Protein AF-A0A495QZJ5-F1 (afdb_monomer)

Foldseek 3Di:
DDWAFKWKWKWWDDFADPDDIDTDFIAPDADPVQVVVVVVVVPLLDDQDPDCDFQRHDFKKKWAWGDDPPFIKIKIKTKHWDPGAYNVRHTMIMIMMIMDTLLVCLVQQDAPVQVCVQPVPDDDDHGHGTDTGDGRHDQLVVLLVLCVVLDVLLLLQLLLQLLVFAEEEAPCRPDDLVNLSSSRRNNCLLFQVQCSNAAMAMSAGDGLDRRHRHHYYHDARVVHHYQYSVDGDQPDPPDLSNLSSVLVCCVCPVVVHRSSLSSVQSSVRRHHCNPPHSVVRSVSSCPSPLLVVQLVCLVVVNHDLVSLLCCLVVVVLVVVVDLVSLLSSLLVNLLPPDLVCLVSCLVCCVVNVHDLVSNLNNQQLQQFDQDHDLSCLSSLVSCVSVPNNQVSLLSSLDDADPDSGHHHNLLSNLVSCVVVAQDAPGSNLLSLQLQLQSVLSNLLVCLVPDPVSSVSNCVSNVVRHDPLLSCLSVQLSDVVRDHRLPVVVLVVSDLNSLLSSLQSLLVGPPRNLVNLVSVLVCCLAPDDLVCLVVVLVSLVPHDHDDLLSLLSSQLSNLLSLAHSDCLLVCLPPPNSLVNSVVSCPDPSSVVSNVSSLNSLLVRLLVLPCVVSVSLLSNCSNCVVVLVPPSNVVSNLLNLLQPVCSCVVVNSVVSVVVSCVVVVVCVLCSLLVNLLQHAQAHQLLSNLLSLLVCVLSPHDLLSSLVSNVNSNHDDDLVSLVSNLVNNLVNNVVVPDDSVVSNVSSVVSSVSNLVPDDPVRNVNNVVSVVVVVVVVVVVVVVVQCVVQPDPVDPPDGPDDPVRVVVVVVVVVVVVVVVVVPPDDPPDD

Radius of gyration: 49.02 Å; Cα contacts (8 Å, |Δi|>4): 1228; chains: 1; bounding box: 82×107×130 Å

Structure (mmCIF, N/CA/C/O backbone):
data_AF-A0A495QZJ5-F1
#
_entry.id   AF-A0A495QZJ5-F1
#
loop_
_atom_site.group_PDB
_atom_site.id
_atom_site.type_symbol
_atom_site.label_atom_id
_atom_site.label_alt_id
_atom_site.label_comp_id
_atom_site.label_asym_id
_atom_site.label_entity_id
_atom_site.label_seq_id
_atom_site.pdbx_PDB_ins_code
_atom_site.Cartn_x
_atom_site.Cartn_y
_atom_site.Cartn_z
_atom_site.occupancy
_atom_site.B_iso_or_equiv
_atom_site.auth_seq_id
_atom_site.auth_comp_id
_atom_site.auth_asym_id
_atom_site.auth_atom_id
_atom_site.pdbx_PDB_model_num
ATOM 1 N N . MET A 1 1 ? 4.589 -28.863 -53.890 1.00 71.50 1 MET A N 1
ATOM 2 C CA . MET A 1 1 ? 5.436 -28.215 -54.907 1.00 71.50 1 MET A CA 1
ATOM 3 C C . MET A 1 1 ? 4.625 -27.138 -55.583 1.00 71.50 1 MET A C 1
ATOM 5 O O . MET A 1 1 ? 3.559 -27.439 -56.106 1.00 71.50 1 MET A O 1
ATOM 9 N N . THR A 1 2 ? 5.097 -25.903 -55.487 1.00 86.25 2 THR A N 1
ATOM 10 C CA . THR A 1 2 ? 4.448 -24.689 -55.974 1.00 86.25 2 THR A CA 1
ATOM 11 C C . THR A 1 2 ? 5.413 -24.014 -56.936 1.00 86.25 2 THR A C 1
ATOM 13 O O . THR A 1 2 ? 6.570 -23.792 -56.599 1.00 86.25 2 THR A O 1
ATOM 16 N N . THR A 1 3 ? 4.963 -23.704 -58.144 1.00 88.62 3 THR A N 1
ATOM 17 C CA . THR A 1 3 ? 5.791 -22.983 -59.114 1.00 88.62 3 THR A CA 1
ATOM 18 C C . THR A 1 3 ? 5.663 -21.486 -58.864 1.00 88.62 3 THR A C 1
ATOM 20 O O . THR A 1 3 ? 4.551 -20.958 -58.885 1.00 88.62 3 THR A O 1
ATOM 23 N N . VAL A 1 4 ? 6.786 -20.810 -58.620 1.00 90.12 4 VAL A N 1
ATOM 24 C CA . VAL A 1 4 ? 6.829 -19.377 -58.301 1.00 90.12 4 VAL A CA 1
ATOM 25 C C . VAL A 1 4 ? 7.597 -18.630 -59.398 1.00 90.12 4 VAL A C 1
ATOM 27 O O . VAL A 1 4 ? 8.674 -19.081 -59.792 1.00 90.12 4 VAL A O 1
ATOM 30 N N . PRO A 1 5 ? 7.079 -17.498 -59.913 1.00 90.50 5 PRO A N 1
ATOM 31 C CA . PRO A 1 5 ? 7.809 -16.684 -60.876 1.00 90.50 5 PRO A CA 1
ATOM 32 C C . PRO A 1 5 ? 8.978 -15.957 -60.194 1.00 90.50 5 PRO A C 1
ATOM 34 O O . PRO A 1 5 ? 8.784 -15.125 -59.309 1.00 90.50 5 PRO A O 1
ATOM 37 N N . VAL A 1 6 ? 10.190 -16.245 -60.654 1.00 91.19 6 VAL A N 1
ATOM 38 C CA . VAL A 1 6 ? 11.457 -15.648 -60.232 1.00 91.19 6 VAL A CA 1
ATOM 39 C C . VAL A 1 6 ? 11.963 -14.746 -61.354 1.00 91.19 6 VAL A C 1
ATOM 41 O O . VAL A 1 6 ? 12.170 -15.173 -62.491 1.00 91.19 6 VAL A O 1
ATOM 44 N N . ALA A 1 7 ? 12.138 -13.463 -61.060 1.00 91.62 7 ALA A N 1
ATOM 45 C CA . ALA A 1 7 ? 12.757 -12.533 -61.992 1.00 91.62 7 ALA A CA 1
ATOM 46 C C . ALA A 1 7 ? 14.284 -12.681 -61.940 1.00 91.62 7 ALA A C 1
ATOM 48 O O . ALA A 1 7 ? 14.835 -13.131 -60.938 1.00 91.62 7 ALA A O 1
ATOM 49 N N . TRP A 1 8 ? 14.972 -12.317 -63.020 1.00 92.94 8 TRP A N 1
ATOM 50 C CA . TRP A 1 8 ? 16.417 -12.509 -63.135 1.00 92.94 8 TRP A CA 1
ATOM 51 C C . TRP A 1 8 ? 17.084 -11.370 -63.915 1.00 92.94 8 TRP A C 1
ATOM 53 O O . TRP A 1 8 ? 16.419 -10.665 -64.676 1.00 92.94 8 TRP A O 1
ATOM 63 N N . ALA A 1 9 ? 18.383 -11.165 -63.719 1.00 92.56 9 ALA A N 1
ATOM 64 C CA . ALA A 1 9 ? 19.215 -10.239 -64.486 1.00 92.56 9 ALA A CA 1
ATOM 65 C C . ALA A 1 9 ? 20.663 -10.739 -64.531 1.00 92.56 9 ALA A C 1
ATOM 67 O O . ALA A 1 9 ? 21.150 -11.283 -63.544 1.00 92.56 9 ALA A O 1
ATOM 68 N N . VAL A 1 10 ? 21.365 -10.521 -65.643 1.00 91.81 10 VAL A N 1
ATOM 69 C CA . VAL A 1 10 ? 22.763 -10.948 -65.813 1.00 91.81 10 VAL A CA 1
ATOM 70 C C . VAL A 1 10 ? 23.659 -9.736 -66.002 1.00 91.81 10 VAL A C 1
ATOM 72 O O . VAL A 1 10 ? 23.467 -8.951 -66.934 1.00 91.81 10 VAL A O 1
ATOM 75 N N . ARG A 1 11 ? 24.681 -9.606 -65.156 1.00 91.00 11 ARG A N 1
ATOM 76 C CA . ARG A 1 11 ? 25.783 -8.661 -65.345 1.00 91.00 11 ARG A CA 1
ATOM 77 C C . ARG A 1 11 ? 27.011 -9.390 -65.873 1.00 91.00 11 ARG A C 1
ATOM 79 O O . ARG A 1 11 ? 27.448 -10.381 -65.296 1.00 91.00 11 ARG A O 1
ATOM 86 N N . GLY A 1 12 ? 27.585 -8.866 -66.945 1.00 89.94 12 GLY A N 1
ATOM 87 C CA . GLY A 1 12 ? 28.735 -9.458 -67.613 1.00 89.94 12 GLY A CA 1
ATOM 88 C C . GLY A 1 12 ? 29.429 -8.460 -68.528 1.00 89.94 12 GLY A C 1
ATOM 89 O O . GLY A 1 12 ? 29.176 -7.254 -68.474 1.00 89.94 12 GLY A O 1
ATOM 90 N N . LYS A 1 13 ? 30.316 -8.980 -69.370 1.00 89.06 13 LYS A N 1
ATOM 91 C CA . LYS A 1 13 ? 31.073 -8.218 -70.360 1.00 89.06 13 LYS A CA 1
ATOM 92 C C . LYS A 1 13 ? 31.144 -9.025 -71.653 1.00 89.06 13 LYS A C 1
ATOM 94 O O . LYS A 1 13 ? 31.307 -10.240 -71.606 1.00 89.06 13 LYS A O 1
ATOM 99 N N . GLU A 1 14 ? 31.023 -8.359 -72.798 1.00 84.75 14 GLU A N 1
ATOM 100 C CA . GLU A 1 14 ? 31.160 -9.018 -74.099 1.00 84.75 14 GLU A CA 1
ATOM 101 C C . GLU A 1 14 ? 32.603 -9.496 -74.330 1.00 84.75 14 GLU A C 1
ATOM 103 O O . GLU A 1 14 ? 33.571 -8.783 -74.034 1.00 84.75 14 GLU A O 1
ATOM 108 N N . SER A 1 15 ? 32.750 -10.697 -74.894 1.00 86.19 15 SER A N 1
ATOM 109 C CA . SER A 1 15 ? 34.058 -11.254 -75.248 1.00 86.19 15 SER A CA 1
ATOM 110 C C . SER A 1 15 ? 34.818 -10.326 -76.200 1.00 86.19 15 SER A C 1
ATOM 112 O O . SER A 1 15 ? 34.253 -9.798 -77.157 1.00 86.19 15 SER A O 1
ATOM 114 N N . GLY A 1 16 ? 36.106 -10.100 -75.925 1.00 80.12 16 GLY A N 1
ATOM 115 C CA . GLY A 1 16 ? 36.947 -9.221 -76.745 1.00 80.12 16 GLY A CA 1
ATOM 116 C C . GLY A 1 16 ? 36.602 -7.725 -76.679 1.00 80.12 16 GLY A C 1
ATOM 117 O O . GLY A 1 16 ? 37.170 -6.949 -77.445 1.00 80.12 16 GLY A O 1
ATOM 118 N N . SER A 1 17 ? 35.709 -7.293 -75.779 1.00 82.94 17 SER A N 1
ATOM 119 C CA . SER A 1 17 ? 35.335 -5.881 -75.624 1.00 82.94 17 SER A CA 1
ATOM 120 C C . SER A 1 17 ? 36.266 -5.112 -74.675 1.00 82.94 17 SER A C 1
ATOM 122 O O . SER A 1 17 ? 36.803 -5.663 -73.707 1.00 82.94 17 SER A O 1
ATOM 124 N N . TYR A 1 18 ? 36.426 -3.807 -74.925 1.00 79.81 18 TYR A N 1
ATOM 125 C CA . TYR A 1 18 ? 37.051 -2.853 -73.996 1.00 79.81 18 TYR A CA 1
ATOM 126 C C . TYR A 1 18 ? 36.050 -2.232 -73.010 1.00 79.81 18 TYR A C 1
ATOM 128 O O . TYR A 1 18 ? 36.479 -1.541 -72.092 1.00 79.81 18 TYR A O 1
ATOM 136 N N . ALA A 1 19 ? 34.743 -2.461 -73.187 1.00 84.12 19 ALA A N 1
ATOM 137 C CA . ALA A 1 19 ? 33.707 -1.897 -72.326 1.00 84.12 19 ALA A CA 1
ATOM 138 C C . ALA A 1 19 ? 33.769 -2.460 -70.895 1.00 84.12 19 ALA A C 1
ATOM 140 O O . ALA A 1 19 ? 34.211 -3.590 -70.677 1.00 84.12 19 ALA A O 1
ATOM 141 N N . ASP A 1 20 ? 33.308 -1.679 -69.921 1.00 84.38 20 ASP A N 1
ATOM 142 C CA . ASP A 1 20 ? 33.162 -2.140 -68.540 1.00 84.38 20 ASP A CA 1
ATOM 143 C C . ASP A 1 20 ? 31.966 -3.096 -68.381 1.00 84.38 20 ASP A C 1
ATOM 145 O O . ASP A 1 20 ? 31.115 -3.223 -69.263 1.00 84.38 20 ASP A O 1
ATOM 149 N N . TYR A 1 21 ? 31.904 -3.786 -67.240 1.00 86.31 21 TYR A N 1
ATOM 150 C CA . TYR A 1 21 ? 30.826 -4.724 -66.917 1.00 86.31 21 TYR A CA 1
ATOM 151 C C . TYR A 1 21 ? 29.466 -4.022 -66.825 1.00 86.31 21 TYR A C 1
ATOM 153 O O . TYR A 1 21 ? 29.293 -3.115 -66.008 1.00 86.31 21 TYR A O 1
ATOM 161 N N . GLY A 1 22 ? 28.477 -4.519 -67.568 1.00 87.06 22 GLY A N 1
ATOM 162 C CA . GLY A 1 22 ? 27.113 -3.987 -67.612 1.00 87.06 22 GLY A CA 1
ATOM 163 C C . GLY A 1 22 ? 26.046 -5.078 -67.535 1.00 87.06 22 GLY A C 1
ATOM 164 O O . GLY A 1 22 ? 26.350 -6.270 -67.569 1.00 87.06 22 GLY A O 1
ATOM 165 N N . ILE A 1 23 ? 24.781 -4.673 -67.406 1.00 88.44 23 ILE A N 1
ATOM 166 C CA . ILE A 1 23 ? 23.644 -5.600 -67.482 1.00 88.44 23 ILE A CA 1
ATOM 167 C C . ILE A 1 23 ? 23.473 -6.012 -68.948 1.00 88.44 23 ILE A C 1
ATOM 169 O O . ILE A 1 23 ? 23.296 -5.153 -69.809 1.00 88.44 23 ILE A O 1
ATOM 173 N N . THR A 1 24 ? 23.550 -7.313 -69.215 1.00 87.44 24 THR A N 1
ATOM 174 C CA . THR A 1 24 ? 23.570 -7.902 -70.568 1.00 87.44 24 THR A CA 1
ATOM 175 C C . THR A 1 24 ? 22.238 -8.533 -70.969 1.00 87.44 24 THR A C 1
ATOM 177 O O . THR A 1 24 ? 21.909 -8.534 -72.149 1.00 87.44 24 THR A O 1
ATOM 180 N N . ALA A 1 25 ? 21.470 -9.034 -69.997 1.00 86.81 25 ALA A N 1
ATOM 181 C CA . ALA A 1 25 ? 20.182 -9.699 -70.188 1.00 86.81 25 ALA A CA 1
ATOM 182 C C . ALA A 1 25 ? 19.331 -9.587 -68.909 1.00 86.81 25 ALA A C 1
ATOM 184 O O . ALA A 1 25 ? 19.873 -9.352 -67.819 1.00 86.81 25 ALA A O 1
ATOM 185 N N . GLY A 1 26 ? 18.012 -9.760 -69.010 1.00 85.62 26 GLY A N 1
ATOM 186 C CA . GLY A 1 26 ? 17.148 -9.758 -67.828 1.00 85.62 26 GLY A CA 1
ATOM 187 C C . GLY A 1 26 ? 15.654 -9.958 -68.077 1.00 85.62 26 GLY A C 1
ATOM 188 O O . GLY A 1 26 ? 15.089 -9.580 -69.103 1.00 85.62 26 GLY A O 1
ATOM 189 N N . GLY A 1 27 ? 14.988 -10.529 -67.075 1.00 80.62 27 GLY A N 1
ATOM 190 C CA . GLY A 1 27 ? 13.542 -10.716 -67.018 1.00 80.62 27 GLY A CA 1
ATOM 191 C C . GLY A 1 27 ? 12.775 -9.462 -66.577 1.00 80.62 27 GLY A C 1
ATOM 192 O O . GLY A 1 27 ? 13.337 -8.467 -66.115 1.00 80.62 27 GLY A O 1
ATOM 193 N N . ARG A 1 28 ? 11.441 -9.506 -66.688 1.00 73.19 28 ARG A N 1
ATOM 194 C CA . ARG A 1 28 ? 10.558 -8.422 -66.225 1.00 73.19 28 ARG A CA 1
ATOM 195 C C . ARG A 1 28 ? 10.514 -8.385 -64.693 1.00 73.19 28 ARG A C 1
ATOM 197 O O . ARG A 1 28 ? 10.073 -9.343 -64.069 1.00 73.19 28 ARG A O 1
ATOM 204 N N . GLY A 1 29 ? 10.896 -7.257 -64.095 1.00 75.50 29 GLY A N 1
ATOM 205 C CA . GLY A 1 29 ? 10.859 -7.068 -62.642 1.00 75.50 29 GLY A CA 1
ATOM 206 C C . GLY A 1 29 ? 11.310 -5.669 -62.217 1.00 75.50 29 GLY A C 1
ATOM 207 O O . GLY A 1 29 ? 10.636 -4.685 -62.522 1.00 75.50 29 GLY A O 1
ATOM 208 N N . LEU A 1 30 ? 12.431 -5.581 -61.499 1.00 79.88 30 LEU A N 1
ATOM 209 C CA . LEU A 1 30 ? 13.058 -4.329 -61.071 1.00 79.88 30 LEU A CA 1
ATOM 210 C C . LEU A 1 30 ? 13.331 -3.396 -62.259 1.00 79.88 30 LEU A C 1
ATOM 212 O O . LEU A 1 30 ? 13.687 -3.828 -63.354 1.00 79.88 30 LEU A O 1
ATOM 216 N N . SER A 1 31 ? 13.172 -2.091 -62.035 1.00 76.12 31 SER A N 1
ATOM 217 C CA . SER A 1 31 ? 13.405 -1.084 -63.074 1.00 76.12 31 SER A CA 1
ATOM 218 C C . SER A 1 31 ? 14.888 -0.961 -63.442 1.00 76.12 31 SER A C 1
ATOM 220 O O . SER A 1 31 ? 15.776 -1.242 -62.635 1.00 76.12 31 SER A O 1
ATOM 222 N N . ALA A 1 32 ? 15.159 -0.402 -64.626 1.00 69.62 32 ALA A N 1
ATOM 223 C CA . ALA A 1 32 ? 16.512 -0.085 -65.097 1.00 69.62 32 ALA A CA 1
ATOM 224 C C . ALA A 1 32 ? 17.297 0.878 -64.177 1.00 69.62 32 ALA A C 1
ATOM 226 O O . ALA A 1 32 ? 18.505 1.014 -64.326 1.00 69.62 32 ALA A O 1
ATOM 227 N N . ARG A 1 33 ? 16.633 1.544 -63.217 1.00 71.88 33 ARG A N 1
ATOM 228 C CA . ARG A 1 33 ? 17.282 2.366 -62.179 1.00 71.88 33 ARG A CA 1
ATOM 229 C C . ARG A 1 33 ? 17.594 1.594 -60.893 1.00 71.88 33 ARG A C 1
ATOM 231 O O . ARG A 1 33 ? 18.437 2.035 -60.127 1.00 71.88 33 ARG A O 1
ATOM 238 N N . GLN A 1 34 ? 16.910 0.478 -60.642 1.00 79.31 34 GLN A N 1
ATOM 239 C CA . GLN A 1 34 ? 17.046 -0.319 -59.417 1.00 79.31 34 GLN A CA 1
ATOM 240 C C . GLN A 1 34 ? 18.088 -1.428 -59.561 1.00 79.31 34 GLN A C 1
ATOM 242 O O . GLN A 1 34 ? 18.850 -1.658 -58.630 1.00 79.31 34 GLN A O 1
ATOM 247 N N . LEU A 1 35 ? 18.157 -2.082 -60.726 1.00 82.50 35 LEU A N 1
ATOM 248 C CA . LEU A 1 35 ? 19.139 -3.143 -60.974 1.00 82.50 35 LEU A CA 1
ATOM 249 C C . LEU A 1 35 ? 20.600 -2.672 -60.822 1.00 82.50 35 LEU A C 1
ATOM 251 O O . LEU A 1 35 ? 21.358 -3.394 -60.180 1.00 82.50 35 LEU A O 1
ATOM 255 N N . PRO A 1 36 ? 21.013 -1.481 -61.312 1.00 82.81 36 PRO A N 1
ATOM 256 C CA . PRO A 1 36 ? 22.373 -0.991 -61.082 1.00 82.81 36 PRO A CA 1
ATOM 257 C C . PRO A 1 36 ? 22.724 -0.867 -59.597 1.00 82.81 36 PRO A C 1
ATOM 259 O O . PRO A 1 36 ? 23.777 -1.336 -59.194 1.00 82.81 36 PRO A O 1
ATOM 262 N N . ALA A 1 37 ? 21.815 -0.350 -58.763 1.00 79.56 37 ALA A N 1
ATOM 263 C CA . ALA A 1 37 ? 22.058 -0.203 -57.326 1.00 79.56 37 ALA A CA 1
ATOM 264 C C . ALA A 1 37 ? 22.241 -1.555 -56.609 1.00 79.56 37 ALA A C 1
ATOM 266 O O . ALA A 1 37 ? 23.065 -1.663 -55.703 1.00 79.56 37 ALA A O 1
ATOM 267 N N . VAL A 1 38 ? 21.505 -2.591 -57.033 1.00 82.00 38 VAL A N 1
ATOM 268 C CA . VAL A 1 38 ? 21.702 -3.964 -56.536 1.00 82.00 38 VAL A CA 1
ATOM 269 C C . VAL A 1 38 ? 23.069 -4.491 -56.967 1.00 82.00 38 VAL A C 1
ATOM 271 O O . VAL A 1 38 ? 23.819 -5.018 -56.154 1.00 82.00 38 VAL A O 1
ATOM 274 N N . PHE A 1 39 ? 23.441 -4.309 -58.234 1.00 84.69 39 PHE A N 1
ATOM 275 C CA . PHE A 1 39 ? 24.744 -4.750 -58.725 1.00 84.69 39 PHE A CA 1
ATOM 276 C C . PHE A 1 39 ? 25.925 -3.943 -58.158 1.00 84.69 39 PHE A C 1
ATOM 278 O O . PHE A 1 39 ? 27.023 -4.488 -58.086 1.00 84.69 39 PHE A O 1
ATOM 285 N N . ASP A 1 40 ? 25.720 -2.705 -57.707 1.00 81.06 40 ASP A N 1
ATOM 286 C CA . ASP A 1 40 ? 26.714 -1.924 -56.957 1.00 81.06 40 ASP A CA 1
ATOM 287 C C . ASP A 1 40 ? 26.930 -2.478 -55.535 1.00 81.06 40 ASP A C 1
ATOM 289 O O . ASP A 1 40 ? 28.022 -2.365 -54.977 1.00 81.06 40 ASP A O 1
ATOM 293 N N . GLU A 1 41 ? 25.908 -3.091 -54.926 1.00 77.50 41 GLU A N 1
ATOM 294 C CA . GLU A 1 41 ? 26.063 -3.897 -53.704 1.00 77.50 41 GLU A CA 1
ATOM 295 C C . GLU A 1 41 ? 26.801 -5.205 -53.989 1.00 77.50 41 GLU A C 1
ATOM 297 O O . GLU A 1 41 ? 27.736 -5.552 -53.282 1.00 77.50 41 GLU A O 1
ATOM 302 N N . LEU A 1 42 ? 26.458 -5.903 -55.069 1.00 80.62 42 LEU A N 1
ATOM 303 C CA . LEU A 1 42 ? 27.121 -7.161 -55.430 1.00 80.62 42 LEU A CA 1
ATOM 304 C C . LEU A 1 42 ? 28.569 -6.964 -55.910 1.00 80.62 42 LEU A C 1
ATOM 306 O O . LEU A 1 42 ? 29.379 -7.878 -55.822 1.00 80.62 42 LEU A O 1
ATOM 310 N N . SER A 1 43 ? 28.931 -5.783 -56.409 1.00 76.44 43 SER A N 1
ATOM 311 C CA . SER A 1 43 ? 30.314 -5.475 -56.794 1.00 76.44 43 SER A CA 1
ATOM 312 C C . SER A 1 43 ? 31.223 -5.092 -55.635 1.00 76.44 43 SER A C 1
ATOM 314 O O . SER A 1 43 ? 32.436 -5.057 -55.825 1.00 76.44 43 SER A O 1
ATOM 316 N N . SER A 1 44 ? 30.690 -4.817 -54.443 1.00 75.00 44 SER A N 1
ATOM 317 C CA . SER A 1 44 ? 31.523 -4.477 -53.284 1.00 75.00 44 SER A CA 1
ATOM 318 C C . SER A 1 44 ? 32.132 -5.698 -52.581 1.00 75.00 44 SER A C 1
ATOM 320 O O . SER A 1 44 ? 32.937 -5.526 -51.664 1.00 75.00 44 SER A O 1
ATOM 322 N N . LEU A 1 45 ? 31.816 -6.916 -53.052 1.00 73.44 45 LEU A N 1
ATOM 323 C CA . LEU A 1 45 ? 32.363 -8.189 -52.562 1.00 73.44 45 LEU A CA 1
ATOM 324 C C . LEU A 1 45 ? 33.893 -8.277 -52.667 1.00 73.44 45 LEU A C 1
ATOM 326 O O . LEU A 1 45 ? 34.529 -8.963 -51.861 1.00 73.44 45 LEU A O 1
ATOM 330 N N . GLY A 1 46 ? 34.470 -7.568 -53.640 1.00 75.94 46 GLY A N 1
ATOM 331 C CA . GLY A 1 46 ? 35.883 -7.620 -54.007 1.00 75.94 46 GLY A CA 1
ATOM 332 C C . GLY A 1 46 ? 36.094 -8.183 -55.414 1.00 75.94 46 GLY A C 1
ATOM 333 O O . GLY A 1 46 ? 35.143 -8.512 -56.121 1.00 75.94 46 GLY A O 1
ATOM 334 N N . GLU A 1 47 ? 37.357 -8.282 -55.825 1.00 80.69 47 GLU A N 1
ATOM 335 C CA . GLU A 1 47 ? 37.738 -8.921 -57.087 1.00 80.69 47 GLU A CA 1
ATOM 336 C C . GLU A 1 47 ? 38.069 -10.399 -56.832 1.00 80.69 47 GLU A C 1
ATOM 338 O O . GLU A 1 47 ? 38.924 -10.686 -55.986 1.00 80.69 47 GLU A O 1
ATOM 343 N N . PRO A 1 48 ? 37.420 -11.351 -57.527 1.00 84.12 48 PRO A N 1
ATOM 344 C CA . PRO A 1 48 ? 37.717 -12.759 -57.329 1.00 84.12 48 PRO A CA 1
ATOM 345 C C . PRO A 1 48 ? 39.128 -13.100 -57.839 1.00 84.12 48 PRO A C 1
ATOM 347 O O . PRO A 1 48 ? 39.531 -12.628 -58.907 1.00 84.12 48 PRO A O 1
ATOM 350 N N . PRO A 1 49 ? 39.884 -13.942 -57.114 1.00 84.25 49 PRO A N 1
ATOM 351 C CA . PRO A 1 49 ? 41.194 -14.405 -57.557 1.00 84.25 49 PRO A CA 1
ATOM 352 C C . PRO A 1 49 ? 41.087 -15.275 -58.813 1.00 84.25 49 PRO A C 1
ATOM 354 O O . PRO A 1 49 ? 40.129 -16.030 -58.975 1.00 84.25 49 PRO A O 1
ATOM 357 N N . VAL A 1 50 ? 42.093 -15.199 -59.692 1.00 82.06 50 VAL A N 1
ATOM 358 C CA . VAL A 1 50 ? 42.145 -15.961 -60.959 1.00 82.06 50 VAL A CA 1
ATOM 359 C C . VAL A 1 50 ? 42.209 -17.475 -60.706 1.00 82.06 50 VAL A C 1
ATOM 361 O O . VAL A 1 50 ? 41.823 -18.280 -61.556 1.00 82.06 50 VAL A O 1
ATOM 364 N N . GLU A 1 51 ? 42.687 -17.879 -59.531 1.00 84.44 51 GLU A N 1
ATOM 365 C CA . GLU A 1 51 ? 42.716 -19.255 -59.063 1.00 84.44 51 GLU A CA 1
ATOM 366 C C . GLU A 1 51 ? 41.312 -19.883 -59.065 1.00 84.44 51 GLU A C 1
ATOM 368 O O . GLU A 1 51 ? 40.392 -19.438 -58.382 1.00 84.44 51 GLU A O 1
ATOM 373 N N . ARG A 1 52 ? 41.157 -20.988 -59.807 1.00 83.94 52 ARG A N 1
ATOM 374 C CA . ARG A 1 52 ? 39.880 -21.718 -59.922 1.00 83.94 52 ARG A CA 1
ATOM 375 C C . ARG A 1 52 ? 39.595 -22.681 -58.762 1.00 83.94 52 ARG A C 1
ATOM 377 O O . ARG A 1 52 ? 38.579 -23.362 -58.778 1.00 83.94 52 ARG A O 1
ATOM 384 N N . ALA A 1 53 ? 40.489 -22.773 -57.780 1.00 81.75 53 ALA A N 1
ATOM 385 C CA . ALA A 1 53 ? 40.346 -23.653 -56.625 1.00 81.75 53 ALA A CA 1
ATOM 386 C C . ALA A 1 53 ? 40.812 -22.958 -55.342 1.00 81.75 53 ALA A C 1
ATOM 388 O O . ALA A 1 53 ? 41.680 -22.086 -55.371 1.00 81.75 53 ALA A O 1
ATOM 389 N N . GLY A 1 54 ? 40.257 -23.390 -54.210 1.00 83.38 54 GLY A N 1
ATOM 390 C CA . GLY A 1 54 ? 40.550 -22.837 -52.891 1.00 83.38 54 GLY A CA 1
ATOM 391 C C . GLY A 1 54 ? 39.406 -21.986 -52.330 1.00 83.38 54 GLY A C 1
ATOM 392 O O . GLY A 1 54 ? 38.385 -21.792 -52.983 1.00 83.38 54 GLY A O 1
ATOM 393 N N . PRO A 1 55 ? 39.560 -21.467 -51.103 1.00 80.38 55 PRO A N 1
ATOM 394 C CA . PRO A 1 55 ? 38.462 -20.869 -50.342 1.00 80.38 55 PRO A CA 1
ATOM 395 C C . PRO A 1 55 ? 37.870 -19.601 -50.960 1.00 80.38 55 PRO A C 1
ATOM 397 O O . PRO A 1 55 ? 36.702 -19.307 -50.712 1.00 80.38 55 PRO A O 1
ATOM 400 N N . ARG A 1 56 ? 38.696 -18.876 -51.721 1.00 85.50 56 ARG A N 1
ATOM 401 C CA . ARG A 1 56 ? 38.391 -17.600 -52.375 1.00 85.50 56 ARG A CA 1
ATOM 402 C C . ARG A 1 56 ? 37.886 -17.777 -53.811 1.00 85.50 56 ARG A C 1
ATOM 404 O O . ARG A 1 56 ? 37.475 -16.797 -54.423 1.00 85.50 56 ARG A O 1
ATOM 411 N N . ALA A 1 57 ? 37.969 -18.988 -54.366 1.00 87.25 57 ALA A N 1
ATOM 412 C CA . ALA A 1 57 ? 37.595 -19.248 -55.749 1.00 87.25 57 ALA A CA 1
ATOM 413 C C . ALA A 1 57 ? 36.080 -19.080 -55.953 1.00 87.25 57 ALA A C 1
ATOM 415 O O . ALA A 1 57 ? 35.291 -19.306 -55.035 1.00 87.25 57 ALA A O 1
ATOM 416 N N . LEU A 1 58 ? 35.683 -18.692 -57.166 1.00 87.75 58 LEU A N 1
ATOM 417 C CA . LEU A 1 58 ? 34.279 -18.707 -57.584 1.00 87.75 58 LEU A CA 1
ATOM 418 C C . LEU A 1 58 ? 33.747 -20.163 -57.620 1.00 87.75 58 LEU A C 1
ATOM 420 O O . LEU A 1 58 ? 34.536 -21.072 -57.896 1.00 87.75 58 LEU A O 1
ATOM 424 N N . PRO A 1 59 ? 32.443 -20.405 -57.372 1.00 91.00 59 PRO A N 1
ATOM 425 C CA . PRO A 1 59 ? 31.364 -19.418 -57.321 1.00 91.00 59 PRO A CA 1
ATOM 426 C C . PRO A 1 59 ? 31.254 -18.648 -56.000 1.00 91.00 59 PRO A C 1
ATOM 428 O O . PRO A 1 59 ? 31.329 -19.220 -54.911 1.00 91.00 59 PRO A O 1
ATOM 431 N N . TRP A 1 60 ? 31.000 -17.341 -56.101 1.00 91.94 60 TRP A N 1
ATOM 432 C CA . TRP A 1 60 ? 30.538 -16.533 -54.968 1.00 91.94 60 TRP A CA 1
ATOM 433 C C . TRP A 1 60 ? 29.023 -16.405 -55.042 1.00 91.94 60 TRP A C 1
ATOM 435 O O . TRP A 1 60 ? 28.475 -15.991 -56.063 1.00 91.94 60 TRP A O 1
ATOM 445 N N . ILE A 1 61 ? 28.352 -16.775 -53.957 1.00 93.81 61 ILE A N 1
ATOM 446 C CA . ILE A 1 61 ? 26.895 -16.812 -53.874 1.00 93.81 61 ILE A CA 1
ATOM 447 C C . ILE A 1 61 ? 26.462 -15.828 -52.799 1.00 93.81 61 ILE A C 1
ATOM 449 O O . ILE A 1 61 ? 26.968 -15.883 -51.675 1.00 93.81 61 ILE A O 1
ATOM 453 N N . VAL A 1 62 ? 25.536 -14.935 -53.145 1.00 92.81 62 VAL A N 1
ATOM 454 C CA . VAL A 1 62 ? 25.041 -13.886 -52.252 1.00 92.81 62 VAL A CA 1
ATOM 455 C C . VAL A 1 62 ? 23.527 -13.906 -52.187 1.00 92.81 62 VAL A C 1
ATOM 457 O O . VAL A 1 62 ? 22.858 -13.748 -53.200 1.00 92.81 62 VAL A O 1
ATOM 460 N N . PHE A 1 63 ? 22.982 -14.012 -50.984 1.00 92.69 63 PHE A N 1
ATOM 461 C CA . PHE A 1 63 ? 21.572 -13.776 -50.703 1.00 92.69 63 PHE A CA 1
ATOM 462 C C . PHE A 1 63 ? 21.416 -12.345 -50.209 1.00 92.69 63 PHE A C 1
ATOM 464 O O . PHE A 1 63 ? 22.158 -11.925 -49.327 1.00 92.69 63 PHE A O 1
ATOM 471 N N . THR A 1 64 ? 20.485 -11.580 -50.763 1.00 90.12 64 THR A N 1
ATOM 472 C CA . THR A 1 64 ? 20.268 -10.172 -50.390 1.00 90.12 64 THR A CA 1
ATOM 473 C C . THR A 1 64 ? 18.781 -9.854 -50.317 1.00 90.12 64 THR A C 1
ATOM 475 O O . THR A 1 64 ? 17.959 -10.513 -50.954 1.00 90.12 64 THR A O 1
ATOM 478 N N . ALA A 1 65 ? 18.423 -8.844 -49.532 1.00 86.00 65 ALA A N 1
ATOM 479 C CA . ALA A 1 65 ? 17.077 -8.301 -49.489 1.00 86.00 65 ALA A CA 1
ATOM 480 C C . ALA A 1 65 ? 17.043 -6.968 -50.244 1.00 86.00 65 ALA A C 1
ATOM 482 O O . ALA A 1 65 ? 17.726 -6.014 -49.880 1.00 86.00 65 ALA A O 1
ATOM 483 N N . VAL A 1 66 ? 16.216 -6.882 -51.287 1.00 81.81 66 VAL A N 1
ATOM 484 C CA . VAL A 1 66 ? 16.094 -5.682 -52.123 1.00 81.81 66 VAL A CA 1
ATOM 485 C C . VAL A 1 66 ? 14.724 -5.060 -51.929 1.00 81.81 66 VAL A C 1
ATOM 487 O O . VAL A 1 66 ? 13.695 -5.711 -52.112 1.00 81.81 66 VAL A O 1
ATOM 490 N N . ARG A 1 67 ? 14.691 -3.761 -51.632 1.00 77.75 67 ARG A N 1
ATOM 491 C CA . ARG A 1 67 ? 13.433 -3.019 -51.558 1.00 77.75 67 ARG A CA 1
ATOM 492 C C . ARG A 1 67 ? 13.130 -2.308 -52.868 1.00 77.75 67 ARG A C 1
ATOM 494 O O . ARG A 1 67 ? 13.912 -1.489 -53.349 1.00 77.75 67 ARG A O 1
ATOM 501 N N . ALA A 1 68 ? 11.952 -2.579 -53.418 1.00 72.50 68 ALA A N 1
ATOM 502 C CA . ALA A 1 68 ? 11.469 -1.950 -54.638 1.00 72.50 68 ALA A CA 1
ATOM 503 C C . ALA A 1 68 ? 10.074 -1.360 -54.411 1.00 72.50 68 ALA A C 1
ATOM 505 O O . ALA A 1 68 ? 9.063 -2.059 -54.487 1.00 72.50 68 ALA A O 1
ATOM 506 N N . GLY A 1 69 ? 10.029 -0.058 -54.113 1.00 73.69 69 GLY A N 1
ATOM 507 C CA . GLY A 1 69 ? 8.803 0.614 -53.675 1.00 73.69 69 GLY A CA 1
ATOM 508 C C . GLY A 1 69 ? 8.339 0.083 -52.315 1.00 73.69 69 GLY A C 1
ATOM 509 O O . GLY A 1 69 ? 9.128 0.017 -51.371 1.00 73.69 69 GLY A O 1
ATOM 510 N N . ASP A 1 70 ? 7.076 -0.342 -52.240 1.00 68.88 70 ASP A N 1
ATOM 511 C CA . ASP A 1 70 ? 6.453 -0.890 -51.024 1.00 68.88 70 ASP A CA 1
ATOM 512 C C . ASP A 1 70 ? 6.595 -2.417 -50.888 1.00 68.88 70 ASP A C 1
ATOM 514 O O . ASP A 1 70 ? 5.942 -3.029 -50.044 1.00 68.88 70 ASP A O 1
ATOM 518 N N . ARG A 1 71 ? 7.410 -3.063 -51.734 1.00 77.88 71 ARG A N 1
ATOM 519 C CA . ARG A 1 71 ? 7.612 -4.518 -51.711 1.00 77.88 71 ARG A CA 1
ATOM 520 C C . ARG A 1 71 ? 9.063 -4.878 -51.420 1.00 77.88 71 ARG A C 1
ATOM 522 O O . ARG A 1 71 ? 9.976 -4.456 -52.136 1.00 77.88 71 ARG A O 1
ATOM 529 N N . ASP A 1 72 ? 9.236 -5.728 -50.417 1.00 85.88 72 ASP A N 1
ATOM 530 C CA . ASP A 1 72 ? 10.501 -6.388 -50.121 1.00 85.88 72 ASP A CA 1
ATOM 531 C C . ASP A 1 72 ? 10.661 -7.601 -51.047 1.00 85.88 72 ASP A C 1
ATOM 533 O O . ASP A 1 72 ? 9.722 -8.378 -51.240 1.00 85.88 72 ASP A O 1
ATOM 537 N N . HIS A 1 73 ? 11.840 -7.752 -51.635 1.00 87.81 73 HIS A N 1
ATOM 538 C CA . HIS A 1 73 ? 12.233 -8.899 -52.444 1.00 87.81 73 HIS A CA 1
ATOM 539 C C . HIS A 1 73 ? 13.403 -9.603 -51.768 1.00 87.81 73 HIS A C 1
ATOM 541 O O . HIS A 1 73 ? 14.241 -8.954 -51.143 1.00 87.81 73 HIS A O 1
ATOM 547 N N . VAL A 1 74 ? 13.475 -10.919 -51.930 1.00 90.19 74 VAL A N 1
ATOM 548 C CA . VAL A 1 74 ? 14.684 -11.690 -51.630 1.00 90.19 74 VAL A CA 1
ATOM 549 C C . VAL A 1 74 ? 15.347 -12.016 -52.949 1.00 90.19 74 VAL A C 1
ATOM 551 O O . VAL A 1 74 ? 14.673 -12.390 -53.911 1.00 90.19 74 VAL A O 1
ATOM 554 N N . GLY A 1 75 ? 16.655 -11.835 -52.990 1.00 90.69 75 GLY A N 1
ATOM 555 C CA . GLY A 1 75 ? 17.482 -12.085 -54.145 1.00 90.69 75 GLY A CA 1
ATOM 556 C C . GLY A 1 75 ? 18.619 -13.049 -53.847 1.00 90.69 75 GLY A C 1
ATOM 557 O O . GLY A 1 75 ? 19.051 -13.191 -52.706 1.00 90.69 75 GLY A O 1
ATOM 558 N N . LEU A 1 76 ? 19.092 -13.684 -54.906 1.00 93.75 76 LEU A N 1
ATOM 559 C CA . LEU A 1 76 ? 20.194 -14.624 -54.970 1.00 93.75 76 LEU A CA 1
ATOM 560 C C . LEU A 1 76 ? 21.073 -14.214 -56.154 1.00 93.75 76 LEU A C 1
ATOM 562 O O . LEU A 1 76 ? 20.622 -14.243 -57.293 1.00 93.75 76 LEU A O 1
ATOM 566 N N . ALA A 1 77 ? 22.317 -13.836 -55.896 1.00 93.50 77 ALA A N 1
ATOM 567 C CA . ALA A 1 77 ? 23.328 -13.601 -56.912 1.00 93.50 77 ALA A CA 1
ATOM 568 C C . ALA A 1 77 ? 24.323 -14.759 -56.948 1.00 93.50 77 ALA A C 1
ATOM 570 O O . ALA A 1 77 ? 24.810 -15.181 -55.901 1.00 93.50 77 ALA A O 1
ATOM 571 N N . VAL A 1 78 ? 24.654 -15.228 -58.147 1.00 93.75 78 VAL A N 1
ATOM 572 C CA . VAL A 1 78 ? 25.681 -16.245 -58.387 1.00 93.75 78 VAL A CA 1
ATOM 573 C C . VAL A 1 78 ? 26.723 -15.645 -59.320 1.00 93.75 78 VAL A C 1
ATOM 575 O O . VAL A 1 78 ? 26.406 -15.295 -60.458 1.00 93.75 78 VAL A O 1
ATOM 578 N N . GLN A 1 79 ? 27.950 -15.479 -58.825 1.00 91.94 79 GLN A N 1
ATOM 579 C CA . GLN A 1 79 ? 29.086 -14.998 -59.603 1.00 91.94 79 GLN A CA 1
ATOM 580 C C . GLN A 1 79 ? 30.016 -16.154 -59.964 1.00 91.94 79 GLN A C 1
ATOM 582 O O . GLN A 1 79 ? 30.515 -16.845 -59.079 1.00 91.94 79 GLN A O 1
ATOM 587 N N . GLU A 1 80 ? 30.290 -16.322 -61.255 1.00 91.75 80 GLU A N 1
ATOM 588 C CA . GLU A 1 80 ? 31.050 -17.446 -61.811 1.00 91.75 80 GLU A CA 1
ATOM 589 C C . GLU A 1 80 ? 32.073 -16.997 -62.860 1.00 91.75 80 GLU A C 1
ATOM 591 O O . GLU A 1 80 ? 31.989 -15.898 -63.418 1.00 91.75 80 GLU A O 1
ATOM 596 N N . TRP A 1 81 ? 33.060 -17.859 -63.120 1.00 91.00 81 TRP A N 1
ATOM 597 C CA . TRP A 1 81 ? 33.986 -17.694 -64.238 1.00 91.00 81 TRP A CA 1
ATOM 598 C C . TRP A 1 81 ? 33.321 -18.111 -65.546 1.00 91.00 81 TRP A C 1
ATOM 600 O O . TRP A 1 81 ? 32.691 -19.161 -65.617 1.00 91.00 81 TRP A O 1
ATOM 610 N N . THR A 1 82 ? 33.551 -17.337 -66.603 1.00 88.94 82 THR A N 1
ATOM 611 C CA . THR A 1 82 ? 33.270 -17.778 -67.973 1.00 88.94 82 THR A CA 1
ATOM 612 C C . THR A 1 82 ? 34.517 -18.403 -68.603 1.00 88.94 82 THR A C 1
ATOM 614 O O . THR A 1 82 ? 35.645 -18.184 -68.149 1.00 88.94 82 THR A O 1
ATOM 617 N N . ASP A 1 83 ? 34.337 -19.132 -69.704 1.00 86.56 83 ASP A N 1
ATOM 618 C CA . ASP A 1 83 ? 35.448 -19.588 -70.555 1.00 86.56 83 ASP A CA 1
ATOM 619 C C . ASP A 1 83 ? 35.946 -18.498 -71.525 1.00 86.56 83 ASP A C 1
ATOM 621 O O . ASP A 1 83 ? 36.727 -18.769 -72.438 1.00 86.56 83 ASP A O 1
ATOM 625 N N . GLN A 1 84 ? 35.491 -17.255 -71.347 1.00 88.62 84 GLN A N 1
ATOM 626 C CA . GLN A 1 84 ? 35.807 -16.125 -72.211 1.00 88.62 84 GLN A CA 1
ATOM 627 C C . GLN A 1 84 ? 36.796 -15.164 -71.545 1.00 88.62 84 GLN A C 1
ATOM 629 O O . GLN A 1 84 ? 36.854 -15.027 -70.321 1.00 88.62 84 GLN A O 1
ATOM 634 N N . SER A 1 85 ? 37.540 -14.444 -72.386 1.00 87.19 85 SER A N 1
ATOM 635 C CA . SER A 1 85 ? 38.439 -13.368 -71.970 1.00 87.19 85 SER A CA 1
ATOM 636 C C . SER A 1 85 ? 38.073 -12.045 -72.639 1.00 87.19 85 SER A C 1
ATOM 638 O O . SER A 1 85 ? 37.475 -12.009 -73.723 1.00 87.19 85 SER A O 1
ATOM 640 N N . ASP A 1 86 ? 38.439 -10.944 -71.989 1.00 86.69 86 ASP A N 1
ATOM 641 C CA . ASP A 1 86 ? 38.288 -9.604 -72.547 1.00 86.69 86 ASP A CA 1
ATOM 642 C C . ASP A 1 86 ? 39.387 -9.262 -73.570 1.00 86.69 86 ASP A C 1
ATOM 644 O O . ASP A 1 86 ? 40.299 -10.051 -73.827 1.00 86.69 86 ASP A O 1
ATOM 648 N N . ALA A 1 87 ? 39.318 -8.061 -74.159 1.00 84.50 87 ALA A N 1
ATOM 649 C CA . ALA A 1 87 ? 40.300 -7.578 -75.137 1.00 84.50 87 ALA A CA 1
ATOM 650 C C . ALA A 1 87 ? 41.753 -7.537 -74.615 1.00 84.50 87 ALA A C 1
ATOM 652 O O . ALA A 1 87 ? 42.689 -7.434 -75.405 1.00 84.50 87 ALA A O 1
ATOM 653 N N . MET A 1 88 ? 41.946 -7.590 -73.293 1.00 85.38 88 MET A N 1
ATOM 654 C CA . MET A 1 88 ? 43.245 -7.566 -72.619 1.00 85.38 88 MET A CA 1
ATOM 655 C C . MET A 1 88 ? 43.675 -8.962 -72.138 1.00 85.38 88 MET A C 1
ATOM 657 O O . MET A 1 88 ? 44.653 -9.075 -71.399 1.00 85.38 88 MET A O 1
ATOM 661 N N . GLY A 1 89 ? 42.954 -10.018 -72.530 1.00 81.56 89 GLY A N 1
ATOM 662 C CA . GLY A 1 89 ? 43.243 -11.404 -72.163 1.00 81.56 89 GLY A CA 1
ATOM 663 C C . GLY A 1 89 ? 42.862 -11.772 -70.727 1.00 81.56 89 GLY A C 1
ATOM 664 O O . GLY A 1 89 ? 43.214 -12.861 -70.275 1.00 81.56 89 GLY A O 1
ATOM 665 N N . ARG A 1 90 ? 42.148 -10.900 -70.003 1.00 85.69 90 ARG A N 1
ATOM 666 C CA . ARG A 1 90 ? 41.721 -11.165 -68.622 1.00 85.69 90 ARG A CA 1
ATOM 667 C C . ARG A 1 90 ? 40.469 -12.046 -68.635 1.00 85.69 90 ARG A C 1
ATOM 669 O O . ARG A 1 90 ? 39.575 -11.763 -69.437 1.00 85.69 90 ARG A O 1
ATOM 676 N N . PRO A 1 91 ? 40.368 -13.068 -67.768 1.00 87.81 91 PRO A N 1
ATOM 677 C CA . PRO A 1 91 ? 39.159 -13.880 -67.663 1.00 87.81 91 PRO A CA 1
ATOM 678 C C . PRO A 1 91 ? 37.928 -13.029 -67.318 1.00 87.81 91 PRO A C 1
ATOM 680 O O . PRO A 1 91 ? 38.005 -12.118 -66.490 1.00 87.81 91 PRO A O 1
ATOM 683 N N . ILE A 1 92 ? 36.794 -13.317 -67.958 1.00 89.69 92 ILE A N 1
ATOM 684 C CA . ILE A 1 92 ? 35.520 -12.629 -67.717 1.00 89.69 92 ILE A CA 1
ATOM 685 C C . ILE A 1 92 ? 34.716 -13.395 -66.660 1.00 89.69 92 ILE A C 1
ATOM 687 O O . ILE A 1 92 ? 34.618 -14.623 -66.719 1.00 89.69 92 ILE A O 1
ATOM 691 N N . THR A 1 93 ? 34.105 -12.669 -65.721 1.00 91.25 93 THR A N 1
ATOM 692 C CA . THR A 1 93 ? 33.101 -13.221 -64.795 1.00 91.25 93 THR A CA 1
ATOM 693 C C . THR A 1 93 ? 31.682 -12.911 -65.265 1.00 91.25 93 THR A C 1
ATOM 695 O O . THR A 1 93 ? 31.448 -11.976 -66.028 1.00 91.25 93 THR A O 1
ATOM 698 N N . THR A 1 94 ? 30.706 -13.674 -64.798 1.00 91.75 94 THR A N 1
ATOM 699 C CA . THR A 1 94 ? 29.281 -13.354 -64.955 1.00 91.75 94 THR A CA 1
ATOM 700 C C . THR A 1 94 ? 28.611 -13.402 -63.599 1.00 91.75 94 THR A C 1
ATOM 702 O O . THR A 1 94 ? 28.916 -14.283 -62.803 1.00 91.75 94 THR A O 1
ATOM 705 N N . CYS A 1 95 ? 27.713 -12.457 -63.331 1.00 92.12 95 CYS A N 1
ATOM 706 C CA . CYS A 1 95 ? 26.907 -12.423 -62.117 1.00 92.12 95 CYS A CA 1
ATOM 707 C C . CYS A 1 95 ? 25.427 -12.479 -62.495 1.00 92.12 95 CYS A C 1
ATOM 709 O O . CYS A 1 95 ? 24.887 -11.516 -63.051 1.00 92.12 95 CYS A O 1
ATOM 711 N N . THR A 1 96 ? 24.783 -13.606 -62.201 1.00 93.56 96 THR A N 1
ATOM 712 C CA . THR A 1 96 ? 23.348 -13.798 -62.423 1.00 93.56 96 THR A CA 1
ATOM 713 C C . THR A 1 96 ? 22.606 -13.542 -61.122 1.00 93.56 96 THR A C 1
ATOM 715 O O . THR A 1 96 ? 22.876 -14.191 -60.117 1.00 93.56 96 THR A O 1
ATOM 718 N N . PHE A 1 97 ? 21.677 -12.593 -61.136 1.00 93.00 97 PHE A N 1
ATOM 719 C CA . PHE A 1 97 ? 20.864 -12.208 -59.992 1.00 93.00 97 PHE A CA 1
ATOM 720 C C . PHE A 1 97 ? 19.415 -12.643 -60.193 1.00 93.00 97 PHE A C 1
ATOM 722 O O . PHE A 1 97 ? 18.731 -12.102 -61.057 1.00 93.00 97 PHE A O 1
ATOM 729 N N . TYR A 1 98 ? 18.948 -13.580 -59.376 1.00 92.94 98 TYR A N 1
ATOM 730 C CA . TYR A 1 98 ? 17.574 -14.066 -59.281 1.00 92.94 98 TYR A CA 1
ATOM 731 C C . TYR A 1 98 ? 16.859 -13.389 -58.115 1.00 92.94 98 TYR A C 1
ATOM 733 O O . TYR A 1 98 ? 17.467 -13.189 -57.071 1.00 92.94 98 TYR A O 1
ATOM 741 N N . TYR A 1 99 ? 15.578 -13.047 -58.236 1.00 91.81 99 TYR A N 1
ATOM 742 C CA . TYR A 1 99 ? 14.818 -12.459 -57.130 1.00 91.81 99 TYR A CA 1
ATOM 743 C C . TYR A 1 99 ? 13.308 -12.675 -57.252 1.00 91.81 99 TYR A C 1
ATOM 745 O O . TYR A 1 99 ? 12.743 -12.755 -58.344 1.00 91.81 99 TYR A O 1
ATOM 753 N N . LEU A 1 100 ? 12.643 -12.722 -56.100 1.00 91.50 100 LEU A N 1
ATOM 754 C CA . LEU A 1 100 ? 11.195 -12.875 -55.959 1.00 91.50 100 LEU A CA 1
ATOM 755 C C . LEU A 1 100 ? 10.667 -12.056 -54.769 1.00 91.50 100 LEU A C 1
ATOM 757 O O . LEU A 1 100 ? 11.448 -11.697 -53.881 1.00 91.50 100 LEU A O 1
ATOM 761 N N . PRO A 1 101 ? 9.363 -11.726 -54.718 1.00 90.50 101 PRO A N 1
ATOM 762 C CA . PRO A 1 101 ? 8.779 -11.050 -53.564 1.00 90.50 101 PRO A CA 1
ATOM 763 C C . PRO A 1 101 ? 9.002 -11.851 -52.273 1.00 90.50 101 PRO A C 1
ATOM 765 O O . PRO A 1 101 ? 8.758 -13.056 -52.229 1.00 90.50 101 PRO A O 1
ATOM 768 N N . TYR A 1 102 ? 9.413 -11.178 -51.195 1.00 90.75 102 TYR A N 1
ATOM 769 C CA . TYR A 1 102 ? 9.686 -11.827 -49.907 1.00 90.75 102 TYR A CA 1
ATOM 770 C C . TYR A 1 102 ? 8.478 -12.598 -49.380 1.00 90.75 102 TYR A C 1
ATOM 772 O O . TYR A 1 102 ? 8.640 -13.677 -48.826 1.00 90.75 102 TYR A O 1
ATOM 780 N N . ARG A 1 103 ? 7.264 -12.071 -49.576 1.00 89.50 103 ARG A N 1
ATOM 781 C CA . ARG A 1 103 ? 6.035 -12.733 -49.130 1.00 89.50 103 ARG A CA 1
ATOM 782 C C . ARG A 1 103 ? 5.907 -14.148 -49.696 1.00 89.50 103 ARG A C 1
ATOM 784 O O . ARG A 1 103 ? 5.579 -15.056 -48.945 1.00 89.50 103 ARG A O 1
ATOM 791 N N . ASP A 1 104 ? 6.229 -14.338 -50.973 1.00 90.50 104 ASP A N 1
ATOM 792 C CA . ASP A 1 104 ? 6.094 -15.635 -51.640 1.00 90.50 104 ASP A CA 1
ATOM 793 C C . ASP A 1 104 ? 7.128 -16.638 -51.099 1.00 90.50 104 ASP A C 1
ATOM 795 O O . ASP A 1 104 ? 6.797 -17.786 -50.805 1.00 90.50 104 ASP A O 1
ATOM 799 N N . ALA A 1 105 ? 8.368 -16.186 -50.874 1.00 89.56 105 ALA A N 1
ATOM 800 C CA . ALA A 1 105 ? 9.418 -17.000 -50.258 1.00 89.56 105 ALA A CA 1
ATOM 801 C C . ALA A 1 105 ? 9.148 -17.296 -48.767 1.00 89.56 105 ALA A C 1
ATOM 803 O O . ALA A 1 105 ? 9.391 -18.404 -48.286 1.00 89.56 105 ALA A O 1
ATOM 804 N N . GLY A 1 106 ? 8.645 -16.307 -48.024 1.00 88.88 106 GLY A N 1
ATOM 805 C CA . GLY A 1 106 ? 8.362 -16.376 -46.591 1.00 88.88 106 GLY A CA 1
ATOM 806 C C . GLY A 1 106 ? 7.142 -17.231 -46.256 1.00 88.88 106 GLY A C 1
ATOM 807 O O . GLY A 1 106 ? 7.189 -17.991 -45.291 1.00 88.88 106 GLY A O 1
ATOM 808 N N . ASP A 1 107 ? 6.084 -17.174 -47.072 1.00 88.69 107 ASP A N 1
ATOM 809 C CA . ASP A 1 107 ? 4.885 -18.005 -46.904 1.00 88.69 107 ASP A CA 1
ATOM 810 C C . ASP A 1 107 ? 5.173 -19.497 -47.124 1.00 88.69 107 ASP A C 1
ATOM 812 O O . ASP A 1 107 ? 4.561 -20.347 -46.468 1.00 88.69 107 ASP A O 1
ATOM 816 N N . LEU A 1 108 ? 6.132 -19.804 -48.000 1.00 89.69 108 LEU A N 1
ATOM 817 C CA . LEU A 1 108 ? 6.618 -21.159 -48.249 1.00 89.69 108 LEU A CA 1
ATOM 818 C C . LEU A 1 108 ? 7.724 -21.595 -47.270 1.00 89.69 108 LEU A C 1
ATOM 820 O O . LEU A 1 108 ? 7.923 -22.789 -47.093 1.00 89.69 108 LEU A O 1
ATOM 824 N N . GLY A 1 109 ? 8.422 -20.666 -46.608 1.00 89.69 109 GLY A N 1
ATOM 825 C CA . GLY A 1 109 ? 9.532 -20.997 -45.703 1.00 89.69 109 GLY A CA 1
ATOM 826 C C . GLY A 1 109 ? 10.770 -21.526 -46.437 1.00 89.69 109 GLY A C 1
ATOM 827 O O . GLY A 1 109 ? 11.426 -22.449 -45.964 1.00 89.69 109 GLY A O 1
ATOM 828 N N . VAL A 1 110 ? 11.066 -20.965 -47.610 1.00 91.50 110 VAL A N 1
ATOM 829 C CA . VAL A 1 110 ? 12.161 -21.406 -48.493 1.00 91.50 110 VAL A CA 1
ATOM 830 C C . VAL A 1 110 ? 13.525 -21.088 -47.869 1.00 91.50 110 VAL A C 1
ATOM 832 O O . VAL A 1 110 ? 13.731 -19.986 -47.342 1.00 91.50 110 VAL A O 1
ATOM 835 N N . SER A 1 111 ? 14.454 -22.046 -47.911 1.00 92.25 111 SER A N 1
ATOM 836 C CA . SER A 1 111 ? 15.857 -21.852 -47.526 1.00 92.25 111 SER A CA 1
ATOM 837 C C . SER A 1 111 ? 16.701 -21.311 -48.684 1.00 92.25 111 SER A C 1
ATOM 839 O O . SER A 1 111 ? 16.295 -21.316 -49.847 1.00 92.25 111 SER A O 1
ATOM 841 N N . TYR A 1 112 ? 17.901 -20.837 -48.373 1.00 92.88 112 TYR A N 1
ATOM 842 C CA . TYR A 1 112 ? 18.865 -20.363 -49.355 1.00 92.88 112 TYR A CA 1
ATOM 843 C C . TYR A 1 112 ? 19.287 -21.467 -50.329 1.00 92.88 112 TYR A C 1
ATOM 845 O O . TYR A 1 112 ? 19.338 -21.229 -51.537 1.00 92.88 112 TYR A O 1
ATOM 853 N N . ARG A 1 113 ? 19.518 -22.687 -49.831 1.00 93.31 113 ARG A N 1
ATOM 854 C CA . ARG A 1 113 ? 19.869 -23.839 -50.677 1.00 93.31 113 ARG A CA 1
ATOM 855 C C . ARG A 1 113 ? 18.716 -24.292 -51.561 1.00 93.31 113 ARG A C 1
ATOM 857 O O . ARG A 1 113 ? 18.953 -24.600 -52.723 1.00 93.31 113 ARG A O 1
ATOM 864 N N . GLU A 1 114 ? 17.481 -24.286 -51.055 1.00 93.12 114 GLU A N 1
ATOM 865 C CA . GLU A 1 114 ? 16.307 -24.606 -51.878 1.00 93.12 114 GLU A CA 1
ATOM 866 C C . GLU A 1 114 ? 16.135 -23.589 -53.015 1.00 93.12 114 GLU A C 1
ATOM 868 O O . GLU A 1 114 ? 15.911 -23.983 -54.158 1.00 93.12 114 GLU A O 1
ATOM 873 N N . LEU A 1 115 ? 16.303 -22.290 -52.731 1.00 93.06 115 LEU A N 1
ATOM 874 C CA . LEU A 1 115 ? 16.232 -21.254 -53.762 1.00 93.06 115 LEU A CA 1
ATOM 875 C C . LEU A 1 115 ? 17.332 -21.419 -54.817 1.00 93.06 115 LEU A C 1
ATOM 877 O O . LEU A 1 115 ? 17.037 -21.311 -56.003 1.00 93.06 115 LEU A O 1
ATOM 881 N N . LEU A 1 116 ? 18.573 -21.688 -54.400 1.00 94.19 116 LEU A N 1
ATOM 882 C CA . LEU A 1 116 ? 19.694 -21.917 -55.314 1.00 94.19 116 LEU A CA 1
ATOM 883 C C . LEU A 1 116 ? 19.461 -23.144 -56.200 1.00 94.19 116 LEU A C 1
ATOM 885 O O . LEU A 1 116 ? 19.553 -23.038 -57.421 1.00 94.19 116 LEU A O 1
ATOM 889 N N . ALA A 1 117 ? 19.094 -24.276 -55.598 1.00 93.19 117 ALA A N 1
ATOM 890 C CA . ALA A 1 117 ? 18.831 -25.517 -56.318 1.00 93.19 117 ALA A CA 1
ATOM 891 C C . ALA A 1 117 ? 17.688 -25.375 -57.336 1.00 93.19 117 ALA A C 1
ATOM 893 O O . ALA A 1 117 ? 17.700 -26.032 -58.370 1.00 93.19 117 ALA A O 1
ATOM 894 N N . ALA A 1 118 ? 16.713 -24.501 -57.067 1.00 92.56 118 ALA A N 1
ATOM 895 C CA . ALA A 1 118 ? 15.584 -24.268 -57.960 1.00 92.56 118 ALA A CA 1
ATOM 896 C C . ALA A 1 118 ? 15.907 -23.375 -59.174 1.00 92.56 118 ALA A C 1
ATOM 898 O O . ALA A 1 118 ? 15.047 -23.236 -60.045 1.00 92.56 118 ALA A O 1
ATOM 899 N N . VAL A 1 119 ? 17.084 -22.731 -59.223 1.00 91.62 119 VAL A N 1
ATOM 900 C CA . VAL A 1 119 ? 17.423 -21.762 -60.286 1.00 91.62 119 VAL A CA 1
ATOM 901 C C . VAL A 1 119 ? 18.800 -21.945 -60.929 1.00 91.62 119 VAL A C 1
ATOM 903 O O . VAL A 1 119 ? 18.974 -21.491 -62.053 1.00 91.62 119 VAL A O 1
ATOM 906 N N . GLN A 1 120 ? 19.783 -22.557 -60.257 1.00 86.56 120 GLN A N 1
ATOM 907 C CA . GLN A 1 120 ? 21.182 -22.551 -60.716 1.00 86.56 120 GLN A CA 1
ATOM 908 C C . GLN A 1 120 ? 21.398 -23.317 -62.031 1.00 86.56 120 GLN A C 1
ATOM 910 O O . GLN A 1 120 ? 22.150 -22.846 -62.881 1.00 86.56 120 GLN A O 1
ATOM 915 N N . ASP A 1 121 ? 20.713 -24.447 -62.211 1.00 85.31 121 ASP A N 1
ATOM 916 C CA . ASP A 1 121 ? 20.867 -25.321 -63.384 1.00 85.31 121 ASP A CA 1
ATOM 917 C C . ASP A 1 121 ? 19.769 -25.114 -64.446 1.00 85.31 121 ASP A C 1
ATOM 919 O O . ASP A 1 121 ? 19.737 -25.801 -65.471 1.00 85.31 121 ASP A O 1
ATOM 923 N N . GLU A 1 122 ? 18.856 -24.168 -64.217 1.00 87.25 122 GLU A N 1
ATOM 924 C CA . GLU A 1 122 ? 17.752 -23.895 -65.132 1.00 87.25 122 GLU A CA 1
ATOM 925 C C . GLU A 1 122 ? 18.186 -22.932 -66.250 1.00 87.25 122 GLU A C 1
ATOM 927 O O . GLU A 1 122 ? 18.796 -21.890 -65.985 1.00 87.25 122 GLU A O 1
ATOM 932 N N . PRO A 1 123 ? 17.858 -23.219 -67.524 1.00 87.19 123 PRO A N 1
ATOM 933 C CA . PRO A 1 123 ? 18.197 -22.325 -68.619 1.00 87.19 123 PRO A CA 1
ATOM 934 C C . PRO A 1 123 ? 17.451 -20.994 -68.474 1.00 87.19 123 PRO A C 1
ATOM 936 O O . PRO A 1 123 ? 16.229 -20.960 -68.300 1.00 87.19 123 PRO A O 1
ATOM 939 N N . LEU A 1 124 ? 18.183 -19.883 -68.602 1.00 88.50 124 LEU A N 1
ATOM 940 C CA . LEU A 1 124 ? 17.587 -18.552 -68.522 1.00 88.50 124 LEU A CA 1
ATOM 941 C C . LEU A 1 124 ? 16.544 -18.352 -69.645 1.00 88.50 124 LEU A C 1
ATOM 943 O O . LEU A 1 124 ? 16.845 -18.606 -70.817 1.00 88.50 124 LEU A O 1
ATOM 947 N N . PRO A 1 125 ? 15.316 -17.903 -69.316 1.00 88.31 125 PRO A N 1
ATOM 948 C CA . PRO A 1 125 ? 14.275 -17.607 -70.298 1.00 88.31 125 PRO A CA 1
ATOM 949 C C . PRO A 1 125 ? 14.657 -16.490 -71.280 1.00 88.31 125 PRO A C 1
ATOM 951 O O . PRO A 1 125 ? 15.666 -15.809 -71.131 1.00 88.31 125 PRO A O 1
ATOM 954 N N . GLN A 1 126 ? 13.797 -16.238 -72.271 1.00 86.19 126 GLN A N 1
ATOM 955 C CA . GLN A 1 126 ? 13.937 -15.057 -73.131 1.00 86.19 126 GLN A CA 1
ATOM 956 C C . GLN A 1 126 ? 13.847 -13.757 -72.315 1.00 86.19 126 GLN A C 1
ATOM 958 O O . GLN A 1 126 ? 13.050 -13.666 -71.374 1.00 86.19 126 GLN A O 1
ATOM 963 N N . ASP A 1 127 ? 14.609 -12.740 -72.728 1.00 83.44 127 ASP A N 1
ATOM 964 C CA . ASP A 1 127 ? 14.580 -11.404 -72.127 1.00 83.44 127 ASP A CA 1
ATOM 965 C C . ASP A 1 127 ? 13.145 -10.882 -71.965 1.00 83.44 127 ASP A C 1
ATOM 967 O O . ASP A 1 127 ? 12.294 -10.991 -72.852 1.00 83.44 127 ASP A O 1
ATOM 971 N N . GLY A 1 128 ? 12.866 -10.324 -70.788 1.00 80.44 128 GLY A N 1
ATOM 972 C CA . GLY A 1 128 ? 11.530 -9.878 -70.395 1.00 80.44 128 GLY A CA 1
ATOM 973 C C . GLY A 1 128 ? 10.610 -10.966 -69.821 1.00 80.44 128 GLY A C 1
ATOM 974 O O . GLY A 1 128 ? 9.520 -10.625 -69.357 1.00 80.44 128 GLY A O 1
ATOM 975 N N . SER A 1 129 ? 11.024 -12.237 -69.766 1.00 86.25 129 SER A N 1
ATOM 976 C CA . SER A 1 129 ? 10.245 -13.332 -69.155 1.00 86.25 129 SER A CA 1
ATOM 977 C C . SER A 1 129 ? 10.777 -13.738 -67.775 1.00 86.25 129 SER A C 1
ATOM 979 O O . SER A 1 129 ? 11.975 -13.648 -67.514 1.00 86.25 129 SER A O 1
ATOM 981 N N . ALA A 1 130 ? 9.889 -14.178 -66.877 1.00 87.44 130 ALA A N 1
ATOM 982 C CA . ALA A 1 130 ? 10.270 -14.724 -65.570 1.00 87.44 130 ALA A CA 1
ATOM 983 C C . ALA A 1 130 ? 10.667 -16.207 -65.681 1.00 87.44 130 ALA A C 1
ATOM 985 O O . ALA A 1 130 ? 10.123 -16.933 -66.515 1.00 87.44 130 ALA A O 1
ATOM 986 N N . LEU A 1 131 ? 11.583 -16.648 -64.819 1.00 90.69 131 LEU A N 1
ATOM 987 C CA . LEU A 1 131 ? 11.918 -18.055 -64.611 1.00 90.69 131 LEU A CA 1
ATOM 988 C C . LEU A 1 131 ? 10.884 -18.675 -63.664 1.00 90.69 131 LEU A C 1
ATOM 990 O O . LEU A 1 131 ? 10.545 -18.085 -62.646 1.00 90.69 131 LEU A O 1
ATOM 994 N N . ASN A 1 132 ? 10.363 -19.854 -63.981 1.00 90.38 132 ASN A N 1
ATOM 995 C CA . ASN A 1 132 ? 9.361 -20.523 -63.152 1.00 90.38 132 ASN A CA 1
ATOM 996 C C . ASN A 1 132 ? 10.040 -21.567 -62.259 1.00 90.38 132 ASN A C 1
ATOM 998 O O . ASN A 1 132 ? 10.226 -22.703 -62.684 1.00 90.38 132 ASN A O 1
ATOM 1002 N N . ALA A 1 133 ? 10.394 -21.184 -61.033 1.00 90.31 133 ALA A N 1
ATOM 1003 C CA . ALA A 1 133 ? 11.138 -22.040 -60.113 1.00 90.31 133 ALA A CA 1
ATOM 1004 C C . ALA A 1 133 ? 10.195 -22.963 -59.310 1.00 90.31 133 ALA A C 1
ATOM 1006 O O . ALA A 1 133 ? 9.199 -22.480 -58.750 1.00 90.31 133 ALA A O 1
ATOM 1007 N N . PRO A 1 134 ? 10.461 -24.280 -59.228 1.00 91.69 134 PRO A N 1
ATOM 1008 C CA . PRO A 1 134 ? 9.703 -25.190 -58.375 1.00 91.69 134 PRO A CA 1
ATOM 1009 C C . PRO A 1 134 ? 10.160 -25.066 -56.914 1.00 91.69 134 PRO A C 1
ATOM 1011 O O . PRO A 1 134 ? 11.252 -25.495 -56.563 1.00 91.69 134 PRO A O 1
ATOM 1014 N N . LEU A 1 135 ? 9.303 -24.521 -56.046 1.00 91.94 135 LEU A N 1
ATOM 1015 C CA . LEU A 1 135 ? 9.579 -24.352 -54.615 1.00 91.94 135 LEU A CA 1
ATOM 1016 C C . LEU A 1 135 ? 8.575 -25.147 -53.773 1.00 91.94 135 LEU A C 1
ATOM 1018 O O . LEU A 1 135 ? 7.372 -25.183 -54.047 1.00 91.94 135 LEU A O 1
ATOM 1022 N N . THR A 1 136 ? 9.059 -25.834 -52.747 1.00 89.81 136 THR A N 1
ATOM 1023 C CA . THR A 1 136 ? 8.249 -26.683 -51.861 1.00 89.81 136 THR A CA 1
ATOM 1024 C C . THR A 1 136 ? 8.159 -26.166 -50.432 1.00 89.81 136 THR A C 1
ATOM 1026 O O . THR A 1 136 ? 7.172 -26.473 -49.763 1.00 89.81 136 THR A O 1
ATOM 1029 N N . GLY A 1 137 ? 9.119 -25.343 -50.015 1.00 89.75 137 GLY A N 1
ATOM 1030 C CA . GLY A 1 137 ? 9.327 -24.984 -48.624 1.00 89.75 137 GLY A CA 1
ATOM 1031 C C . GLY A 1 137 ? 10.234 -25.995 -47.935 1.00 89.75 137 GLY A C 1
ATOM 1032 O O . GLY A 1 137 ? 10.137 -27.203 -48.163 1.00 89.75 137 GLY A O 1
ATOM 1033 N N . THR A 1 138 ? 11.111 -25.505 -47.065 1.00 92.38 138 THR A N 1
ATOM 1034 C CA . THR A 1 138 ? 12.111 -26.350 -46.418 1.00 92.38 138 THR A CA 1
ATOM 1035 C C . THR A 1 138 ? 11.550 -26.962 -45.136 1.00 92.38 138 THR A C 1
ATOM 1037 O O . THR A 1 138 ? 11.006 -26.253 -44.289 1.00 92.38 138 THR A O 1
ATOM 1040 N N . ASP A 1 139 ? 11.694 -28.281 -44.965 1.00 94.06 139 ASP A N 1
ATOM 1041 C CA . ASP A 1 139 ? 11.240 -28.977 -43.754 1.00 94.06 139 ASP A CA 1
ATOM 1042 C C . ASP A 1 139 ? 12.020 -28.478 -42.514 1.00 94.06 139 ASP A C 1
ATOM 1044 O O . ASP A 1 139 ? 13.251 -28.590 -42.478 1.00 94.06 139 ASP A O 1
ATOM 1048 N N . PRO A 1 140 ? 11.344 -27.976 -41.459 1.00 94.88 140 PRO A N 1
ATOM 1049 C CA . PRO A 1 140 ? 11.992 -27.596 -40.205 1.00 94.88 140 PRO A CA 1
ATOM 1050 C C . PRO A 1 140 ? 12.844 -28.697 -39.562 1.00 94.88 140 PRO A C 1
ATOM 1052 O O . PRO A 1 140 ? 13.797 -28.382 -38.851 1.00 94.88 140 PRO A O 1
ATOM 1055 N N . ARG A 1 141 ? 12.529 -29.980 -39.793 1.00 95.56 141 ARG A N 1
ATOM 1056 C CA . ARG A 1 141 ? 13.336 -31.109 -39.297 1.00 95.56 141 ARG A CA 1
ATOM 1057 C C . ARG A 1 141 ? 14.701 -31.152 -39.968 1.00 95.56 141 ARG A C 1
ATOM 1059 O O . ARG A 1 141 ? 15.706 -31.241 -39.277 1.00 95.56 141 ARG A O 1
ATOM 1066 N N . TYR A 1 142 ? 14.728 -30.982 -41.286 1.00 95.56 142 TYR A N 1
ATOM 1067 C CA . TYR A 1 142 ? 15.967 -30.936 -42.055 1.00 95.56 142 TYR A CA 1
ATOM 1068 C C . TYR A 1 142 ? 16.882 -29.790 -41.603 1.00 95.56 142 TYR A C 1
ATOM 1070 O O . TYR A 1 142 ? 18.087 -29.971 -41.423 1.00 95.56 142 TYR A O 1
ATOM 1078 N N . LEU A 1 143 ? 16.307 -28.607 -41.367 1.00 96.31 143 LEU A N 1
ATOM 1079 C CA . LEU A 1 143 ? 17.054 -27.459 -40.850 1.00 96.31 143 LEU A CA 1
ATOM 1080 C C . LEU A 1 143 ? 17.550 -27.695 -39.419 1.00 96.31 143 LEU A C 1
ATOM 1082 O O . LEU A 1 143 ? 18.667 -27.302 -39.099 1.00 96.31 143 LEU A O 1
ATOM 1086 N N . ALA A 1 144 ? 16.766 -28.361 -38.568 1.00 97.00 144 ALA A N 1
ATOM 1087 C CA . ALA A 1 144 ? 17.200 -28.726 -37.222 1.00 97.00 144 ALA A CA 1
ATOM 1088 C C . ALA A 1 144 ? 18.369 -29.724 -37.228 1.00 97.00 144 ALA A C 1
ATOM 1090 O O . ALA A 1 144 ? 19.322 -29.527 -36.475 1.00 97.00 144 ALA A O 1
ATOM 1091 N N . ASP A 1 145 ? 18.329 -30.733 -38.100 1.00 97.06 145 ASP A N 1
ATOM 1092 C CA . ASP A 1 145 ? 19.437 -31.676 -38.295 1.00 97.06 145 ASP A CA 1
ATOM 1093 C C . ASP A 1 145 ? 20.680 -30.937 -38.813 1.00 97.06 145 ASP A C 1
ATOM 1095 O O . ASP A 1 145 ? 21.770 -31.083 -38.265 1.00 97.06 145 ASP A O 1
ATOM 1099 N N . THR A 1 146 ? 20.499 -30.019 -39.770 1.00 96.81 146 THR A N 1
ATOM 1100 C CA . THR A 1 146 ? 21.585 -29.162 -40.273 1.00 96.81 146 THR A CA 1
ATOM 1101 C C . THR A 1 146 ? 22.193 -28.304 -39.155 1.00 96.81 146 THR A C 1
ATOM 1103 O O . THR A 1 146 ? 23.411 -28.181 -39.067 1.00 96.81 146 THR A O 1
ATOM 1106 N N . ILE A 1 147 ? 21.383 -27.725 -38.261 1.00 97.50 147 ILE A N 1
ATOM 1107 C CA . ILE A 1 147 ? 21.875 -26.968 -37.095 1.00 97.50 147 ILE A CA 1
ATOM 1108 C C . ILE A 1 147 ? 22.698 -27.867 -36.162 1.00 97.50 147 ILE A C 1
ATOM 1110 O O . ILE A 1 147 ? 23.724 -27.426 -35.638 1.00 97.50 147 ILE A O 1
ATOM 1114 N N . ALA A 1 148 ? 22.262 -29.110 -35.944 1.00 95.56 148 ALA A N 1
ATOM 1115 C CA . ALA A 1 148 ? 22.982 -30.069 -35.116 1.00 95.56 148 ALA A CA 1
ATOM 1116 C C . ALA A 1 148 ? 24.338 -30.441 -35.739 1.00 95.56 148 ALA A C 1
ATOM 1118 O O . ALA A 1 148 ? 25.359 -30.348 -35.054 1.00 95.56 148 ALA A O 1
ATOM 1119 N N . ASP A 1 149 ? 24.368 -30.745 -37.040 1.00 96.12 149 ASP A N 1
ATOM 1120 C CA . ASP A 1 149 ? 25.585 -31.074 -37.796 1.00 96.12 149 ASP A CA 1
ATOM 1121 C C . ASP A 1 149 ? 26.582 -29.903 -37.817 1.00 96.12 149 ASP A C 1
ATOM 1123 O O . ASP A 1 149 ? 27.791 -30.072 -37.639 1.00 96.12 149 ASP A O 1
ATOM 1127 N N . GLN A 1 150 ? 26.070 -28.679 -37.963 1.00 94.69 150 GLN A N 1
ATOM 1128 C CA . GLN A 1 150 ? 26.859 -27.446 -37.911 1.00 94.69 150 GLN A CA 1
ATOM 1129 C C . GLN A 1 150 ? 27.187 -26.996 -36.476 1.00 94.69 150 GLN A C 1
ATOM 1131 O O . GLN A 1 150 ? 27.907 -26.019 -36.282 1.00 94.69 150 GLN A O 1
ATOM 1136 N N . GLY A 1 151 ? 26.727 -27.717 -35.452 1.00 94.69 151 GLY A N 1
ATOM 1137 C CA . GLY A 1 151 ? 26.941 -27.416 -34.039 1.00 94.69 151 GLY A CA 1
ATOM 1138 C C . GLY A 1 151 ? 26.136 -26.211 -33.541 1.00 94.69 151 GLY A C 1
ATOM 1139 O O . GLY A 1 151 ? 26.476 -25.060 -33.820 1.00 94.69 151 GLY A O 1
ATOM 1140 N N . PHE A 1 152 ? 25.139 -26.477 -32.690 1.00 94.88 152 PHE A N 1
ATOM 1141 C CA . PHE A 1 152 ? 24.199 -25.475 -32.166 1.00 94.88 152 PHE A CA 1
ATOM 1142 C C . PHE A 1 152 ? 24.876 -24.208 -31.624 1.00 94.88 152 PHE A C 1
ATOM 1144 O O . PHE A 1 152 ? 24.450 -23.109 -31.958 1.00 94.88 152 PHE A O 1
ATOM 1151 N N . ALA A 1 153 ? 25.974 -24.340 -30.872 1.00 93.50 153 ALA A N 1
ATOM 1152 C CA . ALA A 1 153 ? 26.704 -23.198 -30.313 1.00 93.50 153 ALA A CA 1
ATOM 1153 C C . ALA A 1 153 ? 27.212 -22.211 -31.379 1.00 93.50 153 ALA A C 1
ATOM 1155 O O . ALA A 1 153 ? 27.085 -20.999 -31.216 1.00 93.50 153 ALA A O 1
ATOM 1156 N N . ARG A 1 154 ? 27.750 -22.720 -32.498 1.00 95.19 154 ARG A N 1
ATOM 1157 C CA . ARG A 1 154 ? 28.243 -21.885 -33.609 1.00 95.19 154 ARG A CA 1
ATOM 1158 C C . ARG A 1 154 ? 27.092 -21.151 -34.277 1.00 95.19 154 ARG A C 1
ATOM 1160 O O . ARG A 1 154 ? 27.166 -19.945 -34.500 1.00 95.19 154 ARG A O 1
ATOM 1167 N N . VAL A 1 155 ? 26.024 -21.888 -34.564 1.00 97.25 155 VAL A N 1
ATOM 1168 C CA . VAL A 1 155 ? 24.858 -21.368 -35.277 1.00 97.25 155 VAL A CA 1
ATOM 1169 C C . VAL A 1 155 ? 24.104 -20.340 -34.427 1.00 97.25 155 VAL A C 1
ATOM 1171 O O . VAL A 1 155 ? 23.825 -19.240 -34.902 1.00 97.25 155 VAL A O 1
ATOM 1174 N N . ALA A 1 156 ? 23.828 -20.657 -33.159 1.00 96.50 156 ALA A N 1
ATOM 1175 C CA . ALA A 1 156 ? 23.161 -19.762 -32.216 1.00 96.50 156 ALA A CA 1
ATOM 1176 C C . ALA A 1 156 ? 24.000 -18.505 -31.938 1.00 96.50 156 ALA A C 1
ATOM 1178 O O . ALA A 1 156 ? 23.450 -17.407 -31.863 1.00 96.50 156 ALA A O 1
ATOM 1179 N N . GLY A 1 157 ? 25.328 -18.647 -31.844 1.00 95.50 157 GLY A N 1
ATOM 1180 C CA . GLY A 1 157 ? 26.259 -17.525 -31.730 1.00 95.50 157 GLY A CA 1
ATOM 1181 C C . GLY A 1 157 ? 26.175 -16.572 -32.924 1.00 95.50 157 GLY A C 1
ATOM 1182 O O . GLY A 1 157 ? 25.996 -15.369 -32.731 1.00 95.50 157 GLY A O 1
ATOM 1183 N N . ALA A 1 158 ? 26.228 -17.095 -34.155 1.00 96.00 158 ALA A N 1
ATOM 1184 C CA . ALA A 1 158 ? 26.071 -16.279 -35.365 1.00 96.00 158 ALA A CA 1
ATOM 1185 C C . ALA A 1 158 ? 24.700 -15.592 -35.429 1.00 96.00 158 ALA A C 1
ATOM 1187 O O . ALA A 1 158 ? 24.635 -14.388 -35.670 1.00 96.00 158 ALA A O 1
ATOM 1188 N N . ALA A 1 159 ? 23.617 -16.340 -35.188 1.00 96.69 159 ALA A N 1
ATOM 1189 C CA . ALA A 1 159 ? 22.256 -15.808 -35.200 1.00 96.69 159 ALA A CA 1
ATOM 1190 C C . ALA A 1 159 ? 22.096 -14.660 -34.193 1.00 96.69 159 ALA A C 1
ATOM 1192 O O . ALA A 1 159 ? 21.590 -13.594 -34.535 1.00 96.69 159 ALA A O 1
ATOM 1193 N N . ALA A 1 160 ? 22.601 -14.838 -32.972 1.00 96.19 160 ALA A N 1
ATOM 1194 C CA . ALA A 1 160 ? 22.583 -13.802 -31.953 1.00 96.19 160 ALA A CA 1
ATOM 1195 C C . ALA A 1 160 ? 23.393 -12.560 -32.361 1.00 96.19 160 ALA A C 1
ATOM 1197 O O . ALA A 1 160 ? 22.880 -11.447 -32.261 1.00 96.19 160 ALA A O 1
ATOM 1198 N N . LEU A 1 161 ? 24.630 -12.725 -32.846 1.00 94.94 161 LEU A N 1
ATOM 1199 C CA . LEU A 1 161 ? 25.481 -11.601 -33.263 1.00 94.94 161 LEU A CA 1
ATOM 1200 C C . LEU A 1 161 ? 24.875 -10.806 -34.433 1.00 94.94 161 LEU A C 1
ATOM 1202 O O . LEU A 1 161 ? 24.989 -9.581 -34.450 1.00 94.94 161 LEU A O 1
ATOM 1206 N N . LEU A 1 162 ? 24.163 -11.472 -35.350 1.00 94.38 162 LEU A N 1
ATOM 1207 C CA . LEU A 1 162 ? 23.447 -10.823 -36.457 1.00 94.38 162 LEU A CA 1
ATOM 1208 C C . LEU A 1 162 ? 22.326 -9.878 -36.005 1.00 94.38 162 LEU A C 1
ATOM 1210 O O . LEU A 1 162 ? 21.882 -9.043 -36.796 1.00 94.38 162 LEU A O 1
ATOM 1214 N N . LEU A 1 163 ? 21.857 -9.983 -34.758 1.00 93.56 163 LEU A N 1
ATOM 1215 C CA . LEU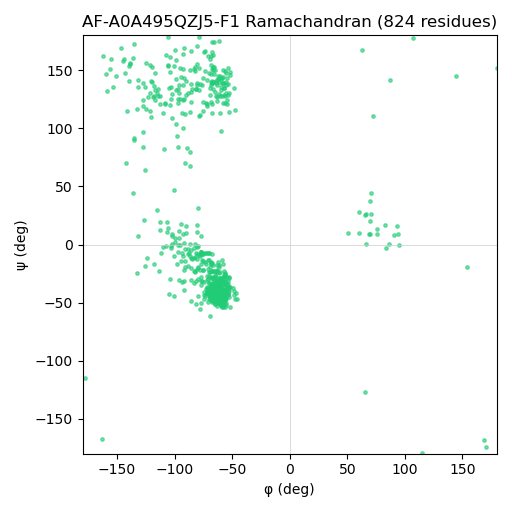 A 1 163 ? 20.919 -9.006 -34.208 1.00 93.56 163 LEU A CA 1
ATOM 1216 C C . LEU A 1 163 ? 21.588 -7.657 -33.915 1.00 93.56 163 LEU A C 1
ATOM 1218 O O . LEU A 1 163 ? 20.911 -6.634 -33.943 1.00 93.56 163 LEU A O 1
ATOM 1222 N N . GLU A 1 164 ? 22.893 -7.651 -33.641 1.00 90.12 164 GLU A N 1
ATOM 1223 C CA . GLU A 1 164 ? 23.661 -6.451 -33.285 1.00 90.12 164 GLU A CA 1
ATOM 1224 C C . GLU A 1 164 ? 24.329 -5.811 -34.504 1.00 90.12 164 GLU A C 1
ATOM 1226 O O . GLU A 1 164 ? 24.482 -4.591 -34.563 1.00 90.12 164 GLU A O 1
ATOM 1231 N N . GLY A 1 165 ? 24.729 -6.613 -35.492 1.00 91.50 165 GLY A N 1
ATOM 1232 C CA . GLY A 1 165 ? 25.355 -6.102 -36.705 1.00 91.50 165 GLY A CA 1
ATOM 1233 C C . GLY A 1 165 ? 25.979 -7.185 -37.583 1.00 91.50 165 GLY A C 1
ATOM 1234 O O . GLY A 1 165 ? 25.743 -8.373 -37.368 1.00 91.50 165 GLY A O 1
ATOM 1235 N N . PRO A 1 166 ? 26.783 -6.788 -38.585 1.00 93.19 166 PRO A N 1
ATOM 1236 C CA . PRO A 1 166 ? 27.426 -7.723 -39.499 1.00 93.19 166 PRO A CA 1
ATOM 1237 C C . PRO A 1 166 ? 28.371 -8.692 -38.782 1.00 93.19 166 PRO A C 1
ATOM 1239 O O . PRO A 1 166 ? 29.092 -8.312 -37.862 1.00 93.19 166 PRO A O 1
ATOM 1242 N N . VAL A 1 167 ? 28.413 -9.933 -39.248 1.00 94.88 167 VAL A N 1
ATOM 1243 C CA . VAL A 1 167 ? 29.192 -11.058 -38.741 1.00 94.88 167 VAL A CA 1
ATOM 1244 C C . VAL A 1 167 ? 30.106 -11.579 -39.847 1.00 94.88 167 VAL A C 1
ATOM 1246 O O . VAL A 1 167 ? 29.676 -11.837 -40.973 1.00 94.88 167 VAL A O 1
ATOM 1249 N N . THR A 1 168 ? 31.382 -11.743 -39.511 1.00 95.00 168 THR A N 1
ATOM 1250 C CA . THR A 1 168 ? 32.391 -12.372 -40.360 1.00 95.00 168 THR A CA 1
ATOM 1251 C C . THR A 1 168 ? 32.804 -13.686 -39.713 1.00 95.00 168 THR A C 1
ATOM 1253 O O . THR A 1 168 ? 33.272 -13.701 -38.575 1.00 95.00 168 THR A O 1
ATOM 1256 N N . VAL A 1 169 ? 32.614 -14.782 -40.439 1.00 96.19 169 VAL A N 1
ATOM 1257 C CA . VAL A 1 169 ? 33.016 -16.127 -40.038 1.00 96.19 169 VAL A CA 1
ATOM 1258 C C . VAL A 1 169 ? 34.461 -16.353 -40.471 1.00 96.19 169 VAL A C 1
ATOM 1260 O O . VAL A 1 169 ? 34.748 -16.376 -41.671 1.00 96.19 169 VAL A O 1
ATOM 1263 N N . THR A 1 170 ? 35.361 -16.500 -39.500 1.00 94.62 170 THR A N 1
ATOM 1264 C CA . THR A 1 170 ? 36.809 -16.664 -39.713 1.00 94.62 170 THR A CA 1
ATOM 1265 C C . THR A 1 170 ? 37.260 -18.095 -39.425 1.00 94.62 170 THR A C 1
ATOM 1267 O O . THR A 1 170 ? 36.546 -18.873 -38.787 1.00 94.62 170 THR A O 1
ATOM 1270 N N . ARG A 1 171 ? 38.457 -18.469 -39.905 1.00 93.38 171 ARG A N 1
ATOM 1271 C CA . ARG A 1 171 ? 39.056 -19.813 -39.732 1.00 93.38 171 ARG A CA 1
ATOM 1272 C C . ARG A 1 171 ? 38.223 -20.963 -40.323 1.00 93.38 171 ARG A C 1
ATOM 1274 O O . ARG A 1 171 ? 38.266 -22.104 -39.851 1.00 93.38 171 ARG A O 1
ATOM 1281 N N . ALA A 1 172 ? 37.451 -20.641 -41.358 1.00 93.81 172 ALA A N 1
ATOM 1282 C CA . ALA A 1 172 ? 36.523 -21.518 -42.071 1.00 93.81 172 ALA A CA 1
ATOM 1283 C C . ALA A 1 172 ? 36.968 -21.802 -43.523 1.00 93.81 172 ALA A C 1
ATOM 1285 O O . ALA A 1 172 ? 36.173 -22.202 -44.369 1.00 93.81 172 ALA A O 1
ATOM 1286 N N . GLU A 1 173 ? 38.247 -21.594 -43.844 1.00 91.38 173 GLU A N 1
ATOM 1287 C CA . GLU A 1 173 ? 38.791 -21.692 -45.206 1.00 91.38 173 GLU A CA 1
ATOM 1288 C C . GLU A 1 173 ? 38.747 -23.119 -45.770 1.00 91.38 173 GLU A C 1
ATOM 1290 O O . GLU A 1 173 ? 38.763 -23.318 -46.980 1.00 91.38 173 GLU A O 1
ATOM 1295 N N . HIS A 1 174 ? 38.690 -24.118 -44.895 1.00 91.38 174 HIS A N 1
ATOM 1296 C CA . HIS A 1 174 ? 38.585 -25.525 -45.270 1.00 91.38 174 HIS A CA 1
ATOM 1297 C C . HIS A 1 174 ? 37.176 -25.919 -45.737 1.00 91.38 174 HIS A C 1
ATOM 1299 O O . HIS A 1 174 ? 37.025 -26.991 -46.314 1.00 91.38 174 HIS A O 1
ATOM 1305 N N . LEU A 1 175 ? 36.165 -25.074 -45.500 1.00 93.69 175 LEU A N 1
ATOM 1306 C CA . LEU A 1 175 ? 34.789 -25.366 -45.886 1.00 93.69 175 LEU A CA 1
ATOM 1307 C C . LEU A 1 175 ? 34.573 -25.177 -47.382 1.00 93.69 175 LEU A C 1
ATOM 1309 O O . LEU A 1 175 ? 34.970 -24.161 -47.968 1.00 93.69 175 LEU A O 1
ATOM 1313 N N . THR A 1 176 ? 33.847 -26.126 -47.954 1.00 92.56 176 THR A N 1
ATOM 1314 C CA . THR A 1 176 ? 33.269 -26.064 -49.294 1.00 92.56 176 THR A CA 1
ATOM 1315 C C . THR A 1 176 ? 32.158 -25.015 -49.375 1.00 92.56 176 THR A C 1
ATOM 1317 O O . THR A 1 176 ? 31.598 -24.586 -48.365 1.00 92.56 176 THR A O 1
ATOM 1320 N N . VAL A 1 177 ? 31.803 -24.602 -50.596 1.00 91.12 177 VAL A N 1
ATOM 1321 C CA . VAL A 1 177 ? 30.668 -23.690 -50.829 1.00 91.12 177 VAL A CA 1
ATOM 1322 C C . VAL A 1 177 ? 29.372 -24.275 -50.257 1.00 91.12 177 VAL A C 1
ATOM 1324 O O . VAL A 1 177 ? 28.623 -23.557 -49.602 1.00 91.12 177 VAL A O 1
ATOM 1327 N N . GLU A 1 178 ? 29.157 -25.582 -50.415 1.00 92.25 178 GLU A N 1
ATOM 1328 C CA . GLU A 1 178 ? 27.968 -26.273 -49.909 1.00 92.25 178 GLU A CA 1
ATOM 1329 C C . GLU A 1 178 ? 27.875 -26.239 -48.376 1.00 92.25 178 GLU A C 1
ATOM 1331 O O . GLU A 1 178 ? 26.819 -25.939 -47.823 1.00 92.25 178 GLU A O 1
ATOM 1336 N N . GLU A 1 179 ? 28.986 -26.465 -47.668 1.00 94.69 179 GLU A N 1
ATOM 1337 C CA . GLU A 1 179 ? 29.022 -26.373 -46.201 1.00 94.69 179 GLU A CA 1
ATOM 1338 C C . GLU A 1 179 ? 28.759 -24.945 -45.709 1.00 94.69 179 GLU A C 1
ATOM 1340 O O . GLU A 1 179 ? 28.061 -24.745 -44.713 1.00 94.69 179 GLU A O 1
ATOM 1345 N N . ARG A 1 180 ? 29.263 -23.933 -46.427 1.00 95.81 180 ARG A N 1
ATOM 1346 C CA . ARG A 1 180 ? 28.990 -22.522 -46.114 1.00 95.81 180 ARG A CA 1
ATOM 1347 C C . ARG A 1 180 ? 27.516 -22.180 -46.304 1.00 95.81 180 ARG A C 1
ATOM 1349 O O . ARG A 1 180 ? 26.941 -21.501 -45.455 1.00 95.81 180 ARG A O 1
ATOM 1356 N N . LEU A 1 181 ? 26.897 -22.673 -47.376 1.00 94.94 181 LEU A N 1
ATOM 1357 C CA . LEU A 1 181 ? 25.463 -22.515 -47.619 1.00 94.94 181 LEU A CA 1
ATOM 1358 C C . LEU A 1 181 ? 24.628 -23.222 -46.544 1.00 94.94 181 LEU A C 1
ATOM 1360 O O . LEU A 1 181 ? 23.673 -22.641 -46.031 1.00 94.94 181 LEU A O 1
ATOM 1364 N N . ALA A 1 182 ? 25.010 -24.440 -46.149 1.00 96.19 182 ALA A N 1
ATOM 1365 C CA . ALA A 1 182 ? 24.338 -25.178 -45.081 1.00 96.19 182 ALA A CA 1
ATOM 1366 C C . ALA A 1 182 ? 24.410 -24.428 -43.742 1.00 96.19 182 ALA A C 1
ATOM 1368 O O . ALA A 1 182 ? 23.413 -24.334 -43.025 1.00 96.19 182 ALA A O 1
ATOM 1369 N N . PHE A 1 183 ? 25.561 -23.825 -43.431 1.00 97.31 183 PHE A N 1
ATOM 1370 C CA . PHE A 1 183 ? 25.709 -22.976 -42.254 1.00 97.31 183 PHE A CA 1
ATOM 1371 C C . PHE A 1 183 ? 24.824 -21.723 -42.315 1.00 97.31 183 PHE A C 1
ATOM 1373 O O . PHE A 1 183 ? 24.184 -21.379 -41.323 1.00 97.31 183 PHE A O 1
ATOM 1380 N N . MET A 1 184 ? 24.737 -21.050 -43.466 1.00 96.50 184 MET A N 1
ATOM 1381 C CA . MET A 1 184 ? 23.849 -19.890 -43.627 1.00 96.50 184 MET A CA 1
ATOM 1382 C C . MET A 1 184 ? 22.380 -20.248 -43.418 1.00 96.50 184 MET A C 1
ATOM 1384 O O . MET A 1 184 ? 21.671 -19.502 -42.744 1.00 96.50 184 MET A O 1
ATOM 1388 N N . ASP A 1 185 ? 21.938 -21.387 -43.955 1.00 96.06 185 ASP A N 1
ATOM 1389 C CA . ASP A 1 185 ? 20.583 -21.898 -43.743 1.00 96.06 185 ASP A CA 1
ATOM 1390 C C . ASP A 1 185 ? 20.318 -22.192 -42.266 1.00 96.06 185 ASP A C 1
ATOM 1392 O O . ASP A 1 185 ? 19.290 -21.777 -41.732 1.00 96.06 185 ASP A O 1
ATOM 1396 N N . ALA A 1 186 ? 21.269 -22.831 -41.580 1.00 97.75 186 ALA A N 1
ATOM 1397 C CA . ALA A 1 186 ? 21.175 -23.095 -40.149 1.00 97.75 186 ALA A CA 1
ATOM 1398 C C . ALA A 1 186 ? 21.054 -21.794 -39.333 1.00 97.75 186 ALA A C 1
ATOM 1400 O O . ALA A 1 186 ? 20.188 -21.681 -38.463 1.00 97.75 186 ALA A O 1
ATOM 1401 N N . VAL A 1 187 ? 21.876 -20.782 -39.636 1.00 97.50 187 VAL A N 1
ATOM 1402 C CA . VAL A 1 187 ? 21.836 -19.477 -38.952 1.00 97.50 187 VAL A CA 1
ATOM 1403 C C . VAL A 1 187 ? 20.507 -18.772 -39.209 1.00 97.50 187 VAL A C 1
ATOM 1405 O O . VAL A 1 187 ? 19.873 -18.277 -38.278 1.00 97.50 187 VAL A O 1
ATOM 1408 N N . ALA A 1 188 ? 20.045 -18.768 -40.458 1.00 95.75 188 ALA A N 1
ATOM 1409 C CA . ALA A 1 188 ? 18.781 -18.154 -40.841 1.00 95.75 188 ALA A CA 1
ATOM 1410 C C . ALA A 1 188 ? 17.550 -18.910 -40.305 1.00 95.75 188 ALA A C 1
ATOM 1412 O O . ALA A 1 188 ? 16.459 -18.338 -40.270 1.00 95.75 188 ALA A O 1
ATOM 1413 N N . ALA A 1 189 ? 17.694 -20.181 -39.921 1.00 96.88 189 ALA A N 1
ATOM 1414 C CA . ALA A 1 189 ? 16.659 -20.991 -39.277 1.00 96.88 189 ALA A CA 1
ATOM 1415 C C . ALA A 1 189 ? 16.555 -20.744 -37.761 1.00 96.88 189 ALA A C 1
ATOM 1417 O O . ALA A 1 189 ? 15.486 -20.947 -37.186 1.00 96.88 189 ALA A O 1
ATOM 1418 N N . LEU A 1 190 ? 17.631 -20.267 -37.122 1.00 97.56 190 LEU A N 1
ATOM 1419 C CA . LEU A 1 190 ? 17.633 -19.801 -35.728 1.00 97.56 190 LEU A CA 1
ATOM 1420 C C . LEU A 1 190 ? 17.312 -18.308 -35.587 1.00 97.56 190 LEU A C 1
ATOM 1422 O O . LEU A 1 190 ? 17.541 -17.730 -34.532 1.00 97.56 190 LEU A O 1
ATOM 1426 N N . LEU A 1 191 ? 16.768 -17.686 -36.630 1.00 96.56 191 LEU A N 1
ATOM 1427 C CA . LEU A 1 191 ? 16.229 -16.332 -36.609 1.00 96.56 191 LEU A CA 1
ATOM 1428 C C . LEU A 1 191 ? 14.742 -16.384 -36.985 1.00 96.56 191 LEU A C 1
ATOM 1430 O O . LEU A 1 191 ? 14.342 -17.282 -37.731 1.00 96.56 191 LEU A O 1
ATOM 1434 N N . PRO A 1 192 ? 13.901 -15.433 -36.529 1.00 96.00 192 PRO A N 1
ATOM 1435 C CA . PRO A 1 192 ? 12.540 -15.318 -37.048 1.00 96.00 192 PRO A CA 1
ATOM 1436 C C . PRO A 1 192 ? 12.575 -15.209 -38.579 1.00 96.00 192 PRO A C 1
ATOM 1438 O O . PRO A 1 192 ? 13.411 -14.475 -39.108 1.00 96.00 192 P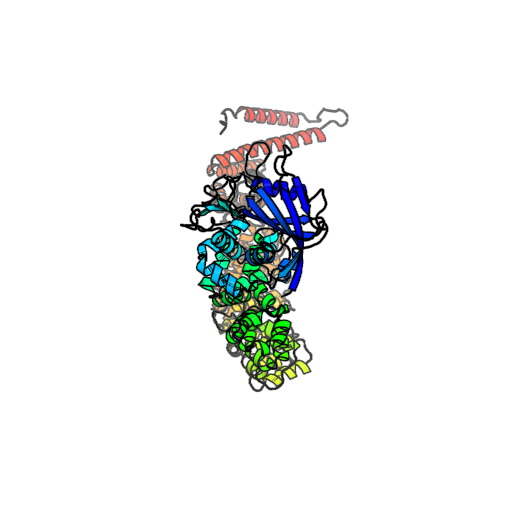RO A O 1
ATOM 1441 N N . GLN A 1 193 ? 11.677 -15.888 -39.304 1.00 93.19 193 GLN A N 1
ATOM 1442 C CA . GLN A 1 193 ? 11.678 -15.889 -40.782 1.00 93.19 193 GLN A CA 1
ATOM 1443 C C . GLN A 1 193 ? 11.698 -14.465 -41.369 1.00 93.19 193 GLN A C 1
ATOM 1445 O O . GLN A 1 193 ? 12.366 -14.196 -42.372 1.00 93.19 193 GLN A O 1
ATOM 1450 N N . GLY A 1 194 ? 10.993 -13.543 -40.711 1.00 91.62 194 GLY A N 1
ATOM 1451 C CA . GLY A 1 194 ? 10.970 -12.103 -40.960 1.00 91.62 194 GLY A CA 1
ATOM 1452 C C . GLY A 1 194 ? 12.330 -11.417 -40.981 1.00 91.62 194 GLY A C 1
ATOM 1453 O O . GLY A 1 194 ? 12.525 -10.444 -41.706 1.00 91.62 194 GLY A O 1
ATOM 1454 N N . TRP A 1 195 ? 13.287 -11.915 -40.199 1.00 92.19 195 TRP A N 1
ATOM 1455 C CA . TRP A 1 195 ? 14.599 -11.302 -40.009 1.00 92.19 195 TRP A CA 1
ATOM 1456 C C . TRP A 1 195 ? 15.502 -11.412 -41.238 1.00 92.19 195 TRP A C 1
ATOM 1458 O O . TRP A 1 195 ? 16.407 -10.598 -41.409 1.00 92.19 195 TRP A O 1
ATOM 1468 N N . ARG A 1 196 ? 15.236 -12.367 -42.136 1.00 89.50 196 ARG A N 1
ATOM 1469 C CA . ARG A 1 196 ? 16.001 -12.546 -43.384 1.00 89.50 196 ARG A CA 1
ATOM 1470 C C . ARG A 1 196 ? 15.927 -11.331 -44.312 1.00 89.50 196 ARG A C 1
ATOM 1472 O O . ARG A 1 196 ? 16.780 -11.170 -45.169 1.00 89.50 196 ARG A O 1
ATOM 1479 N N . THR A 1 197 ? 14.956 -10.436 -44.122 1.00 89.88 197 THR A N 1
ATOM 1480 C CA . THR A 1 197 ? 14.879 -9.180 -44.882 1.00 89.88 197 THR A CA 1
ATOM 1481 C C . THR A 1 197 ? 15.872 -8.118 -44.401 1.00 89.88 197 THR A C 1
ATOM 1483 O O . THR A 1 197 ? 15.946 -7.053 -45.002 1.00 89.88 197 THR A O 1
ATOM 1486 N N . ARG A 1 198 ? 16.599 -8.342 -43.298 1.00 89.00 198 ARG A N 1
ATOM 1487 C CA . ARG A 1 198 ? 17.471 -7.330 -42.675 1.00 89.00 198 ARG A CA 1
ATOM 1488 C C . ARG A 1 198 ? 18.939 -7.425 -43.043 1.00 89.00 198 ARG A C 1
ATOM 1490 O O . ARG A 1 198 ? 19.681 -6.489 -42.755 1.00 89.00 198 ARG A O 1
ATOM 1497 N N . PHE A 1 199 ? 19.365 -8.553 -43.587 1.00 88.50 199 PHE A N 1
ATOM 1498 C CA . PHE A 1 199 ? 20.770 -8.799 -43.845 1.00 88.50 199 PHE A CA 1
ATOM 1499 C C . PHE A 1 199 ? 20.955 -9.577 -45.138 1.00 88.50 199 PHE A C 1
ATOM 1501 O O . PHE A 1 199 ? 20.144 -10.434 -45.480 1.00 88.50 199 PHE A O 1
ATOM 1508 N N . SER A 1 200 ? 22.061 -9.295 -45.817 1.00 90.94 200 SER A N 1
ATOM 1509 C CA . SER A 1 200 ? 22.562 -10.115 -46.918 1.00 90.94 200 SER A CA 1
ATOM 1510 C C . SER A 1 200 ? 23.565 -11.147 -46.381 1.00 90.94 200 SER A C 1
ATOM 1512 O O . SER A 1 200 ? 24.251 -10.884 -45.388 1.00 90.94 200 SER A O 1
ATOM 1514 N N . ALA A 1 201 ? 23.684 -12.304 -47.027 1.00 93.38 201 ALA A N 1
ATOM 1515 C CA . ALA A 1 201 ? 24.647 -13.350 -46.690 1.00 93.38 201 ALA A CA 1
ATOM 1516 C C . ALA A 1 201 ? 25.490 -13.733 -47.914 1.00 93.38 201 ALA A C 1
ATOM 1518 O O . ALA A 1 201 ? 24.921 -13.909 -48.985 1.00 93.38 201 ALA A O 1
ATOM 1519 N N . ALA A 1 202 ? 26.812 -13.877 -47.779 1.00 93.25 202 ALA A N 1
ATOM 1520 C CA . ALA A 1 202 ? 27.711 -14.213 -48.893 1.00 93.25 202 ALA A CA 1
ATOM 1521 C C . ALA A 1 202 ? 28.679 -15.359 -48.564 1.00 93.25 202 ALA A C 1
ATOM 1523 O O . ALA A 1 202 ? 29.287 -15.380 -47.489 1.00 93.25 202 ALA A O 1
ATOM 1524 N N . THR A 1 203 ? 28.849 -16.316 -49.488 1.00 93.88 203 THR A N 1
ATOM 1525 C CA . THR A 1 203 ? 29.725 -17.497 -49.291 1.00 93.88 203 THR A CA 1
ATOM 1526 C C . THR A 1 203 ? 31.204 -17.145 -49.244 1.00 93.88 203 THR A C 1
ATOM 1528 O O . THR A 1 203 ? 32.013 -17.958 -48.789 1.00 93.88 203 THR A O 1
ATOM 1531 N N . TRP A 1 204 ? 31.557 -15.937 -49.677 1.00 91.06 204 TRP A N 1
ATOM 1532 C CA . TRP A 1 204 ? 32.870 -15.342 -49.505 1.00 91.06 204 TRP A CA 1
ATOM 1533 C C . TRP A 1 204 ? 32.798 -13.817 -49.660 1.00 91.06 204 TRP A C 1
ATOM 1535 O O . TRP A 1 204 ? 31.977 -13.318 -50.430 1.00 91.06 204 TRP A O 1
ATOM 1545 N N . HIS A 1 205 ? 33.635 -13.074 -48.932 1.00 84.06 205 HIS A N 1
ATOM 1546 C CA . HIS A 1 205 ? 33.751 -11.619 -49.064 1.00 84.06 205 HIS A CA 1
ATOM 1547 C C . HIS A 1 205 ? 35.130 -11.114 -48.639 1.00 84.06 205 HIS A C 1
ATOM 1549 O O . HIS A 1 205 ? 35.620 -11.465 -47.565 1.00 84.06 205 HIS A O 1
ATOM 1555 N N . GLU A 1 206 ? 35.714 -10.208 -49.424 1.00 75.94 206 GLU A N 1
ATOM 1556 C CA . GLU A 1 206 ? 37.038 -9.627 -49.144 1.00 75.94 206 GLU A CA 1
ATOM 1557 C C . GLU A 1 206 ? 37.050 -8.106 -49.060 1.00 75.94 206 GLU A C 1
ATOM 1559 O O . GLU A 1 206 ? 38.023 -7.518 -48.588 1.00 75.94 206 GLU A O 1
ATOM 1564 N N . GLY A 1 207 ? 35.963 -7.456 -49.471 1.00 72.44 207 GLY A N 1
ATOM 1565 C CA . GLY A 1 207 ? 35.793 -6.023 -49.290 1.00 72.44 207 GLY A CA 1
ATOM 1566 C C . GLY A 1 207 ? 35.648 -5.603 -47.820 1.00 72.44 207 GLY A C 1
ATOM 1567 O O . GLY A 1 207 ? 35.485 -6.411 -46.901 1.00 72.44 207 GLY A O 1
ATOM 1568 N N . THR A 1 208 ? 35.605 -4.291 -47.605 1.00 74.75 208 THR A N 1
ATOM 1569 C CA . THR A 1 208 ? 35.304 -3.671 -46.302 1.00 74.75 208 THR A CA 1
ATOM 1570 C C . THR A 1 208 ? 33.833 -3.270 -46.152 1.00 74.75 208 THR A C 1
ATOM 1572 O O . THR A 1 208 ? 33.480 -2.607 -45.181 1.00 74.75 208 THR A O 1
ATOM 1575 N N . ASP A 1 209 ? 32.976 -3.618 -47.116 1.00 73.81 209 ASP A N 1
ATOM 1576 C CA . ASP A 1 209 ? 31.560 -3.255 -47.096 1.00 73.81 209 ASP A CA 1
ATOM 1577 C C . ASP A 1 209 ? 30.800 -4.006 -45.992 1.00 73.81 209 ASP A C 1
ATOM 1579 O O . ASP A 1 209 ? 30.876 -5.230 -45.881 1.00 73.81 209 ASP A O 1
ATOM 1583 N N . LEU A 1 210 ? 30.061 -3.255 -45.176 1.00 75.88 210 LEU A N 1
ATOM 1584 C CA . LEU A 1 210 ? 29.269 -3.754 -44.053 1.00 75.88 210 LEU A CA 1
ATOM 1585 C C . LEU A 1 210 ? 27.794 -3.990 -44.413 1.00 75.88 210 LEU A C 1
ATOM 1587 O O . LEU A 1 210 ? 27.036 -4.440 -43.556 1.00 75.88 210 LEU A O 1
ATOM 1591 N N . ARG A 1 211 ? 27.376 -3.725 -45.661 1.00 78.69 211 ARG A N 1
ATOM 1592 C CA . ARG A 1 211 ? 26.010 -4.013 -46.140 1.00 78.69 211 ARG A CA 1
ATOM 1593 C C . ARG A 1 211 ? 25.664 -5.504 -46.078 1.00 78.69 211 ARG A C 1
ATOM 1595 O O . ARG A 1 211 ? 24.506 -5.855 -45.867 1.00 78.69 211 ARG A O 1
ATOM 1602 N N . ILE A 1 212 ? 26.662 -6.381 -46.204 1.00 85.50 212 ILE A N 1
ATOM 1603 C CA . ILE A 1 212 ? 26.462 -7.830 -46.120 1.00 85.50 212 ILE A CA 1
ATOM 1604 C C . ILE A 1 212 ? 26.640 -8.284 -44.682 1.00 85.50 212 ILE A C 1
ATOM 1606 O O . ILE A 1 212 ? 27.745 -8.242 -44.135 1.00 85.50 212 ILE A O 1
ATOM 1610 N N . GLY A 1 213 ? 25.536 -8.717 -44.083 1.00 90.12 213 GLY A N 1
ATOM 1611 C CA . GLY A 1 213 ? 25.460 -9.037 -42.671 1.00 90.12 213 GLY A CA 1
ATOM 1612 C C . GLY A 1 213 ? 26.104 -10.363 -42.290 1.00 90.12 213 GLY A C 1
ATOM 1613 O O . GLY A 1 213 ? 26.649 -10.417 -41.207 1.00 90.12 213 GLY A O 1
ATOM 1614 N N . LEU A 1 214 ? 26.123 -11.403 -43.127 1.00 94.88 214 LEU A N 1
ATOM 1615 C CA . LEU A 1 214 ? 26.805 -12.668 -42.802 1.00 94.88 214 LEU A CA 1
ATOM 1616 C C . LEU A 1 214 ? 27.776 -13.064 -43.911 1.00 94.88 214 LEU A C 1
ATOM 1618 O O . LEU A 1 214 ? 27.348 -13.310 -45.034 1.00 94.88 214 LEU A O 1
ATOM 1622 N N . VAL A 1 215 ? 29.072 -13.169 -43.621 1.00 94.50 215 VAL A N 1
ATOM 1623 C CA . VAL A 1 215 ? 30.061 -13.571 -44.638 1.00 94.50 215 VAL A CA 1
ATOM 1624 C C . VAL A 1 215 ? 31.096 -14.539 -44.103 1.00 94.50 215 VAL A C 1
ATOM 1626 O O . VAL A 1 215 ? 31.401 -14.527 -42.915 1.00 94.50 215 VAL A O 1
ATOM 1629 N N . PHE A 1 216 ? 31.700 -15.306 -45.005 1.00 94.50 216 PHE A N 1
ATOM 1630 C CA . PHE A 1 216 ? 32.944 -16.027 -44.750 1.00 94.50 216 PHE A CA 1
ATOM 1631 C C . PHE A 1 216 ? 34.137 -15.214 -45.258 1.00 94.50 216 PHE A C 1
ATOM 1633 O O . PHE A 1 216 ? 34.085 -14.654 -46.355 1.00 94.50 216 PHE A O 1
ATOM 1640 N N . GLY A 1 217 ? 35.213 -15.161 -44.475 1.00 91.50 217 GLY A N 1
ATOM 1641 C CA . GLY A 1 217 ? 36.439 -14.467 -44.862 1.00 91.50 217 GLY A CA 1
ATOM 1642 C C . GLY A 1 217 ? 37.639 -14.895 -44.022 1.00 91.50 217 GLY A C 1
ATOM 1643 O O . GLY A 1 217 ? 37.490 -15.463 -42.944 1.00 91.50 217 GLY A O 1
ATOM 1644 N N . GLN A 1 218 ? 38.846 -14.615 -44.515 1.00 88.56 218 GLN A N 1
ATOM 1645 C CA . GLN A 1 218 ? 40.089 -14.957 -43.803 1.00 88.56 218 GLN A CA 1
ATOM 1646 C C . GLN A 1 218 ? 40.307 -14.103 -42.550 1.00 88.56 218 GLN A C 1
ATOM 1648 O O . GLN A 1 218 ? 40.894 -14.558 -41.572 1.00 88.56 218 GLN A O 1
ATOM 1653 N N . VAL A 1 219 ? 39.857 -12.848 -42.587 1.00 88.44 219 VAL A N 1
ATOM 1654 C CA . VAL A 1 219 ? 40.044 -11.870 -41.513 1.00 88.44 219 VAL A CA 1
ATOM 1655 C C . VAL A 1 219 ? 38.705 -11.214 -41.216 1.00 88.44 219 VAL A C 1
ATOM 1657 O O . VAL A 1 219 ? 37.934 -10.925 -42.132 1.00 88.44 219 VAL A O 1
ATOM 1660 N N . CYS A 1 220 ? 38.435 -10.957 -39.936 1.00 90.62 220 CYS A N 1
ATOM 1661 C CA . CYS A 1 220 ? 37.252 -10.213 -39.531 1.00 90.62 220 CYS A CA 1
ATOM 1662 C C . CYS A 1 220 ? 37.265 -8.801 -40.138 1.00 90.62 220 CYS A C 1
ATOM 1664 O O . CYS A 1 220 ? 38.244 -8.059 -40.009 1.00 90.62 220 CYS A O 1
ATOM 1666 N N . ARG A 1 221 ? 36.170 -8.420 -40.807 1.00 90.12 221 ARG A N 1
ATOM 1667 C CA . ARG A 1 221 ? 36.050 -7.098 -41.431 1.00 90.12 221 ARG A CA 1
ATOM 1668 C C . ARG A 1 221 ? 35.987 -6.003 -40.355 1.00 90.12 221 ARG A C 1
ATOM 1670 O O . ARG A 1 221 ? 35.275 -6.176 -39.364 1.00 90.12 221 ARG A O 1
ATOM 1677 N N . PRO A 1 222 ? 36.657 -4.849 -40.538 1.00 87.00 222 PRO A N 1
ATOM 1678 C CA . PRO A 1 222 ? 36.535 -3.727 -39.608 1.00 87.00 222 PRO A CA 1
ATOM 1679 C C . PRO A 1 222 ? 35.070 -3.311 -39.412 1.00 87.00 222 PRO A C 1
ATOM 1681 O O . PRO A 1 222 ? 34.385 -3.000 -40.379 1.00 87.00 222 PRO A O 1
ATOM 1684 N N . GLY A 1 223 ? 34.589 -3.297 -38.164 1.00 87.56 223 GLY A N 1
ATOM 1685 C CA . GLY A 1 223 ? 33.191 -2.973 -37.837 1.00 87.56 223 GLY A CA 1
ATOM 1686 C C . GLY A 1 223 ? 32.212 -4.155 -37.899 1.00 87.56 223 GLY A C 1
ATOM 1687 O O . GLY A 1 223 ? 31.034 -3.969 -37.608 1.00 87.56 223 GLY A O 1
ATOM 1688 N N . SER A 1 224 ? 32.688 -5.359 -38.229 1.00 92.00 224 SER A N 1
ATOM 1689 C CA . SER A 1 224 ? 31.948 -6.620 -38.118 1.00 92.00 224 SER A CA 1
ATOM 1690 C C . SER A 1 224 ? 32.275 -7.317 -36.791 1.00 92.00 224 SER A C 1
ATOM 1692 O O . SER A 1 224 ? 33.378 -7.192 -36.260 1.00 92.00 224 SER A O 1
ATOM 1694 N N . PHE A 1 225 ? 31.334 -8.098 -36.269 1.00 93.38 225 PHE A N 1
ATOM 1695 C CA . PHE A 1 225 ? 31.601 -9.090 -35.232 1.00 93.38 225 PHE A CA 1
ATOM 1696 C C . PHE A 1 225 ? 32.299 -10.311 -35.834 1.00 93.38 225 PHE A C 1
ATOM 1698 O O . PHE A 1 225 ? 31.981 -10.725 -36.948 1.00 93.38 225 PHE A O 1
ATOM 1705 N N . GLU A 1 226 ? 33.234 -10.897 -35.093 1.00 93.56 226 GLU A N 1
ATOM 1706 C CA . GLU A 1 226 ? 33.902 -12.137 -35.485 1.00 93.56 226 GLU A CA 1
ATOM 1707 C C . GLU A 1 226 ? 33.152 -13.339 -34.907 1.00 93.56 226 GLU A C 1
ATOM 1709 O O . GLU A 1 226 ? 32.957 -13.420 -33.692 1.00 93.56 226 GLU A O 1
ATOM 1714 N N . LEU A 1 227 ? 32.762 -14.280 -35.771 1.00 95.44 227 LEU A N 1
ATOM 1715 C CA . LEU A 1 227 ? 32.456 -15.645 -35.361 1.00 95.44 227 LEU A CA 1
ATOM 1716 C C . LEU A 1 227 ? 33.638 -16.532 -35.739 1.00 95.44 227 LEU A C 1
ATOM 1718 O O . LEU A 1 227 ? 33.850 -16.859 -36.905 1.00 95.44 227 LEU A O 1
ATOM 1722 N N . ASP A 1 228 ? 34.371 -16.967 -34.730 1.00 93.94 228 ASP A N 1
ATOM 1723 C CA . ASP A 1 228 ? 35.445 -17.922 -34.910 1.00 93.94 228 ASP A CA 1
ATOM 1724 C C . ASP A 1 228 ? 34.875 -19.337 -35.131 1.00 93.94 228 ASP A C 1
ATOM 1726 O O . ASP A 1 228 ? 34.268 -19.922 -34.229 1.00 93.94 228 ASP A O 1
ATOM 1730 N N . TRP A 1 229 ? 35.095 -19.907 -36.321 1.00 94.25 229 TRP A N 1
ATOM 1731 C CA . TRP A 1 229 ? 34.553 -21.217 -36.697 1.00 94.25 229 TRP A CA 1
ATOM 1732 C C . TRP A 1 229 ? 34.998 -22.367 -35.790 1.00 94.25 229 TRP A C 1
ATOM 1734 O O . TRP A 1 229 ? 34.218 -23.283 -35.537 1.00 94.25 229 TRP A O 1
ATOM 1744 N N . GLN A 1 230 ? 36.244 -22.351 -35.308 1.00 90.12 230 GLN A N 1
ATOM 1745 C CA . GLN A 1 230 ? 36.793 -23.455 -34.507 1.00 90.12 230 GLN A CA 1
ATOM 1746 C C . GLN A 1 230 ? 36.558 -23.256 -33.003 1.00 90.12 230 GLN A C 1
ATOM 1748 O O . GLN A 1 230 ? 36.636 -24.217 -32.241 1.00 90.12 230 GLN A O 1
ATOM 1753 N N . ALA A 1 231 ? 36.284 -22.024 -32.570 1.00 88.75 231 ALA A N 1
ATOM 1754 C CA . ALA A 1 231 ? 36.084 -21.675 -31.167 1.00 88.75 231 ALA A CA 1
ATOM 1755 C C . ALA A 1 231 ? 34.971 -20.621 -31.024 1.00 88.75 231 ALA A C 1
ATOM 1757 O O . ALA A 1 231 ? 35.260 -19.468 -30.698 1.00 88.75 231 ALA A O 1
ATOM 1758 N N . PRO A 1 232 ? 33.698 -20.987 -31.267 1.00 84.19 232 PRO A N 1
ATOM 1759 C CA . PRO A 1 232 ? 32.588 -20.046 -31.158 1.00 84.19 232 PRO A CA 1
ATOM 1760 C C . PRO A 1 232 ? 32.490 -19.487 -29.737 1.00 84.19 232 PRO A C 1
ATOM 1762 O O . PRO A 1 232 ? 32.187 -20.206 -28.784 1.00 84.19 232 PRO A O 1
ATOM 1765 N N . GLY A 1 233 ? 32.757 -18.192 -29.588 1.00 77.25 233 GLY A N 1
ATOM 1766 C CA . GLY A 1 233 ? 32.534 -17.478 -28.337 1.00 77.25 233 GLY A CA 1
ATOM 1767 C C . GLY A 1 233 ? 31.058 -17.125 -28.146 1.00 77.25 233 GLY A C 1
ATOM 1768 O O . GLY A 1 233 ? 30.332 -16.900 -29.114 1.00 77.25 233 GLY A O 1
ATOM 1769 N N . ALA A 1 234 ? 30.622 -17.017 -26.890 1.00 79.25 234 ALA A N 1
ATOM 1770 C CA . ALA A 1 234 ? 29.318 -16.438 -26.580 1.00 79.25 234 ALA A CA 1
ATOM 1771 C C . ALA A 1 234 ? 29.318 -14.919 -26.862 1.00 79.25 234 ALA A C 1
ATOM 1773 O O . ALA A 1 234 ? 30.344 -14.256 -26.649 1.00 79.25 234 ALA A O 1
ATOM 1774 N N . PRO A 1 235 ? 28.181 -14.332 -27.283 1.00 84.12 235 PRO A N 1
ATOM 1775 C CA . PRO A 1 235 ? 28.053 -12.884 -27.400 1.00 84.12 235 PRO A CA 1
ATOM 1776 C C . PRO A 1 235 ? 28.364 -12.174 -26.075 1.00 84.12 235 PRO A C 1
ATOM 1778 O O . PRO A 1 235 ? 28.112 -12.699 -24.988 1.00 84.12 235 PRO A O 1
ATOM 1781 N N . ARG A 1 236 ? 28.886 -10.944 -26.150 1.00 81.12 236 ARG A N 1
ATOM 1782 C CA . ARG A 1 236 ? 29.176 -10.138 -24.952 1.00 81.12 236 ARG A CA 1
ATOM 1783 C C . ARG A 1 236 ? 27.900 -9.895 -24.144 1.00 81.12 236 ARG A C 1
ATOM 1785 O O . ARG A 1 236 ? 26.884 -9.479 -24.703 1.00 81.12 236 ARG A O 1
ATOM 1792 N N . ALA A 1 237 ? 27.984 -10.098 -22.828 1.00 68.19 237 ALA A N 1
ATOM 1793 C CA . ALA A 1 237 ? 26.889 -9.848 -21.893 1.00 68.19 237 ALA A CA 1
ATOM 1794 C C . ALA A 1 237 ? 26.333 -8.416 -22.033 1.00 68.19 237 ALA A C 1
ATOM 1796 O O . ALA A 1 237 ? 27.081 -7.504 -22.381 1.00 68.19 237 ALA A O 1
ATOM 1797 N N . SER A 1 238 ? 25.045 -8.222 -21.716 1.00 67.75 238 SER A N 1
ATOM 1798 C CA . SER A 1 238 ? 24.276 -6.955 -21.794 1.00 67.75 238 SER A CA 1
ATOM 1799 C C . SER A 1 238 ? 23.834 -6.464 -23.186 1.00 67.75 238 SER A C 1
ATOM 1801 O O . SER A 1 238 ? 23.353 -5.343 -23.315 1.00 67.75 238 SER A O 1
ATOM 1803 N N . THR A 1 239 ? 23.924 -7.312 -24.210 1.00 84.94 239 THR A N 1
ATOM 1804 C CA . THR A 1 239 ? 23.437 -7.034 -25.576 1.00 84.94 239 THR A CA 1
ATOM 1805 C C . THR A 1 239 ? 22.117 -7.764 -25.869 1.00 84.94 239 THR A C 1
ATOM 1807 O O . THR A 1 239 ? 21.785 -8.745 -25.193 1.00 84.94 239 THR A O 1
ATOM 1810 N N . ALA A 1 240 ? 21.363 -7.331 -26.887 1.00 91.25 240 ALA A N 1
ATOM 1811 C CA . ALA A 1 240 ? 20.205 -8.081 -27.378 1.00 91.25 240 ALA A CA 1
ATOM 1812 C C . ALA A 1 240 ? 20.640 -9.445 -27.941 1.00 91.25 240 ALA A C 1
ATOM 1814 O O . ALA A 1 240 ? 19.931 -10.432 -27.747 1.00 91.25 240 ALA A O 1
ATOM 1815 N N . ALA A 1 241 ? 21.843 -9.527 -28.526 1.00 92.56 241 ALA A N 1
ATOM 1816 C CA . ALA A 1 241 ? 22.482 -10.796 -28.887 1.00 92.56 241 ALA A CA 1
ATOM 1817 C C . ALA A 1 241 ? 22.602 -11.750 -27.691 1.00 92.56 241 ALA A C 1
ATOM 1819 O O . ALA A 1 241 ? 22.187 -12.903 -27.781 1.00 92.56 241 ALA A O 1
ATOM 1820 N N . ALA A 1 242 ? 23.133 -11.289 -26.554 1.00 93.50 242 ALA A N 1
ATOM 1821 C CA . ALA A 1 242 ? 23.269 -12.139 -25.373 1.00 93.50 242 ALA A CA 1
ATOM 1822 C C . ALA A 1 242 ? 21.904 -12.625 -24.855 1.00 93.50 242 ALA A C 1
ATOM 1824 O O . ALA A 1 242 ? 21.761 -13.801 -24.515 1.00 93.50 242 ALA A O 1
ATOM 1825 N N . ALA A 1 243 ? 20.890 -11.751 -24.840 1.00 94.12 243 ALA A N 1
ATOM 1826 C CA . ALA A 1 243 ? 19.532 -12.120 -24.440 1.00 94.12 243 ALA A CA 1
ATOM 1827 C C . ALA A 1 243 ? 18.919 -13.166 -25.386 1.00 94.12 243 ALA A C 1
ATOM 1829 O O . ALA A 1 243 ? 18.397 -14.178 -24.922 1.00 94.12 243 ALA A O 1
ATOM 1830 N N . TYR A 1 244 ? 19.033 -12.960 -26.701 1.00 96.00 244 TYR A N 1
ATOM 1831 C CA . TYR A 1 244 ? 18.551 -13.902 -27.712 1.00 96.00 244 TYR A CA 1
ATOM 1832 C C . TYR A 1 244 ? 19.244 -15.262 -27.603 1.00 96.00 244 TYR A C 1
ATOM 1834 O O . TYR A 1 244 ? 18.584 -16.295 -27.536 1.00 96.00 244 TYR A O 1
ATOM 1842 N N . HIS A 1 245 ? 20.575 -15.254 -27.496 1.00 95.56 245 HIS A N 1
ATOM 1843 C CA . HIS A 1 245 ? 21.383 -16.453 -27.294 1.00 95.56 245 HIS A CA 1
ATOM 1844 C C . HIS A 1 245 ? 20.948 -17.218 -26.039 1.00 95.56 245 HIS A C 1
ATOM 1846 O O . HIS A 1 245 ? 20.751 -18.428 -26.084 1.00 95.56 245 HIS A O 1
ATOM 1852 N N . THR A 1 246 ? 20.741 -16.508 -24.926 1.00 94.38 246 THR A N 1
ATOM 1853 C CA . THR A 1 246 ? 20.279 -17.106 -23.664 1.00 94.38 246 THR A CA 1
ATOM 1854 C C . THR A 1 246 ? 18.926 -17.780 -23.841 1.00 94.38 246 THR A C 1
ATOM 1856 O O . THR A 1 246 ? 18.746 -18.906 -23.395 1.00 94.38 246 THR A O 1
ATOM 1859 N N . TRP A 1 247 ? 17.992 -17.132 -24.536 1.00 94.56 247 TRP A N 1
ATOM 1860 C CA . TRP A 1 247 ? 16.672 -17.692 -24.803 1.00 94.56 247 TRP A CA 1
ATOM 1861 C C . TRP A 1 247 ? 16.703 -18.939 -25.690 1.00 94.56 247 TRP A C 1
ATOM 1863 O O . TRP A 1 247 ? 15.986 -19.896 -25.404 1.00 94.56 247 TRP A O 1
ATOM 1873 N N . LEU A 1 248 ? 17.547 -18.968 -26.725 1.00 95.88 248 LEU A N 1
ATOM 1874 C CA . LEU A 1 248 ? 17.721 -20.159 -27.565 1.00 95.88 248 LEU A CA 1
ATOM 1875 C C . LEU A 1 248 ? 18.211 -21.359 -26.741 1.00 95.88 248 LEU A C 1
ATOM 1877 O O . LEU A 1 248 ? 17.657 -22.453 -26.851 1.00 95.88 248 LEU A O 1
ATOM 1881 N N . TYR A 1 249 ? 19.212 -21.140 -25.887 1.00 94.81 249 TYR A N 1
ATOM 1882 C CA . TYR A 1 249 ? 19.738 -22.163 -24.981 1.00 94.81 249 TYR A CA 1
ATOM 1883 C C . TYR A 1 249 ? 18.715 -22.581 -23.925 1.00 94.81 249 TYR A C 1
ATOM 1885 O O . TYR A 1 249 ? 18.526 -23.768 -23.686 1.00 94.81 249 TYR A O 1
ATOM 1893 N N . GLU A 1 250 ? 17.994 -21.628 -23.344 1.00 92.44 250 GLU A N 1
ATOM 1894 C CA . GLU A 1 250 ? 16.936 -21.899 -22.374 1.00 92.44 250 GLU A CA 1
ATOM 1895 C C . GLU A 1 250 ? 15.827 -22.781 -22.977 1.00 92.44 250 GLU A C 1
ATOM 1897 O O . GLU A 1 250 ? 15.327 -23.688 -22.311 1.00 92.44 250 GLU A O 1
ATOM 1902 N N . LEU A 1 251 ? 15.445 -22.554 -24.239 1.00 93.94 251 LEU A N 1
ATOM 1903 C CA . LEU A 1 251 ? 14.467 -23.388 -24.948 1.00 93.94 251 LEU A CA 1
ATOM 1904 C C . LEU A 1 251 ? 14.985 -24.811 -25.177 1.00 93.94 251 LEU A C 1
ATOM 1906 O O . LEU A 1 251 ? 14.266 -25.771 -24.903 1.00 93.94 251 LEU A O 1
ATOM 1910 N N . VAL A 1 252 ? 16.220 -24.966 -25.647 1.00 93.88 252 VAL A N 1
ATOM 1911 C CA . VAL A 1 252 ? 16.756 -26.283 -26.023 1.00 93.88 252 VAL A CA 1
ATOM 1912 C C . VAL A 1 252 ? 17.253 -27.075 -24.812 1.00 93.88 252 VAL A C 1
ATOM 1914 O O . VAL A 1 252 ? 16.847 -28.219 -24.630 1.00 93.88 252 VAL A O 1
ATOM 1917 N N . GLU A 1 253 ? 18.101 -26.489 -23.970 1.00 91.75 253 GLU A N 1
ATOM 1918 C CA . GLU A 1 253 ? 18.780 -27.195 -22.878 1.00 91.75 253 GLU A CA 1
ATOM 1919 C C . GLU A 1 253 ? 17.929 -27.262 -21.606 1.00 91.75 253 GLU A C 1
ATOM 1921 O O . GLU A 1 253 ? 17.756 -28.342 -21.041 1.00 91.75 253 GLU A O 1
ATOM 1926 N N . THR A 1 254 ? 17.358 -26.136 -21.163 1.00 87.56 254 THR A N 1
ATOM 1927 C CA . THR A 1 254 ? 16.573 -26.091 -19.915 1.00 87.56 254 THR A CA 1
ATOM 1928 C C . THR A 1 254 ? 15.159 -26.632 -20.116 1.00 87.56 254 THR A C 1
ATOM 1930 O O . THR A 1 254 ? 14.645 -27.382 -19.285 1.00 87.56 254 THR A O 1
ATOM 1933 N N . ARG A 1 255 ? 14.498 -26.239 -21.213 1.00 86.50 255 ARG A N 1
ATOM 1934 C CA . ARG A 1 255 ? 13.099 -26.605 -21.506 1.00 86.50 255 ARG A CA 1
ATOM 1935 C C . ARG A 1 255 ? 12.975 -27.854 -22.380 1.00 86.50 255 ARG A C 1
ATOM 1937 O O . ARG A 1 255 ? 11.861 -28.341 -22.568 1.00 86.50 255 ARG A O 1
ATOM 1944 N N . GLY A 1 256 ? 14.085 -28.379 -22.902 1.00 90.25 256 GLY A N 1
ATOM 1945 C CA . GLY A 1 256 ? 14.108 -29.624 -23.669 1.00 90.25 256 GLY A CA 1
ATOM 1946 C C . GLY A 1 256 ? 13.359 -29.551 -25.001 1.00 90.25 256 GLY A C 1
ATOM 1947 O O . GLY A 1 256 ? 12.840 -30.570 -25.461 1.00 90.25 256 GLY A O 1
ATOM 1948 N N . TRP A 1 257 ? 13.231 -28.366 -25.612 1.00 92.50 257 TRP A N 1
ATOM 1949 C CA . TRP A 1 257 ? 12.572 -28.241 -26.910 1.00 92.50 257 TRP A CA 1
ATOM 1950 C C . TRP A 1 257 ? 13.359 -29.002 -27.984 1.00 92.50 257 TRP A C 1
ATOM 1952 O O . TRP A 1 257 ? 14.545 -28.727 -28.180 1.00 92.50 257 TRP A O 1
ATOM 1962 N N . PRO A 1 258 ? 12.712 -29.899 -28.754 1.00 94.12 258 PRO A N 1
ATOM 1963 C CA . PRO A 1 258 ? 13.337 -30.470 -29.939 1.00 94.12 258 PRO A CA 1
ATOM 1964 C C . PRO A 1 258 ? 13.710 -29.357 -30.925 1.00 94.12 258 PRO A C 1
ATOM 1966 O O . PRO A 1 258 ? 12.895 -28.464 -31.171 1.00 94.12 258 PRO A O 1
ATOM 1969 N N . GLY A 1 259 ? 14.888 -29.434 -31.553 1.00 94.00 259 GLY A N 1
ATOM 1970 C CA . GLY A 1 259 ? 15.348 -28.416 -32.510 1.00 94.00 259 GLY A CA 1
ATOM 1971 C C . GLY A 1 259 ? 14.326 -28.125 -33.617 1.00 94.00 259 GLY A C 1
ATOM 1972 O O . GLY A 1 259 ? 14.050 -26.968 -33.919 1.00 94.00 259 GLY A O 1
ATOM 1973 N N . ALA A 1 260 ? 13.653 -29.160 -34.133 1.00 95.88 260 ALA A N 1
ATOM 1974 C CA . ALA A 1 260 ? 12.604 -29.010 -35.145 1.00 95.88 260 ALA A CA 1
ATOM 1975 C C . ALA A 1 260 ? 11.406 -28.167 -34.667 1.00 95.88 260 ALA A C 1
ATOM 1977 O O . ALA A 1 260 ? 10.821 -27.434 -35.462 1.00 95.88 260 ALA A O 1
ATOM 1978 N N . ARG A 1 261 ? 11.048 -28.234 -33.374 1.00 95.12 261 ARG A N 1
ATOM 1979 C CA . ARG A 1 261 ? 9.986 -27.400 -32.783 1.00 95.12 261 ARG A CA 1
ATOM 1980 C C . ARG A 1 261 ? 10.415 -25.935 -32.746 1.00 95.12 261 ARG A C 1
ATOM 1982 O O . ARG A 1 261 ? 9.626 -25.076 -33.128 1.00 95.12 261 ARG A O 1
ATOM 1989 N N . LEU A 1 262 ? 11.649 -25.661 -32.319 1.00 96.31 262 LEU A N 1
ATOM 1990 C CA . LEU A 1 262 ? 12.208 -24.307 -32.288 1.00 96.31 262 LEU A CA 1
ATOM 1991 C C . LEU A 1 262 ? 12.249 -23.690 -33.693 1.00 96.31 262 LEU A C 1
ATOM 1993 O O . LEU A 1 262 ? 11.727 -22.595 -33.896 1.00 96.31 262 LEU A O 1
ATOM 1997 N N . VAL A 1 263 ? 12.796 -24.420 -34.668 1.00 96.94 263 VAL A N 1
ATOM 1998 C CA . VAL A 1 263 ? 12.877 -23.959 -36.061 1.00 96.94 263 VAL A CA 1
ATOM 1999 C C . VAL A 1 263 ? 11.486 -23.714 -36.639 1.00 96.94 263 VAL A C 1
ATOM 2001 O O . VAL A 1 263 ? 11.248 -22.664 -37.226 1.00 96.94 263 VAL A O 1
ATOM 2004 N N . ALA A 1 264 ? 10.535 -24.632 -36.434 1.00 95.62 264 ALA A N 1
ATOM 2005 C CA . ALA A 1 264 ? 9.165 -24.449 -36.912 1.00 95.62 264 ALA A CA 1
ATOM 2006 C C . ALA A 1 264 ? 8.492 -23.209 -36.294 1.00 95.62 264 ALA A C 1
ATOM 2008 O O . ALA A 1 264 ? 7.798 -22.468 -36.991 1.00 95.62 264 ALA A O 1
ATOM 2009 N N . ALA A 1 265 ? 8.720 -22.955 -35.002 1.00 94.56 265 ALA A N 1
ATOM 2010 C CA . ALA A 1 265 ? 8.161 -21.805 -34.299 1.00 94.56 265 ALA A CA 1
ATOM 2011 C C . ALA A 1 265 ? 8.741 -20.466 -34.792 1.00 94.56 265 ALA A C 1
ATOM 2013 O O . ALA A 1 265 ? 7.997 -19.497 -34.952 1.00 94.56 265 ALA A O 1
ATOM 2014 N N . LEU A 1 266 ? 10.043 -20.412 -35.091 1.00 96.50 266 LEU A N 1
ATOM 2015 C CA . LEU A 1 266 ? 10.693 -19.238 -35.687 1.00 96.50 266 LEU A CA 1
ATOM 2016 C C . LEU A 1 266 ? 10.300 -19.046 -37.161 1.00 96.50 266 LEU A C 1
ATOM 2018 O O . LEU A 1 266 ? 10.073 -17.916 -37.600 1.00 96.50 266 LEU A O 1
ATOM 2022 N N . ALA A 1 267 ? 10.130 -20.140 -37.907 1.00 94.50 267 ALA A N 1
ATOM 2023 C CA . ALA A 1 267 ? 9.658 -20.125 -39.292 1.00 94.50 267 ALA A CA 1
ATOM 2024 C C . ALA A 1 267 ? 8.216 -19.595 -39.425 1.00 94.50 267 ALA A C 1
ATOM 2026 O O . ALA A 1 267 ? 7.853 -19.007 -40.446 1.00 94.50 267 ALA A O 1
ATOM 2027 N N . ALA A 1 268 ? 7.386 -19.753 -38.388 1.00 94.19 268 ALA A N 1
ATOM 2028 C CA . ALA A 1 268 ? 6.030 -19.204 -38.350 1.00 94.19 268 ALA A CA 1
ATOM 2029 C C . ALA A 1 268 ? 5.994 -17.660 -38.292 1.00 94.19 268 ALA A C 1
ATOM 2031 O O . ALA A 1 268 ? 4.966 -17.053 -38.598 1.00 94.19 268 ALA A O 1
ATOM 2032 N N . GLN A 1 269 ? 7.111 -17.005 -37.959 1.00 94.44 269 GLN A N 1
ATOM 2033 C CA . GLN A 1 269 ? 7.220 -15.549 -37.818 1.00 94.44 269 GLN A CA 1
ATOM 2034 C C . GLN A 1 269 ? 7.520 -14.876 -39.166 1.00 94.44 269 GLN A C 1
ATOM 2036 O O . GLN A 1 269 ? 8.611 -14.360 -39.396 1.00 94.44 269 GLN A O 1
ATOM 2041 N N . ARG A 1 270 ? 6.547 -14.924 -40.084 1.00 90.75 270 ARG A N 1
ATOM 2042 C CA . ARG A 1 270 ? 6.709 -14.606 -41.521 1.00 90.75 270 ARG A CA 1
ATOM 2043 C C . ARG A 1 270 ? 6.647 -13.123 -41.893 1.00 90.75 270 ARG A C 1
ATOM 2045 O O . ARG A 1 270 ? 6.894 -12.773 -43.042 1.00 90.75 270 ARG A O 1
ATOM 2052 N N . GLY A 1 271 ? 6.248 -12.247 -40.973 1.00 88.88 271 GLY A N 1
ATOM 2053 C CA . GLY A 1 271 ? 6.151 -10.813 -41.257 1.00 88.88 271 GLY A CA 1
ATOM 2054 C C . GLY A 1 271 ? 7.534 -10.204 -41.500 1.00 88.88 271 GLY A C 1
ATOM 2055 O O . GLY A 1 271 ? 8.442 -10.464 -40.720 1.00 88.88 271 GLY A O 1
ATOM 2056 N N . SER A 1 272 ? 7.696 -9.385 -42.548 1.00 88.50 272 SER A N 1
ATOM 2057 C CA . SER A 1 272 ? 8.960 -8.669 -42.807 1.00 88.50 272 SER A CA 1
ATOM 2058 C C . SER A 1 272 ? 9.381 -7.868 -41.573 1.00 88.50 272 SER A C 1
ATOM 2060 O O . SER A 1 272 ? 8.594 -7.092 -41.027 1.00 88.50 272 SER A O 1
ATOM 2062 N N . MET A 1 273 ? 10.631 -8.044 -41.139 1.00 91.00 273 MET A N 1
ATOM 2063 C CA . MET A 1 273 ? 11.197 -7.350 -39.978 1.00 91.00 273 MET A CA 1
ATOM 2064 C C . MET A 1 273 ? 12.198 -6.266 -40.386 1.00 91.00 273 MET A C 1
ATOM 2066 O O . MET A 1 273 ? 12.991 -5.826 -39.557 1.00 91.00 273 MET A O 1
ATOM 2070 N N . PHE A 1 274 ? 12.151 -5.796 -41.639 1.00 86.88 274 PHE A N 1
ATOM 2071 C CA . PHE A 1 274 ? 13.096 -4.818 -42.196 1.00 86.88 274 PHE A CA 1
ATOM 2072 C C . PHE A 1 274 ? 13.325 -3.590 -41.286 1.00 86.88 274 PHE A C 1
ATOM 2074 O O . PHE A 1 274 ? 14.456 -3.140 -41.122 1.00 86.88 274 PHE A O 1
ATOM 2081 N N . HIS A 1 275 ? 12.262 -3.079 -40.649 1.00 85.94 275 HIS A N 1
ATOM 2082 C CA . HIS A 1 275 ? 12.306 -1.912 -39.751 1.00 85.94 275 HIS A CA 1
ATOM 2083 C C . HIS A 1 275 ? 12.278 -2.250 -38.252 1.00 85.94 275 HIS A C 1
ATOM 2085 O O . HIS A 1 275 ? 12.260 -1.336 -37.428 1.00 85.94 275 HIS A O 1
ATOM 2091 N N . ALA A 1 276 ? 12.225 -3.529 -37.876 1.00 88.88 276 ALA A N 1
ATOM 2092 C CA . ALA A 1 276 ? 12.173 -3.917 -36.469 1.00 88.88 276 ALA A CA 1
ATOM 2093 C C . ALA A 1 276 ? 13.491 -3.565 -35.753 1.00 88.88 276 ALA A C 1
ATOM 2095 O O . ALA A 1 276 ? 14.514 -3.338 -36.390 1.00 88.88 276 ALA A O 1
ATOM 2096 N N . GLY A 1 277 ? 13.508 -3.527 -34.423 1.00 90.88 277 GLY A N 1
ATOM 2097 C CA . GLY A 1 277 ? 14.751 -3.483 -33.638 1.00 90.88 277 GLY A CA 1
ATOM 2098 C C . GLY A 1 277 ? 15.242 -4.893 -33.261 1.00 90.88 277 GLY A C 1
ATOM 2099 O O . GLY A 1 277 ? 14.470 -5.843 -33.388 1.00 90.88 277 GLY A O 1
ATOM 2100 N N . PRO A 1 278 ? 16.473 -5.044 -32.735 1.00 90.81 278 PRO A N 1
ATOM 2101 C CA . PRO A 1 278 ? 16.979 -6.303 -32.156 1.00 90.81 278 PRO A CA 1
ATOM 2102 C C . PRO A 1 278 ? 16.047 -6.879 -31.082 1.00 90.81 278 PRO A C 1
ATOM 2104 O O . PRO A 1 278 ? 15.816 -8.085 -31.024 1.00 90.81 278 PRO A O 1
ATOM 2107 N N . GLY A 1 279 ? 15.438 -5.996 -30.279 1.00 93.00 279 GLY A N 1
ATOM 2108 C CA . GLY A 1 279 ? 14.494 -6.369 -29.225 1.00 93.00 279 GLY A CA 1
ATOM 2109 C C . GLY A 1 279 ? 13.280 -7.155 -29.723 1.00 93.00 279 GLY A C 1
ATOM 2110 O O . GLY A 1 279 ? 12.835 -8.057 -29.028 1.00 93.00 279 GLY A O 1
ATOM 2111 N N . ALA A 1 280 ? 12.807 -6.917 -30.951 1.00 93.88 280 ALA A N 1
ATOM 2112 C CA . ALA A 1 280 ? 11.655 -7.640 -31.493 1.00 93.88 280 ALA A CA 1
ATOM 2113 C C . ALA A 1 280 ? 11.945 -9.140 -31.686 1.00 93.88 280 ALA A C 1
ATOM 2115 O O . ALA A 1 280 ? 11.077 -9.974 -31.450 1.00 93.88 280 ALA A O 1
ATOM 2116 N N . ALA A 1 281 ? 13.171 -9.505 -32.081 1.00 94.31 281 ALA A N 1
ATOM 2117 C CA . ALA A 1 281 ? 13.563 -10.911 -32.179 1.00 94.31 281 ALA A CA 1
ATOM 2118 C C . ALA A 1 281 ? 13.657 -11.560 -30.787 1.00 94.31 281 ALA A C 1
ATOM 2120 O O . ALA A 1 281 ? 13.210 -12.692 -30.607 1.00 94.31 281 ALA A O 1
ATOM 2121 N N . VAL A 1 282 ? 14.183 -10.826 -29.797 1.00 95.12 282 VAL A N 1
ATOM 2122 C CA . VAL A 1 282 ? 14.238 -11.266 -28.391 1.00 95.12 282 VAL A CA 1
ATOM 2123 C C . VAL A 1 282 ? 12.834 -11.497 -27.827 1.00 95.12 282 VAL A C 1
ATOM 2125 O O . VAL A 1 282 ? 12.590 -12.527 -27.207 1.00 95.12 282 VAL A O 1
ATOM 2128 N N . GLU A 1 283 ? 11.901 -10.581 -28.076 1.00 94.00 283 GLU A N 1
ATOM 2129 C CA . GLU A 1 283 ? 10.502 -10.709 -27.655 1.00 94.00 283 GLU A CA 1
ATOM 2130 C C . GLU A 1 283 ? 9.831 -11.935 -28.279 1.00 94.00 283 GLU A C 1
ATOM 2132 O O . GLU A 1 283 ? 9.178 -12.695 -27.568 1.00 94.00 283 GLU A O 1
ATOM 2137 N N . ILE A 1 284 ? 10.050 -12.174 -29.576 1.00 95.00 284 ILE A N 1
ATOM 2138 C CA . ILE A 1 284 ? 9.533 -13.357 -30.273 1.00 95.00 284 ILE A CA 1
ATOM 2139 C C . ILE A 1 284 ? 10.023 -14.641 -29.602 1.00 95.00 284 ILE A C 1
ATOM 2141 O O . ILE A 1 284 ? 9.200 -15.484 -29.254 1.00 95.00 284 ILE A O 1
ATOM 2145 N N . VAL A 1 285 ? 11.341 -14.802 -29.411 1.00 94.75 285 VAL A N 1
ATOM 2146 C CA . VAL A 1 285 ? 11.894 -16.046 -28.842 1.00 94.75 285 VAL A CA 1
ATOM 2147 C C . VAL A 1 285 ? 11.470 -16.241 -27.383 1.00 94.75 285 VAL A C 1
ATOM 2149 O O . VAL A 1 285 ? 11.171 -17.363 -26.981 1.00 94.75 285 VAL A O 1
ATOM 2152 N N . ALA A 1 286 ? 11.368 -15.155 -26.611 1.00 91.81 286 ALA A N 1
ATOM 2153 C CA . ALA A 1 286 ? 10.881 -15.189 -25.236 1.00 91.81 286 ALA A CA 1
ATOM 2154 C C . ALA A 1 286 ? 9.394 -15.582 -25.147 1.00 91.81 286 ALA A C 1
ATOM 2156 O O . ALA A 1 286 ? 8.989 -16.249 -24.190 1.00 91.81 286 ALA A O 1
ATOM 2157 N N . ASP A 1 287 ? 8.579 -15.194 -26.134 1.00 92.62 287 ASP A N 1
ATOM 2158 C CA . ASP A 1 287 ? 7.141 -15.483 -26.152 1.00 92.62 287 ASP A CA 1
ATOM 2159 C C . ASP A 1 287 ? 6.798 -16.916 -26.609 1.00 92.62 287 ASP A C 1
ATOM 2161 O O . ASP A 1 287 ? 5.731 -17.434 -26.253 1.00 92.62 287 ASP A O 1
ATOM 2165 N N . LEU A 1 288 ? 7.717 -17.592 -27.324 1.00 92.56 288 LEU A N 1
ATOM 2166 C CA . LEU A 1 288 ? 7.506 -18.945 -27.872 1.00 92.56 288 LEU A CA 1
ATOM 2167 C C . LEU A 1 288 ? 7.053 -19.968 -26.824 1.00 92.56 288 LEU A C 1
ATOM 2169 O O . LEU A 1 288 ? 6.274 -20.864 -27.139 1.00 92.56 288 LEU A O 1
ATOM 2173 N N . ASP A 1 289 ? 7.524 -19.835 -25.586 1.00 89.81 289 ASP A N 1
ATOM 2174 C CA . ASP A 1 289 ? 7.092 -20.662 -24.457 1.00 89.81 289 ASP A CA 1
ATOM 2175 C C . ASP A 1 289 ? 6.849 -19.802 -23.213 1.00 89.81 289 ASP A C 1
ATOM 2177 O O . ASP A 1 289 ? 7.273 -20.094 -22.090 1.00 89.81 289 ASP A O 1
ATOM 2181 N N . TRP A 1 290 ? 6.171 -18.676 -23.422 1.00 92.31 290 TRP A N 1
ATOM 2182 C CA . TRP A 1 290 ? 5.736 -17.820 -22.328 1.00 92.31 290 TRP A CA 1
ATOM 2183 C C . TRP A 1 290 ? 4.857 -18.557 -21.292 1.00 92.31 290 TRP A C 1
ATOM 2185 O O . TRP A 1 290 ? 5.107 -18.365 -20.100 1.00 92.31 290 TRP A O 1
ATOM 2195 N N . PRO A 1 291 ? 3.925 -19.467 -21.659 1.00 94.00 291 PRO A N 1
ATOM 2196 C CA . PRO A 1 291 ? 3.210 -20.292 -20.679 1.00 94.00 291 PRO A CA 1
ATOM 2197 C C . PRO A 1 291 ? 4.146 -21.102 -19.772 1.00 94.00 291 PRO A C 1
ATOM 2199 O O . PRO A 1 291 ? 3.967 -21.095 -18.552 1.00 94.00 291 PRO A O 1
ATOM 2202 N N . GLY A 1 292 ? 5.192 -21.727 -20.327 1.00 91.69 292 GLY A N 1
ATOM 2203 C CA . GLY A 1 292 ? 6.221 -22.419 -19.550 1.00 91.69 292 GLY A CA 1
ATOM 2204 C C . GLY A 1 292 ? 7.001 -21.494 -18.606 1.00 91.69 292 GLY A C 1
ATOM 2205 O O . GLY A 1 292 ? 7.374 -21.907 -17.503 1.00 91.69 292 GLY A O 1
ATOM 2206 N N . THR A 1 293 ? 7.208 -20.227 -18.986 1.00 91.25 293 THR A N 1
ATOM 2207 C CA . THR A 1 293 ? 7.775 -19.192 -18.099 1.00 91.25 293 THR A CA 1
ATOM 2208 C C . THR A 1 293 ? 6.850 -18.911 -16.913 1.00 91.25 293 THR A C 1
ATOM 2210 O O . THR A 1 293 ? 7.304 -18.927 -15.770 1.00 91.25 293 THR A O 1
ATOM 2213 N N . VAL A 1 294 ? 5.551 -18.705 -17.164 1.00 95.00 294 VAL A N 1
ATOM 2214 C CA . VAL A 1 294 ? 4.557 -18.447 -16.106 1.00 95.00 294 VAL A CA 1
ATOM 2215 C C . VAL A 1 294 ? 4.455 -19.638 -15.154 1.00 95.00 294 VAL A C 1
ATOM 2217 O O . VAL A 1 294 ? 4.435 -19.454 -13.939 1.00 95.00 294 VAL A O 1
ATOM 2220 N N . TRP A 1 295 ? 4.465 -20.864 -15.682 1.00 94.88 295 TRP A N 1
ATOM 2221 C CA . TRP A 1 295 ? 4.480 -22.083 -14.873 1.00 94.88 295 TRP A CA 1
ATOM 2222 C C . TRP A 1 295 ? 5.658 -22.129 -13.893 1.00 94.88 295 TRP A C 1
ATOM 2224 O O . TRP A 1 295 ? 5.466 -22.408 -12.709 1.00 94.88 295 TRP A O 1
ATOM 2234 N N . ARG A 1 296 ? 6.874 -21.818 -14.349 1.00 91.44 296 ARG A N 1
ATOM 2235 C CA . ARG A 1 296 ? 8.043 -21.783 -13.460 1.00 91.44 296 ARG A CA 1
ATOM 2236 C C . ARG A 1 296 ? 7.962 -20.669 -12.435 1.00 91.44 296 ARG A C 1
ATOM 2238 O O . ARG A 1 296 ? 8.217 -20.925 -11.267 1.00 91.44 296 ARG A O 1
ATOM 2245 N N . ALA A 1 297 ? 7.491 -19.489 -12.827 1.00 94.44 297 ALA A N 1
ATOM 2246 C CA . ALA A 1 297 ? 7.250 -18.415 -11.872 1.00 94.44 297 ALA A CA 1
ATOM 2247 C C . ALA A 1 297 ? 6.251 -18.839 -10.773 1.00 94.44 297 ALA A C 1
ATOM 2249 O O . ALA A 1 297 ? 6.395 -18.444 -9.618 1.00 94.44 297 ALA A O 1
ATOM 2250 N N . VAL A 1 298 ? 5.265 -19.689 -11.093 1.00 96.25 298 VAL A N 1
ATOM 2251 C CA . VAL A 1 298 ? 4.357 -20.277 -10.091 1.00 96.25 298 VAL A CA 1
ATOM 2252 C C . VAL A 1 298 ? 5.088 -21.264 -9.175 1.00 96.25 298 VAL A C 1
ATOM 2254 O O . VAL A 1 298 ? 4.853 -21.244 -7.968 1.00 96.25 298 VAL A O 1
ATOM 2257 N N . LEU A 1 299 ? 5.976 -22.110 -9.709 1.00 94.38 299 LEU A N 1
ATOM 2258 C CA . LEU A 1 299 ? 6.795 -23.024 -8.899 1.00 94.38 299 LEU A CA 1
ATOM 2259 C C . LEU A 1 299 ? 7.743 -22.279 -7.952 1.00 94.38 299 LEU A C 1
ATOM 2261 O O . LEU A 1 299 ? 7.876 -22.674 -6.796 1.00 94.38 299 LEU A O 1
ATOM 2265 N N . ASP A 1 300 ? 8.332 -21.186 -8.429 1.00 94.00 300 ASP A N 1
ATOM 2266 C CA . ASP A 1 300 ? 9.284 -20.361 -7.685 1.00 94.00 300 ASP A CA 1
ATOM 2267 C C . ASP A 1 300 ? 8.592 -19.371 -6.728 1.00 94.00 300 ASP A C 1
ATOM 2269 O O . ASP A 1 300 ? 9.255 -18.686 -5.951 1.00 94.00 300 ASP A O 1
ATOM 2273 N N . GLY A 1 301 ? 7.257 -19.263 -6.778 1.00 95.19 301 GLY A N 1
ATOM 2274 C CA . GLY A 1 301 ? 6.484 -18.306 -5.980 1.00 95.19 301 GLY A CA 1
ATOM 2275 C C . GLY A 1 301 ? 6.666 -16.841 -6.403 1.00 95.19 301 GLY A C 1
ATOM 2276 O O . GLY A 1 301 ? 6.395 -15.937 -5.616 1.00 95.19 301 GLY A O 1
ATOM 2277 N N . THR A 1 302 ? 7.129 -16.595 -7.631 1.00 96.25 302 THR A N 1
ATOM 2278 C CA . THR A 1 302 ? 7.416 -15.264 -8.198 1.00 96.25 302 THR A CA 1
ATOM 2279 C C . THR A 1 302 ? 6.400 -14.814 -9.254 1.00 96.25 302 THR A C 1
ATOM 2281 O O . THR A 1 302 ? 6.506 -13.698 -9.773 1.00 96.25 302 THR A O 1
ATOM 2284 N N . ALA A 1 303 ? 5.409 -15.658 -9.567 1.00 96.06 303 ALA A N 1
ATOM 2285 C CA . ALA A 1 303 ? 4.370 -15.372 -10.552 1.00 96.06 303 ALA A CA 1
ATOM 2286 C C . ALA A 1 303 ? 3.629 -14.068 -10.248 1.00 96.06 303 ALA A C 1
ATOM 2288 O O . ALA A 1 303 ? 3.140 -13.843 -9.140 1.00 96.06 303 ALA A O 1
ATOM 2289 N N . GLN A 1 304 ? 3.511 -13.223 -11.270 1.00 95.81 304 GLN A N 1
ATOM 2290 C CA . GLN A 1 304 ? 2.786 -11.965 -11.181 1.00 95.81 304 GLN A CA 1
ATOM 2291 C C . GLN A 1 304 ? 1.330 -12.156 -11.602 1.00 95.81 304 GLN A C 1
ATOM 2293 O O . GLN A 1 304 ? 1.025 -12.877 -12.555 1.00 95.81 304 GLN A O 1
ATOM 2298 N N . ARG A 1 305 ? 0.418 -11.443 -10.931 1.00 96.25 305 ARG A N 1
ATOM 2299 C CA . ARG A 1 305 ? -1.022 -11.464 -11.240 1.00 96.25 305 ARG A CA 1
ATOM 2300 C C . ARG A 1 305 ? -1.302 -11.165 -12.717 1.00 96.25 305 ARG A C 1
ATOM 2302 O O . ARG A 1 305 ? -2.089 -11.872 -13.337 1.00 96.25 305 ARG A O 1
ATOM 2309 N N . ALA A 1 306 ? -0.652 -10.145 -13.283 1.00 96.38 306 ALA A N 1
ATOM 2310 C CA . ALA A 1 306 ? -0.875 -9.731 -14.669 1.00 96.38 306 ALA A CA 1
ATOM 2311 C C . ALA A 1 306 ? -0.568 -10.854 -15.675 1.00 96.38 306 ALA A C 1
ATOM 2313 O O . ALA A 1 306 ? -1.325 -11.047 -16.627 1.00 96.38 306 ALA A O 1
ATOM 2314 N N . ASP A 1 307 ? 0.491 -11.630 -15.434 1.00 95.88 307 ASP A N 1
ATOM 2315 C CA . ASP A 1 307 ? 0.861 -12.753 -16.293 1.00 95.88 307 ASP A CA 1
ATOM 2316 C C . ASP A 1 307 ? -0.154 -13.894 -16.196 1.00 95.88 307 ASP A C 1
ATOM 2318 O O . ASP A 1 307 ? -0.582 -14.434 -17.215 1.00 95.88 307 ASP A O 1
ATOM 2322 N N . LEU A 1 308 ? -0.609 -14.213 -14.982 1.00 97.56 308 LEU A N 1
ATOM 2323 C CA . LEU A 1 308 ? -1.637 -15.230 -14.755 1.00 97.56 308 LEU A CA 1
ATOM 2324 C C . LEU A 1 308 ? -2.951 -14.852 -15.453 1.00 97.56 308 LEU A C 1
ATOM 2326 O O . LEU A 1 308 ? -3.503 -15.647 -16.213 1.00 97.56 308 LEU A O 1
ATOM 2330 N N . VAL A 1 309 ? -3.425 -13.616 -15.271 1.00 97.25 309 VAL A N 1
ATOM 2331 C CA . VAL A 1 309 ? -4.650 -13.124 -15.924 1.00 97.25 309 VAL A CA 1
ATOM 2332 C C . VAL A 1 309 ? -4.510 -13.157 -17.446 1.00 97.25 309 VAL A C 1
ATOM 2334 O O . VAL A 1 309 ? -5.411 -13.644 -18.136 1.00 97.25 309 VAL A O 1
ATOM 2337 N N . ARG A 1 310 ? -3.374 -12.698 -17.989 1.00 96.06 310 ARG A N 1
ATOM 2338 C CA . ARG A 1 310 ? -3.098 -12.719 -19.433 1.00 96.06 310 ARG A CA 1
ATOM 2339 C C . ARG A 1 310 ? -3.106 -14.144 -19.990 1.00 96.06 310 ARG A C 1
ATOM 2341 O O . ARG A 1 310 ? -3.646 -14.360 -21.075 1.00 96.06 310 ARG A O 1
ATOM 2348 N N . LEU A 1 311 ? -2.561 -15.110 -19.250 1.00 96.81 311 LEU A N 1
ATOM 2349 C CA . LEU A 1 311 ? -2.449 -16.506 -19.676 1.00 96.81 311 LEU A CA 1
ATOM 2350 C C . LEU A 1 311 ? -3.823 -17.135 -19.891 1.00 96.81 311 LEU A C 1
ATOM 2352 O O . LEU A 1 311 ? -4.079 -17.724 -20.943 1.00 96.81 311 LEU A O 1
ATOM 2356 N N . PHE A 1 312 ? -4.715 -16.953 -18.920 1.00 96.94 312 PHE A N 1
ATOM 2357 C CA . PHE A 1 312 ? -6.066 -17.504 -18.968 1.00 96.94 312 PHE A CA 1
ATOM 2358 C C . PHE A 1 312 ? -7.002 -16.710 -19.885 1.00 96.94 312 PHE A C 1
ATOM 2360 O O . PHE A 1 312 ? -7.820 -17.302 -20.586 1.00 96.94 312 PHE A O 1
ATOM 2367 N N . THR A 1 313 ? -6.852 -15.383 -19.956 1.00 96.50 313 THR A N 1
ATOM 2368 C CA . THR A 1 313 ? -7.643 -14.547 -20.879 1.00 96.50 313 THR A CA 1
ATOM 2369 C C . THR A 1 313 ? -7.316 -14.866 -22.338 1.00 96.50 313 THR A C 1
ATOM 2371 O O . THR A 1 313 ? -8.220 -14.963 -23.165 1.00 96.50 313 THR A O 1
ATOM 2374 N N . GLY A 1 314 ? -6.033 -15.075 -22.653 1.00 93.69 314 GLY A N 1
ATOM 2375 C CA . GLY A 1 314 ? -5.573 -15.441 -23.994 1.00 93.69 314 GLY A CA 1
ATOM 2376 C C . GLY A 1 314 ? -5.804 -16.909 -24.370 1.00 93.69 314 GLY A C 1
ATOM 2377 O O . GLY A 1 314 ? -5.542 -17.283 -25.508 1.00 93.69 314 GLY A O 1
ATOM 2378 N N . GLY A 1 315 ? -6.260 -17.756 -23.440 1.00 94.69 315 GLY A N 1
ATOM 2379 C CA . GLY A 1 315 ? -6.454 -19.191 -23.675 1.00 94.69 315 GLY A CA 1
ATOM 2380 C C . GLY A 1 315 ? -5.158 -19.995 -23.849 1.00 94.69 315 GLY A C 1
ATOM 2381 O O . GLY A 1 315 ? -5.219 -21.174 -24.202 1.00 94.69 315 GLY A O 1
ATOM 2382 N N . ARG A 1 316 ? -3.998 -19.373 -23.598 1.00 94.81 316 ARG A N 1
ATOM 2383 C CA . ARG A 1 316 ? -2.665 -19.973 -23.764 1.00 94.81 316 ARG A CA 1
ATOM 2384 C C . ARG A 1 316 ? -2.300 -20.933 -22.630 1.00 94.81 316 ARG A C 1
ATOM 2386 O O . ARG A 1 316 ? -1.321 -21.659 -22.736 1.00 94.81 316 ARG A O 1
ATOM 2393 N N . HIS A 1 317 ? -3.106 -21.010 -21.564 1.00 94.81 317 HIS A N 1
ATOM 2394 C CA . HIS A 1 317 ? -2.973 -22.047 -20.529 1.00 94.81 317 HIS A CA 1
ATOM 2395 C C . HIS A 1 317 ? -3.048 -23.465 -21.109 1.00 94.81 317 HIS A C 1
ATOM 2397 O O . HIS A 1 317 ? -2.455 -24.383 -20.551 1.00 94.81 317 HIS A O 1
ATOM 2403 N N . ARG A 1 318 ? -3.725 -23.640 -22.251 1.00 93.88 318 ARG A N 1
ATOM 2404 C CA . ARG A 1 318 ? -3.834 -24.924 -22.959 1.00 93.88 318 ARG A CA 1
ATOM 2405 C C . ARG A 1 318 ? -2.515 -25.401 -23.572 1.00 93.88 318 ARG A C 1
ATOM 2407 O O . ARG A 1 318 ? -2.404 -26.582 -23.857 1.00 93.88 318 ARG A O 1
ATOM 2414 N N . GLU A 1 319 ? -1.524 -24.520 -23.723 1.00 92.31 319 GLU A N 1
ATOM 2415 C CA . GLU A 1 319 ? -0.179 -24.862 -24.216 1.00 92.31 319 GLU A CA 1
ATOM 2416 C C . GLU A 1 319 ? 0.689 -25.572 -23.157 1.00 92.31 319 GLU A C 1
ATOM 2418 O O . GLU A 1 319 ? 1.781 -26.035 -23.470 1.00 92.31 319 GLU A O 1
ATOM 2423 N N . LEU A 1 320 ? 0.249 -25.658 -21.892 1.00 90.56 320 LEU A N 1
ATOM 2424 C CA . LEU A 1 320 ? 1.015 -26.319 -20.823 1.00 90.56 320 LEU A CA 1
ATOM 2425 C C . LEU A 1 320 ? 1.006 -27.859 -20.909 1.00 90.56 320 LEU A C 1
ATOM 2427 O O . LEU A 1 320 ? 1.733 -28.498 -20.142 1.00 90.56 320 LEU A O 1
ATOM 2431 N N . ASP A 1 321 ? 0.201 -28.431 -21.815 1.00 83.94 321 ASP A N 1
ATOM 2432 C CA . ASP A 1 321 ? 0.086 -29.855 -22.182 1.00 83.94 321 ASP A CA 1
ATOM 2433 C C . ASP A 1 321 ? -0.103 -30.857 -21.011 1.00 83.94 321 ASP A C 1
ATOM 2435 O O . ASP A 1 321 ? -0.059 -32.070 -21.207 1.00 83.94 321 ASP A O 1
ATOM 2439 N N . ASP A 1 322 ? -0.351 -30.374 -19.788 1.00 91.06 322 ASP A N 1
ATOM 2440 C CA . ASP A 1 322 ? -0.537 -31.163 -18.565 1.00 91.06 322 ASP A CA 1
ATOM 2441 C C . ASP A 1 322 ? -1.649 -30.543 -17.690 1.00 91.06 322 ASP A C 1
ATOM 2443 O O . ASP A 1 322 ? -1.470 -29.438 -17.158 1.00 91.06 322 ASP A O 1
ATOM 2447 N N . PRO A 1 323 ? -2.787 -31.241 -17.490 1.00 92.19 323 PRO A N 1
ATOM 2448 C CA . PRO A 1 323 ? -3.881 -30.768 -16.642 1.00 92.19 323 PRO A CA 1
ATOM 2449 C C . PRO A 1 323 ? -3.457 -30.428 -15.206 1.00 92.19 323 PRO A C 1
ATOM 2451 O O . PRO A 1 323 ? -3.994 -29.490 -14.620 1.00 92.19 323 PRO A O 1
ATOM 2454 N N . GLY A 1 324 ? -2.469 -31.134 -14.643 1.00 94.44 324 GLY A N 1
ATOM 2455 C CA . GLY A 1 324 ? -1.950 -30.858 -13.302 1.00 94.44 324 GLY A CA 1
ATOM 2456 C C . GLY A 1 324 ? -1.205 -29.523 -13.221 1.00 94.44 324 GLY A C 1
ATOM 2457 O O . GLY A 1 324 ? -1.343 -28.791 -12.237 1.00 94.44 324 GLY A O 1
ATOM 2458 N N . LYS A 1 325 ? -0.469 -29.154 -14.280 1.00 94.94 325 LYS A N 1
ATOM 2459 C CA . LYS A 1 325 ? 0.157 -27.824 -14.385 1.00 94.94 325 LYS A CA 1
ATOM 2460 C C . LYS A 1 325 ? -0.901 -26.741 -14.517 1.00 94.94 325 LYS A C 1
ATOM 2462 O O . LYS A 1 325 ? -0.826 -25.747 -13.800 1.00 94.94 325 LYS A O 1
ATOM 2467 N N . VAL A 1 326 ? -1.897 -26.947 -15.383 1.00 96.62 326 VAL A N 1
ATOM 2468 C CA . VAL A 1 326 ? -2.998 -25.988 -15.571 1.00 96.62 326 VAL A CA 1
ATOM 2469 C C . VAL A 1 326 ? -3.718 -25.735 -14.249 1.00 96.62 326 VAL A C 1
ATOM 2471 O O . VAL A 1 326 ? -3.866 -24.576 -13.870 1.00 96.62 326 VAL A O 1
ATOM 2474 N N . ALA A 1 327 ? -4.075 -26.789 -13.509 1.00 96.00 327 ALA A N 1
ATOM 2475 C CA . ALA A 1 327 ? -4.748 -26.662 -12.218 1.00 96.00 327 ALA A CA 1
ATOM 2476 C C . ALA A 1 327 ? -3.916 -25.906 -11.184 1.00 96.00 327 ALA A C 1
ATOM 2478 O O . ALA A 1 327 ? -4.431 -25.043 -10.476 1.00 96.00 327 ALA A O 1
ATOM 2479 N N . ARG A 1 328 ? -2.605 -26.145 -11.135 1.00 96.31 328 ARG A N 1
ATOM 2480 C CA . ARG A 1 328 ? -1.724 -25.436 -10.204 1.00 96.31 328 ARG A CA 1
ATOM 2481 C C . ARG A 1 328 ? -1.511 -23.968 -10.580 1.00 96.31 328 ARG A C 1
ATOM 2483 O O . ARG A 1 328 ? -1.522 -23.115 -9.694 1.00 96.31 328 ARG A O 1
ATOM 2490 N N . VAL A 1 329 ? -1.358 -23.652 -11.867 1.00 97.06 329 VAL A N 1
ATOM 2491 C CA . VAL A 1 329 ? -1.280 -22.258 -12.347 1.00 97.06 329 VAL A CA 1
ATOM 2492 C C . VAL A 1 329 ? -2.612 -21.537 -12.130 1.00 97.06 329 VAL A C 1
ATOM 2494 O O . VAL A 1 329 ? -2.629 -20.373 -11.735 1.00 97.06 329 VAL A O 1
ATOM 2497 N N . PHE A 1 330 ? -3.734 -22.233 -12.313 1.00 97.75 330 PHE A N 1
ATOM 2498 C CA . PHE A 1 330 ? -5.061 -21.697 -12.027 1.00 97.75 330 PHE A CA 1
ATOM 2499 C C . PHE A 1 330 ? -5.259 -21.463 -10.529 1.00 97.75 330 PHE A C 1
ATOM 2501 O O . PHE A 1 330 ? -5.721 -20.398 -10.136 1.00 97.75 330 PHE A O 1
ATOM 2508 N N . GLY A 1 331 ? -4.822 -22.390 -9.675 1.00 96.75 331 GLY A N 1
ATOM 2509 C CA . GLY A 1 331 ? -4.809 -22.201 -8.227 1.00 96.75 331 GLY A CA 1
ATOM 2510 C C . GLY A 1 331 ? -4.000 -20.971 -7.808 1.00 96.75 331 GLY A C 1
ATOM 2511 O O . GLY A 1 331 ? -4.462 -20.193 -6.978 1.00 96.75 331 GLY A O 1
ATOM 2512 N N . ALA A 1 332 ? -2.846 -20.735 -8.442 1.00 96.88 332 ALA A N 1
ATOM 2513 C CA . ALA A 1 332 ? -2.063 -19.520 -8.226 1.00 96.88 332 ALA A CA 1
ATOM 2514 C C . ALA A 1 332 ? -2.819 -18.251 -8.653 1.00 96.88 332 ALA A C 1
ATOM 2516 O O . ALA A 1 332 ? -2.789 -17.270 -7.914 1.00 96.88 332 ALA A O 1
ATOM 2517 N N . LEU A 1 333 ? -3.541 -18.274 -9.786 1.00 97.62 333 LEU A N 1
ATOM 2518 C CA . LEU A 1 333 ? -4.439 -17.178 -10.180 1.00 97.62 333 LEU A CA 1
ATOM 2519 C C . LEU A 1 333 ? -5.502 -16.937 -9.105 1.00 97.62 333 LEU A C 1
ATOM 2521 O O . LEU A 1 333 ? -5.659 -15.804 -8.667 1.00 97.62 333 LEU A O 1
ATOM 2525 N N . VAL A 1 334 ? -6.210 -17.979 -8.663 1.00 97.12 334 VAL A N 1
ATOM 2526 C CA . VAL A 1 334 ? -7.273 -17.859 -7.651 1.00 97.12 334 VAL A CA 1
ATOM 2527 C C . VAL A 1 334 ? -6.723 -17.318 -6.333 1.00 97.12 334 VAL A C 1
ATOM 2529 O O . VAL A 1 334 ? -7.395 -16.523 -5.686 1.00 97.12 334 VAL A O 1
ATOM 2532 N N . ASP A 1 335 ? -5.503 -17.688 -5.948 1.00 94.88 335 ASP A N 1
ATOM 2533 C CA . ASP A 1 335 ? -4.854 -17.226 -4.718 1.00 94.88 335 ASP A CA 1
ATOM 2534 C C . ASP A 1 335 ? -4.496 -15.730 -4.727 1.00 94.88 335 ASP A C 1
ATOM 2536 O O . ASP A 1 335 ? -4.464 -15.116 -3.658 1.00 94.88 335 ASP A O 1
ATOM 2540 N N . VAL A 1 336 ? -4.242 -15.144 -5.904 1.00 95.19 336 VAL A N 1
ATOM 2541 C CA . VAL A 1 336 ? -3.892 -13.716 -6.067 1.00 95.19 336 VAL A CA 1
ATOM 2542 C C . VAL A 1 336 ? -4.993 -12.885 -6.729 1.00 95.19 336 VAL A C 1
ATOM 2544 O O . VAL A 1 336 ? -4.830 -11.674 -6.878 1.00 95.19 336 VAL A O 1
ATOM 2547 N N . ALA A 1 337 ? -6.098 -13.520 -7.125 1.00 95.44 337 ALA A N 1
ATOM 2548 C CA . ALA A 1 337 ? -7.218 -12.881 -7.801 1.00 95.44 337 ALA A CA 1
ATOM 2549 C C . ALA A 1 337 ? -7.748 -11.703 -6.981 1.00 95.44 337 ALA A C 1
ATOM 2551 O O . ALA A 1 337 ? -7.850 -11.780 -5.754 1.00 95.44 337 ALA A O 1
ATOM 2552 N N . GLU A 1 338 ? -8.086 -10.618 -7.667 1.00 95.25 338 GLU A N 1
ATOM 2553 C CA . GLU A 1 338 ? -8.875 -9.495 -7.162 1.00 95.25 338 GLU A CA 1
ATOM 2554 C C . GLU A 1 338 ? -10.337 -9.620 -7.622 1.00 95.25 338 GLU A C 1
ATOM 2556 O O . GLU A 1 338 ? -10.623 -10.440 -8.497 1.00 95.25 338 GLU A O 1
ATOM 2561 N N . PRO A 1 339 ? -11.279 -8.830 -7.063 1.00 94.69 339 PRO A N 1
ATOM 2562 C CA . PRO A 1 339 ? -12.691 -8.892 -7.453 1.00 94.69 339 PRO A CA 1
ATOM 2563 C C . PRO A 1 339 ? -12.935 -8.843 -8.967 1.00 94.69 339 PRO A C 1
ATOM 2565 O O . PRO A 1 339 ? -13.786 -9.576 -9.468 1.00 94.69 339 PRO A O 1
ATOM 2568 N N . ASP A 1 340 ? -12.145 -8.052 -9.697 1.00 95.44 340 ASP A N 1
ATOM 2569 C CA . ASP A 1 340 ? -12.248 -7.906 -11.154 1.00 95.44 340 ASP A CA 1
ATOM 2570 C C . ASP A 1 340 ? -11.851 -9.178 -11.927 1.00 95.44 340 ASP A C 1
ATOM 2572 O O . ASP A 1 340 ? -12.299 -9.385 -13.055 1.00 95.44 340 ASP A O 1
ATOM 2576 N N . ASP A 1 341 ? -11.054 -10.065 -11.321 1.00 96.56 341 ASP A N 1
ATOM 2577 C CA . ASP A 1 341 ? -10.624 -11.327 -11.933 1.00 96.56 341 ASP A CA 1
ATOM 2578 C C . ASP A 1 341 ? -11.623 -12.465 -11.667 1.00 96.56 341 ASP A C 1
ATOM 2580 O O . ASP A 1 341 ? -11.619 -13.487 -12.359 1.00 96.56 341 ASP A O 1
ATOM 2584 N N . LEU A 1 342 ? -12.500 -12.316 -10.670 1.00 96.81 342 LEU A N 1
ATOM 2585 C CA . LEU A 1 342 ? -13.424 -13.372 -10.254 1.00 96.81 342 LEU A CA 1
ATOM 2586 C C . LEU A 1 342 ? -14.403 -13.831 -11.352 1.00 96.81 342 LEU A C 1
ATOM 2588 O O . LEU A 1 342 ? -14.677 -15.031 -11.417 1.00 96.81 342 LEU A O 1
ATOM 2592 N N . PRO A 1 343 ? -14.897 -12.973 -12.271 1.00 97.25 343 PRO A N 1
ATOM 2593 C CA . PRO A 1 343 ? -15.664 -13.439 -13.426 1.00 97.25 343 PRO A CA 1
ATOM 2594 C C . PRO A 1 343 ? -14.882 -14.410 -14.325 1.00 97.25 343 PRO A C 1
ATOM 2596 O O . PRO A 1 343 ? -15.458 -15.379 -14.825 1.00 97.25 343 PRO A O 1
ATOM 2599 N N . LEU A 1 344 ? -13.575 -14.180 -14.511 1.00 96.88 344 LEU A N 1
ATOM 2600 C CA . LEU A 1 344 ? -12.695 -15.083 -15.260 1.00 96.88 344 LEU A CA 1
ATOM 2601 C C . LEU A 1 344 ? -12.492 -16.397 -14.496 1.00 96.88 344 LEU A C 1
ATOM 2603 O O . LEU A 1 344 ? -12.613 -17.470 -15.090 1.00 96.88 344 LEU A O 1
ATOM 2607 N N . VAL A 1 345 ? -12.247 -16.315 -13.184 1.00 97.25 345 VAL A N 1
ATOM 2608 C CA . VAL A 1 345 ? -12.122 -17.481 -12.295 1.00 97.25 345 VAL A CA 1
ATOM 2609 C C . VAL A 1 345 ? -13.382 -18.346 -12.346 1.00 97.25 345 VAL A C 1
ATOM 2611 O O . VAL A 1 345 ? -13.288 -19.545 -12.586 1.00 97.25 345 VAL A O 1
ATOM 2614 N N . ALA A 1 346 ? -14.566 -17.748 -12.198 1.00 96.75 346 ALA A N 1
ATOM 2615 C CA . ALA A 1 346 ? -15.837 -18.466 -12.244 1.00 96.75 346 ALA A CA 1
ATOM 2616 C C . ALA A 1 346 ? -16.043 -19.177 -13.590 1.00 96.75 346 ALA A C 1
ATOM 2618 O O . ALA A 1 346 ? -16.461 -20.331 -13.631 1.00 96.75 346 ALA A O 1
ATOM 2619 N N . LYS A 1 347 ? -15.711 -18.498 -14.697 1.00 97.00 347 LYS A N 1
ATOM 2620 C CA . LYS A 1 347 ? -15.844 -19.045 -16.053 1.00 97.00 347 LYS A CA 1
ATOM 2621 C C . LYS A 1 347 ? -14.959 -20.273 -16.279 1.00 97.00 347 LYS A C 1
ATOM 2623 O O . LYS A 1 347 ? -15.386 -21.204 -16.955 1.00 97.00 347 LYS A O 1
ATOM 2628 N N . LEU A 1 348 ? -13.731 -20.258 -15.761 1.00 96.81 348 LEU A N 1
ATOM 2629 C CA . LEU A 1 348 ? -12.723 -21.294 -16.016 1.00 96.81 348 LEU A CA 1
ATOM 2630 C C . LEU A 1 348 ? -12.638 -22.357 -14.915 1.00 96.81 348 LEU A C 1
ATOM 2632 O O . LEU A 1 348 ? -11.858 -23.297 -15.046 1.00 96.81 348 LEU A O 1
ATOM 2636 N N . TRP A 1 349 ? -13.447 -22.242 -13.860 1.00 97.00 349 TRP A N 1
ATOM 2637 C CA . TRP A 1 349 ? -13.341 -23.063 -12.655 1.00 97.00 349 TRP A CA 1
ATOM 2638 C C . TRP A 1 349 ? -13.314 -24.568 -12.941 1.00 97.00 349 TRP A C 1
ATOM 2640 O O . TRP A 1 349 ? -12.383 -25.260 -12.540 1.00 97.00 349 TRP A O 1
ATOM 2650 N N . HIS A 1 350 ? -14.301 -25.075 -13.682 1.00 94.75 350 HIS A N 1
ATOM 2651 C CA . HIS A 1 350 ? -14.392 -26.503 -13.993 1.00 94.75 350 HIS A CA 1
ATOM 2652 C C . HIS A 1 350 ? -13.411 -26.947 -15.087 1.00 94.75 350 HIS A C 1
ATOM 2654 O O . HIS A 1 350 ? -12.937 -28.077 -15.038 1.00 94.75 350 HIS A O 1
ATOM 2660 N N . GLU A 1 351 ? -13.085 -26.074 -16.050 1.00 94.44 351 GLU A N 1
ATOM 2661 C CA . GLU A 1 351 ? -12.110 -26.377 -17.112 1.00 94.44 351 GLU A CA 1
ATOM 2662 C C . GLU A 1 351 ? -10.708 -26.582 -16.527 1.00 94.44 351 GLU A C 1
ATOM 2664 O O . GLU A 1 351 ? -9.990 -27.495 -16.926 1.00 94.44 351 GLU A O 1
ATOM 2669 N N . CYS A 1 352 ? -10.333 -25.739 -15.565 1.00 95.25 352 CYS A N 1
ATOM 2670 C CA . CYS A 1 352 ? -8.984 -25.685 -15.022 1.00 95.25 352 CYS A CA 1
ATOM 2671 C C . CYS A 1 352 ? -8.826 -26.429 -13.687 1.00 95.25 352 CYS A C 1
ATOM 2673 O O . CYS A 1 352 ? -7.759 -26.342 -13.096 1.00 95.25 352 CYS A O 1
ATOM 2675 N N . GLY A 1 353 ? -9.843 -27.144 -13.192 1.00 93.06 353 GLY A N 1
ATOM 2676 C CA . GLY A 1 353 ? -9.742 -27.920 -11.948 1.00 93.06 353 GLY A CA 1
ATOM 2677 C C . GLY A 1 353 ? -9.660 -27.066 -10.676 1.00 93.06 353 GLY A C 1
ATOM 2678 O O . GLY A 1 353 ? -8.824 -27.322 -9.815 1.00 93.06 353 GLY A O 1
ATOM 2679 N N . GLY A 1 354 ? -10.499 -26.033 -10.568 1.00 92.69 354 GLY A N 1
ATOM 2680 C CA . GLY A 1 354 ? -10.581 -25.170 -9.389 1.00 92.69 354 GLY A CA 1
ATOM 2681 C C . GLY A 1 354 ? -10.948 -25.921 -8.104 1.00 92.69 354 GLY A C 1
ATOM 2682 O O . GLY A 1 354 ? -11.783 -26.824 -8.107 1.00 92.69 354 GLY A O 1
ATOM 2683 N N . GLU A 1 355 ? -10.335 -25.509 -6.993 1.00 93.69 355 GLU A N 1
ATOM 2684 C CA . GLU A 1 355 ? -10.555 -26.075 -5.659 1.00 93.69 355 GLU A CA 1
ATOM 2685 C C . GLU A 1 355 ? -11.199 -25.043 -4.724 1.00 93.69 355 GLU A C 1
ATOM 2687 O O . GLU A 1 355 ? -10.652 -23.950 -4.533 1.00 93.69 355 GLU A O 1
ATOM 2692 N N . ASP A 1 356 ? -12.309 -25.404 -4.072 1.00 92.19 356 ASP A N 1
ATOM 2693 C CA . ASP A 1 356 ? -13.079 -24.522 -3.174 1.00 92.19 356 ASP A CA 1
ATOM 2694 C C . ASP A 1 356 ? -12.200 -23.891 -2.083 1.00 92.19 356 ASP A C 1
ATOM 2696 O O . ASP A 1 356 ? -12.316 -22.705 -1.754 1.00 92.19 356 ASP A O 1
ATOM 2700 N N . GLY A 1 357 ? -11.256 -24.680 -1.557 1.00 93.00 357 GLY A N 1
ATOM 2701 C CA . GLY A 1 357 ? -10.311 -24.246 -0.533 1.00 93.00 357 GLY A CA 1
ATOM 2702 C C . GLY A 1 357 ? -9.421 -23.086 -0.982 1.00 93.00 357 GLY A C 1
ATOM 2703 O O . GLY A 1 357 ? -9.03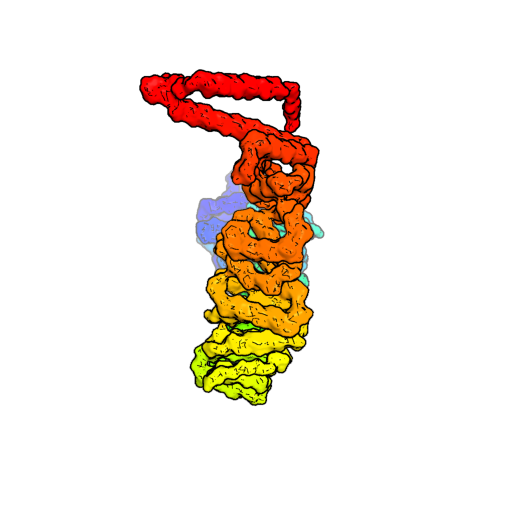3 -22.272 -0.150 1.00 93.00 357 GLY A O 1
ATOM 2704 N N . THR A 1 358 ? -9.119 -22.961 -2.274 1.00 94.12 358 THR A N 1
ATOM 2705 C CA . THR A 1 358 ? -8.253 -21.898 -2.808 1.00 94.12 358 THR A CA 1
ATOM 2706 C C . THR A 1 358 ? -8.972 -20.551 -2.816 1.00 94.12 358 THR A C 1
ATOM 2708 O O . THR A 1 358 ? -8.431 -19.561 -2.318 1.00 94.12 358 THR A O 1
ATOM 2711 N N . LEU A 1 359 ? -10.238 -20.522 -3.253 1.00 95.94 359 LEU A N 1
ATOM 2712 C CA . LEU A 1 359 ? -11.060 -19.310 -3.184 1.00 95.94 359 LEU A CA 1
ATOM 2713 C C . LEU A 1 359 ? -11.270 -18.876 -1.727 1.00 95.94 359 LEU A C 1
ATOM 2715 O O . LEU A 1 359 ? -11.145 -17.692 -1.404 1.00 95.94 359 LEU A O 1
ATOM 2719 N N . LEU A 1 360 ? -11.531 -19.839 -0.833 1.00 96.00 360 LEU A N 1
ATOM 2720 C CA . LEU A 1 360 ? -11.687 -19.574 0.597 1.00 96.00 360 LEU A CA 1
ATOM 2721 C C . LEU A 1 360 ? -10.400 -19.020 1.218 1.00 96.00 360 LEU A C 1
ATOM 2723 O O . LEU A 1 360 ? -10.457 -18.030 1.944 1.00 96.00 360 LEU A O 1
ATOM 2727 N N . ARG A 1 361 ? -9.233 -19.605 0.919 1.00 94.69 361 ARG A N 1
ATOM 2728 C CA . ARG A 1 361 ? -7.936 -19.111 1.415 1.00 94.69 361 ARG A CA 1
ATOM 2729 C C . ARG A 1 361 ? -7.647 -17.680 0.964 1.00 94.69 361 ARG A C 1
ATOM 2731 O O . ARG A 1 361 ? -7.111 -16.911 1.759 1.00 94.69 361 ARG A O 1
ATOM 2738 N N . ASN A 1 362 ? -7.971 -17.303 -0.275 1.00 94.81 362 ASN A N 1
ATOM 2739 C CA . ASN A 1 362 ? -7.821 -15.912 -0.724 1.00 94.81 362 ASN A CA 1
ATOM 2740 C C . ASN A 1 362 ? -8.745 -14.981 0.083 1.00 94.81 362 ASN A C 1
ATOM 2742 O O . ASN A 1 362 ? -8.270 -14.051 0.738 1.00 94.81 362 ASN A O 1
ATOM 2746 N N . ALA A 1 363 ? -10.043 -15.287 0.147 1.00 95.56 363 ALA A N 1
ATOM 2747 C CA . ALA A 1 363 ? -11.001 -14.463 0.882 1.00 95.56 363 ALA A CA 1
ATOM 2748 C C . ALA A 1 363 ? -10.651 -14.328 2.376 1.00 95.56 363 ALA A C 1
ATOM 2750 O O . ALA A 1 363 ? -10.695 -13.229 2.932 1.00 95.56 363 ALA A O 1
ATOM 2751 N N . ARG A 1 364 ? -10.206 -15.413 3.024 1.00 95.06 364 ARG A N 1
ATOM 2752 C CA . ARG A 1 364 ? -9.750 -15.388 4.422 1.00 95.06 364 ARG A CA 1
ATOM 2753 C C . ARG A 1 364 ? -8.519 -14.505 4.631 1.00 95.06 364 ARG A C 1
ATOM 2755 O O . ARG A 1 364 ? -8.503 -13.745 5.594 1.00 95.06 364 ARG A O 1
ATOM 2762 N N . ARG A 1 365 ? -7.538 -14.516 3.717 1.00 92.69 365 ARG A N 1
ATOM 2763 C CA . ARG A 1 365 ? -6.367 -13.610 3.764 1.00 92.69 365 ARG A CA 1
ATOM 2764 C C . ARG A 1 365 ? -6.759 -12.130 3.691 1.00 92.69 365 ARG A C 1
ATOM 2766 O O . ARG A 1 365 ? -6.063 -11.279 4.245 1.00 92.69 365 ARG A O 1
ATOM 2773 N N . ARG A 1 366 ? -7.870 -11.810 3.021 1.00 92.50 366 ARG A N 1
ATOM 2774 C CA . ARG A 1 366 ? -8.415 -10.444 2.918 1.00 92.50 366 ARG A CA 1
ATOM 2775 C C . ARG A 1 366 ? -9.259 -10.046 4.128 1.00 92.50 366 ARG A C 1
ATOM 2777 O O . ARG A 1 366 ? -9.245 -8.877 4.515 1.00 92.50 366 ARG A O 1
ATOM 2784 N N . LEU A 1 367 ? -9.956 -11.013 4.723 1.00 95.00 367 LEU A N 1
ATOM 2785 C CA . LEU A 1 367 ? -10.813 -10.842 5.895 1.00 95.00 367 LEU A CA 1
ATOM 2786 C C . LEU A 1 367 ? -10.009 -10.748 7.201 1.00 95.00 367 LEU A C 1
ATOM 2788 O O . LEU A 1 367 ? -10.147 -9.788 7.955 1.00 95.00 367 LEU A O 1
ATOM 2792 N N . TRP A 1 368 ? -9.165 -11.739 7.488 1.00 94.00 368 TRP A N 1
ATOM 2793 C CA . TRP A 1 368 ? -8.518 -11.904 8.791 1.00 94.00 368 TRP A CA 1
ATOM 2794 C C . TRP A 1 368 ? -7.172 -11.187 8.864 1.00 94.00 368 TRP A C 1
ATOM 2796 O O . TRP A 1 368 ? -6.101 -11.794 8.920 1.00 94.00 368 TRP A O 1
ATOM 2806 N N . ARG A 1 369 ? -7.242 -9.856 8.875 1.00 90.94 3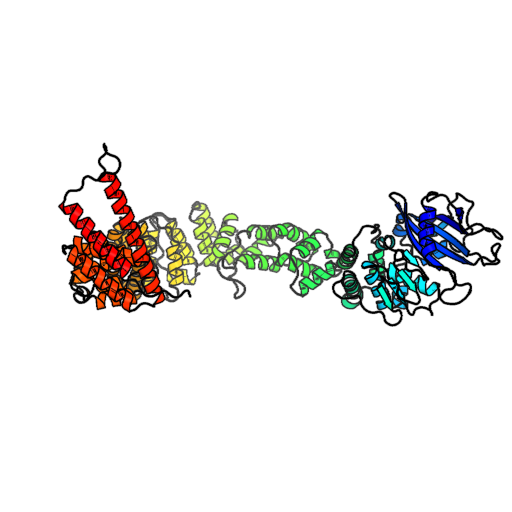69 ARG A N 1
ATOM 2807 C CA . ARG A 1 369 ? -6.102 -8.945 9.025 1.00 90.94 369 ARG A CA 1
ATOM 2808 C C . ARG A 1 369 ? -6.528 -7.689 9.785 1.00 90.94 369 ARG A C 1
ATOM 2810 O O . ARG A 1 369 ? -7.715 -7.437 9.954 1.00 90.94 369 ARG A O 1
ATOM 2817 N N . GLU A 1 370 ? -5.567 -6.864 10.201 1.00 84.44 370 GLU A N 1
ATOM 2818 C CA . GLU A 1 370 ? -5.844 -5.642 10.984 1.00 84.44 370 GLU A CA 1
ATOM 2819 C C . GLU A 1 370 ? -6.798 -4.663 10.283 1.00 84.44 370 GLU A C 1
ATOM 2821 O O . GLU A 1 370 ? -7.559 -3.956 10.938 1.00 84.44 370 GLU A O 1
ATOM 2826 N N . ARG A 1 371 ? -6.758 -4.617 8.945 1.00 87.25 371 ARG A N 1
ATOM 2827 C CA . ARG A 1 371 ? -7.636 -3.787 8.110 1.00 87.25 371 ARG A CA 1
ATOM 2828 C C . ARG A 1 371 ? -8.312 -4.641 7.034 1.00 87.25 371 ARG A C 1
ATOM 2830 O O . ARG A 1 371 ? -7.764 -4.726 5.929 1.00 87.25 371 ARG A O 1
ATOM 2837 N N . PRO A 1 372 ? -9.433 -5.316 7.336 1.00 89.56 372 PRO A N 1
ATOM 2838 C CA . PRO A 1 372 ? -10.143 -6.169 6.378 1.00 89.56 372 PRO A CA 1
ATOM 2839 C C . PRO A 1 372 ? -10.511 -5.414 5.093 1.00 89.56 372 PRO A C 1
ATOM 2841 O O . PRO A 1 372 ? -10.745 -4.205 5.127 1.00 89.56 372 PRO A O 1
ATOM 2844 N N . GLN A 1 373 ? -10.539 -6.108 3.951 1.00 87.19 373 GLN A N 1
ATOM 2845 C CA . GLN A 1 373 ? -11.068 -5.526 2.706 1.00 87.19 373 GLN A CA 1
ATOM 2846 C C . GLN A 1 373 ? -12.585 -5.722 2.634 1.00 87.19 373 GLN A C 1
ATOM 2848 O O . GLN A 1 373 ? -13.069 -6.795 2.995 1.00 87.19 373 GLN A O 1
ATOM 2853 N N . PRO A 1 374 ? -13.346 -4.707 2.191 1.00 80.38 374 PRO A N 1
ATOM 2854 C CA . PRO A 1 374 ? -14.807 -4.771 2.167 1.00 80.38 374 PRO A CA 1
ATOM 2855 C C . PRO A 1 374 ? -15.376 -5.567 0.978 1.00 80.38 374 PRO A C 1
ATOM 2857 O O . PRO A 1 374 ? -16.566 -5.848 0.944 1.00 80.38 374 PRO A O 1
ATOM 2860 N N . ASP A 1 375 ? -14.553 -5.949 0.004 1.00 88.62 375 ASP A N 1
ATOM 2861 C CA . ASP A 1 375 ? -14.931 -6.540 -1.289 1.00 88.62 375 ASP A CA 1
ATOM 2862 C C . ASP A 1 375 ? -15.248 -8.050 -1.244 1.00 88.62 375 ASP A C 1
ATOM 2864 O O . ASP A 1 375 ? -15.324 -8.716 -2.279 1.00 88.62 375 ASP A O 1
ATOM 2868 N N . LEU A 1 376 ? -15.490 -8.608 -0.054 1.00 93.00 376 LEU A N 1
ATOM 2869 C CA . LEU A 1 376 ? -15.781 -10.034 0.133 1.00 93.00 376 LEU A CA 1
ATOM 2870 C C . LEU A 1 376 ? -17.084 -10.485 -0.544 1.00 93.00 376 LEU A C 1
ATOM 2872 O O . LEU A 1 376 ? -17.216 -11.666 -0.867 1.00 93.00 376 LEU A O 1
ATOM 2876 N N . GLY A 1 377 ? -18.018 -9.565 -0.810 1.00 93.44 377 GLY A N 1
ATOM 2877 C CA . GLY A 1 377 ? -19.265 -9.859 -1.523 1.00 93.44 377 GLY A CA 1
ATOM 2878 C C . GLY A 1 377 ? -19.030 -10.545 -2.870 1.00 93.44 377 GLY A C 1
ATOM 2879 O O . GLY A 1 377 ? -19.651 -11.569 -3.149 1.00 93.44 377 GLY A O 1
ATOM 2880 N N . ALA A 1 378 ? -18.042 -10.076 -3.640 1.00 95.12 378 ALA A N 1
ATOM 2881 C CA . ALA A 1 378 ? -17.709 -10.642 -4.947 1.00 95.12 378 ALA A CA 1
ATOM 2882 C C . ALA A 1 378 ? -17.226 -12.104 -4.853 1.00 95.12 378 ALA A C 1
ATOM 2884 O O . ALA A 1 378 ? -17.524 -12.926 -5.724 1.00 95.12 378 ALA A O 1
ATOM 2885 N N . TYR A 1 379 ? -16.532 -12.463 -3.768 1.00 96.00 379 TYR A N 1
ATOM 2886 C CA . TYR A 1 379 ? -16.099 -13.840 -3.519 1.00 96.00 379 TYR A CA 1
ATOM 2887 C C . TYR A 1 379 ? -17.269 -14.748 -3.164 1.00 96.00 379 TYR A C 1
ATOM 2889 O O . TYR A 1 379 ? -17.349 -15.862 -3.680 1.00 96.00 379 TYR A O 1
ATOM 2897 N N . VAL A 1 380 ? -18.196 -14.280 -2.321 1.00 95.31 380 VAL A N 1
ATOM 2898 C CA . VAL A 1 380 ? -19.384 -15.075 -1.988 1.00 95.31 380 VAL A CA 1
ATOM 2899 C C . VAL A 1 380 ? -20.283 -15.242 -3.212 1.00 95.31 380 VAL A C 1
ATOM 2901 O O . VAL A 1 380 ? -20.769 -16.340 -3.443 1.00 95.31 380 VAL A O 1
ATOM 2904 N N . GLU A 1 381 ? -20.479 -14.202 -4.027 1.00 95.44 381 GLU A N 1
ATOM 2905 C CA . GLU A 1 381 ? -21.195 -14.317 -5.308 1.00 95.44 381 GLU A CA 1
ATOM 2906 C C . GLU A 1 381 ? -20.531 -15.320 -6.253 1.00 95.44 381 GLU A C 1
ATOM 2908 O O . GLU A 1 381 ? -21.209 -16.075 -6.947 1.00 95.44 381 GLU A O 1
ATOM 2913 N N . THR A 1 382 ? -19.200 -15.351 -6.276 1.00 96.81 382 THR A N 1
ATOM 2914 C CA . THR A 1 382 ? -18.449 -16.329 -7.068 1.00 96.81 382 THR A CA 1
ATOM 2915 C C . THR A 1 382 ? -18.676 -17.744 -6.542 1.00 96.81 382 THR A C 1
ATOM 2917 O O . THR A 1 382 ? -19.016 -18.626 -7.324 1.00 96.81 382 THR A O 1
ATOM 2920 N N . ALA A 1 383 ? -18.586 -17.960 -5.227 1.00 96.38 383 ALA A N 1
ATOM 2921 C CA . ALA A 1 383 ? -18.900 -19.246 -4.601 1.00 96.38 383 ALA A CA 1
ATOM 2922 C C . ALA A 1 383 ? -20.367 -19.672 -4.819 1.00 96.38 383 ALA A C 1
ATOM 2924 O O . ALA A 1 383 ? -20.655 -20.861 -4.942 1.00 96.38 383 ALA A O 1
ATOM 2925 N N . ASP A 1 384 ? -21.290 -18.711 -4.896 1.00 94.75 384 ASP A N 1
ATOM 2926 C CA . ASP A 1 384 ? -22.711 -18.930 -5.189 1.00 94.75 384 ASP A CA 1
ATOM 2927 C C . ASP A 1 384 ? -22.917 -19.431 -6.621 1.00 94.75 384 ASP A C 1
ATOM 2929 O O . ASP A 1 384 ? -23.524 -20.482 -6.823 1.00 94.75 384 ASP A O 1
ATOM 2933 N N . ARG A 1 385 ? -22.301 -18.768 -7.610 1.00 95.69 385 ARG A N 1
ATOM 2934 C CA . ARG A 1 385 ? -22.311 -19.215 -9.017 1.00 95.69 385 ARG A CA 1
ATOM 2935 C C . ARG A 1 385 ? -21.705 -20.605 -9.200 1.00 95.69 385 ARG A C 1
ATOM 2937 O O . ARG A 1 385 ? -22.118 -21.328 -10.101 1.00 95.69 385 ARG A O 1
ATOM 2944 N N . LEU A 1 386 ? -20.732 -20.959 -8.364 1.00 95.81 386 LEU A N 1
ATOM 2945 C CA . LEU A 1 386 ? -20.061 -22.258 -8.381 1.00 95.81 386 LEU A CA 1
ATOM 2946 C C . LEU A 1 386 ? -20.768 -23.324 -7.520 1.00 95.81 386 LEU A C 1
ATOM 2948 O O . LEU A 1 386 ? -20.357 -24.482 -7.529 1.00 95.81 386 LEU A O 1
ATOM 2952 N N . GLY A 1 387 ? -21.839 -22.966 -6.801 1.00 94.81 387 GLY A N 1
ATOM 2953 C CA . GLY A 1 387 ? -22.691 -23.908 -6.071 1.00 94.81 387 GLY A CA 1
ATOM 2954 C C . GLY A 1 387 ? -22.193 -24.338 -4.685 1.00 94.81 387 GLY A C 1
ATOM 2955 O O . GLY A 1 387 ? -22.698 -25.325 -4.155 1.00 94.81 387 GLY A O 1
ATOM 2956 N N . PHE A 1 388 ? -21.242 -23.621 -4.071 1.00 95.12 388 PHE A N 1
ATOM 2957 C CA . PHE A 1 388 ? -20.683 -23.964 -2.749 1.00 95.12 388 PHE A CA 1
ATOM 2958 C C . PHE A 1 388 ? -20.722 -22.818 -1.716 1.00 95.12 388 PHE A C 1
ATOM 2960 O O . PHE A 1 388 ? -20.008 -22.851 -0.711 1.00 95.12 388 PHE A O 1
ATOM 2967 N N . ALA A 1 389 ? -21.591 -21.816 -1.911 1.00 94.12 389 ALA A N 1
ATOM 2968 C CA . ALA A 1 389 ? -21.690 -20.637 -1.041 1.00 94.12 389 ALA A CA 1
ATOM 2969 C C . ALA A 1 389 ? -21.883 -20.946 0.458 1.00 94.12 389 ALA A C 1
ATOM 2971 O O . ALA A 1 389 ? -21.228 -20.309 1.278 1.00 94.12 389 ALA A O 1
ATOM 2972 N N . ASP A 1 390 ? -22.726 -21.914 0.840 1.00 93.44 390 ASP A N 1
ATOM 2973 C CA . ASP A 1 390 ? -22.956 -22.227 2.265 1.00 93.44 390 ASP A CA 1
ATOM 2974 C C . ASP A 1 390 ? -21.678 -22.739 2.954 1.00 93.44 390 ASP A C 1
ATOM 2976 O O . ASP A 1 390 ? -21.298 -22.265 4.024 1.00 93.44 390 ASP A O 1
ATOM 2980 N N . GLY A 1 391 ? -20.950 -23.653 2.302 1.00 95.31 391 GLY A N 1
ATOM 2981 C CA . GLY A 1 391 ? -19.656 -24.130 2.795 1.00 95.31 391 GLY A CA 1
ATOM 2982 C C . GLY A 1 391 ? -18.594 -23.028 2.819 1.00 95.31 391 GLY A C 1
ATOM 2983 O O . GLY A 1 391 ? -17.792 -22.965 3.750 1.00 95.31 391 GLY A O 1
ATOM 2984 N N . PHE A 1 392 ? -18.616 -22.132 1.831 1.00 96.19 392 PHE A N 1
ATOM 2985 C CA . PHE A 1 392 ? -17.706 -20.994 1.745 1.00 96.19 392 PHE A CA 1
ATOM 2986 C C . PHE A 1 392 ? -17.911 -19.992 2.887 1.00 96.19 392 PHE A C 1
ATOM 2988 O O . PHE A 1 392 ? -16.954 -19.646 3.578 1.00 96.19 392 PHE A O 1
ATOM 2995 N N . VAL A 1 393 ? -19.151 -19.553 3.131 1.00 95.75 393 VAL A N 1
ATOM 2996 C CA . VAL A 1 393 ? -19.467 -18.593 4.201 1.00 95.75 393 VAL A CA 1
ATOM 2997 C C . VAL A 1 393 ? -19.222 -19.216 5.576 1.00 95.75 393 VAL A C 1
ATOM 2999 O O . VAL A 1 393 ? -18.604 -18.574 6.426 1.00 95.75 393 VAL A O 1
ATOM 3002 N N . ALA A 1 394 ? -19.594 -20.484 5.781 1.00 95.69 394 ALA A N 1
ATOM 3003 C CA . ALA A 1 394 ? -19.222 -21.226 6.987 1.00 95.69 394 ALA A CA 1
ATOM 3004 C C . ALA A 1 394 ? -17.693 -21.274 7.185 1.00 95.69 394 ALA A C 1
ATOM 3006 O O . ALA A 1 394 ? -17.194 -21.103 8.297 1.00 95.69 394 ALA A O 1
ATOM 3007 N N . GLY A 1 395 ? -16.937 -21.439 6.098 1.00 96.06 395 GLY A N 1
ATOM 3008 C CA . GLY A 1 395 ? -15.478 -21.379 6.102 1.00 96.06 395 GLY A CA 1
ATOM 3009 C C . GLY A 1 395 ? -14.915 -19.998 6.451 1.00 96.06 395 GLY A C 1
ATOM 3010 O O . GLY A 1 395 ? -13.875 -19.923 7.103 1.00 96.06 395 GLY A O 1
ATOM 3011 N N . LEU A 1 396 ? -15.576 -18.900 6.067 1.00 95.94 396 LEU A N 1
ATOM 3012 C CA . LEU A 1 396 ? -15.192 -17.542 6.482 1.00 95.94 396 LEU A CA 1
ATOM 3013 C C . LEU A 1 396 ? -15.436 -17.311 7.978 1.00 95.94 396 LEU A C 1
ATOM 3015 O O . LEU A 1 396 ? -14.650 -16.613 8.614 1.00 95.94 396 LEU A O 1
ATOM 3019 N N . LEU A 1 397 ? -16.484 -17.931 8.527 1.00 95.38 397 LEU A N 1
ATOM 3020 C CA . LEU A 1 397 ? -16.869 -17.855 9.939 1.00 95.38 397 LEU A CA 1
ATOM 3021 C C . LEU A 1 397 ? -15.952 -18.641 10.880 1.00 95.38 397 LEU A C 1
ATOM 3023 O O . LEU A 1 397 ? -15.995 -18.409 12.085 1.00 95.38 397 LEU A O 1
ATOM 3027 N N . ALA A 1 398 ? -15.111 -19.544 10.374 1.00 93.25 398 ALA A N 1
ATOM 3028 C CA . ALA A 1 398 ? -14.124 -20.220 11.210 1.00 93.25 398 ALA A CA 1
ATOM 3029 C C . ALA A 1 398 ? -13.117 -19.216 11.798 1.00 93.25 398 ALA A C 1
ATOM 3031 O O . ALA A 1 398 ? -12.690 -18.286 11.103 1.00 93.25 398 ALA A O 1
ATOM 3032 N N . GLU A 1 399 ? -12.713 -19.434 13.052 1.00 88.75 399 GLU A N 1
ATOM 3033 C CA . GLU A 1 399 ? -11.758 -18.577 13.763 1.00 88.75 399 GLU A CA 1
ATOM 3034 C C . GLU A 1 399 ? -10.463 -18.353 12.958 1.00 88.75 399 GLU A C 1
ATOM 3036 O O . GLU A 1 399 ? -10.068 -19.214 12.161 1.00 88.75 399 GLU A O 1
ATOM 3041 N N . PRO A 1 400 ? -9.810 -17.185 13.100 1.00 90.19 400 PRO A N 1
ATOM 3042 C CA . PRO A 1 400 ? -8.538 -16.929 12.435 1.00 90.19 400 PRO A CA 1
ATOM 3043 C C . PRO A 1 400 ? -7.462 -17.901 12.942 1.00 90.19 400 PRO A C 1
ATOM 3045 O O . PRO A 1 400 ? -7.350 -18.116 14.144 1.00 90.19 400 PRO A O 1
ATOM 3048 N N . HIS A 1 401 ? -6.652 -18.449 12.035 1.00 88.69 401 HIS A N 1
ATOM 3049 C CA . HIS A 1 401 ? -5.560 -19.388 12.302 1.00 88.69 401 HIS A CA 1
ATOM 3050 C C . HIS A 1 401 ? -4.202 -18.649 12.322 1.00 88.69 401 HIS A C 1
ATOM 3052 O O . HIS A 1 401 ? -3.656 -18.312 11.262 1.00 88.69 401 HIS A O 1
ATOM 3058 N N . PRO A 1 402 ? -3.606 -18.385 13.502 1.00 84.44 402 PRO A N 1
ATOM 3059 C CA . PRO A 1 402 ? -2.296 -17.743 13.596 1.00 84.44 402 PRO A CA 1
ATOM 3060 C C . PRO A 1 402 ? -1.172 -18.660 13.069 1.00 84.44 402 PRO A C 1
ATOM 3062 O O . PRO A 1 402 ? -1.306 -19.882 13.123 1.00 84.44 402 PRO A O 1
ATOM 3065 N N . PRO A 1 403 ? -0.034 -18.110 12.598 1.00 81.69 403 PRO A N 1
ATOM 3066 C CA . PRO A 1 403 ? 0.316 -16.686 12.561 1.00 81.69 403 PRO A CA 1
ATOM 3067 C C . PRO A 1 403 ? -0.170 -15.940 11.301 1.00 81.69 403 PRO A C 1
ATOM 3069 O O . PRO A 1 403 ? -0.010 -14.722 11.233 1.00 81.69 403 PRO A O 1
ATOM 3072 N N . GLY A 1 404 ? -0.715 -16.648 10.303 1.00 81.25 404 GLY A N 1
ATOM 3073 C CA . GLY A 1 404 ? -1.058 -16.088 8.987 1.00 81.25 404 GLY A CA 1
ATOM 3074 C C . GLY A 1 404 ? -2.324 -15.228 8.962 1.00 81.25 404 GLY A C 1
ATOM 3075 O O . GLY A 1 404 ? -2.474 -14.383 8.084 1.00 81.25 404 GLY A O 1
ATOM 3076 N N . GLU A 1 405 ? -3.208 -15.413 9.938 1.00 91.38 405 GLU A N 1
ATOM 3077 C CA . GLU A 1 405 ? -4.462 -14.680 10.071 1.00 91.38 405 GLU A CA 1
ATOM 3078 C C . GLU A 1 405 ? -4.499 -13.943 11.411 1.00 91.38 405 GLU A C 1
ATOM 3080 O O . GLU A 1 405 ? -4.055 -14.457 12.443 1.00 91.38 405 GLU A O 1
ATOM 3085 N N . ARG A 1 406 ? -5.034 -12.720 11.398 1.00 88.75 406 ARG A N 1
ATOM 3086 C CA . ARG A 1 406 ? -5.226 -11.906 12.598 1.00 88.75 406 ARG A CA 1
ATOM 3087 C C . ARG A 1 406 ? -6.704 -11.580 12.790 1.00 88.75 406 ARG A C 1
ATOM 3089 O O . ARG A 1 406 ? -7.396 -11.251 11.826 1.00 88.75 406 ARG A O 1
ATOM 3096 N N . PRO A 1 407 ? -7.195 -11.609 14.032 1.00 86.00 407 PRO A N 1
ATOM 3097 C CA . PRO A 1 407 ? -8.534 -11.130 14.333 1.00 86.00 407 PRO A CA 1
ATOM 3098 C C . PRO A 1 407 ? -8.721 -9.641 13.940 1.00 86.00 407 PRO A C 1
ATOM 3100 O O . PRO A 1 407 ? -7.817 -8.835 14.158 1.00 86.00 407 PRO A O 1
ATOM 3103 N N . GLY A 1 408 ? -9.894 -9.236 13.439 1.00 86.25 408 GLY A N 1
ATOM 3104 C CA . GLY A 1 408 ? -10.158 -7.871 12.939 1.00 86.25 408 GLY A CA 1
ATOM 3105 C C . GLY A 1 408 ? -11.264 -7.777 11.878 1.00 86.25 408 GLY A C 1
ATOM 3106 O O . GLY A 1 408 ? -11.826 -6.704 11.673 1.00 86.25 408 GLY A O 1
ATOM 3107 N N . GLY A 1 409 ? -11.596 -8.899 11.233 1.00 92.44 409 GLY A N 1
ATOM 3108 C CA . GLY A 1 409 ? -12.612 -9.000 10.182 1.00 92.44 409 GLY A CA 1
ATOM 3109 C C . GLY A 1 409 ? -14.059 -9.155 10.662 1.00 92.44 409 GLY A C 1
ATOM 3110 O O . GLY A 1 409 ? -14.961 -9.191 9.829 1.00 92.44 409 GLY A O 1
ATOM 3111 N N . GLU A 1 410 ? -14.313 -9.253 11.971 1.00 93.75 410 GLU A N 1
ATOM 3112 C CA . GLU A 1 410 ? -15.623 -9.654 12.507 1.00 93.75 410 GLU A CA 1
ATOM 3113 C C . GLU A 1 410 ? -16.764 -8.727 12.055 1.00 93.75 410 GLU A C 1
ATOM 3115 O O . GLU A 1 410 ? -17.783 -9.204 11.561 1.00 93.75 410 GLU A O 1
ATOM 3120 N N . ALA A 1 411 ? -16.566 -7.407 12.135 1.00 92.75 411 ALA A N 1
ATOM 3121 C CA . ALA A 1 411 ? -17.560 -6.420 11.707 1.00 92.75 411 ALA A CA 1
ATOM 3122 C C . ALA A 1 411 ? -17.798 -6.432 10.183 1.00 92.75 411 ALA A C 1
ATOM 3124 O O . ALA A 1 411 ? -18.925 -6.245 9.727 1.00 92.75 411 ALA A O 1
ATOM 3125 N N . THR A 1 412 ? -16.756 -6.687 9.381 1.00 94.62 412 THR A N 1
ATOM 3126 C CA . THR A 1 412 ? -16.880 -6.823 7.919 1.00 94.62 412 THR A CA 1
ATOM 3127 C C . THR A 1 412 ? -17.692 -8.062 7.554 1.00 94.62 412 THR A C 1
ATOM 3129 O O . THR A 1 412 ? -18.574 -7.989 6.701 1.00 94.62 412 THR A O 1
ATOM 3132 N N . LEU A 1 413 ? -17.442 -9.187 8.229 1.00 94.50 413 LEU A N 1
ATOM 3133 C CA . LEU A 1 413 ? -18.202 -10.416 8.017 1.00 94.50 413 LEU A CA 1
ATOM 3134 C C . LEU A 1 413 ? -19.660 -10.269 8.481 1.00 94.50 413 LEU A C 1
ATOM 3136 O O . LEU A 1 413 ? -20.570 -10.711 7.787 1.00 94.50 413 LEU A O 1
ATOM 3140 N N . ALA A 1 414 ? -19.896 -9.589 9.604 1.00 94.25 414 ALA A N 1
ATOM 3141 C CA . ALA A 1 414 ? -21.235 -9.249 10.075 1.00 94.25 414 ALA A CA 1
ATOM 3142 C C . ALA A 1 414 ? -22.014 -8.380 9.070 1.00 94.25 414 ALA A C 1
ATOM 3144 O O . ALA A 1 414 ? -23.184 -8.653 8.800 1.00 94.25 414 ALA A O 1
ATOM 3145 N N . ALA A 1 415 ? -21.374 -7.366 8.475 1.00 93.62 415 ALA A N 1
ATOM 3146 C CA . ALA A 1 415 ? -21.990 -6.534 7.440 1.00 93.62 415 ALA A CA 1
ATOM 3147 C C . ALA A 1 415 ? -22.366 -7.355 6.193 1.00 93.62 415 ALA A C 1
ATOM 3149 O O . ALA A 1 415 ? -23.503 -7.276 5.729 1.00 93.62 415 ALA A O 1
ATOM 3150 N N . LEU A 1 416 ? -21.453 -8.212 5.724 1.00 93.62 416 LEU A N 1
ATOM 3151 C CA . LEU A 1 416 ? -21.684 -9.129 4.604 1.00 93.62 416 LEU A CA 1
ATOM 3152 C C . LEU A 1 416 ? -22.864 -10.084 4.862 1.00 93.62 416 LEU A C 1
ATOM 3154 O O . LEU A 1 416 ? -23.681 -10.325 3.975 1.00 93.62 416 LEU A O 1
ATOM 3158 N N . LEU A 1 417 ? -22.970 -10.628 6.078 1.00 93.69 417 LEU A N 1
ATOM 3159 C CA . LEU A 1 417 ? -24.084 -11.497 6.466 1.00 93.69 417 LEU A CA 1
ATOM 3160 C C . LEU A 1 417 ? -25.411 -10.737 6.525 1.00 93.69 417 LEU A C 1
ATOM 3162 O O . LEU A 1 417 ? -26.421 -11.237 6.031 1.00 93.69 417 LEU A O 1
ATOM 3166 N N . ARG A 1 418 ? -25.412 -9.519 7.080 1.00 93.00 418 ARG A N 1
ATOM 3167 C CA . ARG A 1 418 ? -26.609 -8.671 7.155 1.00 93.00 418 ARG A CA 1
ATOM 3168 C C . ARG A 1 418 ? -27.202 -8.397 5.770 1.00 93.00 418 ARG A C 1
ATOM 3170 O O . ARG A 1 418 ? -28.417 -8.489 5.612 1.00 93.00 418 ARG A O 1
ATOM 3177 N N . GLU A 1 419 ? -26.367 -8.127 4.766 1.00 91.44 419 GLU A N 1
ATOM 3178 C CA . GLU A 1 419 ? -26.806 -7.885 3.380 1.00 91.44 419 GLU A CA 1
ATOM 3179 C C . GLU A 1 419 ? -27.496 -9.100 2.738 1.00 91.44 419 GLU A C 1
ATOM 3181 O O . GLU A 1 419 ? -28.411 -8.940 1.928 1.00 91.44 419 GLU A O 1
ATOM 3186 N N . ARG A 1 420 ? -27.110 -10.322 3.124 1.00 84.56 420 ARG A N 1
ATOM 3187 C CA . ARG A 1 420 ? -27.619 -11.573 2.535 1.00 84.56 420 ARG A CA 1
ATOM 3188 C C . ARG A 1 420 ? -28.909 -12.103 3.173 1.00 84.56 420 ARG A C 1
ATOM 3190 O O . ARG A 1 420 ? -29.427 -13.106 2.685 1.00 84.56 420 ARG A O 1
ATOM 3197 N N . ARG A 1 421 ? -29.464 -11.406 4.182 1.00 84.38 421 ARG A N 1
ATOM 3198 C CA . ARG A 1 421 ? -30.603 -11.843 5.027 1.00 84.38 421 ARG A CA 1
ATOM 3199 C C . ARG A 1 421 ? -30.280 -13.113 5.850 1.00 84.38 421 ARG A C 1
ATOM 3201 O O . ARG A 1 421 ? -29.252 -13.745 5.609 1.00 84.38 421 ARG A O 1
ATOM 3208 N N . PRO A 1 422 ? -31.112 -13.486 6.846 1.00 84.00 422 PRO A N 1
ATOM 3209 C CA . PRO A 1 422 ? -30.845 -14.658 7.674 1.00 84.00 422 PRO A CA 1
ATOM 3210 C C . PRO A 1 422 ? -30.747 -15.930 6.818 1.00 84.00 422 PRO A C 1
ATOM 3212 O O . PRO A 1 422 ? -31.653 -16.177 6.013 1.00 84.00 422 PRO A O 1
ATOM 3215 N N . PRO A 1 423 ? -29.672 -16.728 6.952 1.00 82.69 423 PRO A N 1
ATOM 3216 C CA . PRO A 1 423 ? -29.557 -17.986 6.231 1.00 82.69 423 PRO A CA 1
ATOM 3217 C C . PRO A 1 423 ? -30.625 -18.977 6.710 1.00 82.69 423 PRO A C 1
ATOM 3219 O O . PRO A 1 423 ? -31.076 -18.931 7.853 1.00 82.69 423 PRO A O 1
ATOM 3222 N N . GLY A 1 424 ? -31.018 -19.906 5.837 1.00 83.25 424 GLY A N 1
ATOM 3223 C CA . GLY A 1 424 ? -31.761 -21.089 6.273 1.00 83.25 424 GLY A CA 1
ATOM 3224 C C . GLY A 1 424 ? -30.906 -21.997 7.174 1.00 83.25 424 GLY A C 1
ATOM 3225 O O . GLY A 1 424 ? -29.703 -21.763 7.323 1.00 83.25 424 GLY A O 1
ATOM 3226 N N . PRO A 1 425 ? -31.493 -23.059 7.754 1.00 83.62 425 PRO A N 1
ATOM 3227 C CA . PRO A 1 425 ? -30.720 -24.067 8.475 1.00 83.62 425 PRO A CA 1
ATOM 3228 C C . PRO A 1 425 ? -29.655 -24.678 7.548 1.00 83.62 425 PRO A C 1
ATOM 3230 O O . PRO A 1 425 ? -29.965 -25.087 6.428 1.00 83.62 425 PRO A O 1
ATOM 3233 N N . GLY A 1 426 ? -28.400 -24.707 7.997 1.00 88.50 426 GLY A N 1
ATOM 3234 C CA . GLY A 1 426 ? -27.249 -25.109 7.185 1.00 88.50 426 GLY A CA 1
ATOM 3235 C C . GLY A 1 426 ? -25.915 -24.835 7.881 1.00 88.50 426 GLY A C 1
ATOM 3236 O O . GLY A 1 426 ? -25.883 -24.396 9.035 1.00 88.50 426 GLY A O 1
ATOM 3237 N N . ARG A 1 427 ? -24.797 -25.051 7.173 1.00 92.44 427 ARG A N 1
ATOM 3238 C CA . ARG A 1 427 ? -23.451 -24.947 7.767 1.00 92.44 427 ARG A CA 1
ATOM 3239 C C . ARG A 1 427 ? -23.125 -23.516 8.178 1.00 92.44 427 ARG A C 1
ATOM 3241 O O . ARG A 1 427 ? -22.428 -23.319 9.170 1.00 92.44 427 ARG A O 1
ATOM 3248 N N . THR A 1 428 ? -23.636 -22.523 7.446 1.00 93.94 428 THR A N 1
ATOM 3249 C CA . THR A 1 428 ? -23.460 -21.106 7.791 1.00 93.94 428 THR A CA 1
ATOM 3250 C C . THR A 1 428 ? -24.114 -20.765 9.129 1.00 93.94 428 THR A C 1
ATOM 3252 O O . THR A 1 428 ? -23.486 -20.098 9.948 1.00 93.94 428 THR A O 1
ATOM 3255 N N . ALA A 1 429 ? -25.346 -21.230 9.376 1.00 92.44 429 ALA A N 1
ATOM 3256 C CA . ALA A 1 429 ? -26.061 -20.963 10.625 1.00 92.44 429 ALA A CA 1
ATOM 3257 C C . ALA A 1 429 ? -25.343 -21.601 11.828 1.00 92.44 429 ALA A C 1
ATOM 3259 O O . ALA A 1 429 ? -25.088 -20.917 12.819 1.00 92.44 429 ALA A O 1
ATOM 3260 N N . GLU A 1 430 ? -24.920 -22.864 11.699 1.00 92.69 430 GLU A N 1
ATOM 3261 C CA . GLU A 1 430 ? -24.136 -23.561 12.729 1.00 92.69 430 GLU A CA 1
ATOM 3262 C C . GLU A 1 430 ? -22.790 -22.868 13.004 1.00 92.69 430 GLU A C 1
ATOM 3264 O O . GLU A 1 430 ? -22.394 -22.686 14.157 1.00 92.69 430 GLU A O 1
ATOM 3269 N N . ALA A 1 431 ? -22.066 -22.470 11.951 1.00 94.44 431 ALA A N 1
ATOM 3270 C CA . ALA A 1 431 ? -20.774 -21.800 12.088 1.00 94.44 431 ALA A CA 1
ATOM 3271 C C . ALA A 1 431 ? -20.913 -20.408 12.723 1.00 94.44 431 ALA A C 1
ATOM 3273 O O . ALA A 1 431 ? -20.090 -20.026 13.554 1.00 94.44 431 ALA A O 1
ATOM 3274 N N . LEU A 1 432 ? -21.969 -19.669 12.371 1.00 94.69 432 LEU A N 1
ATOM 3275 C CA . LEU A 1 432 ? -22.279 -18.368 12.958 1.00 94.69 432 LEU A CA 1
ATOM 3276 C C . LEU A 1 432 ? -22.602 -18.501 14.446 1.00 94.69 432 LEU A C 1
ATOM 3278 O O . LEU A 1 432 ? -22.085 -17.732 15.249 1.00 94.69 432 LEU A O 1
ATOM 3282 N N . ALA A 1 433 ? -23.406 -19.497 14.817 1.00 93.25 433 ALA A N 1
ATOM 3283 C CA . ALA A 1 433 ? -23.770 -19.753 16.204 1.00 93.25 433 ALA A CA 1
ATOM 3284 C C . ALA A 1 433 ? -22.558 -20.093 17.089 1.00 93.25 433 ALA A C 1
ATOM 3286 O O . ALA A 1 433 ? -22.487 -19.654 18.236 1.00 93.25 433 ALA A O 1
ATOM 3287 N N . ARG A 1 434 ? -21.571 -20.816 16.540 1.00 93.00 434 ARG A N 1
ATOM 3288 C CA . ARG A 1 434 ? -20.320 -21.157 17.240 1.00 93.00 434 ARG A CA 1
ATOM 3289 C C . ARG A 1 434 ? -19.314 -20.003 17.298 1.00 93.00 434 ARG A C 1
ATOM 3291 O O . ARG A 1 434 ? -18.450 -20.016 18.169 1.00 93.00 434 ARG A O 1
ATOM 3298 N N . ASN A 1 435 ? -19.405 -19.009 16.411 1.00 94.19 435 ASN A N 1
ATOM 3299 C CA . ASN A 1 435 ? -18.527 -17.836 16.429 1.00 94.19 435 ASN A CA 1
ATOM 3300 C C . ASN A 1 435 ? -19.199 -16.650 17.136 1.00 94.19 435 ASN A C 1
ATOM 3302 O O . ASN A 1 435 ? -19.741 -15.741 16.499 1.00 94.19 435 ASN A O 1
ATOM 3306 N N . GLY A 1 436 ? -19.109 -16.627 18.468 1.00 94.50 436 GLY A N 1
ATOM 3307 C CA . GLY A 1 436 ? -19.750 -15.595 19.287 1.00 94.50 436 GLY A CA 1
ATOM 3308 C C . GLY A 1 436 ? -19.296 -14.166 18.965 1.00 94.50 436 GLY A C 1
ATOM 3309 O O . GLY A 1 436 ? -20.107 -13.245 19.024 1.00 94.50 436 GLY A O 1
ATOM 3310 N N . SER A 1 437 ? -18.046 -13.961 18.526 1.00 94.50 437 SER A N 1
ATOM 3311 C CA . SER A 1 437 ? -17.558 -12.620 18.164 1.00 94.50 437 SER A CA 1
ATOM 3312 C C . SER A 1 437 ? -18.221 -12.072 16.897 1.00 94.50 437 SER A C 1
ATOM 3314 O O . SER A 1 437 ? -18.628 -10.912 16.881 1.00 94.50 437 SER A O 1
ATOM 3316 N N . VAL A 1 438 ? -18.353 -12.888 15.845 1.00 95.38 438 VAL A N 1
ATOM 3317 C CA . VAL A 1 438 ? -19.041 -12.474 14.609 1.00 95.38 438 VAL A CA 1
ATOM 3318 C C . VAL A 1 438 ? -20.544 -12.363 14.842 1.00 95.38 438 VAL A C 1
ATOM 3320 O O . VAL A 1 438 ? -21.162 -11.410 14.370 1.00 95.38 438 VAL A O 1
ATOM 3323 N N . LEU A 1 439 ? -21.129 -13.289 15.609 1.00 96.06 439 LEU A N 1
ATOM 3324 C CA . LEU A 1 439 ? -22.540 -13.226 15.975 1.00 96.06 439 LEU A CA 1
ATOM 3325 C C . LEU A 1 439 ? -22.864 -11.937 16.741 1.00 96.06 439 LEU A C 1
ATOM 3327 O O . LEU A 1 439 ? -23.828 -11.259 16.403 1.00 96.06 439 LEU A O 1
ATOM 3331 N N . ALA A 1 440 ? -22.044 -11.545 17.717 1.00 96.06 440 ALA A N 1
ATOM 3332 C CA . ALA A 1 440 ? -22.259 -10.311 18.465 1.00 96.06 440 ALA A CA 1
ATOM 3333 C C . ALA A 1 440 ? -22.190 -9.057 17.572 1.00 96.06 440 ALA A C 1
ATOM 3335 O O . ALA A 1 440 ? -23.049 -8.180 17.679 1.00 96.06 440 ALA A O 1
ATOM 3336 N N . GLU A 1 441 ? -21.219 -8.983 16.655 1.00 96.00 441 GLU A N 1
ATOM 3337 C CA . GLU A 1 441 ? -21.116 -7.888 15.675 1.00 96.00 441 GLU A CA 1
ATOM 3338 C C . GLU A 1 441 ? -22.311 -7.863 14.708 1.00 96.00 441 GLU A C 1
ATOM 3340 O O . GLU A 1 441 ? -22.817 -6.794 14.367 1.00 96.00 441 GLU A O 1
ATOM 3345 N N . LEU A 1 442 ? -22.821 -9.030 14.302 1.00 96.06 442 LEU A N 1
ATOM 3346 C CA . LEU A 1 442 ? -24.026 -9.136 13.482 1.00 96.06 442 LEU A CA 1
ATOM 3347 C C . LEU A 1 442 ? -25.266 -8.645 14.234 1.00 96.06 442 LEU A C 1
ATOM 3349 O O . LEU A 1 442 ? -26.014 -7.829 13.696 1.00 96.06 442 LEU A O 1
ATOM 3353 N N . LEU A 1 443 ? -25.464 -9.079 15.483 1.00 95.75 443 LEU A N 1
ATOM 3354 C CA . LEU A 1 443 ? -26.570 -8.619 16.329 1.00 95.75 443 LEU A CA 1
ATOM 3355 C C . LEU A 1 443 ? -26.483 -7.097 16.563 1.00 95.75 443 LEU A C 1
ATOM 3357 O O . LEU A 1 443 ? -27.484 -6.380 16.465 1.00 95.75 443 LEU A O 1
ATOM 3361 N N . LEU A 1 444 ? -25.278 -6.553 16.754 1.00 95.69 444 LEU A N 1
ATOM 3362 C CA . LEU A 1 444 ? -25.053 -5.106 16.784 1.00 95.69 444 LEU A CA 1
ATOM 3363 C C . LEU A 1 444 ? -25.435 -4.427 15.457 1.00 95.69 444 LEU A C 1
ATOM 3365 O O . LEU A 1 444 ? -26.057 -3.356 15.464 1.00 95.69 444 LEU A O 1
ATOM 3369 N N . ALA A 1 445 ? -25.061 -5.015 14.320 1.00 94.69 445 ALA A N 1
ATOM 3370 C CA . ALA A 1 445 ? -25.341 -4.469 12.997 1.00 94.69 445 ALA A CA 1
ATOM 3371 C C . ALA A 1 445 ? -26.846 -4.421 12.690 1.00 94.69 445 ALA A C 1
ATOM 3373 O O . ALA A 1 445 ? -27.282 -3.459 12.059 1.00 94.69 445 ALA A O 1
ATOM 3374 N N . VAL A 1 446 ? -27.628 -5.392 13.180 1.00 94.88 446 VAL A N 1
ATOM 3375 C CA . VAL A 1 446 ? -29.096 -5.461 12.997 1.00 94.88 446 VAL A CA 1
ATOM 3376 C C . VAL A 1 446 ? -29.895 -4.781 14.112 1.00 94.88 446 VAL A C 1
ATOM 3378 O O . VAL A 1 446 ? -31.112 -4.652 14.029 1.00 94.88 446 VAL A O 1
ATOM 3381 N N . THR A 1 447 ? -29.236 -4.278 15.158 1.00 93.56 447 THR A N 1
ATOM 3382 C CA . THR A 1 447 ? -29.889 -3.494 16.221 1.00 93.56 447 THR A CA 1
ATOM 3383 C C . THR A 1 447 ? -30.732 -2.305 15.717 1.00 93.56 447 THR A C 1
ATOM 3385 O O . THR A 1 447 ? -31.775 -2.052 16.319 1.00 93.56 447 THR A O 1
ATOM 3388 N N . PRO A 1 448 ? -30.370 -1.555 14.656 1.00 91.56 448 PRO A N 1
ATOM 3389 C CA . PRO A 1 448 ? -31.249 -0.515 14.114 1.00 91.56 448 PRO A CA 1
ATOM 3390 C C . PRO A 1 448 ? -32.436 -1.051 13.288 1.00 91.56 448 PRO A C 1
ATOM 3392 O O . PRO A 1 448 ? -33.376 -0.294 13.050 1.00 91.56 448 PRO A O 1
ATOM 3395 N N . ASP A 1 449 ? -32.433 -2.322 12.875 1.00 92.12 449 ASP A N 1
ATOM 3396 C CA . ASP A 1 449 ? -33.415 -2.890 11.937 1.00 92.12 449 ASP A CA 1
ATOM 3397 C C . ASP A 1 449 ? -34.789 -3.134 12.596 1.00 92.12 449 ASP A C 1
ATOM 3399 O O . ASP A 1 449 ? -34.904 -3.088 13.825 1.00 92.12 449 ASP A O 1
ATOM 3403 N N . PRO A 1 450 ? -35.879 -3.379 11.844 1.00 92.06 450 PRO A N 1
ATOM 3404 C CA . PRO A 1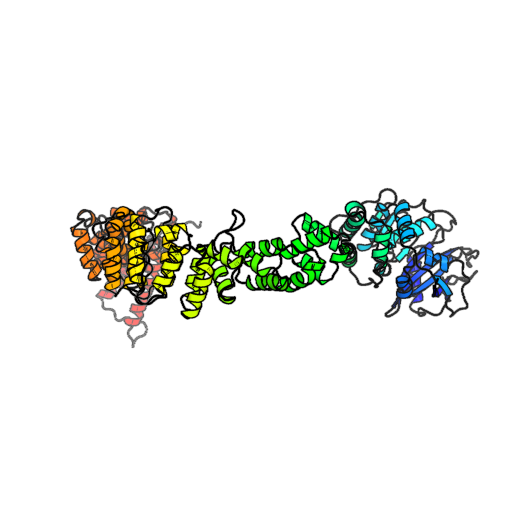 450 ? -37.184 -3.704 12.423 1.00 92.06 450 PRO A CA 1
ATOM 3405 C C . PRO A 1 450 ? -37.151 -4.945 13.333 1.00 92.06 450 PRO A C 1
ATOM 3407 O O . PRO A 1 450 ? -36.409 -5.895 13.097 1.00 92.06 450 PRO A O 1
ATOM 3410 N N . ILE A 1 451 ? -38.026 -4.989 14.348 1.00 90.12 451 ILE A N 1
ATOM 3411 C CA . ILE A 1 451 ? -38.098 -6.099 15.326 1.00 90.12 451 ILE A CA 1
ATOM 3412 C C . ILE A 1 451 ? -38.253 -7.468 14.643 1.00 90.12 451 ILE A C 1
ATOM 3414 O O . ILE A 1 451 ? -37.691 -8.457 15.110 1.00 90.12 451 ILE A O 1
ATOM 3418 N N . ALA A 1 452 ? -39.003 -7.533 13.538 1.00 90.12 452 ALA A N 1
ATOM 3419 C CA . ALA A 1 452 ? -39.189 -8.767 12.779 1.00 90.12 452 ALA A CA 1
ATOM 3420 C C . ALA A 1 452 ? -37.862 -9.322 12.230 1.00 90.12 452 ALA A C 1
ATOM 3422 O O . ALA A 1 452 ? -37.628 -10.524 12.320 1.00 90.12 452 ALA A O 1
ATOM 3423 N N . GLU A 1 453 ? -36.977 -8.457 11.730 1.00 89.12 453 GLU A N 1
ATOM 3424 C CA . GLU A 1 453 ? -35.673 -8.858 11.187 1.00 89.12 453 GLU A CA 1
ATOM 3425 C C . GLU A 1 453 ? -34.718 -9.299 12.298 1.00 89.12 453 GLU A C 1
ATOM 3427 O O . GLU A 1 453 ? -34.074 -10.340 12.182 1.00 89.12 453 GLU A O 1
ATOM 3432 N N . ARG A 1 454 ? -34.702 -8.576 13.425 1.00 92.50 454 ARG A N 1
ATOM 3433 C CA . ARG A 1 454 ? -33.934 -8.969 14.618 1.00 92.50 454 ARG A CA 1
ATOM 3434 C C . ARG A 1 454 ? -34.331 -10.360 15.109 1.00 92.50 454 ARG A C 1
ATOM 3436 O O . ARG A 1 454 ? -33.473 -11.204 15.349 1.00 92.50 454 ARG A O 1
ATOM 3443 N N . ARG A 1 455 ? -35.640 -10.621 15.208 1.00 90.75 455 ARG A N 1
ATOM 3444 C CA . ARG A 1 455 ? -36.169 -11.930 15.620 1.00 90.75 455 ARG A CA 1
ATOM 3445 C C . ARG A 1 455 ? -35.836 -13.035 14.627 1.00 90.75 455 ARG A C 1
ATOM 3447 O O . ARG A 1 455 ? -35.541 -14.140 15.066 1.00 90.75 455 ARG A O 1
ATOM 3454 N N . ALA A 1 456 ? -35.857 -12.751 13.326 1.00 91.00 456 ALA A N 1
ATOM 3455 C CA . ALA A 1 456 ? -35.480 -13.730 12.311 1.00 91.00 456 ALA A CA 1
ATOM 3456 C C . ALA A 1 456 ? -34.010 -14.166 12.463 1.00 91.00 456 ALA A C 1
ATOM 3458 O O . ALA A 1 456 ? -33.711 -15.359 12.401 1.00 91.00 456 ALA A O 1
ATOM 3459 N N . TRP A 1 457 ? -33.102 -13.227 12.751 1.00 91.56 457 TRP A N 1
ATOM 3460 C CA . TRP A 1 457 ? -31.705 -13.553 13.054 1.00 91.56 457 TRP A CA 1
ATOM 3461 C C . TRP A 1 457 ? -31.554 -14.380 14.333 1.00 91.56 457 TRP A C 1
ATOM 3463 O O . TRP A 1 457 ? -30.867 -15.397 14.295 1.00 91.56 457 TRP A O 1
ATOM 3473 N N . LEU A 1 458 ? -32.239 -14.022 15.428 1.00 90.69 458 LEU A N 1
ATOM 3474 C CA . LEU A 1 458 ? -32.216 -14.832 16.658 1.00 90.69 458 LEU A CA 1
ATOM 3475 C C . LEU A 1 458 ? -32.710 -16.260 16.399 1.00 90.69 458 LEU A C 1
ATOM 3477 O O . LEU A 1 458 ? -32.043 -17.217 16.777 1.00 90.69 458 LEU A O 1
ATOM 3481 N N . GLN A 1 459 ? -33.839 -16.414 15.702 1.00 90.19 459 GLN A N 1
ATOM 3482 C CA . GLN A 1 459 ? -34.419 -17.722 15.374 1.00 90.19 459 GLN A CA 1
ATOM 3483 C C . GLN A 1 459 ? -33.481 -18.602 14.542 1.00 90.19 459 GLN A C 1
ATOM 3485 O O . GLN A 1 459 ? -33.542 -19.821 14.657 1.00 90.19 459 GLN A O 1
ATOM 3490 N N . THR A 1 460 ? -32.613 -17.993 13.733 1.00 89.00 460 THR A N 1
ATOM 3491 C CA . THR A 1 460 ? -31.654 -18.718 12.889 1.00 89.00 460 THR A CA 1
ATOM 3492 C C . THR A 1 460 ? -30.554 -19.391 13.710 1.00 89.00 460 THR A C 1
ATOM 3494 O O . THR A 1 460 ? -30.087 -20.462 13.338 1.00 89.00 460 THR A O 1
ATOM 3497 N N . VAL A 1 461 ? -30.144 -18.783 14.827 1.00 89.94 461 VAL A N 1
ATOM 3498 C CA . VAL A 1 461 ? -28.991 -19.242 15.623 1.00 89.94 461 VAL A CA 1
ATOM 3499 C C . VAL A 1 461 ? -29.370 -19.803 16.996 1.00 89.94 461 VAL A C 1
ATOM 3501 O O . VAL A 1 461 ? -28.513 -20.357 17.674 1.00 89.94 461 VAL A O 1
ATOM 3504 N N . VAL A 1 462 ? -30.638 -19.696 17.413 1.00 89.94 462 VAL A N 1
ATOM 3505 C CA . VAL A 1 462 ? -31.105 -20.012 18.780 1.00 89.94 462 VAL A CA 1
ATOM 3506 C C . VAL A 1 462 ? -30.777 -21.427 19.262 1.00 89.94 462 VAL A C 1
ATOM 3508 O O . VAL A 1 462 ? -30.624 -21.636 20.460 1.00 89.94 462 VAL A O 1
ATOM 3511 N N . LEU A 1 463 ? -30.683 -22.399 18.352 1.00 86.00 463 LEU A N 1
ATOM 3512 C CA . LEU A 1 463 ? -30.442 -23.796 18.717 1.00 86.00 463 LEU A CA 1
ATOM 3513 C C . LEU A 1 463 ? -28.996 -24.057 19.154 1.00 86.00 463 LEU A C 1
ATOM 3515 O O . LEU A 1 463 ? -28.776 -24.902 20.017 1.00 86.00 463 LEU A O 1
ATOM 3519 N N . ASP A 1 464 ? -28.039 -23.331 18.576 1.00 88.50 464 ASP A N 1
ATOM 3520 C CA . ASP A 1 464 ? -26.608 -23.610 18.723 1.00 88.50 464 ASP A CA 1
ATOM 3521 C C . ASP A 1 464 ? -25.834 -22.462 19.390 1.00 88.50 464 ASP A C 1
ATOM 3523 O O . ASP A 1 464 ? -24.698 -22.654 19.824 1.00 88.50 464 ASP A O 1
ATOM 3527 N N . ALA A 1 465 ? -26.408 -21.255 19.446 1.00 91.06 465 ALA A N 1
ATOM 3528 C CA . ALA A 1 465 ? -25.718 -20.081 19.963 1.00 91.06 465 ALA A CA 1
ATOM 3529 C C . ALA A 1 465 ? -25.784 -20.001 21.499 1.00 91.06 465 ALA A C 1
ATOM 3531 O O . ALA A 1 465 ? -26.768 -20.432 22.106 1.00 91.06 465 ALA A O 1
ATOM 3532 N N . PRO A 1 466 ? -24.772 -19.395 22.148 1.00 91.31 466 PRO A N 1
ATOM 3533 C CA . PRO A 1 466 ? -24.754 -19.215 23.597 1.00 91.31 466 PRO A CA 1
ATOM 3534 C C . PRO A 1 466 ? -25.980 -18.423 24.090 1.00 91.31 466 PRO A C 1
ATOM 3536 O O . PRO A 1 466 ? -26.136 -17.264 23.686 1.00 91.31 466 PRO A O 1
ATOM 3539 N N . PRO A 1 467 ? -26.811 -18.977 25.000 1.00 92.75 467 PRO A N 1
ATOM 3540 C CA . PRO A 1 467 ? -28.013 -18.299 25.492 1.00 92.75 467 PRO A CA 1
ATOM 3541 C C . PRO A 1 467 ? -27.709 -16.925 26.088 1.00 92.75 467 PRO A C 1
ATOM 3543 O O . PRO A 1 467 ? -28.387 -15.957 25.776 1.00 92.75 467 PRO A O 1
ATOM 3546 N N . VAL A 1 468 ? -26.600 -16.811 26.825 1.00 94.12 468 VAL A N 1
ATOM 3547 C CA . VAL A 1 468 ? -26.147 -15.553 27.436 1.00 94.12 468 VAL A CA 1
ATOM 3548 C C . VAL A 1 468 ? -25.983 -14.405 26.434 1.00 94.12 468 VAL A C 1
ATOM 3550 O O . VAL A 1 468 ? -26.315 -13.261 26.741 1.00 94.12 468 VAL A O 1
ATOM 3553 N N . LEU A 1 469 ? -25.498 -14.693 25.222 1.00 94.00 469 LEU A N 1
ATOM 3554 C CA . LEU A 1 469 ? -25.325 -13.675 24.189 1.00 94.00 469 LEU A CA 1
ATOM 3555 C C . LEU A 1 469 ? -26.676 -13.274 23.590 1.00 94.00 469 LEU A C 1
ATOM 3557 O O . LEU A 1 469 ? -26.930 -12.087 23.397 1.00 94.00 469 LEU A O 1
ATOM 3561 N N . LEU A 1 470 ? -27.544 -14.248 23.312 1.00 93.69 470 LEU A N 1
ATOM 3562 C CA . LEU A 1 470 ? -28.870 -13.979 22.755 1.00 93.69 470 LEU A CA 1
ATOM 3563 C C . LEU A 1 470 ? -29.746 -13.209 23.749 1.00 93.69 470 LEU A C 1
ATOM 3565 O O . LEU A 1 470 ? -30.350 -12.207 23.370 1.00 93.69 470 LEU A O 1
ATOM 3569 N N . ASP A 1 471 ? -29.746 -13.623 25.016 1.00 93.81 471 ASP A N 1
ATOM 3570 C CA . ASP A 1 471 ? -30.500 -12.999 26.104 1.00 93.81 471 ASP A CA 1
ATOM 3571 C C . ASP A 1 471 ? -30.046 -11.554 26.343 1.00 93.81 471 ASP A C 1
ATOM 3573 O O . ASP A 1 471 ? -30.874 -10.675 26.592 1.00 93.81 471 ASP A O 1
ATOM 3577 N N . ALA A 1 472 ? -28.744 -11.273 26.203 1.00 94.31 472 ALA A N 1
ATOM 3578 C CA . ALA A 1 472 ? -28.215 -9.918 26.308 1.00 94.31 472 ALA A CA 1
ATOM 3579 C C . ALA A 1 472 ? -28.800 -8.979 25.238 1.00 94.31 472 ALA A C 1
ATOM 3581 O O . ALA A 1 472 ? -29.236 -7.870 25.553 1.00 94.31 472 ALA A O 1
ATOM 3582 N N . PHE A 1 473 ? -28.846 -9.415 23.975 1.00 94.44 473 PHE A N 1
ATOM 3583 C CA . PHE A 1 473 ? -29.410 -8.609 22.889 1.00 94.44 473 PHE A CA 1
ATOM 3584 C C . PHE A 1 473 ? -30.943 -8.550 22.931 1.00 94.44 473 PHE A C 1
ATOM 3586 O O . PHE A 1 473 ? -31.506 -7.471 22.742 1.00 94.44 473 PHE A O 1
ATOM 3593 N N . ASP A 1 474 ? -31.628 -9.657 23.233 1.00 92.62 474 ASP A N 1
ATOM 3594 C CA . ASP A 1 474 ? -33.092 -9.679 23.375 1.00 92.62 474 ASP A CA 1
ATOM 3595 C C . ASP A 1 474 ? -33.560 -8.796 24.546 1.00 92.62 474 ASP A C 1
ATOM 3597 O O . ASP A 1 474 ? -34.524 -8.031 24.424 1.00 92.62 474 ASP A O 1
ATOM 3601 N N . GLY A 1 475 ? -32.810 -8.804 25.654 1.00 92.12 475 GLY A N 1
ATOM 3602 C CA . GLY A 1 475 ? -33.004 -7.908 26.790 1.00 92.12 475 GLY A CA 1
ATOM 3603 C C . GLY A 1 475 ? -32.857 -6.435 26.408 1.00 92.12 475 GLY A C 1
ATOM 3604 O O . GLY A 1 475 ? -33.733 -5.630 26.736 1.00 92.12 475 GLY A O 1
ATOM 3605 N N . LEU A 1 476 ? -31.810 -6.076 25.657 1.00 92.69 476 LEU A N 1
ATOM 3606 C CA . LEU A 1 476 ? -31.615 -4.706 25.170 1.00 92.69 476 LEU A CA 1
ATOM 3607 C C . LEU A 1 476 ? -32.732 -4.267 24.210 1.00 92.69 476 LEU A C 1
ATOM 3609 O O . LEU A 1 476 ? -33.196 -3.129 24.283 1.00 92.69 476 LEU A O 1
ATOM 3613 N N . TRP A 1 477 ? -33.206 -5.159 23.337 1.00 91.94 477 TRP A N 1
ATOM 3614 C CA . TRP A 1 477 ? -34.260 -4.858 22.361 1.00 91.94 477 TRP A CA 1
ATOM 3615 C C . TRP A 1 477 ? -35.676 -4.826 22.951 1.00 91.94 477 TRP A C 1
ATOM 3617 O O . TRP A 1 477 ? -36.591 -4.284 22.320 1.00 91.94 477 TRP A O 1
ATOM 3627 N N . SER A 1 478 ? -35.864 -5.380 24.147 1.00 89.38 478 SER A N 1
ATOM 3628 C CA . SER A 1 478 ? -37.134 -5.384 24.870 1.00 89.38 478 SER A CA 1
ATOM 3629 C C . SER A 1 478 ? -37.516 -3.998 25.410 1.00 89.38 478 SER A C 1
ATOM 3631 O O . SER A 1 478 ? -36.693 -3.091 25.521 1.00 89.38 478 SER A O 1
ATOM 3633 N N . ARG A 1 479 ? -38.801 -3.813 25.748 1.00 86.12 479 ARG A N 1
ATOM 3634 C CA . ARG A 1 479 ? -39.305 -2.608 26.430 1.00 86.12 479 ARG A CA 1
ATOM 3635 C C . ARG A 1 479 ? -40.052 -3.001 27.713 1.00 86.12 479 ARG A C 1
ATOM 3637 O O . ARG A 1 479 ? -41.089 -3.654 27.596 1.00 86.12 479 ARG A O 1
ATOM 3644 N N . PRO A 1 480 ? -39.586 -2.592 28.910 1.00 85.94 480 PRO A N 1
ATOM 3645 C CA . PRO A 1 480 ? -38.350 -1.837 29.167 1.00 85.94 480 PRO A CA 1
ATOM 3646 C C . PRO A 1 480 ? -37.088 -2.657 28.835 1.00 85.94 480 PRO A C 1
ATOM 3648 O O . PRO A 1 480 ? -37.121 -3.885 28.932 1.00 85.94 480 PRO A O 1
ATOM 3651 N N . SER A 1 481 ? -36.002 -1.985 28.435 1.00 88.25 481 SER A N 1
ATOM 3652 C CA . SER A 1 481 ? -34.719 -2.648 28.163 1.00 88.25 481 SER A CA 1
ATOM 3653 C C . SER A 1 481 ? -34.173 -3.285 29.441 1.00 88.25 481 SER A C 1
ATOM 3655 O O . SER A 1 481 ? -34.294 -2.717 30.527 1.00 88.25 481 SER A O 1
ATOM 3657 N N . ARG A 1 482 ? -33.566 -4.465 29.313 1.00 90.50 482 ARG A N 1
ATOM 3658 C CA . ARG A 1 482 ? -32.865 -5.168 30.393 1.00 90.50 482 ARG A CA 1
ATOM 3659 C C . ARG A 1 482 ? -31.386 -5.259 30.057 1.00 90.50 482 ARG A C 1
ATOM 3661 O O . ARG A 1 482 ? -31.022 -5.651 28.953 1.00 90.50 482 ARG A O 1
ATOM 3668 N N . VAL A 1 483 ? -30.555 -4.878 31.016 1.00 86.75 483 VAL A N 1
ATOM 3669 C CA . VAL A 1 483 ? -29.099 -4.896 30.885 1.00 86.75 483 VAL A CA 1
ATOM 3670 C C . VAL A 1 483 ? -28.553 -6.245 31.353 1.00 86.75 483 VAL A C 1
ATOM 3672 O O . VAL A 1 483 ? -29.042 -6.752 32.364 1.00 86.75 483 VAL A O 1
ATOM 3675 N N . PRO A 1 484 ? -27.538 -6.810 30.674 1.00 87.06 484 PRO A N 1
ATOM 3676 C CA . PRO A 1 484 ? -26.904 -8.050 31.110 1.00 87.06 484 PRO A CA 1
ATOM 3677 C C . PRO A 1 484 ? -26.203 -7.893 32.464 1.00 87.06 484 PRO A C 1
ATOM 3679 O O . PRO A 1 484 ? -25.507 -6.904 32.710 1.00 87.06 484 PRO A O 1
ATOM 3682 N N . ASP A 1 485 ? -26.336 -8.897 33.321 1.00 83.25 485 ASP A N 1
ATOM 3683 C CA . ASP A 1 485 ? -25.577 -9.054 34.566 1.00 83.25 485 ASP A CA 1
ATOM 3684 C C . ASP A 1 485 ? -24.418 -10.064 34.437 1.00 83.25 485 ASP A C 1
ATOM 3686 O O . ASP A 1 485 ? -23.527 -10.102 35.283 1.00 83.25 485 ASP A O 1
ATOM 3690 N N . THR A 1 486 ? -24.358 -10.805 33.330 1.00 89.88 486 THR A N 1
ATOM 3691 C CA . THR A 1 486 ? -23.422 -11.907 33.054 1.00 89.88 486 THR A CA 1
ATOM 3692 C C . THR A 1 486 ? -22.232 -11.511 32.161 1.00 89.88 486 THR A C 1
ATOM 3694 O O . THR A 1 486 ? -21.839 -12.214 31.227 1.00 89.88 486 THR A O 1
ATOM 3697 N N . TRP A 1 487 ? -21.583 -10.380 32.458 1.00 92.88 487 TRP A N 1
ATOM 3698 C CA . TRP A 1 487 ? -20.386 -9.916 31.731 1.00 92.88 487 TRP A CA 1
ATOM 3699 C C . TRP A 1 487 ? -19.229 -10.939 31.645 1.00 92.88 487 TRP A C 1
ATOM 3701 O O . TRP A 1 487 ? -18.652 -11.051 30.559 1.00 92.88 487 TRP A O 1
ATOM 3711 N N . PRO A 1 488 ? -18.892 -11.724 32.697 1.00 92.06 488 PRO A N 1
ATOM 3712 C CA . PRO A 1 488 ? -17.841 -12.744 32.603 1.00 92.06 488 PRO A CA 1
ATOM 3713 C C . PRO A 1 488 ? -18.120 -13.798 31.525 1.00 92.06 488 PRO A C 1
ATOM 3715 O O . PRO A 1 488 ? -17.219 -14.207 30.794 1.00 92.06 488 PRO A O 1
ATOM 3718 N N . GLU A 1 489 ? -19.376 -14.221 31.406 1.00 92.88 489 GLU A N 1
ATOM 3719 C CA . GLU A 1 489 ? -19.809 -15.235 30.446 1.00 92.88 489 GLU A CA 1
ATOM 3720 C C . GLU A 1 489 ? -19.793 -14.669 29.022 1.00 92.88 489 GLU A C 1
ATOM 3722 O O . GLU A 1 489 ? -19.355 -15.346 28.093 1.00 92.88 489 GLU A O 1
ATOM 3727 N N . LEU A 1 490 ? -20.164 -13.396 28.834 1.00 93.31 490 LEU A N 1
ATOM 3728 C CA . LEU A 1 490 ? -20.026 -12.723 27.537 1.00 93.31 490 LEU A CA 1
ATOM 3729 C C . LEU A 1 490 ? -18.568 -12.691 27.058 1.00 93.31 490 LEU A C 1
ATOM 3731 O O . LEU A 1 490 ? -18.318 -12.935 25.878 1.00 93.31 490 LEU A O 1
ATOM 3735 N N . VAL A 1 491 ? -17.604 -12.451 27.954 1.00 92.50 491 VAL A N 1
ATOM 3736 C CA . VAL A 1 491 ? -16.168 -12.476 27.613 1.00 92.50 491 VAL A CA 1
ATOM 3737 C C . VAL A 1 491 ? -15.718 -13.863 27.151 1.00 92.50 491 VAL A C 1
ATOM 3739 O O . VAL A 1 491 ? -14.976 -13.964 26.174 1.00 92.50 491 VAL A O 1
ATOM 3742 N N . GLN A 1 492 ? -16.195 -14.931 27.800 1.00 91.81 492 GLN A N 1
ATOM 3743 C CA . GLN A 1 492 ? -15.857 -16.316 27.436 1.00 91.81 492 GLN A CA 1
ATOM 3744 C C . GLN A 1 492 ? -16.371 -16.713 26.044 1.00 91.81 492 GLN A C 1
ATOM 3746 O O . GLN A 1 492 ? -15.775 -17.566 25.395 1.00 91.81 492 GLN A O 1
ATOM 3751 N N . ASN A 1 493 ? -17.442 -16.073 25.567 1.00 90.94 493 ASN A N 1
ATOM 3752 C CA . ASN A 1 493 ? -18.035 -16.345 24.255 1.00 90.94 493 ASN A CA 1
ATOM 3753 C C . ASN A 1 493 ? -17.386 -15.558 23.106 1.00 90.94 493 ASN A C 1
ATOM 3755 O O . ASN A 1 493 ? -17.732 -15.757 21.942 1.00 90.94 493 ASN A O 1
ATOM 3759 N N . GLY A 1 494 ? -16.449 -14.658 23.404 1.00 90.31 494 GLY A N 1
ATOM 3760 C CA . GLY A 1 494 ? -15.692 -13.947 22.386 1.00 90.31 494 GLY A CA 1
ATOM 3761 C C . GLY A 1 494 ? -15.365 -12.513 22.769 1.00 90.31 494 GLY A C 1
ATOM 3762 O O . GLY A 1 494 ? -16.166 -11.781 23.348 1.00 90.31 494 GLY A O 1
ATOM 3763 N N . ARG A 1 495 ? -14.182 -12.062 22.352 1.00 88.06 495 ARG A N 1
ATOM 3764 C CA . ARG A 1 495 ? -13.671 -10.716 22.647 1.00 88.06 495 ARG A CA 1
ATOM 3765 C C . ARG A 1 495 ? -14.593 -9.584 22.172 1.00 88.06 495 ARG A C 1
ATOM 3767 O O . ARG A 1 495 ? -14.587 -8.514 22.766 1.00 88.06 495 ARG A O 1
ATOM 3774 N N . ARG A 1 496 ? -15.376 -9.789 21.103 1.00 92.56 496 ARG A N 1
ATOM 3775 C CA . ARG A 1 496 ? -16.284 -8.761 20.554 1.00 92.56 496 ARG A CA 1
ATOM 3776 C C . ARG A 1 496 ? -17.653 -8.718 21.230 1.00 92.56 496 ARG A C 1
ATOM 3778 O O . ARG A 1 496 ? -18.355 -7.728 21.052 1.00 92.56 496 ARG A O 1
ATOM 3785 N N . CYS A 1 497 ? -18.010 -9.709 22.047 1.00 94.94 497 CYS A N 1
ATOM 3786 C CA . CYS A 1 497 ? -19.333 -9.793 22.666 1.00 94.94 497 CYS A CA 1
ATOM 3787 C C . CYS A 1 497 ? -19.648 -8.574 23.540 1.00 94.94 497 CYS A C 1
ATOM 3789 O O . CYS A 1 497 ? -20.651 -7.898 23.326 1.00 94.94 497 CYS A O 1
ATOM 3791 N N . VAL A 1 498 ? -18.763 -8.243 24.484 1.00 95.19 498 VAL A N 1
ATOM 3792 C CA . VAL A 1 498 ? -18.978 -7.120 25.409 1.00 95.19 498 VAL A CA 1
ATOM 3793 C C . VAL A 1 498 ? -18.991 -5.760 24.694 1.00 95.19 498 VAL A C 1
ATOM 3795 O O . VAL A 1 498 ? -19.958 -5.020 24.885 1.00 95.19 498 VAL A O 1
ATOM 3798 N N . PRO A 1 499 ? -18.009 -5.414 23.829 1.00 95.44 499 PRO A N 1
ATOM 3799 C CA . PRO A 1 499 ? -18.088 -4.186 23.041 1.00 95.44 499 PRO A CA 1
ATOM 3800 C C . PRO A 1 499 ? -19.373 -4.092 22.213 1.00 95.44 499 PRO A C 1
ATOM 3802 O O . PRO A 1 499 ? -20.016 -3.043 22.212 1.00 95.44 499 PRO A O 1
ATOM 3805 N N . ALA A 1 500 ? -19.787 -5.179 21.556 1.00 95.69 500 ALA A N 1
ATOM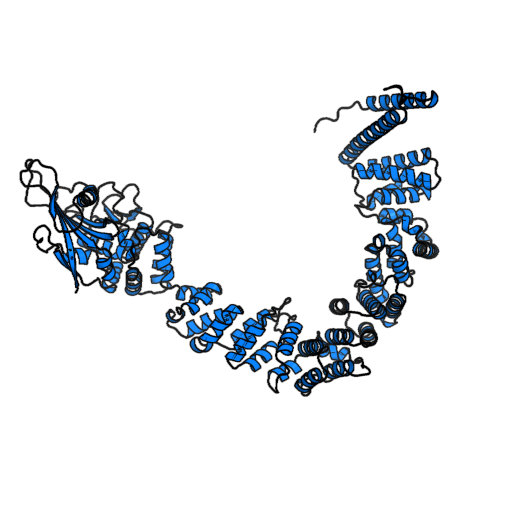 3806 C CA . ALA A 1 500 ? -20.985 -5.180 20.727 1.00 95.69 500 ALA A CA 1
ATOM 3807 C C . ALA A 1 500 ? -22.264 -4.928 21.541 1.00 95.69 500 ALA A C 1
ATOM 3809 O O . ALA A 1 500 ? -23.101 -4.127 21.127 1.00 95.69 500 ALA A O 1
ATOM 3810 N N . VAL A 1 501 ? -22.381 -5.530 22.729 1.00 95.81 501 VAL A N 1
ATOM 3811 C CA . VAL A 1 501 ? -23.483 -5.278 23.673 1.00 95.81 501 VAL A CA 1
ATOM 3812 C C . VAL A 1 501 ? -23.500 -3.816 24.129 1.00 95.81 501 VAL A C 1
ATOM 3814 O O . VAL A 1 501 ? -24.553 -3.180 24.103 1.00 95.81 501 VAL A O 1
ATOM 3817 N N . LEU A 1 502 ? -22.349 -3.238 24.491 1.00 96.12 502 LEU A N 1
ATOM 3818 C CA . LEU A 1 502 ? -22.265 -1.829 24.900 1.00 96.12 502 LEU A CA 1
ATOM 3819 C C . LEU A 1 502 ? -22.631 -0.873 23.752 1.00 96.12 502 LEU A C 1
ATOM 3821 O O . LEU A 1 502 ? -23.371 0.090 23.957 1.00 96.12 502 LEU A O 1
ATOM 3825 N N . HIS A 1 503 ? -22.180 -1.154 22.528 1.00 95.44 503 HIS A N 1
ATOM 3826 C CA . HIS A 1 503 ? -22.566 -0.385 21.344 1.00 95.44 503 HIS A CA 1
ATOM 3827 C C . HIS A 1 503 ? -24.055 -0.548 20.997 1.00 95.44 503 HIS A C 1
ATOM 3829 O O . HIS A 1 503 ? -24.690 0.405 20.542 1.00 95.44 503 HIS A O 1
ATOM 3835 N N . ALA A 1 504 ? -24.642 -1.724 21.221 1.00 94.81 504 ALA A N 1
ATOM 3836 C CA . ALA A 1 504 ? -26.073 -1.942 21.028 1.00 94.81 504 ALA A CA 1
ATOM 3837 C C . ALA A 1 504 ? -26.898 -1.185 22.081 1.00 94.81 504 ALA A C 1
ATOM 3839 O O . ALA A 1 504 ? -27.914 -0.572 21.742 1.00 94.81 504 ALA A O 1
ATOM 3840 N N . ALA A 1 505 ? -26.422 -1.143 23.329 1.00 94.56 505 ALA A N 1
ATOM 3841 C CA . ALA A 1 505 ? -26.999 -0.324 24.389 1.00 94.56 505 ALA A CA 1
ATOM 3842 C C . ALA A 1 505 ? -26.909 1.175 24.059 1.00 94.56 505 ALA A C 1
ATOM 3844 O O . ALA A 1 505 ? -27.882 1.892 24.259 1.00 94.56 505 ALA A O 1
ATOM 3845 N N . ALA A 1 506 ? -25.805 1.642 23.463 1.00 93.94 506 ALA A N 1
ATOM 3846 C CA . ALA A 1 506 ? -25.661 3.024 22.988 1.00 93.94 506 ALA A CA 1
ATOM 3847 C C . ALA A 1 506 ? -26.687 3.407 21.906 1.00 93.94 506 ALA A C 1
ATOM 3849 O O . ALA A 1 506 ? -27.171 4.537 21.869 1.00 93.94 506 ALA A O 1
ATOM 3850 N N . LYS A 1 507 ? -27.068 2.455 21.046 1.00 91.62 507 LYS A N 1
ATOM 3851 C CA . LYS A 1 507 ? -28.116 2.636 20.025 1.00 91.62 507 LYS A CA 1
ATOM 3852 C C . LYS A 1 507 ? -29.539 2.495 20.577 1.00 91.62 507 LYS A C 1
ATOM 3854 O O . LYS A 1 507 ? -30.502 2.750 19.852 1.00 91.62 507 LYS A O 1
ATOM 3859 N N . THR A 1 508 ? -29.687 2.079 21.833 1.00 88.88 508 THR A N 1
ATOM 3860 C CA . THR A 1 508 ? -30.978 1.813 22.468 1.00 88.88 508 THR A CA 1
ATOM 3861 C C . THR A 1 508 ? -31.278 2.905 23.499 1.00 88.88 508 THR A C 1
ATOM 3863 O O . THR A 1 508 ? -30.506 3.086 24.440 1.00 88.88 508 THR A O 1
ATOM 3866 N N . PRO A 1 509 ? -32.396 3.645 23.372 1.00 82.94 509 PRO A N 1
ATOM 3867 C CA . PRO A 1 509 ? -32.716 4.724 24.301 1.00 82.94 509 PRO A CA 1
ATOM 3868 C C . PRO A 1 509 ? -32.686 4.261 25.762 1.00 82.94 509 PRO A C 1
ATOM 3870 O O . PRO A 1 509 ? -33.319 3.265 26.098 1.00 82.94 509 PRO A O 1
ATOM 3873 N N . GLN A 1 510 ? -31.989 5.015 26.618 1.00 85.06 510 GLN A N 1
ATOM 3874 C CA . GLN A 1 510 ? -31.904 4.813 28.075 1.00 85.06 510 GLN A CA 1
ATOM 3875 C C . GLN A 1 510 ? -31.184 3.534 28.546 1.00 85.06 510 GLN A C 1
ATOM 3877 O O . GLN A 1 510 ? -31.047 3.351 29.748 1.00 85.06 510 GLN A O 1
ATOM 3882 N N . ALA A 1 511 ? -30.670 2.682 27.652 1.00 92.31 511 ALA A N 1
ATOM 3883 C CA . ALA A 1 511 ? -30.014 1.433 28.054 1.00 92.31 511 ALA A CA 1
ATOM 3884 C C . ALA A 1 511 ? -28.519 1.597 28.388 1.00 92.31 511 ALA A C 1
ATOM 3886 O O . ALA A 1 511 ? -27.985 0.858 29.215 1.00 92.31 511 ALA A O 1
ATOM 3887 N N . LEU A 1 512 ? -27.825 2.553 27.753 1.00 94.81 512 LEU A N 1
ATOM 3888 C CA . LEU A 1 512 ? -26.371 2.696 27.890 1.00 94.81 512 LEU A CA 1
ATOM 3889 C C . LEU A 1 512 ? -25.932 3.054 29.314 1.00 94.81 512 LEU A C 1
ATOM 3891 O O . LEU A 1 512 ? -24.953 2.490 29.791 1.00 94.81 512 LEU A O 1
ATOM 3895 N N . GLY A 1 513 ? -26.635 3.960 29.998 1.00 93.56 513 GLY A N 1
ATOM 3896 C CA . GLY A 1 513 ? -26.297 4.344 31.374 1.00 93.56 513 GLY A CA 1
ATOM 3897 C C . GLY A 1 513 ? -26.296 3.150 32.336 1.00 93.56 513 GLY A C 1
ATOM 3898 O O . GLY A 1 513 ? -25.317 2.931 33.053 1.00 93.56 513 GLY A O 1
ATOM 3899 N N . ASP A 1 514 ? -27.348 2.331 32.285 1.00 92.75 514 ASP A N 1
ATOM 3900 C CA . ASP A 1 514 ? -27.467 1.118 33.100 1.00 92.75 514 ASP A CA 1
ATOM 3901 C C . ASP A 1 514 ? -26.414 0.067 32.702 1.00 92.75 514 ASP A C 1
ATOM 3903 O O . ASP A 1 514 ? -25.796 -0.558 33.571 1.00 92.75 514 ASP A O 1
ATOM 3907 N N . ALA A 1 515 ? -26.144 -0.078 31.397 1.00 94.44 515 ALA A N 1
ATOM 3908 C CA . ALA A 1 515 ? -25.109 -0.967 30.873 1.00 94.44 515 ALA A CA 1
ATOM 3909 C C . ALA A 1 515 ? -23.707 -0.571 31.338 1.00 94.44 515 ALA A C 1
ATOM 3911 O O . ALA A 1 515 ? -22.968 -1.427 31.819 1.00 94.44 515 ALA A O 1
ATOM 3912 N N . LEU A 1 516 ? -23.359 0.716 31.278 1.00 95.44 516 LEU A N 1
ATOM 3913 C CA . LEU A 1 516 ? -22.081 1.237 31.763 1.00 95.44 516 LEU A CA 1
ATOM 3914 C C . LEU A 1 516 ? -21.927 1.063 33.275 1.00 95.44 516 LEU A C 1
ATOM 3916 O O . LEU A 1 516 ? -20.829 0.766 33.736 1.00 95.44 516 LEU A O 1
ATOM 3920 N N . ALA A 1 517 ? -23.002 1.217 34.052 1.00 92.88 517 ALA A N 1
ATOM 3921 C CA . ALA A 1 517 ? -22.953 1.010 35.496 1.00 92.88 517 ALA A CA 1
ATOM 3922 C C . ALA A 1 517 ? -22.708 -0.466 35.860 1.00 92.88 517 ALA A C 1
ATOM 3924 O O . ALA A 1 517 ? -21.896 -0.756 36.741 1.00 92.88 517 ALA A O 1
ATOM 3925 N N . ALA A 1 518 ? -23.390 -1.401 35.190 1.00 93.00 518 ALA A N 1
ATOM 3926 C CA . ALA A 1 518 ? -23.195 -2.836 35.399 1.00 93.00 518 ALA A CA 1
ATOM 3927 C C . ALA A 1 518 ? -21.811 -3.302 34.917 1.00 93.00 518 ALA A C 1
ATOM 3929 O O . ALA A 1 518 ? -21.077 -3.929 35.683 1.00 93.00 518 ALA A O 1
ATOM 3930 N N . PHE A 1 519 ? -21.433 -2.923 33.693 1.00 95.06 519 PHE A N 1
ATOM 3931 C CA . PHE A 1 519 ? -20.125 -3.217 33.109 1.00 95.06 519 PHE A CA 1
ATOM 3932 C C . PHE A 1 519 ? -18.989 -2.611 33.933 1.00 95.06 519 PHE A C 1
ATOM 3934 O O . PHE A 1 519 ? -18.016 -3.295 34.217 1.00 95.06 519 PHE A O 1
ATOM 3941 N N . GLY A 1 520 ? -19.117 -1.352 34.358 1.00 94.31 520 GLY A N 1
ATOM 3942 C CA . GLY A 1 520 ? -18.103 -0.658 35.146 1.00 94.31 520 GLY A CA 1
ATOM 3943 C C . GLY A 1 520 ? -17.828 -1.340 36.483 1.00 94.31 520 GLY A C 1
ATOM 3944 O O . GLY A 1 520 ? -16.667 -1.501 36.845 1.00 94.31 520 GLY A O 1
ATOM 3945 N N . ARG A 1 521 ? -18.871 -1.807 37.190 1.00 92.25 521 ARG A N 1
ATOM 3946 C CA . ARG A 1 521 ? -18.690 -2.594 38.422 1.00 92.25 521 ARG A CA 1
ATOM 3947 C C . ARG A 1 521 ? -17.877 -3.854 38.153 1.00 92.25 521 ARG A C 1
ATOM 3949 O O . ARG A 1 521 ? -16.841 -4.019 38.782 1.00 92.25 521 ARG A O 1
ATOM 3956 N N . TRP A 1 522 ? -18.298 -4.665 37.182 1.00 93.38 522 TRP A N 1
ATOM 3957 C CA . TRP A 1 522 ? -17.584 -5.883 36.788 1.00 93.38 522 TRP A CA 1
ATOM 3958 C C . TRP A 1 522 ? -16.135 -5.604 36.356 1.00 93.38 522 TRP A C 1
ATOM 3960 O O . TRP A 1 522 ? -15.209 -6.280 36.802 1.00 93.38 522 TRP A O 1
ATOM 3970 N N . LEU A 1 523 ? -15.922 -4.575 35.530 1.00 93.69 523 LEU A N 1
ATOM 3971 C CA . LEU A 1 523 ? -14.604 -4.173 35.042 1.00 93.69 523 LEU A CA 1
ATOM 3972 C C . LEU A 1 523 ? -13.664 -3.826 36.203 1.00 93.69 523 LEU A C 1
ATOM 3974 O O . LEU A 1 523 ? -12.489 -4.179 36.167 1.00 93.69 523 LEU A O 1
ATOM 3978 N N . MET A 1 524 ? -14.179 -3.156 37.237 1.00 92.44 524 MET A N 1
ATOM 3979 C CA . MET A 1 524 ? -13.389 -2.747 38.398 1.00 92.44 524 MET A CA 1
ATOM 3980 C C . MET A 1 524 ? -13.185 -3.859 39.441 1.00 92.44 524 MET A C 1
ATOM 3982 O O . MET A 1 524 ? -12.255 -3.762 40.245 1.00 92.44 524 MET A O 1
ATOM 3986 N N . THR A 1 525 ? -14.039 -4.888 39.475 1.00 90.12 525 THR A N 1
ATOM 3987 C CA . THR A 1 525 ? -13.976 -5.967 40.479 1.00 90.12 525 THR A CA 1
ATOM 3988 C C . THR A 1 525 ? -13.327 -7.245 39.976 1.00 90.12 525 THR A C 1
ATOM 3990 O O . THR A 1 525 ? -12.523 -7.822 40.709 1.00 90.12 525 THR A O 1
ATOM 3993 N N . ASP A 1 526 ? -13.676 -7.677 38.764 1.00 87.94 526 ASP A N 1
ATOM 3994 C CA . ASP A 1 526 ? -13.474 -9.056 38.307 1.00 87.94 526 ASP A CA 1
ATOM 3995 C C . ASP A 1 526 ? -12.691 -9.159 36.990 1.00 87.94 526 ASP A C 1
ATOM 3997 O O . ASP A 1 526 ? -12.169 -10.229 36.673 1.00 87.94 526 ASP A O 1
ATOM 4001 N N . ALA A 1 527 ? -12.598 -8.083 36.203 1.00 88.69 527 ALA A N 1
ATOM 4002 C CA . ALA A 1 527 ? -11.876 -8.126 34.935 1.00 88.69 527 ALA A CA 1
ATOM 4003 C C . ALA A 1 527 ? -10.353 -8.195 35.133 1.00 88.69 527 ALA A C 1
ATOM 4005 O O . ALA A 1 527 ? -9.776 -7.520 35.985 1.00 88.69 527 ALA A O 1
ATOM 4006 N N . ASP A 1 528 ? -9.689 -8.983 34.285 1.00 87.44 528 ASP A N 1
ATOM 4007 C CA . ASP A 1 528 ? -8.233 -9.121 34.295 1.00 87.44 528 ASP A CA 1
ATOM 4008 C C . ASP A 1 528 ? -7.548 -7.801 33.867 1.00 87.44 528 ASP A C 1
ATOM 4010 O O . ASP A 1 528 ? -7.749 -7.347 32.729 1.00 87.44 528 ASP A O 1
ATOM 4014 N N . PRO A 1 529 ? -6.698 -7.198 34.727 1.00 84.81 529 PRO A N 1
ATOM 4015 C CA . PRO A 1 529 ? -5.964 -5.975 34.416 1.00 84.81 529 PRO A CA 1
ATOM 4016 C C . PRO A 1 529 ? -5.084 -6.055 33.162 1.00 84.81 529 PRO A C 1
ATOM 4018 O O . PRO A 1 529 ? -4.783 -5.009 32.583 1.00 84.81 529 PRO A O 1
ATOM 4021 N N . ALA A 1 530 ? -4.676 -7.252 32.723 1.00 88.44 530 ALA A N 1
ATOM 4022 C CA . ALA A 1 530 ? -3.898 -7.438 31.496 1.00 88.44 530 ALA A CA 1
ATOM 4023 C C . ALA A 1 530 ? -4.651 -6.973 30.234 1.00 88.44 530 ALA A C 1
ATOM 4025 O O . ALA A 1 530 ? -4.028 -6.577 29.249 1.00 88.44 530 ALA A O 1
ATOM 4026 N N . HIS A 1 531 ? -5.987 -6.948 30.277 1.00 91.19 531 HIS A N 1
ATOM 4027 C CA . HIS A 1 531 ? -6.840 -6.507 29.171 1.00 91.19 531 HIS A CA 1
ATOM 4028 C C . HIS A 1 531 ? -7.213 -5.017 29.240 1.00 91.19 531 HIS A C 1
ATOM 4030 O O . HIS A 1 531 ? -8.046 -4.559 28.458 1.00 91.19 531 HIS A O 1
ATOM 4036 N N . ALA A 1 532 ? -6.610 -4.231 30.140 1.00 90.38 532 ALA A N 1
ATOM 4037 C CA . ALA A 1 532 ? -6.945 -2.814 30.298 1.00 90.38 532 ALA A CA 1
ATOM 4038 C C . ALA A 1 532 ? -6.867 -1.987 28.991 1.00 90.38 532 ALA A C 1
ATOM 4040 O O . ALA A 1 532 ? -7.817 -1.248 28.725 1.00 90.38 532 ALA A O 1
ATOM 4041 N N . PRO A 1 533 ? -5.840 -2.143 28.122 1.00 93.81 533 PRO A N 1
ATOM 4042 C CA . PRO A 1 533 ? -5.788 -1.413 26.850 1.00 93.81 533 PRO A CA 1
ATOM 4043 C C . PRO A 1 533 ? -6.958 -1.743 25.914 1.00 93.81 533 PRO A C 1
ATOM 4045 O O . PRO A 1 533 ? -7.496 -0.859 25.253 1.00 93.81 533 PRO A O 1
ATOM 4048 N N . PHE A 1 534 ? -7.388 -3.009 25.894 1.00 92.69 534 PHE A N 1
ATOM 4049 C CA . PHE A 1 534 ? -8.519 -3.454 25.082 1.00 92.69 534 PHE A CA 1
ATOM 4050 C C . PHE A 1 534 ? -9.834 -2.813 25.549 1.00 92.69 534 PHE A C 1
ATOM 4052 O O . PHE A 1 534 ? -10.614 -2.317 24.734 1.00 92.69 534 PHE A O 1
ATOM 4059 N N . TRP A 1 535 ? -10.070 -2.771 26.864 1.00 94.94 535 TRP A N 1
ATOM 4060 C CA . TRP A 1 535 ? -11.268 -2.140 27.422 1.00 94.94 535 TRP A CA 1
ATOM 4061 C C . TRP A 1 535 ? -11.275 -0.623 27.246 1.00 94.94 535 TRP A C 1
ATOM 4063 O O . TRP A 1 535 ? -12.336 -0.051 26.990 1.00 94.94 535 TRP A O 1
ATOM 4073 N N . ALA A 1 536 ? -10.107 0.019 27.322 1.00 95.19 536 ALA A N 1
ATOM 4074 C CA . ALA A 1 536 ? -9.979 1.451 27.079 1.00 95.19 536 ALA A CA 1
ATOM 4075 C C . ALA A 1 536 ? -10.360 1.780 25.630 1.00 95.19 536 ALA A C 1
ATOM 4077 O O . ALA A 1 536 ? -11.199 2.647 25.392 1.00 95.19 536 ALA A O 1
ATOM 4078 N N . GLU A 1 537 ? -9.851 1.008 24.666 1.00 94.50 537 GLU A N 1
ATOM 4079 C CA . GLU A 1 537 ? -10.207 1.143 23.252 1.00 94.50 537 GLU A CA 1
ATOM 4080 C C . GLU A 1 537 ? -11.712 0.928 23.006 1.00 94.50 537 GLU A C 1
ATOM 4082 O O . GLU A 1 537 ? -12.331 1.684 22.254 1.00 94.50 537 GLU A O 1
ATOM 4087 N N . ALA A 1 538 ? -12.322 -0.072 23.653 1.00 93.69 538 ALA A N 1
ATOM 4088 C CA . ALA A 1 538 ? -13.758 -0.331 23.539 1.00 93.69 538 ALA A CA 1
ATOM 4089 C C . ALA A 1 538 ? -14.597 0.847 24.067 1.00 93.69 538 ALA A C 1
ATOM 4091 O O . ALA A 1 538 ? -15.474 1.348 23.363 1.00 93.69 538 ALA A O 1
ATOM 4092 N N . LEU A 1 539 ? -14.293 1.347 25.269 1.00 96.31 539 LEU A N 1
ATOM 4093 C CA . LEU A 1 539 ? -14.969 2.502 25.873 1.00 96.31 539 LEU A CA 1
ATOM 4094 C C . LEU A 1 539 ? -14.771 3.790 25.062 1.00 96.31 539 LEU A C 1
ATOM 4096 O O . LEU A 1 539 ? -15.703 4.591 24.924 1.00 96.31 539 LEU A O 1
ATOM 4100 N N . ALA A 1 540 ? -13.578 3.978 24.494 1.00 94.88 540 ALA A N 1
ATOM 4101 C CA . ALA A 1 540 ? -13.226 5.128 23.669 1.00 94.88 540 ALA A CA 1
ATOM 4102 C C . ALA A 1 540 ? -13.962 5.169 22.319 1.00 94.88 540 ALA A C 1
ATOM 4104 O O . ALA A 1 540 ? -14.005 6.230 21.695 1.00 94.88 540 ALA A O 1
ATOM 4105 N N . ARG A 1 541 ? -14.569 4.061 21.875 1.00 93.94 541 ARG A N 1
ATOM 4106 C CA . ARG A 1 541 ? -15.388 3.996 20.652 1.00 93.94 541 ARG A CA 1
ATOM 4107 C C . ARG A 1 541 ? -16.883 4.182 20.881 1.00 93.94 541 ARG A C 1
ATOM 4109 O O . ARG A 1 541 ? -17.601 4.400 19.914 1.00 93.94 541 ARG A O 1
ATOM 4116 N N . LEU A 1 542 ? -17.370 4.098 22.119 1.00 95.25 542 LEU A N 1
ATOM 4117 C CA . LEU A 1 542 ? -18.807 4.204 22.393 1.00 95.25 542 LEU A CA 1
ATOM 4118 C C . LEU A 1 542 ? -19.350 5.599 22.057 1.00 95.25 542 LEU A C 1
ATOM 4120 O O . LEU A 1 542 ? -18.727 6.608 22.392 1.00 95.25 542 LEU A O 1
ATOM 4124 N N . ASP A 1 543 ? -20.544 5.661 21.480 1.00 91.62 543 ASP A N 1
ATOM 4125 C CA . ASP A 1 543 ? -21.259 6.915 21.247 1.00 91.62 543 ASP A CA 1
ATOM 4126 C C . ASP A 1 543 ? -22.197 7.191 22.425 1.00 91.62 543 ASP A C 1
ATOM 4128 O O . ASP A 1 543 ? -23.269 6.602 22.540 1.00 91.62 543 ASP A O 1
ATOM 4132 N N . ALA A 1 544 ? -21.777 8.070 23.334 1.00 93.56 544 ALA A N 1
ATOM 4133 C CA . ALA A 1 544 ? -22.586 8.477 24.480 1.00 93.56 544 ALA A CA 1
ATOM 4134 C C . ALA A 1 544 ? -23.452 9.695 24.139 1.00 93.56 544 ALA A C 1
ATOM 4136 O O . ALA A 1 544 ? -22.955 10.722 23.666 1.00 93.56 544 ALA A O 1
ATOM 4137 N N . SER A 1 545 ? -24.747 9.586 24.426 1.00 92.12 545 SER A N 1
ATOM 4138 C CA . SER A 1 545 ? -25.755 10.594 24.088 1.00 92.12 545 SER A CA 1
ATOM 4139 C C . SER A 1 545 ? -25.965 11.610 25.211 1.00 92.12 545 SER A C 1
ATOM 4141 O O . SER A 1 545 ? -26.235 12.785 24.953 1.00 92.12 545 SER A O 1
ATOM 4143 N N . THR A 1 546 ? -25.799 11.183 26.465 1.00 95.62 546 THR A N 1
ATOM 4144 C CA . THR A 1 546 ? -25.980 12.035 27.643 1.00 95.62 546 THR A CA 1
ATOM 4145 C C . THR A 1 546 ? -24.646 12.414 28.274 1.00 95.62 546 THR A C 1
ATOM 4147 O O . THR A 1 546 ? -23.651 11.696 28.194 1.00 95.62 546 THR A O 1
ATOM 4150 N N . SER A 1 547 ? -24.611 13.559 28.955 1.00 96.62 547 SER A N 1
ATOM 4151 C CA . SER A 1 547 ? -23.414 13.980 29.684 1.00 96.62 547 SER A CA 1
ATOM 4152 C C . SER A 1 547 ? -23.081 13.062 30.865 1.00 96.62 547 SER A C 1
ATOM 4154 O O . SER A 1 547 ? -21.907 12.921 31.189 1.00 96.62 547 SER A O 1
ATOM 4156 N N . ALA A 1 548 ? -24.078 12.400 31.466 1.00 97.25 548 ALA A N 1
ATOM 4157 C CA . ALA A 1 548 ? -23.864 11.384 32.496 1.00 97.25 548 ALA A CA 1
ATOM 4158 C C . ALA A 1 548 ? -23.124 10.160 31.929 1.00 97.25 548 ALA A C 1
ATOM 4160 O O . ALA A 1 548 ? -22.097 9.772 32.473 1.00 97.25 548 ALA A O 1
ATOM 4161 N N . GLU A 1 549 ? -23.574 9.619 30.789 1.00 96.75 549 GLU A N 1
ATOM 4162 C CA . GLU A 1 549 ? -22.888 8.519 30.087 1.00 96.75 549 GLU A CA 1
ATOM 4163 C C . GLU A 1 549 ? -21.443 8.896 29.736 1.00 96.75 549 GLU A C 1
ATOM 4165 O O . GLU A 1 549 ? -20.517 8.134 30.009 1.00 96.75 549 GLU A O 1
ATOM 4170 N N . LYS A 1 550 ? -21.237 10.104 29.191 1.00 97.31 550 LYS A N 1
ATOM 4171 C CA . LYS A 1 550 ? -19.901 10.644 28.893 1.00 97.31 550 LYS A CA 1
ATOM 4172 C C . LYS A 1 550 ? -19.012 10.700 30.141 1.00 97.31 550 LYS A C 1
ATOM 4174 O O . LYS A 1 550 ? -17.846 10.325 30.069 1.00 97.31 550 LYS A O 1
ATOM 4179 N N . GLY A 1 551 ? -19.569 11.124 31.277 1.00 97.56 551 GLY A N 1
ATOM 4180 C CA . GLY A 1 551 ? -18.870 11.177 32.562 1.00 97.56 551 GLY A CA 1
ATOM 4181 C C . GLY A 1 551 ? -18.484 9.798 33.087 1.00 97.56 551 GLY A C 1
ATOM 4182 O O . GLY A 1 551 ? -17.346 9.605 33.507 1.00 97.56 551 GLY A O 1
ATOM 4183 N N . THR A 1 552 ? -19.391 8.820 33.012 1.00 97.44 552 THR A N 1
ATOM 4184 C CA . THR A 1 552 ? -19.098 7.428 33.386 1.00 97.44 552 THR A CA 1
ATOM 4185 C C . THR A 1 552 ? -17.995 6.835 32.513 1.00 97.44 552 THR A C 1
ATOM 4187 O O . THR A 1 552 ? -17.076 6.216 33.042 1.00 97.44 552 THR A O 1
ATOM 4190 N N . ILE A 1 553 ? -18.042 7.054 31.194 1.00 97.62 553 ILE A N 1
ATOM 4191 C CA . ILE A 1 553 ? -17.004 6.568 30.274 1.00 97.62 553 ILE A CA 1
ATOM 4192 C C . ILE A 1 553 ? -15.644 7.178 30.610 1.00 97.62 553 ILE A C 1
ATOM 4194 O O . ILE A 1 553 ? -14.682 6.433 30.762 1.00 97.62 553 ILE A O 1
ATOM 4198 N N . ASP A 1 554 ? -15.558 8.500 30.759 1.00 97.62 554 ASP A N 1
ATOM 4199 C CA . ASP A 1 554 ? -14.294 9.168 31.084 1.00 97.62 554 ASP A CA 1
ATOM 4200 C C . ASP A 1 554 ? -13.755 8.735 32.457 1.00 97.62 554 ASP A C 1
ATOM 4202 O O . ASP A 1 554 ? -12.544 8.603 32.625 1.00 97.62 554 ASP A O 1
ATOM 4206 N N . GLY A 1 555 ? -14.639 8.451 33.421 1.00 96.00 555 GLY A N 1
ATOM 4207 C CA . GLY A 1 555 ? -14.262 7.889 34.720 1.00 96.00 555 GLY A CA 1
ATOM 4208 C C . GLY A 1 555 ? -13.659 6.488 34.602 1.00 96.00 555 GLY A C 1
ATOM 4209 O O . GLY A 1 555 ? -12.627 6.206 35.210 1.00 96.00 555 GLY A O 1
ATOM 4210 N N . LEU A 1 556 ? -14.263 5.617 33.785 1.00 96.50 556 LEU A N 1
ATOM 4211 C CA . LEU A 1 556 ? -13.748 4.268 33.529 1.00 96.50 556 LEU A CA 1
ATOM 4212 C C . LEU A 1 556 ? -12.444 4.296 32.717 1.00 96.50 556 LEU A C 1
ATOM 4214 O O . LEU A 1 556 ? -11.535 3.527 33.015 1.00 96.50 556 LEU A O 1
ATOM 4218 N N . LEU A 1 557 ? -12.315 5.201 31.740 1.00 96.44 557 LEU A N 1
ATOM 4219 C CA . LEU A 1 557 ? -11.066 5.421 31.000 1.00 96.44 557 LEU A CA 1
ATOM 4220 C C . LEU A 1 557 ? -9.938 5.845 31.944 1.00 96.44 557 LEU A C 1
ATOM 4222 O O . LEU A 1 557 ? -8.874 5.231 31.932 1.00 96.44 557 LEU A O 1
ATOM 4226 N N . ALA A 1 558 ? -10.198 6.816 32.823 1.00 94.88 558 ALA A N 1
ATOM 4227 C CA . ALA A 1 558 ? -9.229 7.253 33.823 1.00 94.88 558 ALA A CA 1
ATOM 4228 C C . ALA A 1 558 ? -8.837 6.113 34.779 1.00 94.88 558 ALA A C 1
ATOM 4230 O O . ALA A 1 558 ? -7.660 5.945 35.095 1.00 94.88 558 ALA A O 1
ATOM 4231 N N . TRP A 1 559 ? -9.791 5.268 35.187 1.00 94.38 559 TRP A N 1
ATOM 4232 C CA . TRP A 1 559 ? -9.504 4.075 35.993 1.00 94.38 559 TRP A CA 1
ATOM 4233 C C . TRP A 1 559 ? -8.619 3.053 35.255 1.00 94.38 559 TRP A C 1
ATOM 4235 O O . TRP A 1 559 ? -7.716 2.464 35.854 1.00 94.38 559 TRP A O 1
ATOM 4245 N N . LEU A 1 560 ? -8.820 2.882 33.945 1.00 94.56 560 LEU A N 1
ATOM 4246 C CA . LEU A 1 560 ? -7.993 2.028 33.086 1.00 94.56 560 LEU A CA 1
ATOM 4247 C C . LEU A 1 560 ? -6.597 2.603 32.796 1.00 94.56 560 LEU A C 1
ATOM 4249 O O . LEU A 1 560 ? -5.759 1.886 32.252 1.00 94.56 560 LEU A O 1
ATOM 4253 N N . GLY A 1 561 ? -6.316 3.844 33.203 1.00 93.38 561 GLY A N 1
ATOM 4254 C CA . GLY A 1 561 ? -5.041 4.515 32.946 1.00 93.38 561 GLY A CA 1
ATOM 4255 C C . GLY A 1 561 ? -5.031 5.394 31.689 1.00 93.38 561 GLY A C 1
ATOM 4256 O O . GLY A 1 561 ? -3.964 5.846 31.283 1.00 93.38 561 GLY A O 1
ATOM 4257 N N . ASP A 1 562 ? -6.186 5.618 31.059 1.00 95.25 562 ASP A N 1
ATOM 4258 C CA . ASP A 1 562 ? -6.333 6.438 29.853 1.00 95.25 562 ASP A CA 1
ATOM 4259 C C . ASP A 1 562 ? -6.975 7.804 30.166 1.00 95.25 562 ASP A C 1
ATOM 4261 O O . ASP A 1 562 ? -7.294 8.138 31.305 1.00 95.25 562 ASP A O 1
ATOM 4265 N N . ASN A 1 563 ? -7.130 8.647 29.152 1.00 94.19 563 ASN A N 1
ATOM 4266 C CA . ASN A 1 563 ? -7.497 10.045 29.305 1.00 94.19 563 ASN A CA 1
ATOM 4267 C C . ASN A 1 563 ? -9.008 10.253 29.166 1.00 94.19 563 ASN A C 1
ATOM 4269 O O . ASN A 1 563 ? -9.631 9.644 28.292 1.00 94.19 563 ASN A O 1
ATOM 4273 N N . PRO A 1 564 ? -9.592 11.183 29.943 1.00 96.12 564 PRO A N 1
ATOM 4274 C CA . PRO A 1 564 ? -10.935 11.688 29.684 1.00 96.12 564 PRO A CA 1
ATOM 4275 C C . PRO A 1 564 ? -11.050 12.226 28.248 1.00 96.12 564 PRO A C 1
ATOM 4277 O O . PRO A 1 564 ? -10.311 13.140 27.871 1.00 96.12 564 PRO A O 1
ATOM 4280 N N . ARG A 1 565 ? -11.967 11.676 27.442 1.00 95.50 565 ARG A N 1
ATOM 4281 C CA . ARG A 1 565 ? -12.154 12.070 26.033 1.00 95.50 565 ARG A CA 1
ATOM 4282 C C . ARG A 1 565 ? -13.266 13.097 25.841 1.00 95.50 565 ARG A C 1
ATOM 4284 O O . ARG A 1 565 ? -13.194 13.915 24.931 1.00 95.50 565 ARG A O 1
ATOM 4291 N N . HIS A 1 566 ? -14.289 13.072 26.691 1.00 96.56 566 HIS A N 1
ATOM 4292 C CA . HIS A 1 566 ? -15.500 13.890 26.567 1.00 96.56 566 HIS A CA 1
ATOM 4293 C C . HIS A 1 566 ? -15.472 15.168 27.405 1.00 96.56 566 HIS A C 1
ATOM 4295 O O . HIS A 1 566 ? -16.385 15.993 27.297 1.00 96.56 566 HIS A O 1
ATOM 4301 N N . PHE A 1 567 ? -14.448 15.345 28.242 1.00 96.69 567 PHE A N 1
ATOM 4302 C CA . PHE A 1 567 ? -14.300 16.501 29.127 1.00 96.69 567 PHE A CA 1
ATOM 4303 C C . PHE A 1 567 ? -14.526 17.847 28.419 1.00 96.69 567 PHE A C 1
ATOM 4305 O O . PHE A 1 567 ? -15.272 18.685 28.930 1.00 96.69 567 PHE A O 1
ATOM 4312 N N . ALA A 1 568 ? -13.922 18.048 27.241 1.00 94.81 568 ALA A N 1
ATOM 4313 C CA . ALA A 1 568 ? -13.999 19.312 26.505 1.00 94.81 568 ALA A CA 1
ATOM 4314 C C . ALA A 1 568 ? -15.442 19.690 26.114 1.00 94.81 568 ALA A C 1
ATOM 4316 O O . ALA A 1 568 ? -15.817 20.858 26.216 1.00 94.81 568 ALA A O 1
ATOM 4317 N N . ASP A 1 569 ? -16.272 18.703 25.771 1.00 94.25 569 ASP A N 1
ATOM 4318 C CA . ASP A 1 569 ? -17.677 18.910 25.396 1.00 94.25 569 ASP A CA 1
ATOM 4319 C C . ASP A 1 569 ? -18.595 19.102 26.611 1.00 94.25 569 ASP A C 1
ATOM 4321 O O . ASP A 1 569 ? -19.717 19.599 26.493 1.00 94.25 569 ASP A O 1
ATOM 4325 N N . CYS A 1 570 ? -18.146 18.678 27.796 1.00 96.00 570 CYS A N 1
ATOM 4326 C CA . CYS A 1 570 ? -18.985 18.553 28.988 1.00 96.00 570 CYS A CA 1
ATOM 4327 C C . CYS A 1 570 ? -18.637 19.545 30.105 1.00 96.00 570 CYS A C 1
ATOM 4329 O O . CYS A 1 570 ? -19.160 19.429 31.215 1.00 96.00 570 CYS A O 1
ATOM 4331 N N . THR A 1 571 ? -17.816 20.559 29.826 1.00 95.38 571 THR A N 1
ATOM 4332 C CA . THR A 1 571 ? -17.261 21.482 30.835 1.00 95.38 571 THR A CA 1
ATOM 4333 C C . THR A 1 571 ? -18.291 22.206 31.701 1.00 95.38 571 THR A C 1
ATOM 4335 O O . THR A 1 571 ? -17.990 22.595 32.830 1.00 95.38 571 THR A O 1
ATOM 4338 N N . ARG A 1 572 ? -19.524 22.367 31.210 1.00 94.69 572 ARG A N 1
ATOM 4339 C CA . ARG A 1 572 ? -20.627 23.025 31.931 1.00 94.69 572 ARG A CA 1
ATOM 4340 C C . ARG A 1 572 ? -21.654 22.063 32.522 1.00 94.69 572 ARG A C 1
ATOM 4342 O O . ARG A 1 572 ? -22.588 22.530 33.164 1.00 94.69 572 ARG A O 1
ATOM 4349 N N . SER A 1 573 ? -21.526 20.753 32.313 1.00 96.69 573 SER A N 1
ATOM 4350 C CA . SER A 1 573 ? -22.575 19.793 32.672 1.00 96.69 573 SER A CA 1
ATOM 4351 C C . SER A 1 573 ? -22.368 19.196 34.069 1.00 96.69 573 SER A C 1
ATOM 4353 O O . SER A 1 573 ? -21.423 18.436 34.258 1.00 96.69 573 SER A O 1
ATOM 4355 N N . PRO A 1 574 ? -23.239 19.467 35.064 1.00 96.25 574 PRO A N 1
ATOM 4356 C CA . PRO A 1 574 ? -23.130 18.863 36.394 1.00 96.25 574 PRO A CA 1
ATOM 4357 C C . PRO A 1 574 ? -23.180 17.332 36.367 1.00 96.25 574 PRO A C 1
ATOM 4359 O O . PRO A 1 574 ? -22.332 16.704 36.994 1.00 96.25 574 PRO A O 1
ATOM 4362 N N . ASN A 1 575 ? -24.083 16.763 35.562 1.00 97.12 575 ASN A N 1
ATOM 4363 C CA . ASN A 1 575 ? -24.285 15.317 35.447 1.00 97.12 575 ASN A CA 1
ATOM 4364 C C . ASN A 1 575 ? -23.022 14.582 34.972 1.00 97.12 575 ASN A C 1
ATOM 4366 O O . ASN A 1 575 ? -22.765 13.470 35.420 1.00 97.12 575 ASN A O 1
ATOM 4370 N N . TYR A 1 576 ? -22.214 15.209 34.107 1.00 97.94 576 TYR A N 1
ATOM 4371 C CA . TYR A 1 576 ? -20.922 14.653 33.694 1.00 97.94 576 TYR A CA 1
ATOM 4372 C C . TYR A 1 576 ? -19.985 14.482 34.890 1.00 97.94 576 TYR A C 1
ATOM 4374 O O . TYR A 1 576 ? -19.458 13.397 35.117 1.00 97.94 576 TYR A O 1
ATOM 4382 N N . PHE A 1 577 ? -19.810 15.536 35.692 1.00 97.38 577 PHE A N 1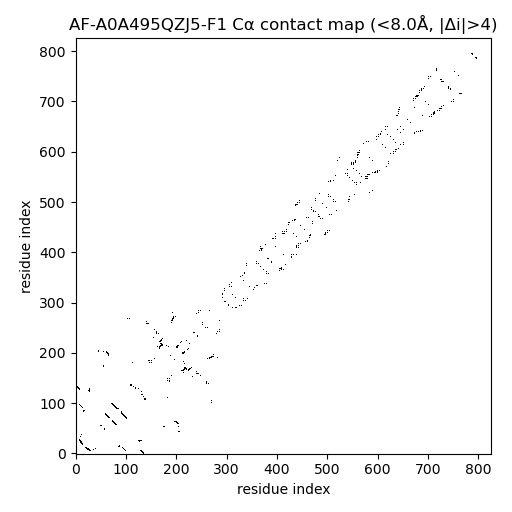
ATOM 4383 C CA . PHE A 1 577 ? -18.913 15.481 36.846 1.00 97.38 577 PHE A CA 1
ATOM 4384 C C . PHE A 1 577 ? -19.429 14.526 37.919 1.00 97.38 577 PHE A C 1
ATOM 4386 O O . PHE A 1 577 ? -18.634 13.818 38.521 1.00 97.38 577 PHE A O 1
ATOM 4393 N N . GLU A 1 578 ? -20.738 14.494 38.169 1.00 96.81 578 GLU A N 1
ATOM 4394 C CA . GLU A 1 578 ? -21.334 13.565 39.134 1.00 96.81 578 GLU A CA 1
ATOM 4395 C C . GLU A 1 578 ? -21.106 12.108 38.727 1.00 96.81 578 GLU A C 1
ATOM 4397 O O . GLU A 1 578 ? -20.646 11.320 39.550 1.00 96.81 578 GLU A O 1
ATOM 4402 N N . ALA A 1 579 ? -21.339 11.773 37.456 1.00 96.81 579 ALA A N 1
ATOM 4403 C CA . ALA A 1 579 ? -21.118 10.433 36.928 1.00 96.81 579 ALA A CA 1
ATOM 4404 C C . ALA A 1 579 ? -19.630 10.039 36.918 1.00 96.81 579 ALA A C 1
ATOM 4406 O O . ALA A 1 579 ? -19.286 8.943 37.358 1.00 96.81 579 ALA A O 1
ATOM 4407 N N . PHE A 1 580 ? -18.741 10.949 36.501 1.00 97.06 580 PHE A N 1
ATOM 4408 C CA . PHE A 1 580 ? -17.288 10.753 36.568 1.00 97.06 580 PHE A CA 1
ATOM 4409 C C . PHE A 1 580 ? -16.835 10.467 38.006 1.00 97.06 580 PHE A C 1
ATOM 4411 O O . PHE A 1 580 ? -16.146 9.487 38.290 1.00 97.06 580 PHE A O 1
ATOM 4418 N N . HIS A 1 581 ? -17.276 11.304 38.946 1.00 95.62 581 HIS A N 1
ATOM 4419 C CA . HIS A 1 581 ? -16.924 11.174 40.355 1.00 95.62 581 HIS A CA 1
ATOM 4420 C C . HIS A 1 581 ? -17.544 9.947 41.020 1.00 95.62 581 HIS A C 1
ATOM 4422 O O . HIS A 1 581 ? -16.962 9.446 41.979 1.00 95.62 581 HIS A O 1
ATOM 4428 N N . ALA A 1 582 ? -18.695 9.466 40.544 1.00 95.06 582 ALA A N 1
ATOM 4429 C CA . ALA A 1 582 ? -19.309 8.235 41.031 1.00 95.06 582 ALA A CA 1
ATOM 4430 C C . ALA A 1 582 ? -18.439 7.013 40.710 1.00 95.06 582 ALA A C 1
ATOM 4432 O O . ALA A 1 582 ? -18.188 6.214 41.607 1.00 95.06 582 ALA A O 1
ATOM 4433 N N . VAL A 1 583 ? -17.900 6.918 39.486 1.00 94.31 583 VAL A N 1
ATOM 4434 C CA . VAL A 1 583 ? -16.951 5.852 39.111 1.00 94.31 583 VAL A CA 1
ATOM 4435 C C . VAL A 1 583 ? -15.699 5.919 39.982 1.00 94.31 583 VAL A C 1
ATOM 4437 O O . VAL A 1 583 ? -15.294 4.930 40.585 1.00 94.31 583 VAL A O 1
ATOM 4440 N N . CYS A 1 584 ? -15.123 7.113 40.119 1.00 91.81 584 CYS A N 1
ATOM 4441 C CA . CYS A 1 584 ? -13.924 7.322 40.923 1.00 91.81 584 CYS A CA 1
ATOM 4442 C C . CYS A 1 584 ? -14.133 7.030 42.418 1.00 91.81 584 CYS A C 1
ATOM 4444 O O . CYS A 1 584 ? -13.187 6.647 43.099 1.00 91.81 584 CYS A O 1
ATOM 4446 N N . ALA A 1 585 ? -15.337 7.246 42.955 1.00 92.31 585 ALA A N 1
ATOM 4447 C CA . ALA A 1 585 ? -15.654 7.031 44.368 1.00 92.31 585 ALA A CA 1
ATOM 4448 C C . ALA A 1 585 ? -16.078 5.589 44.696 1.00 92.31 585 ALA A C 1
ATOM 4450 O O . ALA A 1 585 ? -16.186 5.259 45.877 1.00 92.31 585 ALA A O 1
ATOM 4451 N N . ASP A 1 586 ? -16.313 4.744 43.690 1.00 92.50 586 ASP A N 1
ATOM 4452 C CA . ASP A 1 586 ? -16.684 3.346 43.893 1.00 92.50 586 ASP A CA 1
ATOM 4453 C C . ASP A 1 586 ? -15.580 2.597 44.678 1.00 92.50 586 ASP A C 1
ATOM 4455 O O . ASP A 1 586 ? -14.392 2.769 44.378 1.00 92.50 586 ASP A O 1
ATOM 4459 N N . PRO A 1 587 ? -15.916 1.765 45.687 1.00 89.81 587 PRO A N 1
ATOM 4460 C CA . PRO A 1 587 ? -14.926 0.988 46.435 1.00 89.81 587 PRO A CA 1
ATOM 4461 C C . PRO A 1 587 ? -14.013 0.119 45.557 1.00 89.81 587 PRO A C 1
ATOM 4463 O O . PRO A 1 587 ? -12.836 -0.049 45.885 1.00 89.81 587 PRO A O 1
ATOM 4466 N N . ALA A 1 588 ? -14.524 -0.419 44.446 1.00 84.31 588 ALA A N 1
ATOM 4467 C CA . ALA A 1 588 ? -13.725 -1.154 43.470 1.00 84.31 588 ALA A CA 1
ATOM 4468 C C . ALA A 1 588 ? -12.804 -0.208 42.682 1.00 84.31 588 ALA A C 1
ATOM 4470 O O . ALA A 1 588 ? -11.621 -0.501 42.498 1.00 84.31 588 ALA A O 1
ATOM 4471 N N . GLY A 1 589 ? -13.305 0.980 42.329 1.00 75.19 589 GLY A N 1
ATOM 4472 C CA . GLY A 1 589 ? -12.525 2.062 41.726 1.00 75.19 589 GLY A CA 1
ATOM 4473 C C . GLY A 1 589 ? -11.323 2.481 42.581 1.00 75.19 589 GLY A C 1
ATOM 4474 O O . GLY A 1 589 ? -10.211 2.647 42.076 1.00 75.19 589 GLY A O 1
ATOM 4475 N N . GLN A 1 590 ? -11.508 2.554 43.902 1.00 85.81 590 GLN A N 1
ATOM 4476 C CA . GLN A 1 590 ? -10.459 2.933 44.856 1.00 85.81 590 GLN A CA 1
ATOM 4477 C C . GLN A 1 590 ? -9.314 1.913 44.974 1.00 85.81 590 GLN A C 1
ATOM 4479 O O . GLN A 1 590 ? -8.204 2.302 45.341 1.00 85.81 590 GLN A O 1
ATOM 4484 N N . ARG A 1 591 ? -9.521 0.633 44.618 1.00 84.69 591 ARG A N 1
ATOM 4485 C CA . ARG A 1 591 ? -8.455 -0.393 44.662 1.00 84.69 591 ARG A CA 1
ATOM 4486 C C . ARG A 1 591 ? -7.264 -0.056 43.762 1.00 84.69 591 ARG A C 1
ATOM 4488 O O . ARG A 1 591 ? -6.140 -0.428 44.081 1.00 84.69 591 ARG A O 1
ATOM 4495 N N . HIS A 1 592 ? -7.498 0.686 42.679 1.00 84.56 592 HIS A N 1
ATOM 4496 C CA . HIS A 1 592 ? -6.471 1.109 41.723 1.00 84.56 592 HIS A CA 1
ATOM 4497 C C . HIS A 1 592 ? -6.281 2.631 41.695 1.00 84.56 592 HIS A C 1
ATOM 4499 O O . HIS A 1 592 ? -5.868 3.191 40.678 1.00 84.56 592 HIS A O 1
ATOM 4505 N N . ARG A 1 593 ? -6.521 3.308 42.830 1.00 90.06 593 ARG A N 1
ATOM 4506 C CA . ARG A 1 593 ? -6.354 4.764 42.970 1.00 90.06 593 ARG A CA 1
ATOM 4507 C C . ARG A 1 593 ? -5.034 5.311 42.391 1.00 90.06 593 ARG A C 1
ATOM 4509 O O . ARG A 1 593 ? -5.116 6.333 41.718 1.00 90.06 593 ARG A O 1
ATOM 4516 N N . PRO A 1 594 ? -3.852 4.674 42.560 1.00 92.12 594 PRO A N 1
ATOM 4517 C CA . PRO A 1 594 ? -2.610 5.191 41.978 1.00 92.12 594 PRO A CA 1
ATOM 4518 C C . PRO A 1 594 ? -2.658 5.348 40.453 1.00 92.12 594 PRO A C 1
ATOM 4520 O O . PRO A 1 594 ? -2.232 6.375 39.940 1.00 92.12 594 PRO A O 1
ATOM 4523 N N . ARG A 1 595 ? -3.243 4.378 39.735 1.00 90.31 595 ARG A N 1
ATOM 4524 C CA . ARG A 1 595 ? -3.383 4.422 38.269 1.00 90.31 595 ARG A CA 1
ATOM 4525 C C . ARG A 1 595 ? -4.326 5.543 37.830 1.00 90.31 595 ARG A C 1
ATOM 4527 O O . ARG A 1 595 ? -4.022 6.273 36.895 1.00 90.31 595 ARG A O 1
ATOM 4534 N N . LEU A 1 596 ? -5.443 5.699 38.538 1.00 92.19 596 LEU A N 1
ATOM 4535 C CA . LEU A 1 596 ? -6.405 6.778 38.305 1.00 92.19 596 LEU A CA 1
ATOM 4536 C C . LEU A 1 596 ? -5.771 8.163 38.516 1.00 92.19 596 LEU A C 1
ATOM 4538 O O . LEU A 1 596 ? -5.959 9.068 37.705 1.00 92.19 596 LEU A O 1
ATOM 4542 N N . VAL A 1 597 ? -5.005 8.320 39.599 1.00 95.25 597 VAL A N 1
ATOM 4543 C CA . VAL A 1 597 ? -4.262 9.546 39.928 1.00 95.25 597 VAL A CA 1
ATOM 4544 C C . VAL A 1 597 ? -3.208 9.846 38.862 1.00 95.25 597 VAL A C 1
ATOM 4546 O O . VAL A 1 597 ? -3.112 10.987 38.417 1.00 95.25 597 VAL A O 1
ATOM 4549 N N . GLU A 1 598 ? -2.461 8.838 38.411 1.00 94.94 598 GLU A N 1
ATOM 4550 C CA . GLU A 1 598 ? -1.462 8.974 37.347 1.00 94.94 598 GLU A CA 1
ATOM 4551 C C . GLU A 1 598 ? -2.097 9.422 36.022 1.00 94.94 598 GLU A C 1
ATOM 4553 O O . GLU A 1 598 ? -1.642 10.399 35.426 1.00 94.94 598 GLU A O 1
ATOM 4558 N N . ALA A 1 599 ? -3.190 8.781 35.598 1.00 94.75 599 ALA A N 1
ATOM 4559 C CA . ALA A 1 599 ? -3.905 9.135 34.372 1.00 94.75 599 ALA A CA 1
ATOM 4560 C C . ALA A 1 599 ? -4.471 10.561 34.418 1.00 94.75 599 ALA A C 1
ATOM 4562 O O . ALA A 1 599 ? -4.325 11.332 33.468 1.00 94.75 599 ALA A O 1
ATOM 4563 N N . LEU A 1 600 ? -5.070 10.946 35.549 1.00 96.38 600 LEU A N 1
ATOM 4564 C CA . LEU A 1 600 ? -5.581 12.299 35.748 1.00 96.38 600 LEU A CA 1
ATOM 4565 C C . LEU A 1 600 ? -4.466 13.343 35.784 1.00 96.38 600 LEU A C 1
ATOM 4567 O O . LEU A 1 600 ? -4.618 14.406 35.183 1.00 96.38 600 LEU A O 1
ATOM 4571 N N . ALA A 1 601 ? -3.345 13.056 36.445 1.00 96.81 601 ALA A N 1
ATOM 4572 C CA . ALA A 1 601 ? -2.193 13.950 36.454 1.00 96.81 601 ALA A CA 1
ATOM 4573 C C . ALA A 1 601 ? -1.645 14.135 35.031 1.00 96.81 601 ALA A C 1
ATOM 4575 O O . ALA A 1 601 ? -1.475 15.270 34.587 1.00 96.81 601 ALA A O 1
ATOM 4576 N N . ALA A 1 602 ? -1.473 13.040 34.282 1.00 96.38 602 ALA A N 1
ATOM 4577 C CA . ALA A 1 602 ? -1.031 13.072 32.891 1.00 96.38 602 ALA A CA 1
ATOM 4578 C C . ALA A 1 602 ? -1.980 13.884 31.996 1.00 96.38 602 ALA A C 1
ATOM 4580 O O . ALA A 1 602 ? -1.518 14.694 31.192 1.00 96.38 602 ALA A O 1
ATOM 4581 N N . PHE A 1 603 ? -3.296 13.720 32.161 1.00 96.69 603 PHE A N 1
ATOM 4582 C CA . PHE A 1 603 ? -4.303 14.496 31.438 1.00 96.69 603 PHE A CA 1
ATOM 4583 C C . PHE A 1 603 ? -4.215 15.997 31.756 1.00 96.69 603 PHE A C 1
ATOM 4585 O O . PHE A 1 603 ? -4.166 16.827 30.845 1.00 96.69 603 PHE A O 1
ATOM 4592 N N . VAL A 1 604 ? -4.141 16.361 33.040 1.00 96.75 604 VAL A N 1
ATOM 4593 C CA . VAL A 1 604 ? -4.050 17.763 33.483 1.00 96.75 604 VAL A CA 1
ATOM 4594 C C . VAL A 1 604 ? -2.772 18.431 32.969 1.00 96.75 604 VAL A C 1
ATOM 4596 O O . VAL A 1 604 ? -2.838 19.572 32.504 1.00 96.75 604 VAL A O 1
ATOM 4599 N N . SER A 1 605 ? -1.642 17.716 32.986 1.00 95.88 605 SER A N 1
ATOM 4600 C CA . SER A 1 605 ? -0.325 18.204 32.547 1.00 95.88 605 SER A CA 1
ATOM 4601 C C . SER A 1 605 ? -0.205 18.475 31.043 1.00 95.88 605 SER A C 1
ATOM 4603 O O . SER A 1 605 ? 0.789 19.054 30.604 1.00 95.88 605 SER A O 1
ATOM 4605 N N . ARG A 1 606 ? -1.204 18.108 30.228 1.00 94.94 606 ARG A N 1
ATOM 4606 C CA . ARG A 1 606 ? -1.242 18.501 28.805 1.00 94.94 606 ARG A CA 1
ATOM 4607 C C . ARG A 1 606 ? -1.503 19.991 28.622 1.00 94.94 606 ARG A C 1
ATOM 4609 O O . ARG A 1 606 ? -1.073 20.565 27.623 1.00 94.94 606 ARG A O 1
ATOM 4616 N N . TYR A 1 607 ? -2.186 20.608 29.588 1.00 94.62 607 TYR A N 1
ATOM 4617 C CA . TYR A 1 607 ? -2.546 22.029 29.606 1.00 94.62 607 TYR A CA 1
ATOM 4618 C C . TYR A 1 607 ? -3.426 22.505 28.432 1.00 94.62 607 TYR A C 1
ATOM 4620 O O . TYR A 1 607 ? -3.684 23.697 28.305 1.00 94.62 607 TYR A O 1
ATOM 4628 N N . GLU A 1 608 ? -3.963 21.596 27.610 1.00 94.62 608 GLU A N 1
ATOM 4629 C CA . GLU A 1 608 ? -4.858 21.906 26.476 1.00 94.62 608 GLU A CA 1
ATOM 4630 C C . GLU A 1 608 ? -6.155 22.613 26.910 1.00 94.62 608 GLU A C 1
ATOM 4632 O O . GLU A 1 608 ? -6.770 23.358 26.150 1.00 94.62 608 GLU A O 1
ATOM 4637 N N . TRP A 1 609 ? -6.553 22.428 28.169 1.00 95.12 609 TRP A N 1
ATOM 4638 C CA . TRP A 1 609 ? -7.721 23.064 28.772 1.00 95.12 609 TRP A CA 1
ATOM 4639 C C . TRP A 1 609 ? -7.530 24.565 29.057 1.00 95.12 609 TRP A C 1
ATOM 4641 O O . TRP A 1 609 ? -8.526 25.265 29.254 1.00 95.12 609 TRP A O 1
ATOM 4651 N N . ILE A 1 610 ? -6.290 25.070 29.074 1.00 93.62 610 ILE A N 1
ATOM 4652 C CA . ILE A 1 610 ? -5.981 26.490 29.305 1.00 93.62 610 ILE A CA 1
ATOM 4653 C C . ILE A 1 610 ? -6.441 27.357 28.122 1.00 93.62 610 ILE A C 1
ATOM 4655 O O . ILE A 1 610 ? -7.334 28.181 28.332 1.00 93.62 610 ILE A O 1
ATOM 4659 N N . PRO A 1 611 ? -5.934 27.174 26.881 1.00 91.44 611 PRO A N 1
ATOM 4660 C CA . PRO A 1 611 ? -6.363 27.993 25.743 1.00 91.44 611 PRO A CA 1
ATOM 4661 C C . PRO A 1 611 ? -7.850 27.804 25.410 1.00 91.44 611 PRO A C 1
ATOM 4663 O O . PRO A 1 611 ? -8.474 28.699 24.849 1.00 91.44 611 PRO A O 1
ATOM 4666 N N . ALA A 1 612 ? -8.442 26.670 25.798 1.00 89.75 612 ALA A N 1
ATOM 4667 C CA . ALA A 1 612 ? -9.874 26.417 25.658 1.00 89.75 612 ALA A CA 1
ATOM 4668 C C . ALA A 1 612 ? -10.746 27.162 26.696 1.00 89.75 612 ALA A C 1
ATOM 4670 O O . ALA A 1 612 ? -11.971 27.141 26.601 1.00 89.75 612 ALA A O 1
ATOM 4671 N N . GLY A 1 613 ? -10.154 27.809 27.709 1.00 93.50 613 GLY A N 1
ATOM 4672 C CA . GLY A 1 613 ? -10.898 28.511 28.760 1.00 93.50 613 GLY A CA 1
ATOM 4673 C C . GLY A 1 613 ? -11.643 27.574 29.720 1.00 93.50 613 GLY A C 1
ATOM 4674 O O . GLY A 1 613 ? -12.656 27.951 30.312 1.00 93.50 613 GLY A O 1
ATOM 4675 N N . HIS A 1 614 ? -11.164 26.340 29.889 1.00 96.12 614 HIS A N 1
ATOM 4676 C CA . HIS A 1 614 ? -11.832 25.274 30.645 1.00 96.12 614 HIS A CA 1
ATOM 4677 C C . HIS A 1 614 ? -11.375 25.170 32.114 1.00 96.12 614 HIS A C 1
ATOM 4679 O O . HIS A 1 614 ? -11.644 24.179 32.794 1.00 96.12 614 HIS A O 1
ATOM 4685 N N . THR A 1 615 ? -10.736 26.211 32.651 1.00 96.12 615 THR A N 1
ATOM 4686 C CA . THR A 1 615 ? -10.144 26.234 33.999 1.00 96.12 615 THR A CA 1
ATOM 4687 C C . THR A 1 615 ? -11.127 25.884 35.124 1.00 96.12 615 THR A C 1
ATOM 4689 O O . THR A 1 615 ? -10.807 25.109 36.021 1.00 96.12 615 THR A O 1
ATOM 4692 N N . ALA A 1 616 ? -12.354 26.415 35.107 1.00 95.56 616 ALA A N 1
ATOM 4693 C CA . ALA A 1 616 ? -13.334 26.086 36.150 1.00 95.56 616 ALA A CA 1
ATOM 4694 C C . ALA A 1 616 ? -13.764 24.607 36.099 1.00 95.56 616 ALA A C 1
ATOM 4696 O O . ALA A 1 616 ? -13.989 23.982 37.136 1.00 95.56 616 ALA A O 1
ATOM 4697 N N . ALA A 1 617 ? -13.842 24.044 34.892 1.00 96.31 617 ALA A N 1
ATOM 4698 C CA . ALA A 1 617 ? -14.205 22.654 34.671 1.00 96.31 617 ALA A CA 1
ATOM 4699 C C . ALA A 1 617 ? -13.087 21.698 35.099 1.00 96.31 617 ALA A C 1
ATOM 4701 O O . ALA A 1 617 ? -13.387 20.696 35.745 1.00 96.31 617 ALA A O 1
ATOM 4702 N N . ILE A 1 618 ? -11.816 22.013 34.809 1.00 97.38 618 ILE A N 1
ATOM 4703 C CA . ILE A 1 618 ? -10.701 21.135 35.199 1.00 97.38 618 ILE A CA 1
ATOM 4704 C C . ILE A 1 618 ? -10.563 21.094 36.720 1.00 97.38 618 ILE A C 1
ATOM 4706 O O . ILE A 1 618 ? -10.428 20.016 37.288 1.00 97.38 618 ILE A O 1
ATOM 4710 N N . VAL A 1 619 ? -10.725 22.243 37.393 1.00 96.81 619 VAL A N 1
ATOM 4711 C CA . VAL A 1 619 ? -10.754 22.314 38.860 1.00 96.81 619 VAL A CA 1
ATOM 4712 C C . VAL A 1 619 ? -11.869 21.421 39.402 1.00 96.81 619 VAL A C 1
ATOM 4714 O O . VAL A 1 619 ? -11.622 20.627 40.301 1.00 96.81 619 VAL A O 1
ATOM 4717 N N . LYS A 1 620 ? -13.079 21.481 38.828 1.00 96.19 620 LYS A N 1
ATOM 4718 C CA . LYS A 1 620 ? -14.207 20.633 39.248 1.00 96.19 620 LYS A CA 1
ATOM 4719 C C . LYS A 1 620 ? -13.973 19.137 38.988 1.00 96.19 620 LYS A C 1
ATOM 4721 O O . LYS A 1 620 ? -14.426 18.311 39.783 1.00 96.19 620 LYS A O 1
ATOM 4726 N N . LEU A 1 621 ? -13.282 18.785 37.901 1.00 96.38 621 LEU A N 1
ATOM 4727 C CA . LEU A 1 621 ? -12.914 17.404 37.577 1.00 96.38 621 LEU A CA 1
ATOM 4728 C C . LEU A 1 621 ? -11.961 16.823 38.625 1.00 96.38 621 LEU A C 1
ATOM 4730 O O . LEU A 1 621 ? -12.137 15.682 39.038 1.00 96.38 621 LEU A O 1
ATOM 4734 N N . VAL A 1 622 ? -10.981 17.608 39.080 1.00 95.69 622 VAL A N 1
ATOM 4735 C CA . VAL A 1 622 ? -9.916 17.110 39.964 1.00 95.69 622 VAL A CA 1
ATOM 4736 C C . VAL A 1 622 ? -10.073 17.492 41.435 1.00 95.69 622 VAL A C 1
ATOM 4738 O O . VAL A 1 622 ? -9.264 17.072 42.254 1.00 95.69 622 VAL A O 1
ATOM 4741 N N . ASP A 1 623 ? -11.115 18.240 41.814 1.00 92.88 623 ASP A N 1
ATOM 4742 C CA . ASP A 1 623 ? -11.294 18.744 43.187 1.00 92.88 623 ASP A CA 1
ATOM 4743 C C . ASP A 1 623 ? -11.271 17.626 44.245 1.00 92.88 623 ASP A C 1
ATOM 4745 O O . ASP A 1 623 ? -10.666 17.774 45.306 1.00 92.88 623 ASP A O 1
ATOM 4749 N N . ARG A 1 624 ? -11.855 16.461 43.928 1.00 91.56 624 ARG A N 1
ATOM 4750 C CA . ARG A 1 624 ? -11.853 15.278 44.810 1.00 91.56 624 ARG A CA 1
ATOM 4751 C C . ARG A 1 624 ? -10.484 14.598 44.948 1.00 91.56 624 ARG A C 1
ATOM 4753 O O . ARG A 1 624 ? -10.308 13.776 45.845 1.00 91.56 624 ARG A O 1
ATOM 4760 N N . PHE A 1 625 ? -9.535 14.952 44.089 1.00 92.50 625 PHE A N 1
ATOM 4761 C CA . PHE A 1 625 ? -8.157 14.461 44.069 1.00 92.50 625 PHE A CA 1
ATOM 4762 C C . PHE A 1 625 ? -7.161 15.517 44.558 1.00 92.50 625 PHE A C 1
ATOM 4764 O O . PHE A 1 625 ? -5.955 15.338 44.441 1.00 92.50 625 PHE A O 1
ATOM 4771 N N . ALA A 1 626 ? -7.637 16.626 45.139 1.00 87.88 626 ALA A N 1
ATOM 4772 C CA . ALA A 1 626 ? -6.764 17.689 45.635 1.00 87.88 626 ALA A CA 1
ATOM 4773 C C . ALA A 1 626 ? -5.809 17.229 46.756 1.00 87.88 626 ALA A C 1
ATOM 4775 O O . ALA A 1 626 ? -4.809 17.891 47.016 1.00 87.88 626 ALA A O 1
ATOM 4776 N N . ALA A 1 627 ? -6.103 16.114 47.435 1.00 89.38 627 ALA A N 1
ATOM 4777 C CA . ALA A 1 627 ? -5.195 15.520 48.416 1.00 89.38 627 ALA A CA 1
ATOM 4778 C C . ALA A 1 627 ? -4.033 14.746 47.758 1.00 89.38 627 ALA A C 1
ATOM 4780 O O . ALA A 1 627 ? -2.946 14.667 48.345 1.00 89.38 627 ALA A O 1
ATOM 4781 N N . ASP A 1 628 ? -4.249 14.206 46.553 1.00 94.25 628 ASP A N 1
ATOM 4782 C CA . ASP A 1 628 ? -3.262 13.445 45.790 1.00 94.25 628 ASP A CA 1
ATOM 4783 C C . ASP A 1 628 ? -2.229 14.408 45.191 1.00 94.25 628 ASP A C 1
ATOM 4785 O O . ASP A 1 628 ? -2.555 15.372 44.490 1.00 94.25 628 ASP A O 1
ATOM 4789 N N . ARG A 1 629 ? -0.955 14.173 45.519 1.00 93.81 629 ARG A N 1
ATOM 4790 C CA . ARG A 1 629 ? 0.130 15.121 45.241 1.00 93.81 629 ARG A CA 1
ATOM 4791 C C . ARG A 1 629 ? 0.341 15.303 43.743 1.00 93.81 629 ARG A C 1
ATOM 4793 O O . ARG A 1 629 ? 0.601 16.412 43.302 1.00 93.81 629 ARG A O 1
ATOM 4800 N N . GLU A 1 630 ? 0.233 14.231 42.975 1.00 95.12 630 GLU A N 1
ATOM 4801 C CA . GLU A 1 630 ? 0.508 14.179 41.543 1.00 95.12 630 GLU A CA 1
ATOM 4802 C C . GLU A 1 630 ? -0.491 15.045 40.767 1.00 95.12 630 GLU A C 1
ATOM 4804 O O . GLU A 1 630 ? -0.091 15.932 40.016 1.00 95.12 630 GLU A O 1
ATOM 4809 N N . VAL A 1 631 ? -1.791 14.855 41.016 1.00 96.06 631 VAL A N 1
ATOM 4810 C CA . VAL A 1 631 ? -2.865 15.626 40.370 1.00 96.06 631 VAL A CA 1
ATOM 4811 C C . VAL A 1 631 ? -2.851 17.079 40.842 1.00 96.06 631 VAL A C 1
ATOM 4813 O O . VAL A 1 631 ? -2.961 18.000 40.031 1.00 96.06 631 VAL A O 1
ATOM 4816 N N . GLY A 1 632 ? -2.672 17.298 42.149 1.00 95.62 632 GLY A N 1
ATOM 4817 C CA . GLY A 1 632 ? -2.581 18.639 42.713 1.00 95.62 632 GLY A CA 1
ATOM 4818 C C . GLY A 1 632 ? -1.391 19.430 42.166 1.00 95.62 632 GLY A C 1
ATOM 4819 O O . GLY A 1 632 ? -1.546 20.582 41.771 1.00 95.62 632 GLY A O 1
ATOM 4820 N N . SER A 1 633 ? -0.212 18.813 42.071 1.00 95.00 633 SER A N 1
ATOM 4821 C CA . SER A 1 633 ? 0.968 19.434 41.463 1.00 95.00 633 SER A CA 1
ATOM 4822 C C . SER A 1 633 ? 0.792 19.664 39.964 1.00 95.00 633 SER A C 1
ATOM 4824 O O . SER A 1 633 ? 1.133 20.748 39.502 1.00 95.00 633 SER A O 1
ATOM 4826 N N . ALA A 1 634 ? 0.208 18.719 39.220 1.00 96.00 634 ALA A N 1
ATOM 4827 C CA . ALA A 1 634 ? -0.081 18.904 37.797 1.00 96.00 634 ALA A CA 1
ATOM 4828 C C . ALA A 1 634 ? -0.979 20.128 37.551 1.00 96.00 634 ALA A C 1
ATOM 4830 O O . ALA A 1 634 ? -0.692 20.939 36.672 1.00 96.00 634 ALA A O 1
ATOM 4831 N N . LEU A 1 635 ? -2.033 20.308 38.358 1.00 97.00 635 LEU A N 1
ATOM 4832 C CA . LEU A 1 635 ? -2.904 21.478 38.245 1.00 97.00 635 LEU A CA 1
ATOM 4833 C C . LEU A 1 635 ? -2.206 22.762 38.717 1.00 97.00 635 LEU A C 1
ATOM 4835 O O . LEU A 1 635 ? -2.366 23.799 38.081 1.00 97.00 635 LEU A O 1
ATOM 4839 N N . LEU A 1 636 ? -1.401 22.705 39.783 1.00 96.06 636 LEU A N 1
ATOM 4840 C CA . LEU A 1 636 ? -0.630 23.856 40.267 1.00 96.06 636 LEU A CA 1
ATOM 4841 C C . LEU A 1 636 ? 0.358 24.361 39.202 1.00 96.06 636 LEU A C 1
ATOM 4843 O O . LEU A 1 636 ? 0.472 25.567 38.977 1.00 96.06 636 LEU A O 1
ATOM 4847 N N . PHE A 1 637 ? 1.043 23.436 38.526 1.00 96.00 637 PHE A N 1
ATOM 4848 C CA . PHE A 1 637 ? 2.035 23.734 37.495 1.00 96.00 637 PHE A CA 1
ATOM 4849 C C . PHE A 1 637 ? 1.434 24.248 36.190 1.00 96.00 637 PHE A C 1
ATOM 4851 O O . PHE A 1 637 ? 2.173 24.767 35.367 1.00 96.00 637 PHE A O 1
ATOM 4858 N N . ALA A 1 638 ? 0.110 24.254 36.028 1.00 96.25 638 ALA A N 1
ATOM 4859 C CA . ALA A 1 638 ? -0.538 24.930 34.904 1.00 96.25 638 ALA A CA 1
ATOM 4860 C C . ALA A 1 638 ? -0.177 26.426 34.808 1.00 96.25 638 ALA A C 1
ATOM 4862 O O . ALA A 1 638 ? -0.173 26.996 33.716 1.00 96.25 638 ALA A O 1
ATOM 4863 N N . ARG A 1 639 ? 0.200 27.061 35.931 1.00 95.25 639 ARG A N 1
ATOM 4864 C CA . ARG A 1 639 ? 0.726 28.437 35.941 1.00 95.25 639 ARG A CA 1
ATOM 4865 C C . ARG A 1 639 ? 2.082 28.594 35.253 1.00 95.25 639 ARG A C 1
ATOM 4867 O O . ARG A 1 639 ? 2.421 29.716 34.904 1.00 95.25 639 ARG A O 1
ATOM 4874 N N . SER A 1 640 ? 2.840 27.515 35.035 1.00 95.56 640 SER A N 1
ATOM 4875 C CA . SER A 1 640 ? 4.064 27.575 34.224 1.00 95.56 640 SER A CA 1
ATOM 4876 C C . SER A 1 640 ? 3.774 27.793 32.735 1.00 95.56 640 SER A C 1
ATOM 4878 O O . SER A 1 640 ? 4.684 28.110 31.973 1.00 95.56 640 SER A O 1
ATOM 4880 N N . VAL A 1 641 ? 2.509 27.631 32.329 1.00 94.75 641 VAL A N 1
ATOM 4881 C CA . VAL A 1 641 ? 2.009 27.914 30.979 1.00 94.75 641 VAL A CA 1
ATOM 4882 C C . VAL A 1 641 ? 1.196 29.207 30.946 1.00 94.75 641 VAL A C 1
ATOM 4884 O O . VAL A 1 641 ? 1.362 29.989 30.020 1.00 94.75 641 VAL A O 1
ATOM 4887 N N . GLU A 1 642 ? 0.339 29.439 31.945 1.00 95.56 642 GLU A N 1
ATOM 4888 C CA . GLU A 1 642 ? -0.515 30.632 32.037 1.00 95.56 642 GLU A CA 1
ATOM 4889 C C . GLU A 1 642 ? -0.499 31.205 33.468 1.00 95.56 642 GLU A C 1
ATOM 4891 O O . GLU A 1 642 ? -1.291 30.785 34.325 1.00 95.56 642 GLU A O 1
ATOM 4896 N N . PRO A 1 643 ? 0.406 32.155 33.771 1.00 93.69 643 PRO A N 1
ATOM 4897 C CA . PRO A 1 643 ? 0.537 32.734 35.109 1.00 93.69 643 PRO A CA 1
ATOM 4898 C C . PRO A 1 643 ? -0.755 33.393 35.607 1.00 93.69 643 PRO A C 1
ATOM 4900 O O . PRO A 1 643 ? -1.074 33.308 36.804 1.00 93.69 643 PRO A O 1
ATOM 4903 N N . THR A 1 644 ? -1.552 33.953 34.686 1.00 92.50 644 THR A N 1
ATOM 4904 C CA . THR A 1 644 ? -2.783 34.697 34.990 1.00 92.50 644 THR A CA 1
ATOM 4905 C C . THR A 1 644 ? -3.928 33.821 35.508 1.00 92.50 644 THR A C 1
ATOM 4907 O O . THR A 1 644 ? -4.924 34.349 36.014 1.00 92.50 644 THR A O 1
ATOM 4910 N N . LEU A 1 645 ? -3.787 32.484 35.498 1.00 94.19 645 LEU A N 1
ATOM 4911 C CA . LEU A 1 645 ? -4.772 31.549 36.065 1.00 94.19 645 LEU A CA 1
ATOM 4912 C C . LEU A 1 645 ? -5.147 31.873 37.517 1.00 94.19 645 LEU A C 1
ATOM 4914 O O . LEU A 1 645 ? -6.268 31.585 37.939 1.00 94.19 645 LEU A O 1
ATOM 4918 N N . VAL A 1 646 ? -4.251 32.504 38.284 1.00 92.38 646 VAL A N 1
ATOM 4919 C CA . VAL A 1 646 ? -4.521 32.959 39.660 1.00 92.38 646 VAL A CA 1
ATOM 4920 C C . VAL A 1 646 ? -5.730 33.906 39.754 1.00 92.38 646 VAL A C 1
ATOM 4922 O O . VAL A 1 646 ? -6.413 33.928 40.781 1.00 92.38 646 VAL A O 1
ATOM 4925 N N . HIS A 1 647 ? -6.039 34.632 38.676 1.00 92.69 647 HIS A N 1
ATOM 4926 C CA . HIS A 1 647 ? -7.182 35.542 38.584 1.00 92.69 647 HIS A CA 1
ATOM 4927 C C . HIS A 1 647 ? -8.497 34.833 38.232 1.00 92.69 647 HIS A C 1
ATOM 4929 O O . HIS A 1 647 ? -9.572 35.415 38.381 1.00 92.69 647 HIS A O 1
ATOM 4935 N N . VAL A 1 648 ? -8.457 33.563 37.818 1.00 95.75 648 VAL A N 1
ATOM 4936 C CA . VAL A 1 648 ? -9.666 32.761 37.608 1.00 95.75 648 VAL A CA 1
ATOM 4937 C C . VAL A 1 648 ? -10.184 32.283 38.963 1.00 95.75 648 VAL A C 1
ATOM 4939 O O . VAL A 1 648 ? -9.574 31.427 39.600 1.00 95.75 648 VAL A O 1
ATOM 4942 N N . ASN A 1 649 ? -11.346 32.791 39.394 1.00 95.94 649 ASN A N 1
ATOM 4943 C CA . ASN A 1 649 ? -11.918 32.548 40.730 1.00 95.94 649 ASN A CA 1
ATOM 4944 C C . ASN A 1 649 ? -11.877 31.078 41.190 1.00 95.94 649 ASN A C 1
ATOM 4946 O O . ASN A 1 649 ? -11.470 30.804 42.319 1.00 95.94 649 ASN A O 1
ATOM 4950 N N . ALA A 1 650 ? -12.275 30.136 40.325 1.00 95.38 650 ALA A N 1
ATOM 4951 C CA . ALA A 1 650 ? -12.280 28.706 40.644 1.00 95.38 650 ALA A CA 1
ATOM 4952 C C . ALA A 1 650 ? -10.867 28.171 40.938 1.00 95.38 650 ALA A C 1
ATOM 4954 O O . ALA A 1 650 ? -10.656 27.507 41.953 1.00 95.38 650 ALA A O 1
ATOM 4955 N N . TYR A 1 651 ? -9.894 28.516 40.091 1.00 97.38 651 TYR A N 1
ATOM 4956 C CA . TYR A 1 651 ? -8.498 28.125 40.268 1.00 97.38 651 TYR A CA 1
ATOM 4957 C C . TYR A 1 651 ? -7.873 28.813 41.481 1.00 97.38 651 TYR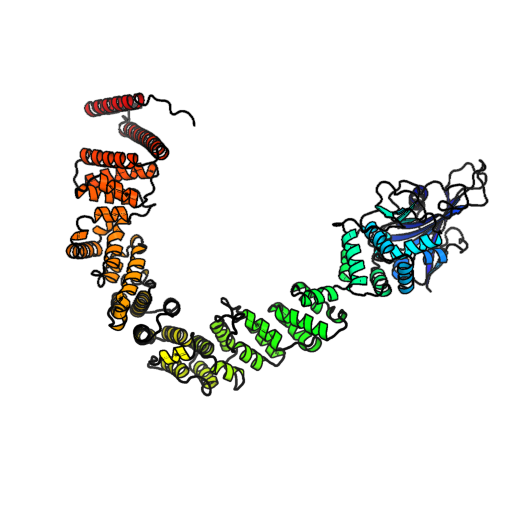 A C 1
ATOM 4959 O O . TYR A 1 651 ? -7.280 28.144 42.318 1.00 97.38 651 TYR A O 1
ATOM 4967 N N . GLY A 1 652 ? -8.062 30.125 41.643 1.00 95.88 652 GLY A N 1
ATOM 4968 C CA . GLY A 1 652 ? -7.527 30.873 42.782 1.00 95.88 652 GLY A CA 1
ATOM 4969 C C . GLY A 1 652 ? -8.043 30.358 44.132 1.00 95.88 652 GLY A C 1
ATOM 4970 O O . GLY A 1 652 ? -7.272 30.235 45.085 1.00 95.88 652 GLY A O 1
ATOM 4971 N N . ALA A 1 653 ? -9.331 30.006 44.221 1.00 95.81 653 ALA A N 1
ATOM 4972 C CA . ALA A 1 653 ? -9.909 29.398 45.420 1.00 95.81 653 ALA A CA 1
ATOM 4973 C C . ALA A 1 653 ? -9.370 27.983 45.680 1.00 95.81 653 ALA A C 1
ATOM 4975 O O . ALA A 1 653 ? -9.052 27.648 46.823 1.00 95.81 653 ALA A O 1
ATOM 4976 N N . TRP A 1 654 ? -9.239 27.161 44.635 1.00 97.12 654 TRP A N 1
ATOM 4977 C CA . TRP A 1 654 ? -8.641 25.830 44.735 1.00 97.12 654 TRP A CA 1
ATOM 4978 C C . TRP A 1 654 ? -7.164 25.894 45.155 1.00 97.12 654 TRP A C 1
ATOM 4980 O O . TRP A 1 654 ? -6.793 25.260 46.141 1.00 97.12 654 TRP A O 1
ATOM 4990 N N . ARG A 1 655 ? -6.354 26.738 44.505 1.00 96.25 655 ARG A N 1
ATOM 4991 C CA . ARG A 1 655 ? -4.925 26.937 44.790 1.00 96.25 655 ARG A CA 1
ATOM 4992 C C . ARG A 1 655 ? -4.688 27.326 46.244 1.00 96.25 655 ARG A C 1
ATOM 4994 O O . ARG A 1 655 ? -3.807 26.759 46.878 1.00 96.25 655 ARG A O 1
ATOM 5001 N N . ARG A 1 656 ? -5.477 28.263 46.792 1.00 95.00 656 ARG A N 1
ATOM 5002 C CA . ARG A 1 656 ? -5.370 28.645 48.214 1.00 95.00 656 ARG A CA 1
ATOM 5003 C C . ARG A 1 656 ? -5.573 27.441 49.132 1.00 95.00 656 ARG A C 1
ATOM 5005 O O . ARG A 1 656 ? -4.699 27.168 49.942 1.00 95.00 656 ARG A O 1
ATOM 5012 N N . ARG A 1 657 ? -6.654 26.674 48.936 1.00 94.81 657 ARG A N 1
ATOM 5013 C CA . ARG A 1 657 ? -6.912 25.453 49.721 1.00 94.81 657 ARG A CA 1
ATOM 5014 C C . ARG A 1 657 ? -5.782 24.428 49.584 1.00 94.81 657 ARG A C 1
ATOM 5016 O O . ARG A 1 657 ? -5.367 23.859 50.588 1.00 94.81 657 ARG A O 1
ATOM 5023 N N . TYR A 1 658 ? -5.275 24.211 48.367 1.00 95.06 658 TYR A N 1
ATOM 5024 C CA . TYR A 1 658 ? -4.192 23.259 48.110 1.00 95.06 658 TYR A CA 1
ATOM 5025 C C . TYR A 1 658 ? -2.888 23.663 48.814 1.00 95.06 658 TYR A C 1
ATOM 5027 O O . TYR A 1 658 ? -2.283 22.846 49.501 1.00 95.06 658 TYR A O 1
ATOM 5035 N N . LEU A 1 659 ? -2.486 24.934 48.719 1.00 94.25 659 LEU A N 1
ATOM 5036 C CA . LEU A 1 659 ? -1.278 25.454 49.374 1.00 94.25 659 LEU A CA 1
ATOM 5037 C C . LEU A 1 659 ? -1.420 25.571 50.897 1.00 94.25 659 LEU A C 1
ATOM 5039 O O . LEU A 1 659 ? -0.433 25.413 51.610 1.00 94.25 659 LEU A O 1
ATOM 5043 N N . ASP A 1 660 ? -2.625 25.827 51.411 1.00 92.88 660 ASP A N 1
ATOM 5044 C CA . ASP A 1 660 ? -2.886 25.813 52.855 1.00 92.88 660 ASP A CA 1
ATOM 5045 C C . ASP A 1 660 ? -2.737 24.393 53.428 1.00 92.88 660 ASP A C 1
ATOM 5047 O O . ASP A 1 660 ? -2.206 24.227 54.527 1.00 92.88 660 ASP A O 1
ATOM 5051 N N . ALA A 1 661 ? -3.130 23.369 52.660 1.00 92.44 661 ALA A N 1
ATOM 5052 C CA . ALA A 1 661 ? -2.905 21.962 52.996 1.00 92.44 661 ALA A CA 1
ATOM 5053 C C . ALA A 1 661 ? -1.448 21.500 52.775 1.00 92.44 661 ALA A C 1
ATOM 5055 O O . ALA A 1 661 ? -1.024 20.513 53.373 1.00 92.44 661 ALA A O 1
ATOM 5056 N N . ARG A 1 662 ? -0.686 22.203 51.926 1.00 92.12 662 ARG A N 1
ATOM 5057 C CA . ARG A 1 662 ? 0.694 21.888 51.513 1.00 92.12 662 ARG A CA 1
ATOM 5058 C C . ARG A 1 662 ? 1.620 23.077 51.772 1.00 92.12 662 ARG A C 1
ATOM 5060 O O . ARG A 1 662 ? 2.155 23.692 50.844 1.00 92.12 662 ARG A O 1
ATOM 5067 N N . GLN A 1 663 ? 1.790 23.431 53.045 1.00 90.50 663 GLN A N 1
ATOM 5068 C CA . GLN A 1 663 ? 2.568 24.609 53.450 1.00 90.50 663 GLN A CA 1
ATOM 5069 C C . GLN A 1 663 ? 4.016 24.583 52.940 1.00 90.50 663 GLN A C 1
ATOM 5071 O O . GLN A 1 663 ? 4.613 25.641 52.733 1.00 90.50 663 GLN A O 1
ATOM 5076 N N . GLU A 1 664 ? 4.569 23.392 52.703 1.00 91.94 664 GLU A N 1
ATOM 5077 C CA . GLU A 1 664 ? 5.883 23.186 52.105 1.00 91.94 664 GLU A CA 1
ATOM 5078 C C . GLU A 1 664 ? 5.993 23.764 50.688 1.00 91.94 664 GLU A C 1
ATOM 5080 O O . GLU A 1 664 ? 7.044 24.295 50.340 1.00 91.94 664 GLU A O 1
ATOM 5085 N N . LEU A 1 665 ? 4.915 23.731 49.894 1.00 92.12 665 LEU A N 1
ATOM 5086 C CA . LEU A 1 665 ? 4.898 24.257 48.525 1.00 92.12 665 LEU A CA 1
ATOM 5087 C C . LEU A 1 665 ? 4.737 25.775 48.498 1.00 92.12 665 LEU A C 1
ATOM 5089 O O . LEU A 1 665 ? 5.269 26.429 47.610 1.00 92.12 665 LEU A O 1
ATOM 5093 N N . ARG A 1 666 ? 4.054 26.359 49.490 1.00 90.75 666 ARG A N 1
ATOM 5094 C CA . ARG A 1 666 ? 3.741 27.797 49.528 1.00 90.75 666 ARG A CA 1
ATOM 5095 C C . ARG A 1 666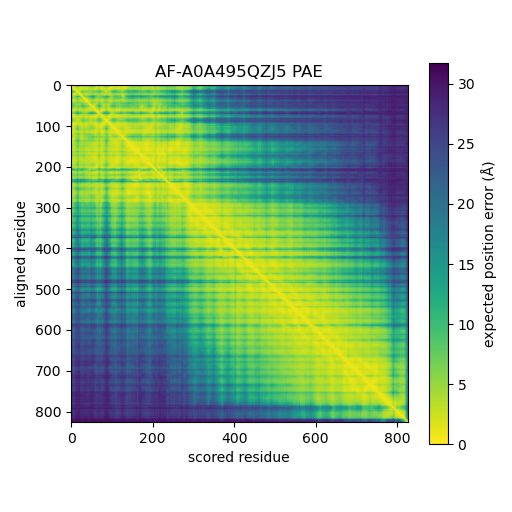 ? 4.978 28.692 49.459 1.00 90.75 666 ARG A C 1
ATOM 5097 O O . ARG A 1 666 ? 4.905 29.779 48.909 1.00 90.75 666 ARG A O 1
ATOM 5104 N N . LYS A 1 667 ? 6.092 28.247 50.044 1.00 88.06 667 LYS A N 1
ATOM 5105 C CA . LYS A 1 667 ? 7.345 29.014 50.094 1.00 88.06 667 LYS A CA 1
ATOM 5106 C C . LYS A 1 667 ? 8.219 28.855 48.857 1.00 88.06 667 LYS A C 1
ATOM 5108 O O . LYS A 1 667 ? 9.217 29.547 48.773 1.00 88.06 667 LYS A O 1
ATOM 5113 N N . VAL A 1 668 ? 7.928 27.895 47.986 1.00 93.00 668 VAL A N 1
ATOM 5114 C CA . VAL A 1 668 ? 8.786 27.542 46.842 1.00 93.00 668 VAL A CA 1
ATOM 5115 C C . VAL A 1 668 ? 7.993 27.429 45.544 1.00 93.00 668 VAL A C 1
ATOM 5117 O O . VAL A 1 668 ? 8.529 26.976 44.539 1.00 93.00 668 VAL A O 1
ATOM 5120 N N . GLU A 1 669 ? 6.713 27.802 45.553 1.00 94.50 669 GLU A N 1
ATOM 5121 C CA . GLU A 1 669 ? 5.822 27.631 44.409 1.00 94.50 669 GLU A CA 1
ATOM 5122 C C . GLU A 1 669 ? 6.374 28.343 43.181 1.00 94.50 669 GLU A C 1
ATOM 5124 O O . GLU A 1 669 ? 6.506 27.710 42.141 1.00 94.50 669 GLU A O 1
ATOM 5129 N N . SER A 1 670 ? 6.726 29.623 43.299 1.00 94.31 670 SER A N 1
ATOM 5130 C CA . SER A 1 670 ? 7.237 30.418 42.182 1.00 94.31 670 SER A CA 1
ATOM 5131 C C . SER A 1 670 ? 8.499 29.801 41.565 1.00 94.31 670 SER A C 1
ATOM 5133 O O . SER A 1 670 ? 8.596 29.705 40.344 1.00 94.31 670 SER A O 1
ATOM 5135 N N . LEU A 1 671 ? 9.407 29.258 42.383 1.00 96.12 671 LEU A N 1
ATOM 5136 C CA . LEU A 1 671 ? 10.577 28.505 41.910 1.00 96.12 671 LEU A CA 1
ATOM 5137 C C . LEU A 1 671 ? 10.193 27.206 41.190 1.00 96.12 671 LEU A C 1
ATOM 5139 O O . LEU A 1 671 ? 10.705 26.925 40.109 1.00 96.12 671 LEU A O 1
ATOM 5143 N N . LEU A 1 672 ? 9.255 26.432 41.743 1.00 95.81 672 LEU A N 1
ATOM 5144 C CA . LEU A 1 672 ? 8.768 25.211 41.096 1.00 95.81 672 LEU A CA 1
ATOM 5145 C C . LEU A 1 672 ? 8.052 25.509 39.775 1.00 95.81 672 LEU A C 1
ATOM 5147 O O . LEU A 1 672 ? 8.171 24.724 38.838 1.00 95.81 672 LEU A O 1
ATOM 5151 N N . LEU A 1 673 ? 7.323 26.623 39.675 1.00 96.81 673 LEU A N 1
ATOM 5152 C CA . LEU A 1 673 ? 6.683 27.041 38.430 1.00 96.81 673 LEU A CA 1
ATOM 5153 C C . LEU A 1 673 ? 7.724 27.345 37.359 1.00 96.81 673 LEU A C 1
ATOM 5155 O O . LEU A 1 673 ? 7.593 26.823 36.257 1.00 96.81 673 LEU A O 1
ATOM 5159 N N . ILE A 1 674 ? 8.775 28.096 37.704 1.00 97.38 674 ILE A N 1
ATOM 5160 C CA . ILE A 1 674 ? 9.904 28.381 36.806 1.00 97.38 674 ILE A CA 1
ATOM 5161 C C . ILE A 1 674 ? 10.554 27.079 36.330 1.00 97.38 674 ILE A C 1
ATOM 5163 O O . ILE A 1 674 ? 10.760 26.902 35.133 1.00 97.38 674 ILE A O 1
ATOM 5167 N N . ARG A 1 675 ? 10.807 26.134 37.241 1.00 96.56 675 ARG A N 1
ATOM 5168 C CA . ARG A 1 675 ? 11.397 24.830 36.909 1.00 96.56 675 ARG A CA 1
ATOM 5169 C C . ARG A 1 675 ? 10.574 24.017 35.907 1.00 96.56 675 ARG A C 1
ATOM 5171 O O . ARG A 1 675 ? 11.126 23.236 35.140 1.00 96.56 675 ARG A O 1
ATOM 5178 N N . ASN A 1 676 ? 9.250 24.169 35.942 1.00 95.06 676 ASN A N 1
ATOM 5179 C CA . ASN A 1 676 ? 8.301 23.432 35.103 1.00 95.06 676 ASN A CA 1
ATOM 5180 C C . ASN A 1 676 ? 7.885 24.203 33.838 1.00 95.06 676 ASN A C 1
ATOM 5182 O O . ASN A 1 676 ? 6.918 23.827 33.168 1.00 95.06 676 ASN A O 1
ATOM 5186 N N . VAL A 1 677 ? 8.573 25.296 33.510 1.00 95.44 677 VAL A N 1
ATOM 5187 C CA . VAL A 1 677 ? 8.390 26.020 32.250 1.00 95.44 677 VAL A CA 1
ATOM 5188 C C . VAL A 1 677 ? 8.849 25.143 31.079 1.00 95.44 677 VAL A C 1
ATOM 5190 O O . VAL A 1 677 ? 9.866 24.456 31.157 1.00 95.44 677 VAL A O 1
ATOM 5193 N N . ARG A 1 678 ? 8.106 25.161 29.964 1.00 93.69 678 ARG A N 1
ATOM 5194 C CA . ARG A 1 678 ? 8.505 24.436 28.745 1.00 93.69 678 ARG A CA 1
ATOM 5195 C C . ARG A 1 678 ? 9.750 25.075 28.110 1.00 93.69 678 ARG A C 1
ATOM 5197 O O . ARG A 1 678 ? 9.857 26.300 28.117 1.00 93.69 678 ARG A O 1
ATOM 5204 N N . PRO A 1 679 ? 10.646 24.303 27.465 1.00 94.25 679 PRO A N 1
ATOM 5205 C CA . PRO A 1 679 ? 11.827 24.852 26.798 1.00 94.25 679 PRO A CA 1
ATOM 5206 C C . PRO A 1 679 ? 11.539 25.983 25.799 1.00 94.25 679 PRO A C 1
ATOM 5208 O O . PRO A 1 679 ? 12.380 26.843 25.574 1.00 94.25 679 PRO A O 1
ATOM 5211 N N . ASP A 1 680 ? 10.363 25.986 25.184 1.00 93.44 680 ASP A N 1
ATOM 5212 C CA . ASP A 1 680 ? 9.901 26.948 24.186 1.00 93.44 680 ASP A CA 1
ATOM 5213 C C . ASP A 1 680 ? 8.860 27.943 24.724 1.00 93.44 680 ASP A C 1
ATOM 5215 O O . ASP A 1 680 ? 8.201 28.621 23.937 1.00 93.44 680 ASP A O 1
ATOM 5219 N N . ALA A 1 681 ? 8.702 28.041 26.047 1.00 94.00 681 ALA A N 1
ATOM 5220 C CA . ALA A 1 681 ? 7.719 28.931 26.647 1.00 94.00 681 ALA A CA 1
ATOM 5221 C C . ALA A 1 681 ? 7.929 30.399 26.226 1.00 94.00 681 ALA A C 1
ATOM 5223 O O . ALA A 1 681 ? 9.078 30.844 26.096 1.00 94.00 681 ALA A O 1
ATOM 5224 N N . PRO A 1 682 ? 6.843 31.171 26.049 1.00 95.44 682 PRO A N 1
ATOM 5225 C CA . PRO A 1 682 ? 6.933 32.594 25.754 1.00 95.44 682 PRO A CA 1
ATOM 5226 C C . PRO A 1 682 ? 7.729 33.361 26.833 1.00 95.44 682 PRO A C 1
ATOM 5228 O O . PRO A 1 682 ? 7.579 33.076 28.025 1.00 95.44 682 PRO A O 1
ATOM 5231 N N . PRO A 1 683 ? 8.594 34.322 26.452 1.00 95.62 683 PRO A N 1
ATOM 5232 C CA . PRO A 1 683 ? 9.446 35.050 27.399 1.00 95.62 683 PRO A CA 1
ATOM 5233 C C . PRO A 1 683 ? 8.656 35.886 28.411 1.00 95.62 683 PRO A C 1
ATOM 5235 O O . PRO A 1 683 ? 9.161 36.161 29.496 1.00 95.62 683 PRO A O 1
ATOM 5238 N N . ASP A 1 684 ? 7.426 36.265 28.078 1.00 95.81 684 ASP A N 1
ATOM 5239 C CA . ASP A 1 684 ? 6.496 36.948 28.966 1.00 95.81 684 ASP A CA 1
ATOM 5240 C C . ASP A 1 684 ? 6.040 36.052 30.123 1.00 95.81 684 ASP A C 1
ATOM 5242 O O . ASP A 1 684 ? 6.111 36.468 31.279 1.00 95.81 684 ASP A O 1
ATOM 5246 N N . VAL A 1 685 ? 5.696 34.791 29.837 1.00 95.94 685 VAL A N 1
ATOM 5247 C CA . VAL A 1 685 ? 5.348 33.795 30.864 1.00 95.94 685 VAL A CA 1
ATOM 5248 C C . VAL A 1 685 ? 6.520 33.575 31.817 1.00 95.94 685 VAL A C 1
ATOM 5250 O O . VAL A 1 685 ? 6.364 33.651 33.035 1.00 95.94 685 VAL A O 1
ATOM 5253 N N . VAL A 1 686 ? 7.720 33.347 31.273 1.00 96.94 686 VAL A N 1
ATOM 5254 C CA . VAL A 1 686 ? 8.922 33.139 32.096 1.00 96.94 686 VAL A CA 1
ATOM 5255 C C . VAL A 1 686 ? 9.242 34.393 32.910 1.00 96.94 686 VAL A C 1
ATOM 5257 O O . VAL A 1 686 ? 9.548 34.298 34.097 1.00 96.94 686 VAL A O 1
ATOM 5260 N N . GLY A 1 687 ? 9.123 35.573 32.300 1.00 96.81 687 GLY A N 1
ATOM 5261 C CA . GLY A 1 687 ? 9.422 36.849 32.943 1.00 96.81 687 GLY A CA 1
ATOM 5262 C C . GLY A 1 687 ? 8.470 37.178 34.086 1.00 96.81 687 GLY A C 1
ATOM 5263 O O . GLY A 1 687 ? 8.919 37.648 35.131 1.00 96.81 687 GLY A O 1
ATOM 5264 N N . GLU A 1 688 ? 7.181 36.881 33.928 1.00 97.06 688 GLU A N 1
ATOM 5265 C CA . GLU A 1 688 ? 6.178 37.050 34.979 1.00 97.06 688 GLU A CA 1
ATOM 5266 C C . GLU A 1 688 ? 6.476 36.143 36.180 1.00 97.06 688 GLU A C 1
ATOM 5268 O O . GLU A 1 688 ? 6.557 36.630 37.308 1.00 97.06 688 GLU A O 1
ATOM 5273 N N . LEU A 1 689 ? 6.771 34.860 35.946 1.00 97.25 689 LEU A N 1
ATOM 5274 C CA . LEU A 1 689 ? 7.124 33.915 37.013 1.00 97.25 689 LEU A CA 1
ATOM 5275 C C . LEU A 1 689 ? 8.427 34.302 37.732 1.00 97.25 689 LEU A C 1
ATOM 5277 O O . LEU A 1 689 ? 8.515 34.217 38.959 1.00 97.25 689 LEU A O 1
ATOM 5281 N N . CYS A 1 690 ? 9.439 34.772 36.996 1.00 97.75 690 CYS A N 1
ATOM 5282 C CA . CYS A 1 690 ? 10.671 35.290 37.590 1.00 97.75 690 CYS A CA 1
ATOM 5283 C C . CYS A 1 690 ? 10.423 36.540 38.440 1.00 97.75 690 CYS A C 1
ATOM 5285 O O . CYS A 1 690 ? 10.985 36.661 39.530 1.00 97.75 690 CYS A O 1
ATOM 5287 N N . ALA A 1 691 ? 9.595 37.469 37.960 1.00 97.38 691 ALA A N 1
ATOM 5288 C CA . ALA A 1 691 ? 9.230 38.667 38.706 1.00 97.38 691 ALA A CA 1
ATOM 5289 C C . ALA A 1 691 ? 8.470 38.324 39.992 1.00 97.38 691 ALA A C 1
ATOM 5291 O O . ALA A 1 691 ? 8.783 38.889 41.039 1.00 97.38 691 ALA A O 1
ATOM 5292 N N . GLU A 1 692 ? 7.533 37.375 39.944 1.00 95.69 692 GLU A N 1
ATOM 5293 C CA . GLU A 1 692 ? 6.842 36.873 41.134 1.00 95.69 692 GLU A CA 1
ATOM 5294 C C . GLU A 1 692 ? 7.827 36.289 42.151 1.00 95.69 692 GLU A C 1
ATOM 5296 O O . GLU A 1 692 ? 7.827 36.713 43.306 1.00 95.69 692 GLU A O 1
ATOM 5301 N N . ALA A 1 693 ? 8.734 35.404 41.722 1.00 96.81 693 ALA A N 1
ATOM 5302 C CA . ALA A 1 693 ? 9.727 34.809 42.616 1.00 96.81 693 ALA A CA 1
ATOM 5303 C C . ALA A 1 693 ? 10.616 35.872 43.291 1.00 96.81 693 ALA A C 1
ATOM 5305 O O . ALA A 1 693 ? 10.877 35.822 44.495 1.00 96.81 693 ALA A O 1
ATOM 5306 N N . LEU A 1 694 ? 11.065 36.875 42.531 1.00 97.31 694 LEU A N 1
ATOM 5307 C CA . LEU A 1 694 ? 11.861 37.982 43.068 1.00 97.31 694 LEU A CA 1
ATOM 5308 C C . LEU A 1 694 ? 11.041 38.883 44.002 1.00 97.31 694 LEU A C 1
ATOM 5310 O O . LEU A 1 694 ? 11.562 39.358 45.014 1.00 97.31 694 LEU A O 1
ATOM 5314 N N . HIS A 1 695 ? 9.765 39.125 43.698 1.00 96.12 695 HIS A N 1
ATOM 5315 C CA . HIS A 1 695 ? 8.861 39.879 44.564 1.00 96.12 695 HIS A CA 1
ATOM 5316 C C . HIS A 1 695 ? 8.612 39.154 45.897 1.00 96.12 695 HIS A C 1
ATOM 5318 O O . HIS A 1 695 ? 8.629 39.797 46.943 1.00 96.12 695 HIS A O 1
ATOM 5324 N N . GLU A 1 696 ? 8.505 37.824 45.872 1.00 94.25 696 GLU A N 1
ATOM 5325 C CA . GLU A 1 696 ? 8.400 36.955 47.054 1.00 94.25 696 GLU A CA 1
ATOM 5326 C C . GLU A 1 696 ? 9.702 36.867 47.877 1.00 94.25 696 GLU A C 1
ATOM 5328 O O . GLU A 1 696 ? 9.709 36.323 48.982 1.00 94.25 696 GLU A O 1
ATOM 5333 N N . GLY A 1 697 ? 10.802 37.445 47.381 1.00 95.56 697 GLY A N 1
ATOM 5334 C CA . GLY A 1 697 ? 12.079 37.539 48.090 1.00 95.56 697 GLY A CA 1
ATOM 5335 C C . GLY A 1 697 ? 13.057 36.401 47.797 1.00 95.56 697 GLY A C 1
ATOM 5336 O O . GLY A 1 697 ? 14.032 36.236 48.535 1.00 95.56 697 GLY A O 1
ATOM 5337 N N . HIS A 1 698 ? 12.842 35.621 46.733 1.00 97.31 698 HIS A N 1
ATOM 5338 C CA . HIS A 1 698 ? 13.781 34.571 46.350 1.00 97.31 698 HIS A CA 1
ATOM 5339 C C . HIS A 1 698 ? 15.128 35.137 45.861 1.00 97.31 698 HIS A C 1
ATOM 5341 O O . HIS A 1 698 ? 15.164 36.137 45.138 1.00 97.31 698 HIS A O 1
ATOM 5347 N N . PRO A 1 699 ? 16.265 34.499 46.211 1.00 97.12 699 PRO A N 1
ATOM 5348 C CA . PRO A 1 699 ? 17.571 34.893 45.699 1.00 97.12 699 PRO A CA 1
ATOM 5349 C C . PRO A 1 699 ? 17.659 34.773 44.173 1.00 97.12 699 PRO A C 1
ATOM 5351 O O . PRO A 1 699 ? 17.234 33.778 43.589 1.00 97.12 699 PRO A O 1
ATOM 5354 N N . PHE A 1 700 ? 18.314 35.743 43.532 1.00 97.19 700 PHE A N 1
ATOM 5355 C CA . PHE A 1 700 ? 18.528 35.747 42.079 1.00 97.19 700 PHE A CA 1
ATOM 5356 C C . PHE A 1 700 ? 19.242 34.492 41.557 1.00 97.19 700 PHE A C 1
ATOM 5358 O O . PHE A 1 700 ? 18.963 34.053 40.446 1.00 97.19 700 PHE A O 1
ATOM 5365 N N . ASP A 1 701 ? 20.166 33.924 42.340 1.00 96.31 701 ASP A N 1
ATOM 5366 C CA . ASP A 1 701 ? 20.880 32.704 41.958 1.00 96.31 701 ASP A CA 1
ATOM 5367 C C . ASP A 1 701 ? 19.936 31.502 41.857 1.00 96.31 701 ASP A C 1
ATOM 5369 O O . ASP A 1 701 ? 20.076 30.716 40.930 1.00 96.31 701 ASP A O 1
ATOM 5373 N N . TRP A 1 702 ? 18.936 31.407 42.741 1.00 97.25 702 TRP A N 1
ATOM 5374 C CA . TRP A 1 702 ? 17.941 30.333 42.699 1.00 97.25 702 TRP A CA 1
ATOM 5375 C C . TRP A 1 702 ? 17.021 30.493 41.492 1.00 97.25 702 TRP A C 1
ATOM 5377 O O . TRP A 1 702 ? 16.850 29.552 40.732 1.00 97.25 702 TRP A O 1
ATOM 5387 N N . VAL A 1 703 ? 16.510 31.707 41.255 1.00 97.50 703 VAL A N 1
ATOM 5388 C CA . VAL A 1 703 ? 15.695 32.007 40.064 1.00 97.50 703 VAL A CA 1
ATOM 5389 C C . VAL A 1 703 ? 16.463 31.667 38.785 1.00 97.50 703 VAL A C 1
ATOM 5391 O O . VAL A 1 703 ? 15.919 31.015 37.902 1.00 97.50 703 VAL A O 1
ATOM 5394 N N . ARG A 1 704 ? 17.745 32.050 38.694 1.00 95.75 704 ARG A N 1
ATOM 5395 C CA . ARG A 1 704 ? 18.618 31.662 37.576 1.00 95.75 704 ARG A CA 1
ATOM 5396 C C . ARG A 1 704 ? 18.677 30.142 37.432 1.00 95.75 704 ARG A C 1
ATOM 5398 O O . ARG A 1 704 ? 18.485 29.651 36.324 1.00 95.75 704 ARG A O 1
ATOM 5405 N N . ASP A 1 705 ? 19.010 29.434 38.507 1.00 96.12 705 ASP A N 1
ATOM 5406 C CA . ASP A 1 705 ? 19.250 27.992 38.463 1.00 96.12 705 ASP A CA 1
ATOM 5407 C C . ASP A 1 705 ? 17.996 27.234 38.009 1.00 96.12 705 ASP A C 1
ATOM 5409 O O . ASP A 1 705 ? 18.107 26.396 37.120 1.00 96.12 705 ASP A O 1
ATOM 5413 N N . GLU A 1 706 ? 16.803 27.620 38.469 1.00 97.25 706 GLU A N 1
ATOM 5414 C CA . GLU A 1 706 ? 15.546 26.996 38.030 1.00 97.25 706 GLU A CA 1
ATOM 5415 C C . GLU A 1 706 ? 15.241 27.237 36.539 1.00 97.25 706 GLU A C 1
ATOM 5417 O O . GLU A 1 706 ? 14.807 26.316 35.851 1.00 97.25 706 GLU A O 1
ATOM 5422 N N . ILE A 1 707 ? 15.514 28.433 35.990 1.00 96.12 707 ILE A N 1
ATOM 5423 C CA . ILE A 1 707 ? 15.339 28.685 34.540 1.00 96.12 707 ILE A CA 1
ATOM 5424 C C . ILE A 1 707 ? 16.308 27.814 33.726 1.00 96.12 707 ILE A C 1
ATOM 5426 O O . ILE A 1 707 ? 15.966 27.315 32.650 1.00 96.12 707 ILE A O 1
ATOM 5430 N N . LEU A 1 708 ? 17.545 27.657 34.212 1.00 93.69 708 LEU A N 1
ATOM 5431 C CA . LEU A 1 708 ? 18.550 26.825 33.551 1.00 93.69 708 LEU A CA 1
ATOM 5432 C C . LEU A 1 708 ? 18.170 25.342 33.616 1.00 93.69 708 LEU A C 1
ATOM 5434 O O . LEU A 1 708 ? 18.295 24.652 32.605 1.00 93.69 708 LEU A O 1
ATOM 5438 N N . GLU A 1 709 ? 17.681 24.870 34.764 1.00 95.12 709 GLU A N 1
ATOM 5439 C CA . GLU A 1 709 ? 17.196 23.499 34.945 1.00 95.12 709 GLU A CA 1
ATOM 5440 C C . GLU A 1 709 ? 15.957 23.193 34.099 1.00 95.12 709 GLU A C 1
ATOM 5442 O O . GLU A 1 709 ? 15.865 22.098 33.548 1.00 95.12 709 GLU A O 1
ATOM 5447 N N . ALA A 1 710 ? 15.053 24.161 33.917 1.00 94.44 710 ALA A N 1
ATOM 5448 C CA . ALA A 1 710 ? 13.902 24.034 33.019 1.00 94.44 710 ALA A CA 1
ATOM 5449 C C . ALA A 1 710 ? 14.307 23.833 31.545 1.00 94.44 710 ALA A C 1
ATOM 5451 O O . ALA A 1 710 ? 13.488 23.461 30.704 1.00 94.44 710 ALA A O 1
ATOM 5452 N N . GLY A 1 711 ? 15.573 24.099 31.197 1.00 94.19 711 GLY A N 1
ATOM 5453 C CA . GLY A 1 711 ? 16.057 23.990 29.825 1.00 94.19 711 GLY A CA 1
ATOM 5454 C C . GLY A 1 711 ? 15.404 25.002 28.883 1.00 94.19 711 GLY A C 1
ATOM 5455 O O . GLY A 1 711 ? 15.328 24.745 27.679 1.00 94.19 711 GLY A O 1
ATOM 5456 N N . TRP A 1 712 ? 14.930 26.139 29.412 1.00 95.12 712 TRP A N 1
ATOM 5457 C CA . TRP A 1 712 ? 14.348 27.211 28.606 1.00 95.12 712 TRP A CA 1
ATOM 5458 C C . TRP A 1 712 ? 15.332 27.655 27.520 1.00 95.12 712 TRP A C 1
ATOM 5460 O O . TRP A 1 712 ? 16.540 27.738 27.757 1.00 95.12 712 TRP A O 1
ATOM 5470 N N . ARG A 1 713 ? 14.844 27.868 26.298 1.00 90.44 713 ARG A N 1
ATOM 5471 C CA . ARG A 1 713 ? 15.669 28.251 25.153 1.00 90.44 713 ARG A CA 1
ATOM 5472 C C . ARG A 1 713 ? 15.980 29.736 25.237 1.00 90.44 713 ARG A C 1
ATOM 5474 O O . ARG A 1 713 ? 15.113 30.561 25.476 1.00 90.44 713 ARG A O 1
ATOM 5481 N N . PHE A 1 714 ? 17.250 30.059 25.031 1.00 87.00 714 PHE A N 1
ATOM 5482 C CA . PHE A 1 714 ? 17.756 31.422 25.115 1.00 87.00 714 PHE A CA 1
ATOM 5483 C C . PHE A 1 714 ? 18.098 31.911 23.719 1.00 87.00 714 PHE A C 1
ATOM 5485 O O . PHE A 1 714 ? 19.257 31.861 23.305 1.00 87.00 714 PHE A O 1
ATOM 5492 N N . THR A 1 715 ? 17.101 32.386 22.977 1.00 92.50 715 THR A N 1
ATOM 5493 C CA . THR A 1 715 ? 17.401 33.201 21.800 1.00 92.50 715 THR A CA 1
ATOM 5494 C C . THR A 1 715 ? 17.657 34.653 22.222 1.00 92.50 715 THR A C 1
ATOM 5496 O O . THR A 1 715 ? 17.164 35.106 23.261 1.00 92.50 715 THR A O 1
ATOM 5499 N N . PRO A 1 716 ? 18.457 35.415 21.455 1.00 92.25 716 PRO A N 1
ATOM 5500 C CA . PRO A 1 716 ? 18.747 36.803 21.795 1.00 92.25 716 PRO A CA 1
ATOM 5501 C C . PRO A 1 716 ? 17.511 37.701 21.956 1.00 92.25 716 PRO A C 1
ATOM 5503 O O . PRO A 1 716 ? 17.517 38.595 22.800 1.00 92.25 716 PRO A O 1
ATOM 5506 N N . ASP A 1 717 ? 16.458 37.455 21.177 1.00 92.62 717 ASP A N 1
ATOM 5507 C CA . ASP A 1 717 ? 15.166 38.135 21.270 1.00 92.62 717 ASP A CA 1
ATOM 5508 C C . ASP A 1 717 ? 14.386 37.737 22.526 1.00 92.62 717 ASP A C 1
ATOM 5510 O O . ASP A 1 717 ? 14.011 38.621 23.297 1.00 92.62 717 ASP A O 1
ATOM 5514 N N . GLN A 1 718 ? 14.249 36.435 22.802 1.00 94.50 718 GLN A N 1
ATOM 5515 C CA . GLN A 1 718 ? 13.591 35.937 24.012 1.00 94.50 718 GLN A CA 1
ATOM 5516 C C . GLN A 1 718 ? 14.256 36.473 25.282 1.00 94.50 718 GLN A C 1
ATOM 5518 O O . GLN A 1 718 ? 13.566 36.851 26.225 1.00 94.50 718 GLN A O 1
ATOM 5523 N N . PHE A 1 719 ? 15.589 36.569 25.301 1.00 94.56 719 PHE A N 1
ATOM 5524 C CA . PHE A 1 719 ? 16.325 37.097 26.448 1.00 94.56 719 PHE A CA 1
ATOM 5525 C C . PHE A 1 719 ? 15.988 38.563 26.746 1.00 94.56 719 PHE A C 1
ATOM 5527 O O . PHE A 1 719 ? 15.815 38.922 27.905 1.00 94.56 719 PHE A O 1
ATOM 5534 N N . VAL A 1 720 ? 15.893 39.418 25.724 1.00 94.38 720 VAL A N 1
ATOM 5535 C CA . VAL A 1 720 ? 15.532 40.830 25.932 1.00 94.38 720 VAL A CA 1
ATOM 5536 C C . VAL A 1 720 ? 14.074 40.948 26.376 1.00 94.38 720 VAL A C 1
ATOM 5538 O O . VAL A 1 720 ? 13.804 41.601 27.381 1.00 94.38 720 VAL A O 1
ATOM 5541 N N . SER A 1 721 ? 13.157 40.243 25.706 1.00 95.44 721 SER A N 1
ATOM 5542 C CA . SER A 1 721 ? 11.734 40.234 26.069 1.00 95.44 721 SER A CA 1
ATOM 5543 C C . SER A 1 721 ? 11.473 39.708 27.485 1.00 95.44 721 SER A C 1
ATOM 5545 O O . SER A 1 721 ? 10.576 40.207 28.166 1.00 95.44 721 SER A O 1
ATOM 5547 N N . LEU A 1 722 ? 12.275 38.748 27.957 1.00 96.94 722 LEU A N 1
ATOM 5548 C CA . LEU A 1 722 ? 12.238 38.271 29.339 1.00 96.94 722 LEU A CA 1
ATOM 5549 C C . LEU A 1 722 ? 12.515 39.419 30.316 1.00 96.94 722 LEU A C 1
ATOM 5551 O O . LEU A 1 722 ? 11.748 39.626 31.251 1.00 96.94 722 LEU A O 1
ATOM 5555 N N . LEU A 1 723 ? 13.609 40.163 30.117 1.00 96.94 723 LEU A N 1
ATOM 5556 C CA . LEU A 1 723 ? 14.016 41.232 31.037 1.00 96.94 723 LEU A CA 1
ATOM 5557 C C . LEU A 1 723 ? 13.027 42.400 31.047 1.00 96.94 723 LEU A C 1
ATOM 5559 O O . LEU A 1 723 ? 12.734 42.940 32.118 1.00 96.94 723 LEU A O 1
ATOM 5563 N N . ASP A 1 724 ? 12.490 42.749 29.877 1.00 95.88 724 ASP A N 1
ATOM 5564 C CA . ASP A 1 724 ? 11.431 43.752 29.752 1.00 95.88 724 ASP A CA 1
ATOM 5565 C C . ASP A 1 724 ? 10.199 43.308 30.565 1.00 95.88 724 ASP A C 1
ATOM 5567 O O . ASP A 1 724 ? 9.711 44.052 31.418 1.00 95.88 724 ASP A O 1
ATOM 5571 N N . THR A 1 725 ? 9.778 42.044 30.423 1.00 97.31 725 THR A N 1
ATOM 5572 C CA . THR A 1 725 ? 8.621 41.515 31.166 1.00 97.31 725 THR A CA 1
ATOM 5573 C C . THR A 1 725 ? 8.862 41.436 32.675 1.00 97.31 725 THR A C 1
ATOM 5575 O O . THR A 1 725 ? 7.952 41.730 33.458 1.00 97.31 725 THR A O 1
ATOM 5578 N N . VAL A 1 726 ? 10.077 41.080 33.112 1.00 97.75 726 VAL A N 1
ATOM 5579 C CA . VAL A 1 726 ? 10.443 41.087 34.540 1.00 97.75 726 VAL A CA 1
ATOM 5580 C C . VAL A 1 726 ? 10.312 42.498 35.113 1.00 97.75 726 VAL A C 1
ATOM 5582 O O . VAL A 1 726 ? 9.729 42.678 36.183 1.00 97.75 726 VAL A O 1
ATOM 5585 N N . THR A 1 727 ? 10.816 43.502 34.394 1.00 97.69 727 THR A N 1
ATOM 5586 C CA . THR A 1 727 ? 10.764 44.912 34.808 1.00 97.69 727 THR A CA 1
ATOM 5587 C C . THR A 1 727 ? 9.322 45.398 34.938 1.00 97.69 727 THR A C 1
ATOM 5589 O O . THR A 1 727 ? 8.926 45.937 35.980 1.00 97.69 727 THR A O 1
ATOM 5592 N N . ASP A 1 728 ? 8.515 45.162 33.904 1.00 96.69 728 ASP A N 1
ATOM 5593 C CA . ASP A 1 728 ? 7.118 45.591 33.860 1.00 96.69 728 ASP A CA 1
ATOM 5594 C C . ASP A 1 728 ? 6.292 44.902 34.951 1.00 96.69 728 ASP A C 1
ATOM 5596 O O . ASP A 1 728 ? 5.503 45.540 35.654 1.00 96.69 728 ASP A O 1
ATOM 5600 N N . THR A 1 729 ? 6.504 43.601 35.156 1.00 96.50 729 THR A N 1
ATOM 5601 C CA . THR A 1 729 ? 5.779 42.831 36.170 1.00 96.50 729 THR A CA 1
ATOM 5602 C C . THR A 1 729 ? 6.171 43.236 37.587 1.00 96.50 729 THR A C 1
ATOM 5604 O O . THR A 1 729 ? 5.282 43.484 38.398 1.00 96.50 729 THR A O 1
ATOM 5607 N N . LEU A 1 730 ? 7.461 43.408 37.896 1.00 97.25 730 LEU A N 1
ATOM 5608 C CA . LEU A 1 730 ? 7.893 43.912 39.207 1.00 97.25 730 LEU A CA 1
ATOM 5609 C C . LEU A 1 730 ? 7.325 45.305 39.508 1.00 97.25 730 LEU A C 1
ATOM 5611 O O . LEU A 1 730 ? 6.928 45.573 40.644 1.00 97.25 730 LEU A O 1
ATOM 5615 N N . THR A 1 731 ? 7.236 46.166 38.491 1.00 96.69 731 THR A N 1
ATOM 5616 C CA . THR A 1 731 ? 6.618 47.493 38.615 1.00 96.69 731 THR A CA 1
ATOM 5617 C C . THR A 1 731 ? 5.120 47.381 38.919 1.00 96.69 731 THR A C 1
ATOM 5619 O O . THR A 1 731 ? 4.626 48.046 39.830 1.00 96.69 731 THR A O 1
ATOM 5622 N N . ARG A 1 732 ? 4.386 46.495 38.223 1.00 95.25 732 ARG A N 1
ATOM 5623 C CA . ARG A 1 732 ? 2.964 46.209 38.518 1.00 95.25 732 ARG A CA 1
ATOM 5624 C C . ARG A 1 732 ? 2.756 45.646 39.926 1.00 95.25 732 ARG A C 1
ATOM 5626 O O . ARG A 1 732 ? 1.756 45.968 40.560 1.00 95.25 732 ARG A O 1
ATOM 5633 N N . LEU A 1 733 ? 3.711 44.863 40.426 1.00 94.44 733 LEU A N 1
ATOM 5634 C CA . LEU A 1 733 ? 3.739 44.341 41.797 1.00 94.44 733 LEU A CA 1
ATOM 5635 C C . LEU A 1 733 ? 4.176 45.392 42.840 1.00 94.44 733 LEU A C 1
ATOM 5637 O O . LEU A 1 733 ? 4.363 45.066 44.010 1.00 94.44 733 LEU A O 1
ATOM 5641 N N . GLY A 1 734 ? 4.325 46.661 42.448 1.00 95.06 734 GLY A N 1
ATOM 5642 C CA . GLY A 1 734 ? 4.543 47.784 43.359 1.00 95.06 734 GLY A CA 1
ATOM 5643 C C . GLY A 1 734 ? 6.005 48.107 43.667 1.00 95.06 734 GLY A C 1
ATOM 5644 O O . GLY A 1 734 ? 6.254 48.951 44.528 1.00 95.06 734 GLY A O 1
ATOM 5645 N N . ARG A 1 735 ? 6.979 47.486 42.984 1.00 94.69 735 ARG A N 1
ATOM 5646 C CA . ARG A 1 735 ? 8.378 47.939 43.061 1.00 94.69 735 ARG A CA 1
ATOM 5647 C C . ARG A 1 735 ? 8.565 49.240 42.281 1.00 94.69 735 ARG A C 1
ATOM 5649 O O . ARG A 1 735 ? 7.900 49.477 41.274 1.00 94.69 735 ARG A O 1
ATOM 5656 N N . GLY A 1 736 ? 9.495 50.083 42.731 1.00 95.00 736 GLY A N 1
ATOM 5657 C CA . GLY A 1 736 ? 9.890 51.266 41.967 1.00 95.00 736 GLY A CA 1
ATOM 5658 C C . GLY A 1 736 ? 10.509 50.862 40.626 1.00 95.00 736 GLY A C 1
ATOM 5659 O O . GLY A 1 736 ? 11.207 49.852 40.554 1.00 95.00 736 GLY A O 1
ATOM 5660 N N . ARG A 1 737 ? 10.279 51.655 39.573 1.00 93.38 737 ARG A N 1
ATOM 5661 C CA . ARG A 1 737 ? 10.766 51.344 38.218 1.00 93.38 737 ARG A CA 1
ATOM 5662 C C . ARG A 1 737 ? 12.281 51.114 38.174 1.00 93.38 737 ARG A C 1
ATOM 5664 O O . ARG A 1 737 ? 12.712 50.102 37.639 1.00 93.38 737 ARG A O 1
ATOM 5671 N N . ASP A 1 738 ? 13.063 51.993 38.798 1.00 92.38 738 ASP A N 1
ATOM 5672 C CA . ASP A 1 738 ? 14.528 51.869 38.840 1.00 92.38 738 ASP A CA 1
ATOM 5673 C C . ASP A 1 738 ? 14.971 50.573 39.550 1.00 92.38 738 ASP A C 1
ATOM 5675 O O . ASP A 1 738 ? 15.877 49.881 39.096 1.00 92.38 738 ASP A O 1
ATOM 5679 N N . GLU A 1 739 ? 14.287 50.190 40.636 1.00 93.31 739 GLU A N 1
ATOM 5680 C CA . GLU A 1 739 ? 14.569 48.948 41.371 1.00 93.31 739 GLU A CA 1
ATOM 5681 C C . GLU A 1 739 ? 14.195 47.698 40.553 1.00 93.31 739 GLU A C 1
ATOM 5683 O O . GLU A 1 739 ? 14.879 46.670 40.614 1.00 93.31 739 GLU A O 1
ATOM 5688 N N . ALA A 1 740 ? 13.104 47.772 39.787 1.00 95.50 740 ALA A N 1
ATOM 5689 C CA . ALA A 1 740 ? 12.669 46.713 38.885 1.00 95.50 740 ALA A CA 1
ATOM 5690 C C . ALA A 1 740 ? 13.661 46.522 37.725 1.00 95.50 740 ALA A C 1
ATOM 5692 O O . ALA A 1 740 ? 14.059 45.387 37.455 1.00 95.50 740 ALA A O 1
ATOM 5693 N N . GLU A 1 741 ? 14.115 47.619 37.109 1.00 95.19 741 GLU A N 1
ATOM 5694 C CA . GLU A 1 741 ? 15.135 47.617 36.053 1.00 95.19 741 GLU A CA 1
ATOM 5695 C C . GLU A 1 741 ? 16.459 47.030 36.572 1.00 95.19 741 GLU A C 1
ATOM 5697 O O . GLU A 1 741 ? 17.011 46.105 35.968 1.00 95.19 741 GLU A O 1
ATOM 5702 N N . ASP A 1 742 ? 16.930 47.471 37.743 1.00 95.62 742 ASP A N 1
ATOM 5703 C CA . ASP A 1 742 ? 18.137 46.928 38.381 1.00 95.62 742 ASP A CA 1
ATOM 5704 C C . ASP A 1 742 ? 18.013 45.424 38.676 1.00 95.62 742 ASP A C 1
ATOM 5706 O O . ASP A 1 742 ? 18.961 44.654 38.473 1.00 95.62 742 ASP A O 1
ATOM 5710 N N . SER A 1 743 ? 16.835 44.980 39.123 1.00 96.12 743 SER A N 1
ATOM 5711 C CA . SER A 1 743 ? 16.553 43.566 39.389 1.00 96.12 743 SER A CA 1
ATOM 5712 C C . SER A 1 743 ? 16.595 42.733 38.104 1.00 96.12 743 SER A C 1
ATOM 5714 O O . SER A 1 743 ? 17.270 41.699 38.063 1.00 96.12 743 SER A O 1
ATOM 5716 N N . ALA A 1 744 ? 15.944 43.192 37.033 1.00 96.38 744 ALA A N 1
ATOM 5717 C CA . ALA A 1 744 ? 15.962 42.516 35.739 1.00 96.38 744 ALA A CA 1
ATOM 5718 C C . ALA A 1 744 ? 17.389 42.434 35.172 1.00 96.38 744 ALA A C 1
ATOM 5720 O O . ALA A 1 744 ? 17.856 41.355 34.800 1.00 96.38 744 ALA A O 1
ATOM 5721 N N . LEU A 1 745 ? 18.143 43.537 35.192 1.00 95.75 745 LEU A N 1
ATOM 5722 C CA . LEU A 1 745 ? 19.529 43.567 34.715 1.00 95.75 745 LEU A CA 1
ATOM 5723 C C . LEU A 1 745 ? 20.447 42.645 35.528 1.00 95.75 745 LEU A C 1
ATOM 5725 O O . LEU A 1 745 ? 21.319 41.975 34.961 1.00 95.75 745 LEU A O 1
ATOM 5729 N N . LYS A 1 746 ? 20.250 42.567 36.848 1.00 96.75 746 LYS A N 1
ATOM 5730 C CA . LYS A 1 746 ? 20.992 41.643 37.713 1.00 96.75 746 LYS A CA 1
ATOM 5731 C C . LYS A 1 746 ? 20.699 40.183 37.364 1.00 96.75 746 LYS A C 1
ATOM 5733 O O . LYS A 1 746 ? 21.647 39.404 37.238 1.00 96.75 746 LYS A O 1
ATOM 5738 N N . LEU A 1 747 ? 19.430 39.823 37.159 1.00 96.69 747 LEU A N 1
ATOM 5739 C CA . LEU A 1 747 ? 19.037 38.485 36.706 1.00 96.69 747 LEU A CA 1
ATOM 5740 C C . LEU A 1 747 ? 19.650 38.165 35.334 1.00 96.69 747 LEU A C 1
ATOM 5742 O O . LEU A 1 747 ? 20.299 37.129 35.173 1.00 96.69 747 LEU A O 1
ATOM 5746 N N . GLY A 1 748 ? 19.539 39.087 34.375 1.00 95.38 748 GLY A N 1
ATOM 5747 C CA . GLY A 1 748 ? 20.118 38.942 33.041 1.00 95.38 748 GLY A CA 1
ATOM 5748 C C . GLY A 1 748 ? 21.629 38.703 33.078 1.00 95.38 748 GLY A C 1
ATOM 5749 O O . GLY A 1 748 ? 22.141 37.788 32.430 1.00 95.38 748 GLY A O 1
ATOM 5750 N N . ARG A 1 749 ? 22.360 39.454 33.910 1.00 95.44 749 ARG A N 1
ATOM 5751 C CA . ARG A 1 749 ? 23.804 39.252 34.098 1.00 95.44 749 ARG A CA 1
ATOM 5752 C C . ARG A 1 749 ? 24.125 37.848 34.612 1.00 95.44 749 ARG A C 1
ATOM 5754 O O . ARG A 1 749 ? 25.072 37.234 34.126 1.00 95.44 749 ARG A O 1
ATOM 5761 N N . LEU A 1 750 ? 23.363 37.348 35.583 1.00 95.44 750 LEU A N 1
ATOM 5762 C CA . LEU A 1 750 ? 23.563 36.016 36.157 1.00 95.44 750 LEU A CA 1
ATOM 5763 C C . LEU A 1 750 ? 23.271 34.901 35.145 1.00 95.44 750 LEU A C 1
ATOM 5765 O O . LEU A 1 750 ? 24.031 33.935 35.085 1.00 95.44 750 LEU A O 1
ATOM 5769 N N . LEU A 1 751 ? 22.239 35.061 34.315 1.00 94.06 751 LEU A N 1
ATOM 5770 C CA . LEU A 1 751 ? 21.912 34.123 33.237 1.00 94.06 751 LEU A CA 1
ATOM 5771 C C . LEU A 1 751 ? 23.017 34.058 32.174 1.00 94.06 751 LEU A C 1
ATOM 5773 O O . LEU A 1 751 ? 23.375 32.972 31.725 1.00 94.06 751 LEU A O 1
ATOM 5777 N N . MET A 1 752 ? 23.625 35.195 31.826 1.00 92.50 752 MET A N 1
ATOM 5778 C CA . MET A 1 752 ? 24.731 35.242 30.861 1.00 92.50 752 MET A CA 1
ATOM 5779 C C . MET A 1 752 ? 26.027 34.591 31.376 1.00 92.50 752 MET A C 1
ATOM 5781 O O . MET A 1 752 ? 26.814 34.099 30.573 1.00 92.50 752 MET A O 1
ATOM 5785 N N . LEU A 1 753 ? 26.282 34.572 32.692 1.00 90.19 753 LEU A N 1
ATOM 5786 C CA . LEU A 1 753 ? 27.538 34.045 33.258 1.00 90.19 753 LEU A CA 1
ATOM 5787 C C . LEU A 1 753 ? 27.720 32.529 33.089 1.00 90.19 753 LEU A C 1
ATOM 5789 O O . LEU A 1 753 ? 28.849 32.047 33.138 1.00 90.19 753 LEU A O 1
ATOM 5793 N N . ARG A 1 754 ? 26.632 31.774 32.914 1.00 84.38 754 ARG A N 1
ATOM 5794 C CA . ARG A 1 754 ? 26.652 30.305 32.793 1.00 84.38 754 ARG A CA 1
ATOM 5795 C C . ARG A 1 754 ? 26.508 29.815 31.348 1.00 84.38 754 ARG A C 1
ATOM 5797 O O . ARG A 1 754 ? 26.364 28.616 31.131 1.00 84.38 754 ARG A O 1
ATOM 5804 N N . ARG A 1 755 ? 26.539 30.724 30.368 1.00 86.00 755 ARG A N 1
ATOM 5805 C CA . ARG A 1 755 ? 26.288 30.425 28.952 1.00 86.00 755 ARG A CA 1
ATOM 5806 C C . ARG A 1 755 ? 27.584 30.313 28.145 1.00 86.00 755 ARG A C 1
ATOM 5808 O O . ARG A 1 755 ? 28.578 30.956 28.496 1.00 86.00 755 ARG A O 1
ATOM 5815 N N . PRO A 1 756 ? 27.585 29.549 27.036 1.00 90.88 756 PRO A N 1
ATOM 5816 C CA . PRO A 1 756 ? 28.683 29.557 26.081 1.00 90.88 756 PRO A CA 1
ATOM 5817 C C . PRO A 1 756 ? 29.033 30.979 25.632 1.00 90.88 756 PRO A C 1
ATOM 5819 O O . PRO A 1 756 ? 28.171 31.857 25.493 1.00 90.88 756 PRO A O 1
ATOM 5822 N N . GLN A 1 757 ? 30.322 31.212 25.382 1.00 88.19 757 GLN A N 1
ATOM 5823 C CA . GLN A 1 757 ? 30.820 32.528 24.981 1.00 88.19 757 GLN A CA 1
ATOM 5824 C C . GLN A 1 757 ? 30.162 33.016 23.684 1.00 88.19 757 GLN A C 1
ATOM 5826 O O . GLN A 1 757 ? 29.908 34.212 23.543 1.00 88.19 757 GLN A O 1
ATOM 5831 N N . GLU A 1 758 ? 29.856 32.099 22.766 1.00 89.19 758 GLU A N 1
ATOM 5832 C CA . GLU A 1 758 ? 29.212 32.395 21.488 1.00 89.19 758 GLU A CA 1
ATOM 5833 C C . GLU A 1 758 ? 27.753 32.854 21.649 1.00 89.19 758 GLU A C 1
ATOM 5835 O O . GLU A 1 758 ? 27.388 33.909 21.131 1.00 89.19 758 GLU A O 1
ATOM 5840 N N . GLU A 1 759 ? 26.941 32.143 22.436 1.00 88.06 759 GLU A N 1
ATOM 5841 C CA . GLU A 1 759 ? 25.560 32.552 22.747 1.00 88.06 759 GLU A CA 1
ATOM 5842 C C . GLU A 1 759 ? 25.540 33.921 23.435 1.00 88.06 759 GLU A C 1
ATOM 5844 O O . GLU A 1 759 ? 24.814 34.834 23.042 1.00 88.06 759 GLU A O 1
ATOM 5849 N N . THR A 1 760 ? 26.431 34.114 24.411 1.00 89.88 760 THR A N 1
ATOM 5850 C CA . THR A 1 760 ? 26.594 35.389 25.122 1.00 89.88 760 THR A CA 1
ATOM 5851 C C . THR A 1 760 ? 26.958 36.524 24.160 1.00 89.88 760 THR A C 1
ATOM 5853 O O . THR A 1 760 ? 26.472 37.650 24.285 1.00 89.88 760 THR A O 1
ATOM 5856 N N . ALA A 1 761 ? 27.819 36.240 23.183 1.00 88.25 761 ALA A N 1
ATOM 5857 C CA . ALA A 1 761 ? 28.203 37.157 22.121 1.00 88.25 761 ALA A CA 1
ATOM 5858 C C . ALA A 1 761 ? 27.012 37.543 21.228 1.00 88.25 761 ALA A C 1
ATOM 5860 O O . ALA A 1 761 ? 26.845 38.727 20.914 1.00 88.25 761 ALA A O 1
ATOM 5861 N N . GLN A 1 762 ? 26.181 36.574 20.843 1.00 90.12 762 GLN A N 1
ATOM 5862 C CA . GLN A 1 762 ? 24.978 36.804 20.042 1.00 90.12 762 GLN A CA 1
ATOM 5863 C C . GLN A 1 762 ? 23.935 37.629 20.806 1.00 90.12 762 GLN A C 1
ATOM 5865 O O . GLN A 1 762 ? 23.457 38.627 20.266 1.00 90.12 762 GLN A O 1
ATOM 5870 N N . ILE A 1 763 ? 23.671 37.291 22.076 1.00 91.19 763 ILE A N 1
ATOM 5871 C CA . ILE A 1 763 ? 22.785 38.056 22.968 1.00 91.19 763 ILE A CA 1
ATOM 5872 C C . ILE A 1 763 ? 23.253 39.509 23.048 1.00 91.19 763 ILE A C 1
ATOM 5874 O O . ILE A 1 763 ? 22.490 40.414 22.728 1.00 91.19 763 ILE A O 1
ATOM 5878 N N . ARG A 1 764 ? 24.537 39.758 23.347 1.00 91.00 764 ARG A N 1
ATOM 5879 C CA . ARG A 1 764 ? 25.089 41.127 23.415 1.00 91.00 764 ARG A CA 1
ATOM 5880 C C . ARG A 1 764 ? 24.889 41.908 22.118 1.00 91.00 764 ARG A C 1
ATOM 5882 O O . ARG A 1 764 ? 24.481 43.067 22.160 1.00 91.00 764 ARG A O 1
ATOM 5889 N N . ARG A 1 765 ? 25.188 41.295 20.965 1.00 89.69 765 ARG A N 1
ATOM 5890 C CA . ARG A 1 765 ? 25.016 41.941 19.651 1.00 89.69 765 ARG A CA 1
ATOM 5891 C C . ARG A 1 765 ? 23.551 42.287 19.395 1.00 89.69 765 ARG A C 1
ATOM 5893 O O . ARG A 1 765 ? 23.268 43.390 18.927 1.00 89.69 765 ARG A O 1
ATOM 5900 N N . TYR A 1 766 ? 22.640 41.370 19.709 1.00 92.75 766 TYR A N 1
ATOM 5901 C CA . TYR A 1 766 ? 21.211 41.599 19.558 1.00 92.75 766 TYR A CA 1
ATOM 5902 C C . TYR A 1 766 ? 20.707 42.687 20.504 1.00 92.75 766 TYR A C 1
ATOM 5904 O O . TYR A 1 766 ? 20.071 43.612 20.023 1.00 92.75 766 TYR A O 1
ATOM 5912 N N . THR A 1 767 ? 21.046 42.652 21.798 1.00 90.12 767 THR A N 1
ATOM 5913 C CA . THR A 1 767 ? 20.635 43.674 22.777 1.00 90.12 767 THR A CA 1
ATOM 5914 C C . THR A 1 767 ? 21.065 45.070 22.336 1.00 90.12 767 THR A C 1
ATOM 5916 O O . THR A 1 767 ? 20.262 45.997 22.362 1.00 90.12 767 THR A O 1
ATOM 5919 N N . VAL A 1 768 ? 22.304 45.228 21.851 1.00 88.00 768 VAL A N 1
ATOM 5920 C CA . VAL A 1 768 ? 22.775 46.515 21.310 1.00 88.00 768 VAL A CA 1
ATOM 5921 C C . VAL A 1 768 ? 21.965 46.919 20.079 1.00 88.00 768 VAL A C 1
ATOM 5923 O O . VAL A 1 768 ? 21.535 48.066 19.979 1.00 88.00 768 VAL A O 1
ATOM 5926 N N . ARG A 1 769 ? 21.731 45.995 19.141 1.00 89.50 769 ARG A N 1
ATOM 5927 C CA . ARG A 1 769 ? 20.946 46.277 17.932 1.00 89.50 769 ARG A CA 1
ATOM 5928 C C . ARG A 1 769 ? 19.503 46.658 18.269 1.00 89.50 769 ARG A C 1
ATOM 5930 O O . ARG A 1 769 ? 19.008 47.634 17.714 1.00 89.50 769 ARG A O 1
ATOM 5937 N N . TYR A 1 770 ? 18.858 45.917 19.165 1.00 90.69 770 TYR A N 1
ATOM 5938 C CA . TYR A 1 770 ? 17.508 46.168 19.654 1.00 90.69 770 TYR A CA 1
ATOM 5939 C C . TYR A 1 770 ? 17.424 47.540 20.327 1.00 90.69 770 TYR A C 1
ATOM 5941 O O . TYR A 1 770 ? 16.620 48.365 19.908 1.00 90.69 770 TYR A O 1
ATOM 5949 N N . ALA A 1 771 ? 18.339 47.850 21.253 1.00 87.06 771 ALA A N 1
ATOM 5950 C CA . ALA A 1 771 ? 18.400 49.155 21.906 1.00 87.06 771 ALA A CA 1
ATOM 5951 C C . ALA A 1 771 ? 18.600 50.302 20.903 1.00 87.06 771 ALA A C 1
ATOM 5953 O O . ALA A 1 771 ? 17.936 51.328 20.997 1.00 87.06 771 ALA A O 1
ATOM 5954 N N . VAL A 1 772 ? 19.472 50.141 19.901 1.00 88.50 772 VAL A N 1
ATOM 5955 C CA . VAL A 1 772 ? 19.670 51.156 18.849 1.00 88.50 772 VAL A CA 1
ATOM 5956 C C . VAL A 1 772 ? 18.405 51.351 18.010 1.00 88.50 772 VAL A C 1
ATOM 5958 O O . VAL A 1 772 ? 18.069 52.491 17.680 1.00 88.50 772 VAL A O 1
ATOM 5961 N N . LEU A 1 773 ? 17.704 50.269 17.655 1.00 88.69 773 LEU A N 1
ATOM 5962 C CA . LEU A 1 773 ? 16.444 50.344 16.912 1.00 88.69 773 LEU A CA 1
ATOM 5963 C C . LEU A 1 773 ? 15.350 51.030 17.734 1.00 88.69 773 LEU A C 1
ATOM 5965 O O . LEU A 1 773 ? 14.698 51.932 17.208 1.00 88.69 773 LEU A O 1
ATOM 5969 N N . GLU A 1 774 ? 15.210 50.678 19.011 1.00 88.44 774 GLU A N 1
ATOM 5970 C CA . GLU A 1 774 ? 14.228 51.280 19.915 1.00 88.44 774 GLU A CA 1
ATOM 5971 C C . GLU A 1 774 ? 14.541 52.759 20.171 1.00 88.44 774 GLU A C 1
ATOM 5973 O O . GLU A 1 774 ? 13.673 53.614 20.010 1.00 88.44 774 GLU A O 1
ATOM 5978 N N . ILE A 1 775 ? 15.803 53.112 20.444 1.00 87.25 775 ILE A N 1
ATOM 5979 C CA . ILE A 1 775 ? 16.239 54.512 20.567 1.00 87.25 775 ILE A CA 1
ATOM 5980 C C . ILE A 1 775 ? 15.926 55.278 19.280 1.00 87.25 775 ILE A C 1
ATOM 5982 O O . ILE A 1 775 ? 15.391 56.384 19.336 1.00 87.25 775 ILE A O 1
ATOM 5986 N N . ARG A 1 776 ? 16.220 54.708 18.105 1.00 87.62 776 ARG A N 1
ATOM 5987 C CA . ARG A 1 776 ? 15.909 55.345 16.819 1.00 87.62 776 ARG A CA 1
ATOM 5988 C C . ARG A 1 776 ? 14.405 55.549 16.648 1.00 87.62 776 ARG A C 1
ATOM 5990 O O . ARG A 1 776 ? 14.002 56.629 16.217 1.00 87.62 776 ARG A O 1
ATOM 5997 N N . TYR A 1 777 ? 13.591 54.547 16.975 1.00 90.88 777 TYR A N 1
ATOM 5998 C CA . TYR A 1 777 ? 12.134 54.638 16.930 1.00 90.88 777 TYR A CA 1
ATOM 5999 C C . TYR A 1 777 ? 11.619 55.736 17.869 1.00 90.88 777 TYR A C 1
ATOM 6001 O O . TYR A 1 777 ? 10.918 56.639 17.414 1.00 90.88 777 TYR A O 1
ATOM 6009 N N . ARG A 1 778 ? 12.048 55.749 19.137 1.00 89.50 778 ARG A N 1
ATOM 6010 C CA . ARG A 1 778 ? 11.667 56.773 20.123 1.00 89.50 778 ARG A CA 1
ATOM 6011 C C . ARG A 1 778 ? 12.133 58.170 19.725 1.00 89.50 778 ARG A C 1
ATOM 6013 O O . ARG A 1 778 ? 11.356 59.111 19.838 1.00 89.50 778 ARG A O 1
ATOM 6020 N N . LEU A 1 779 ? 13.343 58.325 19.186 1.00 86.31 779 LEU A N 1
ATOM 6021 C CA . LEU A 1 779 ? 13.826 59.608 18.661 1.00 86.31 779 LEU A CA 1
ATOM 6022 C C . LEU A 1 779 ? 13.014 60.078 17.451 1.00 86.31 779 LEU A C 1
ATOM 6024 O O . LEU A 1 779 ? 12.731 61.267 17.337 1.00 86.31 779 LEU A O 1
ATOM 6028 N N . ASN A 1 780 ? 12.617 59.172 16.556 1.00 85.81 780 ASN A N 1
ATOM 6029 C CA . ASN A 1 780 ? 11.727 59.506 15.446 1.00 85.81 780 ASN A CA 1
ATOM 6030 C C . ASN A 1 780 ? 10.331 59.897 15.944 1.00 85.81 780 ASN A C 1
ATOM 6032 O O . ASN A 1 780 ? 9.778 60.878 15.458 1.00 85.81 780 ASN A O 1
ATOM 6036 N N . MET A 1 781 ? 9.795 59.188 16.939 1.00 86.75 781 MET A N 1
ATOM 6037 C CA . MET A 1 781 ? 8.519 59.510 17.578 1.00 86.75 781 MET A CA 1
ATOM 6038 C C . MET A 1 781 ? 8.569 60.888 18.253 1.00 86.75 781 MET A C 1
ATOM 6040 O O . MET A 1 781 ? 7.684 61.703 18.019 1.00 86.75 781 MET A O 1
ATOM 6044 N N . ILE A 1 782 ? 9.637 61.200 18.999 1.00 86.12 782 ILE A N 1
ATOM 6045 C CA . ILE A 1 782 ? 9.881 62.536 19.572 1.00 86.12 782 ILE A CA 1
ATOM 6046 C C . ILE A 1 782 ? 9.997 63.585 18.463 1.00 86.12 782 ILE A C 1
ATOM 6048 O O . ILE A 1 782 ? 9.446 64.672 18.592 1.00 86.12 782 ILE A O 1
ATOM 6052 N N . ARG A 1 783 ? 10.686 63.280 17.357 1.00 83.50 783 ARG A N 1
ATOM 6053 C CA . ARG A 1 783 ? 10.814 64.213 16.229 1.00 83.50 783 ARG A CA 1
ATOM 6054 C C . ARG A 1 783 ? 9.486 64.507 15.545 1.00 83.50 783 ARG A C 1
ATOM 6056 O O . ARG A 1 783 ? 9.268 65.632 15.114 1.00 83.50 783 ARG A O 1
ATOM 6063 N N . TYR A 1 784 ? 8.647 63.487 15.419 1.00 84.38 784 TYR A N 1
ATOM 6064 C CA . TYR A 1 784 ? 7.360 63.575 14.749 1.00 84.38 784 TYR A CA 1
ATOM 6065 C C . TYR A 1 784 ? 6.314 64.266 15.629 1.00 84.38 784 TYR A C 1
ATOM 6067 O O . TYR A 1 784 ? 5.685 65.217 15.186 1.00 84.38 784 TYR A O 1
ATOM 6075 N N . LEU A 1 785 ? 6.168 63.830 16.884 1.00 84.19 785 LEU A N 1
ATOM 6076 C CA . LEU A 1 785 ? 5.172 64.363 17.821 1.00 84.19 785 LEU A CA 1
ATOM 6077 C C . LEU A 1 785 ? 5.611 65.670 18.490 1.00 84.19 785 LEU A C 1
ATOM 6079 O O . LEU A 1 785 ? 4.773 66.499 18.819 1.00 84.19 785 LEU A O 1
ATOM 6083 N N . GLY A 1 786 ? 6.914 65.856 18.704 1.00 81.19 786 GLY A N 1
ATOM 6084 C CA . GLY A 1 786 ? 7.488 67.068 19.292 1.00 81.19 786 GLY A CA 1
ATOM 6085 C C . GLY A 1 786 ? 7.897 68.118 18.260 1.00 81.19 786 GLY A C 1
ATOM 6086 O O . GLY A 1 786 ? 8.450 69.147 18.641 1.00 81.19 786 GLY A O 1
ATOM 6087 N N . GLY A 1 787 ? 7.686 67.860 16.967 1.00 82.00 787 GLY A N 1
ATOM 6088 C CA . GLY A 1 787 ? 7.939 68.824 15.904 1.00 82.00 787 GLY A CA 1
ATOM 6089 C C . GLY A 1 787 ? 6.957 69.989 15.962 1.00 82.00 787 GLY A C 1
ATOM 6090 O O . GLY A 1 787 ? 5.764 69.787 16.155 1.00 82.00 787 GLY A O 1
ATOM 6091 N N . ASP A 1 788 ? 7.457 71.206 15.773 1.00 76.06 788 ASP A N 1
ATOM 6092 C CA . ASP A 1 788 ? 6.612 72.379 15.564 1.00 76.06 788 ASP A CA 1
ATOM 6093 C C . ASP A 1 788 ? 5.900 72.232 14.202 1.00 76.06 788 ASP A C 1
ATOM 6095 O O . ASP A 1 788 ? 6.581 72.241 13.165 1.00 76.06 788 ASP A O 1
ATOM 6099 N N . PRO A 1 789 ? 4.563 72.067 14.166 1.00 72.94 789 PRO A N 1
ATOM 6100 C CA . PRO A 1 789 ? 3.840 71.821 12.921 1.00 72.94 789 PRO A CA 1
ATOM 6101 C C . PRO A 1 789 ? 3.948 72.995 11.937 1.00 72.94 789 PRO A C 1
ATOM 6103 O O . PRO A 1 789 ? 3.825 72.788 10.730 1.00 72.94 789 PRO A O 1
ATOM 6106 N N . GLU A 1 790 ? 4.247 74.206 12.419 1.00 75.94 790 GLU A N 1
ATOM 6107 C CA . GLU A 1 790 ? 4.430 75.397 11.584 1.00 75.94 790 GLU A CA 1
ATOM 6108 C C . GLU A 1 790 ? 5.889 75.599 11.139 1.00 75.94 790 GLU A C 1
ATOM 6110 O O . GLU A 1 790 ? 6.169 76.380 10.226 1.00 75.94 790 GLU A O 1
ATOM 6115 N N . ARG A 1 791 ? 6.855 74.904 11.761 1.00 72.94 791 ARG A N 1
ATOM 6116 C CA . ARG A 1 791 ? 8.295 75.099 11.519 1.00 72.94 791 ARG A CA 1
ATOM 6117 C C . ARG A 1 791 ? 9.034 73.775 11.368 1.00 72.94 791 ARG A C 1
ATOM 6119 O O . ARG A 1 791 ? 9.618 73.233 12.308 1.00 72.94 791 ARG A O 1
ATOM 6126 N N . LYS A 1 792 ? 9.102 73.315 10.115 1.00 70.62 792 LYS A N 1
ATOM 6127 C CA . LYS A 1 792 ? 9.795 72.087 9.701 1.00 70.62 792 LYS A CA 1
ATOM 6128 C C . LYS A 1 792 ? 11.208 72.002 10.302 1.00 70.62 792 LYS A C 1
ATOM 6130 O O . LYS A 1 792 ? 12.082 72.802 9.979 1.00 70.62 792 LYS A O 1
ATOM 6135 N N . GLY A 1 793 ? 11.429 71.004 11.159 1.00 73.19 793 GLY A N 1
ATOM 6136 C CA . GLY A 1 793 ? 12.738 70.683 11.740 1.00 73.19 793 GLY A CA 1
ATOM 6137 C C . GLY A 1 793 ? 13.042 71.286 13.117 1.00 73.19 793 GLY A C 1
ATOM 6138 O O . GLY A 1 793 ? 14.115 71.003 13.648 1.00 73.19 793 GLY A O 1
ATOM 6139 N N . LYS A 1 794 ? 12.139 72.070 13.727 1.00 80.69 794 LYS A N 1
ATOM 6140 C CA . LYS A 1 794 ? 12.285 72.511 15.128 1.00 80.69 794 LYS A CA 1
ATOM 6141 C C . LYS A 1 794 ? 11.479 71.613 16.065 1.00 80.69 794 LYS A C 1
ATOM 6143 O O . LYS A 1 794 ? 10.324 71.326 15.781 1.00 80.69 794 LYS A O 1
ATOM 6148 N N . LEU A 1 795 ? 12.092 71.187 17.174 1.00 82.38 795 LEU A N 1
ATOM 6149 C CA . LEU A 1 795 ? 11.410 70.448 18.241 1.00 82.38 795 LEU A CA 1
ATOM 6150 C C . LEU A 1 795 ? 11.035 71.391 19.386 1.00 82.38 795 LEU A C 1
ATOM 6152 O O . LEU A 1 795 ? 11.878 72.159 19.858 1.00 82.38 795 LEU A O 1
ATOM 6156 N N . LEU A 1 796 ? 9.794 71.300 19.852 1.00 82.25 796 LEU A N 1
ATOM 6157 C CA . LEU A 1 796 ? 9.276 72.007 21.019 1.00 82.25 796 LEU A CA 1
ATOM 6158 C C . LEU A 1 796 ? 9.567 71.177 22.276 1.00 82.25 796 LEU A C 1
ATOM 6160 O O . LEU A 1 796 ? 8.716 70.452 22.777 1.00 82.25 796 LEU A O 1
ATOM 6164 N N . LEU A 1 797 ? 10.808 71.258 22.761 1.00 82.38 797 LEU A N 1
ATOM 6165 C CA . LEU A 1 797 ? 11.249 70.601 23.996 1.00 82.38 797 LEU A CA 1
ATOM 6166 C C . LEU A 1 797 ? 11.611 71.654 25.041 1.00 82.38 797 LEU A C 1
ATOM 6168 O O . LEU A 1 797 ? 12.351 72.596 24.728 1.00 82.38 797 LEU A O 1
ATOM 6172 N N . ASP A 1 798 ? 11.143 71.469 26.275 1.00 86.44 798 ASP A N 1
ATOM 6173 C CA . ASP A 1 798 ? 11.563 72.301 27.399 1.00 86.44 798 ASP A CA 1
ATOM 6174 C C . ASP A 1 798 ? 13.047 72.076 27.758 1.00 86.44 798 ASP A C 1
ATOM 6176 O O . ASP A 1 798 ? 13.713 71.138 27.299 1.00 86.44 798 ASP A O 1
ATOM 6180 N N . GLY A 1 799 ? 13.600 72.989 28.560 1.00 81.75 799 GLY A N 1
ATOM 6181 C CA . GLY A 1 799 ? 15.015 72.960 28.925 1.00 81.75 799 GLY A CA 1
ATOM 6182 C C . GLY A 1 799 ? 15.422 71.740 29.759 1.00 81.75 799 GLY A C 1
ATOM 6183 O O . GLY A 1 799 ? 16.565 71.295 29.646 1.00 81.75 799 GLY A O 1
ATOM 6184 N N . ALA A 1 800 ? 14.513 71.182 30.564 1.00 82.81 800 ALA A N 1
ATOM 6185 C CA . ALA A 1 800 ? 14.796 70.028 31.414 1.00 82.81 800 ALA A CA 1
ATOM 6186 C C . ALA A 1 800 ? 14.881 68.745 30.577 1.00 82.81 800 ALA A C 1
ATOM 6188 O O . ALA A 1 800 ? 15.868 68.014 30.674 1.00 82.81 800 ALA A O 1
ATOM 6189 N N . VAL A 1 801 ? 13.916 68.534 29.678 1.00 84.69 801 VAL A N 1
ATOM 6190 C CA . VAL A 1 801 ? 13.901 67.414 28.728 1.00 84.69 801 VAL A CA 1
ATOM 6191 C C . VAL A 1 801 ? 15.103 67.487 27.788 1.00 84.69 801 VAL A C 1
ATOM 6193 O O . VAL A 1 801 ? 15.755 66.473 27.543 1.00 84.69 801 VAL A O 1
ATOM 6196 N N . ARG A 1 802 ? 15.464 68.685 27.304 1.00 83.00 802 ARG A N 1
ATOM 6197 C CA . ARG A 1 802 ? 16.667 68.868 26.474 1.00 83.00 802 ARG A CA 1
ATOM 6198 C C . ARG A 1 802 ? 17.941 68.465 27.217 1.00 83.00 802 ARG A C 1
ATOM 6200 O O . ARG A 1 802 ? 18.757 67.739 26.659 1.00 83.00 802 ARG A O 1
ATOM 6207 N N . LYS A 1 803 ? 18.098 68.909 28.468 1.00 84.69 803 LYS A N 1
ATOM 6208 C CA . LYS A 1 803 ? 19.263 68.577 29.298 1.00 84.69 803 LYS A CA 1
ATOM 6209 C C . LYS A 1 803 ? 19.368 67.070 29.551 1.00 84.69 803 LYS A C 1
ATOM 6211 O O . LYS A 1 803 ? 20.475 66.535 29.542 1.00 84.69 803 LYS A O 1
ATOM 6216 N N . GLU A 1 804 ? 18.240 66.389 29.740 1.00 85.00 804 GLU A N 1
ATOM 6217 C CA . GLU A 1 804 ? 18.225 64.937 29.928 1.00 85.00 804 GLU A CA 1
ATOM 6218 C C . GLU A 1 804 ? 18.546 64.182 28.630 1.00 85.00 804 GLU A C 1
ATOM 6220 O O . GLU A 1 804 ? 19.362 63.262 28.641 1.00 85.00 804 GLU A O 1
ATOM 6225 N N . LEU A 1 805 ? 18.018 64.623 27.482 1.00 83.94 805 LEU A N 1
ATOM 6226 C CA . LEU A 1 805 ? 18.389 64.064 26.178 1.00 83.94 805 LEU A CA 1
ATOM 6227 C C . LEU A 1 805 ? 19.882 64.254 25.866 1.00 83.94 805 LEU A C 1
ATOM 6229 O O . LEU A 1 805 ? 20.519 63.320 25.381 1.00 83.94 805 LEU A O 1
ATOM 6233 N N . ASP A 1 806 ? 20.465 65.412 26.191 1.00 84.12 806 ASP A N 1
ATOM 6234 C CA . ASP A 1 806 ? 21.909 65.657 26.047 1.00 84.12 806 ASP A CA 1
ATOM 6235 C C . ASP A 1 806 ? 22.735 64.750 26.971 1.00 84.12 806 ASP A C 1
ATOM 6237 O O . ASP A 1 806 ? 23.781 64.217 26.577 1.00 84.12 806 ASP A O 1
ATOM 6241 N N . ARG A 1 807 ? 22.259 64.524 28.202 1.00 84.00 807 ARG A N 1
ATOM 6242 C CA . ARG A 1 807 ? 22.891 63.606 29.156 1.00 84.00 807 ARG A CA 1
ATOM 6243 C C . ARG A 1 807 ? 22.864 62.166 28.643 1.00 84.00 807 ARG A C 1
ATOM 6245 O O . ARG A 1 807 ? 23.904 61.499 28.667 1.00 84.00 807 ARG A O 1
ATOM 6252 N N . LEU A 1 808 ? 21.719 61.707 28.141 1.00 85.12 808 LEU A N 1
ATOM 6253 C CA . LEU A 1 808 ? 21.552 60.385 27.534 1.00 85.12 808 LEU A CA 1
ATOM 6254 C C . LEU A 1 808 ? 22.406 60.241 26.270 1.00 85.12 808 LEU A C 1
ATOM 6256 O O . LEU A 1 808 ? 23.099 59.238 26.116 1.00 85.12 808 LEU A O 1
ATOM 6260 N N . GLY A 1 809 ? 22.452 61.266 25.414 1.00 82.44 809 GLY A N 1
ATOM 6261 C CA . GLY A 1 809 ? 23.324 61.307 24.238 1.00 82.44 809 GLY A CA 1
ATOM 6262 C C . GLY A 1 809 ? 24.808 61.211 24.604 1.00 82.44 809 GLY A C 1
ATOM 6263 O O . GLY A 1 809 ? 25.556 60.445 23.995 1.00 82.44 809 GLY A O 1
ATOM 6264 N N . THR A 1 810 ? 25.231 61.910 25.661 1.00 83.44 810 THR A N 1
ATOM 6265 C CA . THR A 1 810 ? 26.601 61.831 26.195 1.00 83.44 810 THR A CA 1
ATOM 6266 C C . THR A 1 810 ? 26.912 60.442 26.754 1.00 83.44 810 THR A C 1
ATOM 6268 O O . THR A 1 810 ? 28.008 59.916 26.547 1.00 83.44 810 THR A O 1
ATOM 6271 N N . LEU A 1 811 ? 25.965 59.819 27.461 1.00 81.25 811 LEU A N 1
ATOM 6272 C CA . LEU A 1 811 ? 26.113 58.458 27.975 1.00 81.25 811 LEU A CA 1
ATOM 6273 C C . LEU A 1 811 ? 26.217 57.439 26.833 1.00 81.25 811 LEU A C 1
ATOM 6275 O O . LEU A 1 811 ? 27.167 56.659 26.815 1.00 81.25 811 LEU A O 1
ATOM 6279 N N . ALA A 1 812 ? 25.321 57.506 25.847 1.00 80.12 812 ALA A N 1
ATOM 6280 C CA . ALA A 1 812 ? 25.358 56.664 24.654 1.00 80.12 812 ALA A CA 1
ATOM 6281 C C . ALA A 1 812 ? 26.682 56.828 23.890 1.00 80.12 812 ALA A C 1
ATOM 6283 O O . ALA A 1 812 ? 27.304 55.840 23.499 1.00 80.12 812 ALA A O 1
ATOM 6284 N N . GLY A 1 813 ? 27.178 58.063 23.759 1.00 77.94 813 GLY A N 1
ATOM 6285 C CA . GLY A 1 813 ? 28.483 58.354 23.166 1.00 77.94 813 GLY A CA 1
ATOM 6286 C C . GLY A 1 813 ? 29.661 57.755 23.945 1.00 77.94 813 GLY A C 1
ATOM 6287 O O . GLY A 1 813 ? 30.636 57.321 23.333 1.00 77.94 813 GLY A O 1
ATOM 6288 N N . ARG A 1 814 ? 29.584 57.685 25.281 1.00 81.25 814 ARG A N 1
ATOM 6289 C CA . ARG A 1 814 ? 30.590 56.994 26.110 1.00 81.25 814 ARG A CA 1
ATOM 6290 C C . ARG A 1 814 ? 30.539 55.479 25.922 1.00 81.25 814 ARG A C 1
ATOM 6292 O O . ARG A 1 814 ? 31.592 54.874 25.754 1.00 81.25 814 ARG A O 1
ATOM 6299 N N . VAL A 1 815 ? 29.343 54.889 25.882 1.00 80.00 815 VAL A N 1
ATOM 6300 C CA . VAL A 1 815 ? 29.151 53.447 25.640 1.00 80.00 815 VAL A CA 1
ATOM 6301 C C . VAL A 1 815 ? 29.644 53.044 24.244 1.00 80.00 815 VAL A C 1
ATOM 6303 O O . VAL A 1 815 ? 30.313 52.028 24.095 1.00 80.00 815 VAL A O 1
ATOM 6306 N N . ALA A 1 816 ? 29.399 53.862 23.217 1.00 73.75 816 ALA A N 1
ATOM 6307 C CA . ALA A 1 816 ? 29.908 53.602 21.868 1.00 73.75 816 ALA A CA 1
ATOM 6308 C C . ALA A 1 816 ? 31.449 53.621 21.799 1.00 73.75 816 ALA A C 1
ATOM 6310 O O . ALA A 1 816 ? 32.046 52.889 21.012 1.00 73.75 816 ALA A O 1
ATOM 6311 N N . LYS A 1 817 ? 32.102 54.441 22.635 1.00 75.94 817 LYS A N 1
ATOM 6312 C CA . LYS A 1 817 ? 33.567 54.578 22.688 1.00 75.94 817 LYS A CA 1
ATOM 6313 C C . LYS A 1 817 ? 34.259 53.505 23.529 1.00 75.94 817 LYS A C 1
ATOM 6315 O O . LYS A 1 817 ? 35.441 53.258 23.313 1.00 75.94 817 LYS A O 1
ATOM 6320 N N . SER A 1 818 ? 33.565 52.863 24.469 1.00 69.81 818 SER A N 1
ATOM 6321 C CA . SER A 1 818 ? 34.156 51.837 25.340 1.00 69.81 818 SER A CA 1
ATOM 6322 C C . SER A 1 818 ? 34.344 50.468 24.662 1.00 69.81 818 SER A C 1
ATOM 6324 O O . SER A 1 818 ? 34.981 49.592 25.238 1.00 69.81 818 SER A O 1
ATOM 6326 N N . GLY A 1 819 ? 33.861 50.276 23.428 1.00 56.22 819 GLY A N 1
ATOM 6327 C CA . GLY A 1 819 ? 33.947 49.021 22.661 1.00 56.22 819 GLY A CA 1
ATOM 6328 C C . GLY A 1 819 ? 35.285 48.731 21.955 1.00 56.22 819 GLY A C 1
ATOM 6329 O O . GLY A 1 819 ? 35.281 48.114 20.891 1.00 56.22 819 GLY A O 1
ATOM 6330 N N . ALA A 1 820 ? 36.426 49.172 22.492 1.00 44.34 820 ALA A N 1
ATOM 6331 C CA . ALA A 1 820 ? 37.738 49.010 21.857 1.00 44.34 820 ALA A CA 1
ATOM 6332 C C . ALA A 1 820 ? 38.443 47.686 22.235 1.00 44.34 820 ALA A C 1
ATOM 6334 O O . ALA A 1 820 ? 39.317 47.660 23.095 1.00 44.34 820 ALA A O 1
ATOM 6335 N N . ALA A 1 821 ? 38.090 46.595 21.547 1.00 44.00 821 ALA A N 1
ATOM 6336 C CA . ALA A 1 821 ? 38.985 45.479 21.204 1.00 44.00 821 ALA A CA 1
ATOM 6337 C C . ALA A 1 821 ? 38.384 44.728 19.994 1.00 44.00 821 ALA A C 1
ATOM 6339 O O . ALA A 1 821 ? 37.179 44.462 19.992 1.00 44.00 821 ALA A O 1
ATOM 6340 N N . PRO A 1 822 ? 39.160 44.417 18.937 1.00 45.47 822 PRO A N 1
ATOM 6341 C CA . PRO A 1 822 ? 38.606 43.911 17.689 1.00 45.47 822 PRO A CA 1
ATOM 6342 C C . PRO A 1 822 ? 38.044 42.506 17.901 1.00 45.47 822 PRO A C 1
ATOM 6344 O O . PRO A 1 822 ? 38.771 41.583 18.268 1.00 45.47 822 PRO A O 1
ATOM 6347 N N . TRP A 1 823 ? 36.758 42.328 17.601 1.00 43.53 823 TRP A N 1
ATOM 6348 C CA . TRP A 1 823 ? 36.233 41.015 17.251 1.00 43.53 823 TRP A CA 1
ATOM 6349 C C . TRP A 1 823 ? 37.012 40.553 16.018 1.00 43.53 823 TRP A C 1
ATOM 6351 O O . TRP A 1 823 ? 36.761 41.019 14.905 1.00 43.53 823 TRP A O 1
ATOM 6361 N N . ARG A 1 824 ? 38.042 39.724 16.224 1.00 37.50 824 ARG A N 1
ATOM 6362 C CA . ARG A 1 824 ? 38.784 39.097 15.128 1.00 37.50 824 ARG A CA 1
ATOM 6363 C C . ARG A 1 824 ? 37.776 38.332 14.275 1.00 37.50 824 ARG A C 1
ATOM 6365 O O . ARG A 1 824 ? 36.996 37.551 14.810 1.00 37.50 824 ARG A O 1
ATOM 6372 N N . LYS A 1 825 ? 37.791 38.603 12.968 1.00 38.66 825 LYS A N 1
ATOM 6373 C CA . LYS A 1 825 ? 37.081 37.814 11.959 1.00 38.66 825 LYS A CA 1
ATOM 6374 C C . LYS A 1 825 ? 37.486 36.345 12.125 1.00 38.66 825 LYS A C 1
ATOM 6376 O O . LYS A 1 825 ? 38.658 36.025 11.928 1.00 38.66 825 LYS A O 1
ATOM 6381 N N . GLY A 1 826 ? 36.523 35.522 12.511 1.00 34.91 826 GLY A N 1
ATOM 6382 C CA . GLY A 1 826 ? 36.502 34.067 12.435 1.00 34.91 826 GLY A CA 1
ATOM 6383 C C . GLY A 1 826 ? 35.128 33.703 11.918 1.00 34.91 826 GLY A C 1
ATOM 6384 O O . GLY A 1 826 ? 34.164 34.225 12.529 1.00 34.91 826 GLY A O 1
#

Sequence (826 aa):
MTTVPVAWAVRGKESGSYADYGITAGGRGLSARQLPAVFDELSSLGEPPVERAGPRALPWIVFTAVRAGDRDHVGLAVQEWTDQSDAMGRPITTCTFYYLPYRDAGDLGVSYRELLAAVQDEPLPQDGSALNAPLTGTDPRYLADTIADQGFARVAGAAALLLEGPVTVTRAEHLTVEERLAFMDAVAALLPQGWRTRFSAATWHEGTDLRIGLVFGQVCRPGSFELDWQAPGAPRASTAAAAYHTWLYELVETRGWPGARLVAALAAQRGSMFHAGPGAAVEIVADLDWPGTVWRAVLDGTAQRADLVRLFTGGRHRELDDPGKVARVFGALVDVAEPDDLPLVAKLWHECGGEDGTLLRNARRRLWRERPQPDLGAYVETADRLGFADGFVAGLLAEPHPPGERPGGEATLAALLRERRPPGPGRTAEALARNGSVLAELLLAVTPDPIAERRAWLQTVVLDAPPVLLDAFDGLWSRPSRVPDTWPELVQNGRRCVPAVLHAAAKTPQALGDALAAFGRWLMTDADPAHAPFWAEALARLDASTSAEKGTIDGLLAWLGDNPRHFADCTRSPNYFEAFHAVCADPAGQRHRPRLVEALAAFVSRYEWIPAGHTAAIVKLVDRFAADREVGSALLFARSVEPTLVHVNAYGAWRRRYLDARQELRKVESLLLIRNVRPDAPPDVVGELCAEALHEGHPFDWVRDEILEAGWRFTPDQFVSLLDTVTDTLTRLGRGRDEAEDSALKLGRLLMLRRPQEETAQIRRYTVRYAVLEIRYRLNMIRYLGGDPERKGKLLLDGAVRKELDRLGTLAGRVAKSGAAPWRKG

Mean predicted aligned error: 13.19 Å

Nearest PDB structures (foldseek):
  8e2d-assembly1_B  TM=1.276E-01  e=5.567E-02  Homo sapiens
  8e2i-assembly1_A  TM=1.375E-01  e=9.889E-02  Homo sapiens
  7pkq-assembly1_P  TM=1.870E-01  e=7.823E-01  Chlamydomonas reinhardtii
  5z2c-assembly6_F  TM=1.910E-01  e=1.104E+00  Homo sapiens
  8e2h-assembly1_A  TM=2.162E-01  e=2.565E+00  Homo sapiens

Secondary structure (DSSP, 8-state):
-EEEEEEEEEEE--TT--SPPEEEEE-SSS-TTHHHHHHHHHGGG-PPPS-SSSTTPSPEEEEEEEEETTEEEEEEEEEEEEEEE-TTSPEEEEEEEEEEEHHHHHHHT--HHHHHHTTTTSPP-STTPPEEEEE----HHHHHHHHHHT-HHHHHHHHHHTTTS-EEEES-TT--HHHHHHHHHHHHHSS-GGGGGG-EEES---S---SEEEEE-SSPPTTSEEEESSS-PPPPTTSHHHHHHHHHHIIIIIS---HHHHHHHHHT--S--TT--HHHHHHHHHHTTHHHHHHHHHHTT---HHHHHHHHHTTGGGGG--HHHHHHHHHHHHHH--GGGHHHHHHHTTTTT--HHHHHHHHHHHHSSSS--STHHHHHHHHHHTT-HHHHHHHHHSPP-TTT--S--HHHHHHHHHHT-PPPSSHHHHHHHH-HHHHHHHHHHHTTS-HHHHHHHHHHHTTTS-HHHHHHHHHHHSSS----S-HHHHHHT-TTHHHHHHHHHHTSTTHHHHHHHHHHHHHHHTS-GGGHHHHHHHHHH----SHHHHHHHHHHHHHHT---SSGGGGTT-HHHHHHHHHHHHSHHHHTTHHHHHHHHHHHHTT-TTTTTT-HHHHHHHHGGGTTSHHHHHHHHGGGGT-GGGGGSHHHHHHHHHHHHH-HHHHTTHHHHHHHT--TT--HHHHHHHHHHHHHTT--HHHHHHHHHHTT----HHHHHHHHHHHHHHHHHTT--HHHHHHHHHHHHHHHHHTS-HHHHHHHHHHHHHHHHHHHHHHHHHHHHHSB-TTSTT-B---HHHHHHHHHHHHHHHHHHHS--S-----

pLDDT: mean 90.87, std 7.39, range [34.91, 97.94]

Solvent-accessible surface area (backbone atoms only — not comparable to full-atom values): 43848 Å² total; per-residue (Å²): 120,46,76,43,74,29,22,38,36,32,36,30,60,64,73,58,38,88,68,73,77,39,80,76,51,39,26,55,70,78,49,92,77,48,50,56,58,53,50,57,57,66,58,44,39,53,81,74,58,89,51,79,66,67,61,68,21,60,69,38,42,33,40,36,48,47,76,60,87,96,41,56,24,39,33,40,36,44,32,36,79,50,101,44,35,30,62,83,68,46,75,36,53,37,37,41,36,38,34,36,54,35,66,67,44,36,76,45,43,56,40,67,62,57,56,45,71,39,47,75,86,55,82,81,58,63,76,56,38,56,42,74,28,67,44,69,39,55,58,35,55,60,46,28,53,43,27,56,77,62,33,52,68,48,34,45,33,49,31,16,44,52,52,76,42,25,32,21,34,19,79,51,62,88,51,51,72,66,56,46,47,49,47,51,40,24,21,54,41,69,32,44,45,10,49,58,50,63,40,16,37,28,61,46,46,74,39,74,64,67,77,48,22,38,30,32,29,88,62,62,41,83,91,38,46,71,41,39,64,86,63,55,60,77,59,63,81,96,38,59,22,28,54,35,38,49,44,56,46,43,41,40,71,75,64,60,45,55,54,34,58,55,26,43,60,25,44,67,40,46,60,80,34,63,83,59,59,48,60,55,58,36,51,52,61,55,54,75,51,38,58,61,50,50,48,48,26,53,75,71,71,65,55,51,64,68,58,45,53,48,33,59,74,69,56,45,51,69,74,61,82,39,72,70,58,37,21,52,48,44,46,52,37,46,51,63,53,51,72,87,44,43,68,58,49,60,72,40,27,80,84,37,60,65,55,73,66,40,52,47,52,31,54,42,62,41,28,24,23,86,74,43,58,86,66,56,62,55,55,48,54,42,31,45,78,70,72,44,32,52,64,47,51,21,58,63,44,50,79,65,58,74,91,84,26,32,80,57,22,39,58,59,52,17,51,57,48,61,75,70,47,74,63,66,95,50,59,35,32,57,28,40,20,70,26,33,30,35,41,26,30,28,54,37,69,40,60,85,51,60,69,71,59,46,48,48,46,47,67,53,25,61,89,66,30,60,63,72,59,52,51,36,52,53,26,46,74,37,89,79,59,38,69,64,88,57,61,74,61,35,50,76,49,21,86,39,24,54,53,23,52,52,49,37,23,47,75,30,90,84,35,33,57,58,37,49,55,48,49,48,51,45,55,48,70,71,51,65,75,90,48,30,70,60,52,39,54,46,58,71,66,56,66,61,91,46,54,36,42,36,13,36,46,24,23,51,22,17,56,56,48,38,58,63,78,48,55,85,85,38,56,86,42,67,51,16,52,54,29,20,49,49,44,57,66,32,75,48,41,49,75,45,42,71,43,27,42,50,18,48,16,57,52,48,60,65,49,69,49,56,89,68,69,37,53,58,33,52,46,65,70,44,55,91,40,51,84,43,65,62,35,35,48,26,58,60,42,47,42,33,75,40,62,68,48,62,73,40,66,59,43,33,55,49,50,50,56,46,34,69,76,34,61,81,46,64,82,45,44,44,53,53,26,39,37,60,26,52,40,82,56,57,32,53,50,55,11,40,39,51,21,50,27,48,71,77,64,51,57,62,69,57,56,42,49,26,40,60,72,22,50,49,64,79,47,44,65,44,52,53,47,19,35,53,29,18,21,54,42,25,33,73,73,68,42,54,62,70,60,17,46,53,49,25,53,52,45,52,53,60,54,50,71,80,47,57,71,66,60,43,50,48,31,53,53,40,51,52,49,50,52,52,52,51,51,50,49,52,52,49,48,49,52,64,75,31,34,40,91,94,39,91,91,41,68,74,67,55,73,66,61,48,53,50,52,52,50,51,51,51,49,52,54,50,58,68,65,68,67,82,69,83,81,72,91,125

Organism: NCBI:txid1120940